Protein AF-A0A2M8NUK4-F1 (afdb_monomer_lite)

Secondary structure (DSSP, 8-state):
-PPPPPPPPPHHHHHHHHHHHHHHTT--EEEE-GGGSTTSTTSBS-TTGGGGGTSPPPHHHHHIIIIIS---EEEEEPBTTTTEEEEEE--HHHHHHHHHH-HHHHSS-EEE-TTT--EEEEEE--TT-----EEETTEEEE-TT-EEEPTT-EETTEE-EEEE-SPPEE--HHHHHHHHHHHHHHS-----------------------PPPSSS---HHHHHHHHHHHHHHH-HHHHHHHHHHHHHHTT--HHHHHHHHHHHHHHSPPSS------HHHHHHHHHHHHHHHHTSPP------PPP-S---HHHHHHHHHTT-HHHHHHHHHHHHTTPPTT-EEEHHHHHHHHGGGT--HHHHHHHHT-B-TTS-BSS-B-------PPPPPPPPPP----------------------TT---PPP--EEE---HHHHHHHTT----------GGGGG-HHHHHHHHHHHHHHH--EEE-HHHHHHHTTS-HHHHHHHHHHTT-EEE--EEEEEE-TTTHHHHS-SS--TTEEEE-TT--EEE--HHHHHHHHHTT--EEEEEE-PEEEEPPP----------PPPPPPP---PPPPPP-HHHHHHHHHHHHHTT------------PPP--------SS---PPPPP-------S------------------PPP---S-SSS----HHHHHHHHHHHHHHHHH-GGGPPPHHHHHHHHHHH-HHHHHHHHHHHHT-S--S-HHHHHHHHHHHHHHHHTT-

Structure (mmCIF, N/CA/C/O backbone):
data_AF-A0A2M8NUK4-F1
#
_entry.id   AF-A0A2M8NUK4-F1
#
loop_
_atom_site.group_PDB
_atom_site.id
_atom_site.type_symbol
_atom_site.label_atom_id
_atom_site.label_alt_id
_atom_site.label_comp_id
_atom_site.label_asym_id
_atom_site.label_entity_id
_atom_site.label_seq_id
_atom_site.pdbx_PDB_ins_code
_atom_site.Cartn_x
_atom_site.Cartn_y
_atom_site.Cartn_z
_atom_site.occupancy
_atom_site.B_iso_or_equiv
_atom_site.auth_seq_id
_atom_site.auth_comp_id
_atom_site.auth_asym_id
_atom_site.auth_atom_id
_atom_site.pdbx_PDB_model_num
ATOM 1 N N . MET A 1 1 ? 2.044 44.473 47.323 1.00 38.66 1 MET A N 1
ATOM 2 C CA . MET A 1 1 ? 1.921 43.952 45.943 1.00 38.66 1 MET A CA 1
ATOM 3 C C . MET A 1 1 ? 2.703 42.649 45.837 1.00 38.66 1 MET A C 1
ATOM 5 O O . MET A 1 1 ? 3.902 42.683 45.590 1.00 38.66 1 MET A O 1
ATOM 9 N N . MET A 1 2 ? 2.060 41.506 46.088 1.00 35.22 2 MET A N 1
ATOM 10 C CA . MET A 1 2 ? 2.662 40.206 45.780 1.00 35.22 2 MET A CA 1
ATOM 11 C C . MET A 1 2 ? 2.522 39.973 44.274 1.00 35.22 2 MET A C 1
ATOM 13 O O . MET A 1 2 ? 1.408 39.928 43.760 1.00 35.22 2 MET A O 1
ATOM 17 N N . ARG A 1 3 ? 3.651 39.894 43.562 1.00 40.88 3 ARG A N 1
ATOM 18 C CA . ARG A 1 3 ? 3.685 39.435 42.170 1.00 40.88 3 ARG A CA 1
ATOM 19 C C . ARG A 1 3 ? 3.314 37.953 42.168 1.00 40.88 3 ARG A C 1
ATOM 21 O O . ARG A 1 3 ? 4.022 37.158 42.782 1.00 40.88 3 ARG A O 1
ATOM 28 N N . GLU A 1 4 ? 2.214 37.601 41.508 1.00 38.81 4 GLU A N 1
ATOM 29 C CA . GLU A 1 4 ? 1.863 36.208 41.234 1.00 38.81 4 GLU A CA 1
ATOM 30 C C . GLU A 1 4 ? 3.037 35.522 40.524 1.00 38.81 4 GLU A C 1
ATOM 32 O O . GLU A 1 4 ? 3.512 35.985 39.484 1.00 38.81 4 GLU A O 1
ATOM 37 N N . MET A 1 5 ? 3.533 34.428 41.105 1.00 41.56 5 MET A N 1
ATOM 38 C CA . MET A 1 5 ? 4.494 33.564 40.428 1.00 41.56 5 MET A CA 1
ATOM 39 C C . MET A 1 5 ? 3.818 32.894 39.221 1.00 41.56 5 MET A C 1
ATOM 41 O O . MET A 1 5 ? 2.673 32.448 39.340 1.00 41.56 5 MET A O 1
ATOM 45 N N . PRO A 1 6 ? 4.499 32.785 38.065 1.00 46.03 6 PRO A N 1
ATOM 46 C CA . PRO A 1 6 ? 3.936 32.125 36.895 1.00 46.03 6 PRO A CA 1
ATOM 47 C C . PRO A 1 6 ? 3.612 30.662 37.225 1.00 46.03 6 PRO A C 1
ATOM 49 O O . PRO A 1 6 ? 4.478 29.908 37.672 1.00 46.03 6 PRO A O 1
ATOM 52 N N . LYS A 1 7 ? 2.350 30.262 37.012 1.00 47.00 7 LYS A N 1
ATOM 53 C CA . LYS A 1 7 ? 1.902 28.865 37.126 1.00 47.00 7 LYS A CA 1
ATOM 54 C C . LYS A 1 7 ? 2.805 27.986 36.259 1.00 47.00 7 LYS A C 1
ATOM 56 O O . LYS A 1 7 ? 2.950 28.256 35.068 1.00 47.00 7 LYS A O 1
ATOM 61 N N . GLN A 1 8 ? 3.408 26.951 36.850 1.00 45.38 8 GLN A N 1
ATOM 62 C CA . GLN A 1 8 ? 4.236 26.017 36.090 1.00 45.38 8 GLN A CA 1
ATOM 63 C C . GLN A 1 8 ? 3.406 25.352 34.978 1.00 45.38 8 GLN A C 1
ATOM 65 O O . GLN A 1 8 ? 2.251 24.986 35.225 1.00 45.38 8 GLN A O 1
ATOM 70 N N . PRO A 1 9 ? 3.957 25.211 33.759 1.00 55.44 9 PRO A N 1
ATOM 71 C CA . PRO A 1 9 ? 3.234 24.629 32.639 1.00 55.44 9 PRO A CA 1
ATOM 72 C C . PRO A 1 9 ? 2.850 23.179 32.944 1.00 55.44 9 PRO A C 1
ATOM 74 O O . PRO A 1 9 ? 3.635 22.397 33.480 1.00 55.44 9 PRO A O 1
ATOM 77 N N . THR A 1 10 ? 1.620 22.810 32.594 1.00 68.81 10 THR A N 1
ATOM 78 C CA . THR A 1 10 ? 1.139 21.425 32.713 1.00 68.81 10 THR A CA 1
ATOM 79 C C . THR A 1 10 ? 1.955 20.494 31.806 1.00 68.81 10 THR A C 1
ATOM 81 O O . THR A 1 10 ? 2.465 20.909 30.764 1.00 68.81 10 THR A O 1
ATOM 84 N N . PHE A 1 11 ? 2.058 19.207 32.156 1.00 64.56 11 PHE A N 1
ATOM 85 C CA . PHE A 1 11 ? 2.835 18.220 31.388 1.00 64.56 11 PHE A CA 1
ATOM 86 C C . PHE A 1 11 ? 2.487 18.214 29.882 1.00 64.56 11 PHE A C 1
ATOM 88 O O . PHE A 1 11 ? 3.384 18.213 29.037 1.00 64.56 11 PHE A O 1
ATOM 95 N N . GLY A 1 12 ? 1.199 18.323 29.535 1.00 62.69 12 GLY A N 1
ATOM 96 C CA . GLY A 1 12 ? 0.732 18.431 28.146 1.00 62.69 12 GLY A CA 1
ATOM 97 C C . GLY A 1 12 ? 1.214 19.691 27.412 1.00 62.69 12 GLY A C 1
ATOM 98 O O . GLY A 1 12 ? 1.577 19.613 26.238 1.00 62.69 12 GLY A O 1
ATOM 99 N N . GLN A 1 13 ? 1.307 20.836 28.100 1.00 71.44 13 GLN A N 1
ATOM 100 C CA . GLN A 1 13 ? 1.846 22.079 27.528 1.00 71.44 13 GLN A CA 1
ATOM 101 C C . GLN A 1 13 ? 3.335 21.935 27.188 1.00 71.44 13 GLN A C 1
ATOM 103 O O . GLN A 1 13 ? 3.750 22.307 26.092 1.00 71.44 13 GLN A O 1
ATOM 108 N N . THR A 1 14 ? 4.118 21.285 28.054 1.00 84.50 14 THR A N 1
ATOM 109 C CA . THR A 1 14 ? 5.552 21.064 27.789 1.00 84.50 14 THR A CA 1
ATOM 110 C C . THR A 1 14 ? 5.807 20.112 26.613 1.00 84.50 14 THR A C 1
ATOM 112 O O . THR A 1 14 ? 6.756 20.300 25.849 1.00 84.50 14 THR A O 1
ATOM 115 N N . LEU A 1 15 ? 4.957 19.095 26.418 1.00 90.19 15 LEU A N 1
ATOM 116 C CA . LEU A 1 15 ? 5.059 18.193 25.266 1.00 90.19 15 LEU A CA 1
ATOM 117 C C . LEU A 1 15 ? 4.629 18.881 23.969 1.00 90.19 15 LEU A C 1
ATOM 119 O O . LEU A 1 15 ? 5.299 18.717 22.950 1.00 90.19 15 LEU A O 1
ATOM 123 N N . LEU A 1 16 ? 3.569 19.692 24.002 1.00 91.31 16 LEU A N 1
ATOM 124 C CA . LEU A 1 16 ? 3.158 20.499 22.854 1.00 91.31 16 LEU A CA 1
ATOM 125 C C . LEU A 1 16 ? 4.290 21.424 22.388 1.00 91.31 16 LEU A C 1
ATOM 127 O O . LEU A 1 16 ? 4.604 21.456 21.198 1.00 91.31 16 LEU A O 1
ATOM 131 N N . GLU A 1 17 ? 4.931 22.135 23.316 1.00 90.12 17 GLU A N 1
ATOM 132 C CA . GLU A 1 17 ? 6.062 23.019 23.019 1.00 90.12 17 GLU A CA 1
ATOM 133 C C . GLU A 1 17 ? 7.218 22.250 22.372 1.00 90.12 17 GLU A C 1
ATOM 135 O O . GLU A 1 17 ? 7.706 22.644 21.311 1.00 90.12 17 GLU A O 1
ATOM 140 N N . LYS A 1 18 ? 7.611 21.104 22.948 1.00 93.38 18 LYS A N 1
ATOM 141 C CA . LYS A 1 18 ? 8.653 20.235 22.377 1.00 93.38 18 LYS A CA 1
ATOM 142 C C . LYS A 1 18 ? 8.292 19.756 20.969 1.00 93.38 18 LYS A C 1
ATOM 144 O O . LYS A 1 18 ? 9.126 19.836 20.067 1.00 93.38 18 LYS A O 1
ATOM 149 N N . ALA A 1 19 ? 7.060 19.287 20.762 1.00 94.56 19 ALA A N 1
ATOM 150 C CA . ALA A 1 19 ? 6.585 18.821 19.461 1.00 94.56 19 ALA A CA 1
ATOM 151 C C . ALA A 1 19 ? 6.613 19.947 18.420 1.00 94.56 19 ALA A C 1
ATOM 153 O O . ALA A 1 19 ? 7.084 19.751 17.299 1.00 94.56 19 ALA A O 1
ATOM 154 N N . TYR A 1 20 ? 6.155 21.139 18.800 1.00 93.19 20 TYR A N 1
ATOM 155 C CA . TYR A 1 20 ? 6.126 22.297 17.918 1.00 93.19 20 TYR A CA 1
ATOM 156 C C . TYR A 1 20 ? 7.536 22.756 17.531 1.00 93.19 20 TYR A C 1
ATOM 158 O O . TYR A 1 20 ? 7.804 22.982 16.352 1.00 93.19 20 TYR A O 1
ATOM 166 N N . GLN A 1 21 ? 8.470 22.790 18.486 1.00 92.12 21 GLN A N 1
ATOM 167 C CA . GLN A 1 21 ? 9.878 23.104 18.218 1.00 92.12 21 GLN A CA 1
ATOM 168 C C . GLN A 1 21 ? 10.523 22.112 17.238 1.00 92.12 21 GLN A C 1
ATOM 170 O O . GLN A 1 21 ? 11.300 22.513 16.373 1.00 92.12 21 GLN A O 1
ATOM 175 N N . MET A 1 22 ? 10.184 20.822 17.318 1.00 94.44 22 MET A N 1
ATOM 176 C CA . MET A 1 22 ? 10.657 19.820 16.354 1.00 94.44 22 MET A CA 1
ATOM 177 C C . MET A 1 22 ? 10.086 20.065 14.951 1.00 94.44 22 MET A C 1
ATOM 179 O O . MET A 1 22 ? 10.834 20.024 13.976 1.00 94.44 22 MET A O 1
ATOM 183 N N . VAL A 1 23 ? 8.796 20.399 14.844 1.00 94.56 23 VAL A N 1
ATOM 184 C CA . VAL A 1 23 ? 8.166 20.740 13.557 1.00 94.56 23 VAL A CA 1
ATOM 185 C C . VAL A 1 23 ? 8.791 21.988 12.933 1.00 94.56 23 VAL A C 1
ATOM 187 O O . VAL A 1 23 ? 9.054 21.994 11.731 1.00 94.56 23 VAL A O 1
ATOM 190 N N . LEU A 1 24 ? 9.111 23.013 13.732 1.00 89.81 24 LEU A N 1
ATOM 191 C CA . LEU A 1 24 ? 9.817 24.211 13.256 1.00 89.81 24 LEU A CA 1
ATOM 192 C C . LEU A 1 24 ? 11.227 23.902 12.730 1.00 89.81 24 LEU A C 1
ATOM 194 O O . LEU A 1 24 ? 11.686 24.546 11.791 1.00 89.81 24 LEU A O 1
ATOM 198 N N . ARG A 1 25 ? 11.890 22.877 13.279 1.00 87.31 25 ARG A N 1
ATOM 199 C CA . ARG A 1 25 ? 13.176 22.352 12.779 1.00 87.31 25 ARG A CA 1
ATOM 200 C C . ARG A 1 25 ? 13.030 21.475 11.530 1.00 87.31 25 ARG A C 1
ATOM 202 O O . ARG A 1 25 ? 14.020 20.944 11.037 1.00 87.31 25 ARG A O 1
ATOM 209 N N . GLY A 1 26 ? 11.810 21.315 11.019 1.00 91.81 26 GLY A N 1
ATOM 210 C CA . GLY A 1 26 ? 11.505 20.503 9.847 1.00 91.81 26 GLY A CA 1
ATOM 211 C C . GLY A 1 26 ? 11.296 19.020 10.148 1.00 91.81 26 GLY A C 1
ATOM 212 O O . GLY A 1 26 ? 11.219 18.233 9.210 1.00 91.81 26 GLY A O 1
ATOM 213 N N . TRP A 1 27 ? 11.193 18.614 11.417 1.00 95.38 27 TRP A N 1
ATOM 214 C CA . TRP A 1 27 ? 10.937 17.220 11.776 1.00 95.38 27 TRP A CA 1
ATOM 215 C C . TRP A 1 27 ? 9.440 16.928 11.816 1.00 95.38 27 TRP A C 1
ATOM 217 O O . TRP A 1 27 ? 8.665 17.600 12.494 1.00 95.38 27 TRP A O 1
ATOM 227 N N . SER A 1 28 ? 9.027 15.872 11.126 1.00 97.50 28 SER A N 1
ATOM 228 C CA . SER A 1 28 ? 7.681 15.330 11.249 1.00 97.50 28 SER A CA 1
ATOM 229 C C . SER A 1 28 ? 7.571 14.494 12.522 1.00 97.50 28 SER A C 1
ATOM 231 O O . SER A 1 28 ? 8.363 13.576 12.748 1.00 97.50 28 SER A O 1
ATOM 233 N N . VAL A 1 29 ? 6.586 14.812 13.360 1.00 97.62 29 VAL A N 1
ATOM 234 C CA . VAL A 1 29 ? 6.382 14.171 14.664 1.00 97.62 29 VAL A CA 1
ATOM 235 C C . VAL A 1 29 ? 5.019 13.500 14.762 1.00 97.62 29 VAL A C 1
ATOM 237 O O . VAL A 1 29 ? 4.071 13.864 14.068 1.00 97.62 29 VAL A O 1
ATOM 240 N N . ILE A 1 30 ? 4.922 12.509 15.642 1.00 97.81 30 ILE A N 1
ATOM 241 C CA . ILE A 1 30 ? 3.697 11.768 15.946 1.00 97.81 30 ILE A CA 1
ATOM 242 C C . ILE A 1 30 ? 3.570 11.570 17.460 1.00 97.81 30 ILE A C 1
ATOM 244 O O . ILE A 1 30 ? 4.591 11.459 18.143 1.00 97.81 30 ILE A O 1
ATOM 248 N N . PRO A 1 31 ? 2.351 11.470 18.009 1.00 97.00 31 PRO A N 1
ATOM 249 C CA . PRO A 1 31 ? 2.174 11.135 19.408 1.00 97.00 31 PRO A CA 1
ATOM 250 C C . PRO A 1 31 ? 2.363 9.627 19.599 1.00 97.00 31 PRO A C 1
ATOM 252 O O . PRO A 1 31 ? 1.889 8.800 18.807 1.00 97.00 31 PRO A O 1
ATOM 255 N N . LEU A 1 32 ? 3.059 9.260 20.667 1.00 96.31 32 LEU A N 1
ATOM 256 C CA . LEU A 1 32 ? 3.208 7.882 21.124 1.00 96.31 32 LEU A CA 1
ATOM 257 C C . LEU A 1 32 ? 2.319 7.655 22.345 1.00 96.31 32 LEU A C 1
ATOM 259 O O . LEU A 1 32 ? 1.945 8.597 23.043 1.00 96.31 32 LEU A O 1
ATOM 263 N N . ARG A 1 33 ? 1.983 6.392 22.615 1.00 90.56 33 ARG A N 1
ATOM 264 C CA . ARG A 1 33 ? 1.082 6.043 23.723 1.00 90.56 33 ARG A CA 1
ATOM 265 C C . ARG A 1 33 ? 1.622 6.491 25.083 1.00 90.56 33 ARG A C 1
ATOM 267 O O . ARG A 1 33 ? 0.843 6.895 25.944 1.00 90.56 33 ARG A O 1
ATOM 274 N N . GLY A 1 34 ? 2.936 6.469 25.285 1.00 89.31 34 GLY A N 1
ATOM 275 C CA . GLY A 1 34 ? 3.530 6.791 26.580 1.00 89.31 34 GLY A CA 1
ATOM 276 C C . GLY A 1 34 ? 2.937 5.915 27.688 1.00 89.31 34 GLY A C 1
ATOM 277 O O . GLY A 1 34 ? 2.597 4.755 27.459 1.00 89.31 34 GLY A O 1
ATOM 278 N N . MET A 1 35 ? 2.740 6.490 28.872 1.00 86.38 35 MET A N 1
ATOM 279 C CA . MET A 1 35 ? 2.176 5.767 30.021 1.00 86.38 35 MET A CA 1
ATOM 280 C C . MET A 1 35 ? 0.664 5.510 29.936 1.00 86.38 35 MET A C 1
ATOM 282 O O . MET A 1 35 ? 0.129 4.812 30.790 1.00 86.38 35 MET A O 1
ATOM 286 N N . SER A 1 36 ? -0.027 6.001 28.897 1.00 80.94 36 SER A N 1
ATOM 287 C CA . SER A 1 36 ? -1.443 5.655 28.675 1.00 80.94 36 SER A CA 1
ATOM 288 C C . SER A 1 36 ? -1.647 4.183 28.281 1.00 80.94 36 SER A C 1
ATOM 290 O O . SER A 1 36 ? -2.744 3.652 28.430 1.00 80.94 36 SER A O 1
ATOM 292 N N . ASP A 1 37 ? -0.591 3.510 27.805 1.00 82.44 37 ASP A N 1
ATOM 293 C CA . ASP A 1 37 ? -0.569 2.074 27.504 1.00 82.44 37 ASP A CA 1
ATOM 294 C C . ASP A 1 37 ? 0.814 1.492 27.865 1.00 82.44 37 ASP A C 1
ATOM 296 O O . ASP A 1 37 ? 1.704 1.418 27.005 1.00 82.44 37 ASP A O 1
ATOM 300 N N . PRO A 1 38 ? 1.019 1.080 29.132 1.00 83.50 38 PRO A N 1
ATOM 301 C CA . PRO A 1 38 ? 2.305 0.571 29.613 1.00 83.50 38 PRO A CA 1
ATOM 302 C C . PRO A 1 38 ? 2.799 -0.686 28.886 1.00 83.50 38 PRO A C 1
ATOM 304 O O . PRO A 1 38 ? 3.997 -0.960 28.888 1.00 83.50 38 PRO A O 1
ATOM 307 N N . ALA A 1 39 ? 1.910 -1.441 28.227 1.00 85.75 39 ALA A N 1
ATOM 308 C CA . ALA A 1 39 ? 2.299 -2.616 27.452 1.00 85.75 39 ALA A CA 1
ATOM 309 C C . ALA A 1 39 ? 2.976 -2.235 26.124 1.00 85.75 39 ALA A C 1
ATOM 311 O O . ALA A 1 39 ? 3.779 -3.001 25.588 1.00 85.75 39 ALA A O 1
ATOM 312 N N . LYS A 1 40 ? 2.648 -1.062 25.561 1.00 87.50 40 LYS A N 1
ATOM 313 C CA . LYS A 1 40 ? 3.189 -0.577 24.279 1.00 87.50 40 LYS A CA 1
ATOM 314 C C . LYS A 1 40 ? 3.485 0.930 24.302 1.00 87.50 40 LYS A C 1
ATOM 316 O O . LYS A 1 40 ? 3.020 1.657 23.419 1.00 87.50 40 LYS A O 1
ATOM 321 N N . PRO A 1 41 ? 4.334 1.417 25.221 1.00 90.19 41 PRO A N 1
ATOM 322 C CA . PRO A 1 41 ? 4.492 2.850 25.468 1.00 90.19 41 PRO A CA 1
ATOM 323 C C . PRO A 1 41 ? 5.129 3.606 24.291 1.00 90.19 41 PRO A C 1
ATOM 325 O O . PRO A 1 41 ? 4.893 4.795 24.094 1.00 90.19 41 PRO A O 1
ATOM 328 N N . LYS A 1 42 ? 5.914 2.907 23.462 1.00 92.06 42 LYS A N 1
ATOM 329 C CA . LYS A 1 42 ? 6.586 3.461 22.272 1.00 92.06 42 LYS A CA 1
ATOM 330 C C . LYS A 1 42 ? 5.782 3.297 20.983 1.00 92.06 42 LYS A C 1
ATOM 332 O O . LYS A 1 42 ? 6.250 3.710 19.922 1.00 92.06 42 LYS A O 1
ATOM 337 N N . ALA A 1 43 ? 4.624 2.639 21.032 1.00 92.62 43 ALA A N 1
ATOM 338 C CA . ALA A 1 43 ? 3.795 2.471 19.847 1.00 92.62 43 ALA A CA 1
ATOM 339 C C . ALA A 1 43 ? 3.115 3.801 19.487 1.00 92.62 43 ALA A C 1
ATOM 341 O O . ALA A 1 43 ? 2.826 4.599 20.385 1.00 92.62 43 ALA A O 1
ATOM 342 N N . PRO A 1 44 ? 2.811 4.047 18.201 1.00 95.06 44 PRO A N 1
ATOM 343 C CA . PRO A 1 44 ? 2.085 5.239 17.799 1.00 95.06 44 PRO A CA 1
ATOM 344 C C . PRO A 1 44 ? 0.702 5.226 18.445 1.00 95.06 44 PRO A C 1
ATOM 346 O O . PRO A 1 44 ? 0.018 4.194 18.468 1.00 95.06 44 PRO A O 1
ATOM 349 N N . ALA A 1 45 ? 0.280 6.374 18.960 1.00 93.50 45 ALA A N 1
ATOM 350 C CA . ALA A 1 45 ? -1.074 6.524 19.468 1.00 93.50 45 ALA A CA 1
ATOM 351 C C . ALA A 1 45 ? -2.103 6.535 18.321 1.00 93.50 45 ALA A C 1
ATOM 353 O O . ALA A 1 45 ? -3.224 6.051 18.473 1.00 93.50 45 ALA A O 1
ATOM 354 N N . LEU A 1 46 ? -1.690 6.997 17.135 1.00 92.25 46 LEU A N 1
ATOM 355 C CA . LEU A 1 46 ? -2.543 7.115 15.954 1.00 92.25 46 LEU A CA 1
ATOM 356 C C . LEU A 1 46 ? -2.493 5.855 15.083 1.00 92.25 46 LEU A C 1
ATOM 358 O O . LEU A 1 46 ? -1.424 5.413 14.657 1.00 92.25 46 LEU A O 1
ATOM 362 N N . SER A 1 47 ? -3.661 5.334 14.701 1.00 85.31 47 SER A N 1
ATOM 363 C CA . SER A 1 47 ? -3.775 4.251 13.710 1.00 85.31 47 SER A CA 1
ATOM 364 C C . SER A 1 47 ? -3.346 4.686 12.300 1.00 85.31 47 SER A C 1
ATOM 366 O O . SER A 1 47 ? -2.922 3.857 11.496 1.00 85.31 47 SER A O 1
ATOM 368 N N . SER A 1 48 ? -3.412 5.988 12.013 1.00 90.31 48 SER A N 1
ATOM 369 C CA . SER A 1 48 ? -3.076 6.608 10.729 1.00 90.31 48 SER A CA 1
ATOM 370 C C . SER A 1 48 ? -1.725 7.330 10.715 1.00 90.31 48 SER A C 1
ATOM 372 O O . SER A 1 48 ? -1.468 8.076 9.778 1.00 90.31 48 SER A O 1
ATOM 374 N N . TRP A 1 49 ? -0.831 7.106 11.688 1.00 94.75 49 TRP A N 1
ATOM 375 C CA . TRP A 1 49 ? 0.440 7.847 11.807 1.00 94.75 49 TRP A CA 1
ATOM 376 C C . TRP A 1 49 ? 1.296 7.859 10.523 1.00 94.75 49 TRP A C 1
ATOM 378 O O . TRP A 1 49 ? 2.063 8.790 10.298 1.00 94.75 49 TRP A O 1
ATOM 388 N N . LYS A 1 50 ? 1.140 6.851 9.650 1.00 93.25 50 LYS A N 1
ATOM 389 C CA . LYS A 1 50 ? 1.841 6.753 8.359 1.00 93.25 50 LYS A CA 1
ATOM 390 C C . LYS A 1 50 ? 1.624 7.963 7.446 1.00 93.25 50 LYS A C 1
ATOM 392 O O . LYS A 1 50 ? 2.467 8.212 6.594 1.00 93.25 50 LYS A O 1
ATOM 397 N N . VAL A 1 51 ? 0.537 8.724 7.610 1.00 93.38 51 VAL A N 1
ATOM 398 C CA . VAL A 1 51 ? 0.330 9.968 6.845 1.00 93.38 51 VAL A CA 1
ATOM 399 C C . VAL A 1 51 ? 1.439 10.994 7.101 1.00 93.38 51 VAL A C 1
ATOM 401 O O . VAL A 1 51 ? 1.847 11.705 6.184 1.00 93.38 51 VAL A O 1
ATOM 404 N N . TYR A 1 52 ? 2.014 10.983 8.307 1.00 95.44 52 TYR A N 1
ATOM 405 C CA . TYR A 1 52 ? 3.101 11.875 8.700 1.00 95.44 52 TYR A CA 1
ATOM 406 C C . TYR A 1 52 ? 4.466 11.463 8.133 1.00 95.44 52 TYR A C 1
ATOM 408 O O . TYR A 1 52 ? 5.459 12.149 8.349 1.00 95.44 52 TYR A O 1
ATOM 416 N N . GLN A 1 53 ? 4.522 10.380 7.347 1.00 95.12 53 GLN A N 1
ATOM 417 C CA . GLN A 1 53 ? 5.670 10.058 6.491 1.00 95.12 53 GLN A CA 1
ATOM 418 C C . GLN A 1 53 ? 5.693 10.897 5.205 1.00 95.12 53 GLN A C 1
ATOM 420 O O . GLN A 1 53 ? 6.666 10.849 4.463 1.00 95.12 53 GLN A O 1
ATOM 425 N N . THR A 1 54 ? 4.616 11.627 4.894 1.00 92.31 54 THR A N 1
ATOM 426 C CA . THR A 1 54 ? 4.516 12.459 3.682 1.00 92.31 54 THR A CA 1
ATOM 427 C C . THR A 1 54 ? 4.461 13.953 3.997 1.00 92.31 54 THR A C 1
ATOM 429 O O . THR A 1 54 ? 4.955 14.754 3.209 1.00 92.31 54 THR A O 1
ATOM 432 N N . TYR A 1 55 ? 3.875 14.346 5.129 1.00 87.88 55 TYR A N 1
ATOM 433 C CA . TYR A 1 55 ? 3.785 15.745 5.550 1.00 87.88 55 TYR A CA 1
ATOM 434 C C . TYR A 1 55 ? 3.866 15.873 7.080 1.00 87.88 55 TYR A C 1
ATOM 436 O O . TYR A 1 55 ? 3.319 15.016 7.770 1.00 87.88 55 TYR A O 1
ATOM 444 N N . PRO A 1 56 ? 4.514 16.920 7.626 1.00 91.88 56 PRO A N 1
ATOM 445 C CA . PRO A 1 56 ? 4.540 17.159 9.068 1.00 91.88 56 PRO A CA 1
ATOM 446 C C . PRO A 1 56 ? 3.143 17.523 9.604 1.00 91.88 56 PRO A C 1
ATOM 448 O O . PRO A 1 56 ? 2.313 18.043 8.846 1.00 91.88 56 PRO A O 1
ATOM 451 N N . PRO A 1 57 ? 2.866 17.260 10.894 1.00 94.31 57 PRO A N 1
ATOM 452 C CA . PRO A 1 57 ? 1.591 17.615 11.507 1.00 94.31 57 PRO A CA 1
ATOM 453 C C . PRO A 1 57 ? 1.395 19.128 11.604 1.00 94.31 57 PRO A C 1
ATOM 455 O O . PRO A 1 57 ? 2.344 19.904 11.731 1.00 94.31 57 PRO A O 1
ATOM 458 N N . ARG A 1 58 ? 0.133 19.555 11.575 1.00 91.75 58 ARG A N 1
ATOM 459 C CA . ARG A 1 58 ? -0.269 20.945 11.806 1.00 91.75 58 ARG A CA 1
ATOM 460 C C . ARG A 1 58 ? -0.291 21.250 13.297 1.00 91.75 58 ARG A C 1
ATOM 462 O O . ARG A 1 58 ? -0.576 20.378 14.109 1.00 91.75 58 ARG A O 1
ATOM 469 N N . PHE A 1 59 ? -0.127 22.524 13.648 1.00 87.56 59 PHE A N 1
ATOM 470 C CA . PHE A 1 59 ? -0.230 22.977 15.038 1.00 87.56 59 PHE A CA 1
ATOM 471 C C . PHE A 1 59 ? -1.545 22.547 15.715 1.00 87.56 59 PHE A C 1
ATOM 473 O O . PHE A 1 59 ? -1.522 22.071 16.842 1.00 87.56 59 PHE A O 1
ATOM 480 N N . SER A 1 60 ? -2.674 22.601 14.996 1.00 83.56 60 SER A N 1
ATOM 481 C CA . SER A 1 60 ? -3.970 22.129 15.507 1.00 83.56 60 SER A CA 1
ATOM 482 C C . SER A 1 60 ? -3.978 20.640 15.870 1.00 83.56 60 SER A C 1
ATOM 484 O O . SER A 1 60 ? -4.649 20.254 16.818 1.00 83.56 60 SER A O 1
ATOM 486 N N . GLU A 1 61 ? -3.243 19.808 15.125 1.00 92.88 61 GLU A N 1
ATOM 487 C CA . GLU A 1 61 ? -3.112 18.374 15.415 1.00 92.88 61 GLU A CA 1
ATOM 488 C C . GLU A 1 61 ? -2.227 18.158 16.648 1.00 92.88 61 GLU A C 1
ATOM 490 O O . GLU A 1 61 ? -2.559 17.339 17.495 1.00 92.88 61 GLU A O 1
ATOM 495 N N . LEU A 1 62 ? -1.154 18.944 16.807 1.00 91.56 62 LEU A N 1
ATOM 496 C CA . LEU A 1 62 ? -0.320 18.897 18.011 1.00 91.56 62 LEU A CA 1
ATOM 497 C C . LEU A 1 62 ? -1.115 19.275 19.272 1.00 91.56 62 LEU A C 1
ATOM 499 O O . LEU A 1 62 ? -1.002 18.587 20.287 1.00 91.56 62 LEU A O 1
ATOM 503 N N . CYS A 1 63 ? -1.933 20.333 19.209 1.00 86.88 63 CYS A N 1
ATOM 504 C CA . CYS A 1 63 ? -2.806 20.731 20.317 1.00 86.88 63 CYS A CA 1
ATOM 505 C C . CYS A 1 63 ? -3.789 19.613 20.684 1.00 86.88 63 CYS A C 1
ATOM 507 O O . CYS A 1 63 ? -3.884 19.246 21.852 1.00 86.88 63 CYS A O 1
ATOM 509 N N . ASP A 1 64 ? -4.463 19.029 19.691 1.00 88.31 64 ASP A N 1
ATOM 510 C CA . ASP A 1 64 ? -5.375 17.898 19.896 1.00 88.31 64 ASP A CA 1
ATOM 511 C C . ASP A 1 64 ? -4.662 16.709 20.567 1.00 88.31 64 ASP A C 1
ATOM 513 O O . ASP A 1 64 ? -5.179 16.101 21.498 1.00 88.31 64 ASP A O 1
ATOM 517 N N . TRP A 1 65 ? -3.427 16.397 20.177 1.00 94.38 65 TRP A N 1
ATOM 518 C CA . TRP A 1 65 ? -2.703 15.255 20.739 1.00 94.38 65 TRP A CA 1
ATOM 519 C C . TRP A 1 65 ? -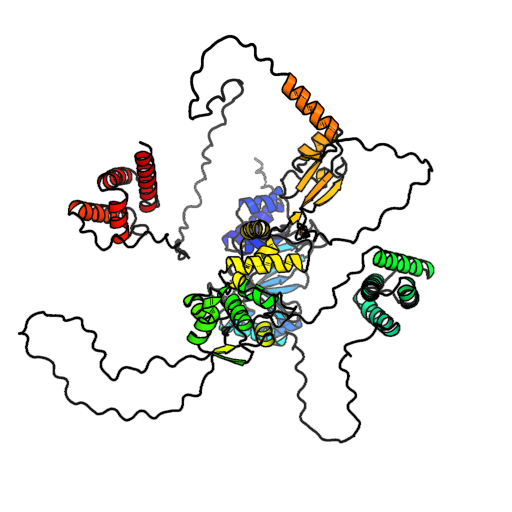2.233 15.445 22.177 1.00 94.38 65 TRP A C 1
ATOM 521 O O . TRP A 1 65 ? -2.352 14.518 22.980 1.00 94.38 65 TRP A O 1
ATOM 531 N N . PHE A 1 66 ? -1.655 16.604 22.490 1.00 91.62 66 PHE A N 1
ATOM 532 C CA . PHE A 1 66 ? -0.949 16.810 23.758 1.00 91.62 66 PHE A CA 1
ATOM 533 C C . PHE A 1 66 ? -1.767 17.580 24.796 1.00 91.62 66 PHE A C 1
ATOM 535 O O . PHE A 1 66 ? -1.519 17.405 25.987 1.00 91.62 66 PHE A O 1
ATOM 542 N N . LEU A 1 67 ? -2.749 18.385 24.374 1.00 85.94 67 LEU A N 1
ATOM 543 C CA . LEU A 1 67 ? -3.649 19.098 25.286 1.00 85.94 67 LEU A CA 1
ATOM 544 C C . LEU A 1 67 ? -4.980 18.363 25.460 1.00 85.94 67 LEU A C 1
ATOM 546 O O . LEU A 1 67 ? -5.378 18.119 26.593 1.00 85.94 67 LEU A O 1
ATOM 550 N N . GLU A 1 68 ? -5.637 17.976 24.362 1.00 81.56 68 GLU A N 1
ATOM 551 C CA . GLU A 1 68 ? -6.989 17.392 24.426 1.00 81.56 68 GLU A CA 1
ATOM 552 C C . GLU A 1 68 ? -6.962 15.883 24.712 1.00 81.56 68 GLU A C 1
ATOM 554 O O . GLU A 1 68 ? -7.676 15.385 25.580 1.00 81.56 68 GLU A O 1
ATOM 559 N N . GLN A 1 69 ? -6.121 15.130 23.994 1.00 84.31 69 GLN A N 1
ATOM 560 C CA . GLN A 1 69 ? -6.016 13.670 24.134 1.00 84.31 69 GLN A CA 1
ATOM 561 C C . GLN A 1 69 ? -4.995 13.235 25.194 1.00 84.31 69 GLN A C 1
ATOM 563 O O . GLN A 1 69 ? -5.030 12.085 25.634 1.00 84.31 69 GLN A O 1
ATOM 568 N N . GLY A 1 70 ? -4.098 14.134 25.610 1.00 85.88 70 GLY A N 1
ATOM 569 C CA . GLY A 1 70 ? -3.146 13.899 26.698 1.00 85.88 70 GLY A CA 1
ATOM 570 C C . GLY A 1 70 ? -2.117 12.794 26.429 1.00 85.88 70 GLY A C 1
ATOM 571 O O . GLY A 1 70 ? -1.714 12.092 27.357 1.00 85.88 70 GLY A O 1
ATOM 572 N N . TYR A 1 71 ? -1.687 12.593 25.178 1.00 89.94 71 TYR A N 1
ATOM 573 C CA . TYR A 1 71 ? -0.667 11.583 24.879 1.00 89.94 71 TYR A CA 1
ATOM 574 C C . TYR A 1 71 ? 0.679 11.921 25.521 1.00 89.94 71 TYR A C 1
ATOM 576 O O . TYR A 1 71 ? 1.164 13.046 25.446 1.00 89.94 71 TYR A O 1
ATOM 584 N N . GLY A 1 72 ? 1.309 10.915 26.130 1.00 85.31 72 GLY A N 1
ATOM 585 C CA . GLY A 1 72 ? 2.438 11.137 27.032 1.00 85.31 72 GLY A CA 1
ATOM 586 C C . GLY A 1 72 ? 3.830 11.126 26.400 1.00 85.31 72 GLY A C 1
ATOM 587 O O . GLY A 1 72 ? 4.806 11.148 27.141 1.00 85.31 72 GLY A O 1
ATOM 588 N N . ALA A 1 73 ? 3.960 11.012 25.074 1.00 93.75 73 ALA A N 1
ATOM 589 C CA . ALA A 1 73 ? 5.266 10.895 24.424 1.00 93.75 73 ALA A CA 1
ATOM 590 C C . ALA A 1 73 ? 5.251 11.305 22.942 1.00 93.75 73 ALA A C 1
ATOM 592 O O . ALA A 1 73 ? 4.207 11.299 22.290 1.00 93.75 73 ALA A O 1
ATOM 593 N N . ILE A 1 74 ? 6.434 11.617 22.402 1.00 96.62 74 ILE A N 1
ATOM 594 C CA . ILE A 1 74 ? 6.632 12.095 21.025 1.00 96.62 74 ILE A CA 1
ATOM 595 C C . ILE A 1 74 ? 7.556 11.135 20.274 1.00 96.62 74 ILE A C 1
ATOM 597 O O . ILE A 1 74 ? 8.604 10.734 20.782 1.00 96.62 74 ILE A O 1
ATOM 601 N N . GLY A 1 75 ? 7.173 10.783 19.049 1.00 97.19 75 GLY A N 1
ATOM 602 C CA . GLY A 1 75 ? 8.005 10.074 18.087 1.00 97.19 75 GLY A CA 1
ATOM 603 C C . GLY A 1 75 ? 8.378 10.986 16.923 1.00 97.19 75 GLY A C 1
ATOM 604 O O . GLY A 1 75 ? 7.546 11.761 16.461 1.00 97.19 75 GLY A O 1
ATOM 605 N N . VAL A 1 76 ? 9.610 10.876 16.436 1.00 97.75 76 VAL A N 1
ATOM 606 C CA . VAL A 1 76 ? 10.101 11.575 15.243 1.00 97.75 76 VAL A CA 1
ATOM 607 C C . VAL A 1 76 ? 10.104 10.602 14.075 1.00 97.75 76 VAL A C 1
ATOM 609 O O . VAL A 1 76 ? 10.769 9.566 14.128 1.00 97.75 76 VAL A O 1
ATOM 612 N N . VAL A 1 77 ? 9.351 10.926 13.028 1.00 97.81 77 VAL A N 1
ATOM 613 C CA . VAL A 1 77 ? 9.308 10.151 11.785 1.00 97.81 77 VAL A CA 1
ATOM 614 C C . VAL A 1 77 ? 10.608 10.380 11.023 1.00 97.81 77 VAL A C 1
ATOM 616 O O . VAL A 1 77 ? 11.046 11.518 10.882 1.00 97.81 77 VAL A O 1
ATOM 619 N N . LEU A 1 78 ? 11.240 9.312 10.548 1.00 97.19 78 LEU A N 1
ATOM 620 C CA . LEU A 1 78 ? 12.540 9.367 9.880 1.00 97.19 78 LEU A CA 1
ATOM 621 C C . LEU A 1 78 ? 12.404 9.380 8.353 1.00 97.19 78 LEU A C 1
ATOM 623 O O . LEU A 1 78 ? 11.324 9.175 7.793 1.00 97.19 78 LEU A O 1
ATOM 627 N N . GLY A 1 79 ? 13.526 9.620 7.680 1.00 94.94 79 GLY A N 1
ATOM 628 C CA . GLY A 1 79 ? 13.641 9.645 6.230 1.00 94.94 79 GLY A CA 1
ATOM 629 C C . GLY A 1 79 ? 13.376 11.023 5.632 1.00 94.94 79 GLY A C 1
ATOM 630 O O . GLY A 1 79 ? 13.616 12.064 6.251 1.00 94.94 79 GLY A O 1
ATOM 631 N N . ARG A 1 80 ? 12.884 11.037 4.392 1.00 94.94 80 ARG A N 1
ATOM 632 C CA . ARG A 1 80 ? 12.813 12.241 3.547 1.00 94.94 80 ARG A CA 1
ATOM 633 C C . ARG A 1 80 ? 11.894 13.323 4.108 1.00 94.94 80 ARG A C 1
ATOM 635 O O . ARG A 1 80 ? 12.134 14.497 3.848 1.00 94.94 80 ARG A O 1
ATOM 642 N N . VAL A 1 81 ? 10.863 12.946 4.870 1.00 94.88 81 VAL A N 1
ATOM 643 C CA . VAL A 1 81 ? 9.900 13.901 5.446 1.00 94.88 81 VAL A CA 1
ATOM 644 C C . VAL A 1 81 ? 10.524 14.806 6.506 1.00 94.88 81 VAL A C 1
ATOM 646 O O . VAL A 1 81 ? 10.166 15.976 6.575 1.00 94.88 81 VAL A O 1
ATOM 649 N N . SER A 1 82 ? 11.471 14.278 7.286 1.00 95.75 82 SER A N 1
ATOM 650 C CA . SER A 1 82 ? 12.160 15.018 8.351 1.00 95.75 82 SER A CA 1
ATOM 651 C C . SER A 1 82 ? 13.596 15.386 7.984 1.00 95.75 82 SER A C 1
ATOM 653 O O . SER A 1 82 ? 14.264 16.082 8.742 1.00 95.75 82 SER A O 1
ATOM 655 N N . GLY A 1 83 ? 14.097 14.887 6.847 1.00 95.75 83 GLY A N 1
ATOM 656 C CA . GLY A 1 83 ? 15.482 15.076 6.421 1.00 95.75 83 GLY A CA 1
ATOM 657 C C . GLY A 1 83 ? 16.499 14.445 7.372 1.00 95.75 83 GLY A C 1
ATOM 658 O O . GLY A 1 83 ? 17.640 14.895 7.403 1.00 95.75 83 GLY A O 1
ATOM 659 N N . ILE A 1 84 ? 16.101 13.437 8.155 1.00 96.56 84 ILE A N 1
ATOM 660 C CA . ILE A 1 84 ? 16.955 12.793 9.159 1.00 96.56 84 ILE A CA 1
ATOM 661 C C . ILE A 1 84 ? 16.842 11.272 9.120 1.00 96.56 84 ILE A C 1
ATOM 663 O O . ILE A 1 84 ? 15.763 10.716 8.922 1.00 96.56 84 ILE A O 1
ATOM 667 N N . VAL A 1 85 ? 17.963 10.600 9.349 1.00 97.81 85 VAL A N 1
ATOM 668 C CA . VAL A 1 85 ? 18.076 9.139 9.491 1.00 97.81 85 VAL A CA 1
ATOM 669 C C . VAL A 1 85 ? 18.866 8.817 10.753 1.00 97.81 85 VAL A C 1
ATOM 671 O O . VAL A 1 85 ? 19.556 9.687 11.285 1.00 97.81 85 VAL A O 1
ATOM 674 N N . VAL A 1 86 ? 18.741 7.592 11.260 1.00 97.81 86 VAL A N 1
ATOM 675 C CA . VAL A 1 86 ? 19.332 7.208 12.549 1.00 97.81 86 VAL A CA 1
ATOM 676 C C . VAL A 1 86 ? 20.021 5.856 12.455 1.00 97.81 86 VAL A C 1
ATOM 678 O O . VAL A 1 86 ? 19.446 4.922 11.911 1.00 97.81 86 VAL A O 1
ATOM 681 N N . ILE A 1 87 ? 21.211 5.721 13.036 1.00 97.25 87 ILE A N 1
ATOM 682 C CA . ILE A 1 87 ? 21.775 4.414 13.394 1.00 97.25 87 ILE A CA 1
ATOM 683 C C . ILE A 1 87 ? 21.398 4.123 14.846 1.00 97.25 87 ILE A C 1
ATOM 685 O O . ILE A 1 87 ? 21.792 4.865 15.743 1.00 97.25 87 ILE A O 1
ATOM 689 N N . ASP A 1 88 ? 20.620 3.065 15.062 1.00 95.19 88 ASP A N 1
ATOM 690 C CA . ASP A 1 88 ? 20.228 2.553 16.376 1.00 95.19 88 ASP A CA 1
ATOM 691 C C . ASP A 1 88 ? 21.099 1.337 16.718 1.00 95.19 88 ASP A C 1
ATOM 693 O O . ASP A 1 88 ? 21.058 0.325 16.012 1.00 95.19 88 ASP A O 1
ATOM 697 N N . ILE A 1 89 ? 21.928 1.452 17.758 1.00 92.00 89 ILE A N 1
ATOM 698 C CA . ILE A 1 89 ? 22.806 0.372 18.214 1.00 92.00 89 ILE A CA 1
ATOM 699 C C . ILE A 1 89 ? 22.211 -0.273 19.464 1.00 92.00 89 ILE A C 1
ATOM 701 O O . ILE A 1 89 ? 22.018 0.366 20.493 1.00 92.00 89 ILE A O 1
ATOM 705 N N . ASP A 1 90 ? 21.997 -1.585 19.384 1.00 89.12 90 ASP A N 1
ATOM 706 C CA . ASP A 1 90 ? 21.372 -2.390 20.434 1.00 89.12 90 ASP A CA 1
ATOM 707 C C . ASP A 1 90 ? 22.376 -3.189 21.276 1.00 89.12 90 ASP A C 1
ATOM 709 O O . ASP A 1 90 ? 21.983 -3.794 22.279 1.00 89.12 90 ASP A O 1
ATOM 713 N N . LYS A 1 91 ? 23.664 -3.189 20.899 1.00 87.88 91 LYS A N 1
ATOM 714 C CA . LYS A 1 91 ? 24.738 -3.866 21.635 1.00 87.88 91 LYS A CA 1
ATOM 715 C C . LYS A 1 91 ? 25.969 -2.973 21.891 1.00 87.88 91 LYS A C 1
ATOM 717 O O . LYS A 1 91 ? 26.476 -2.394 20.930 1.00 87.88 91 LYS A O 1
ATOM 722 N N . PRO A 1 92 ? 26.533 -2.954 23.118 1.00 89.25 92 PRO A N 1
ATOM 723 C CA . PRO A 1 92 ? 27.720 -2.149 23.440 1.00 89.25 92 PRO A CA 1
ATOM 724 C C . PRO A 1 92 ? 28.954 -2.496 22.591 1.00 89.25 92 PRO A C 1
ATOM 726 O O . PRO A 1 92 ? 29.667 -1.613 22.130 1.00 89.25 92 PRO A O 1
ATOM 729 N N . GLU A 1 93 ? 29.187 -3.786 22.327 1.00 88.69 93 GLU A N 1
ATOM 730 C CA . GLU A 1 93 ? 30.322 -4.261 21.516 1.00 88.69 93 GLU A CA 1
ATOM 731 C C . GLU A 1 93 ? 30.326 -3.675 20.089 1.00 88.69 93 GLU A C 1
ATOM 733 O O . GLU A 1 93 ? 31.382 -3.370 19.535 1.00 88.69 93 GLU A O 1
ATOM 738 N N . ILE A 1 94 ? 29.138 -3.439 19.521 1.00 89.12 94 ILE A N 1
ATOM 739 C CA . ILE A 1 94 ? 28.976 -2.867 18.180 1.00 89.12 94 ILE A CA 1
ATOM 740 C C . ILE A 1 94 ? 29.180 -1.352 18.202 1.00 89.12 94 ILE A C 1
ATOM 742 O O . ILE A 1 94 ? 29.712 -0.804 17.241 1.00 89.12 94 ILE A O 1
ATOM 746 N N . GLU A 1 95 ? 28.810 -0.673 19.288 1.00 91.06 95 GLU A N 1
ATOM 747 C CA . GLU A 1 95 ? 29.091 0.755 19.462 1.00 91.06 95 GLU A CA 1
ATOM 748 C C . GLU A 1 95 ? 30.599 1.020 19.427 1.00 91.06 95 GLU A C 1
ATOM 750 O O . GLU A 1 95 ? 31.060 1.886 18.680 1.00 91.06 95 GLU A O 1
ATOM 755 N N . THR A 1 96 ? 31.375 0.240 20.184 1.00 86.88 96 THR A N 1
ATOM 756 C CA . THR A 1 96 ? 32.839 0.348 20.194 1.00 86.88 96 THR A CA 1
ATOM 757 C C . THR A 1 96 ? 33.414 0.081 18.804 1.00 86.88 96 THR A C 1
ATOM 759 O O . THR A 1 96 ? 34.222 0.871 18.312 1.00 86.88 96 THR A O 1
ATOM 762 N N . ALA A 1 97 ? 32.952 -0.974 18.125 1.00 85.06 97 ALA A N 1
ATOM 763 C CA . ALA A 1 97 ? 33.381 -1.280 16.763 1.00 85.06 97 ALA A CA 1
ATOM 764 C C . ALA A 1 97 ? 33.008 -0.174 15.758 1.00 85.06 97 ALA A C 1
ATOM 766 O O . ALA A 1 97 ? 33.803 0.142 14.875 1.00 85.06 97 ALA A O 1
ATOM 767 N N . PHE A 1 98 ? 31.830 0.441 15.894 1.00 90.75 98 PHE A N 1
ATOM 768 C CA . PHE A 1 98 ? 31.369 1.521 15.019 1.00 90.75 98 PHE A CA 1
ATOM 769 C C . PHE A 1 98 ? 32.217 2.782 15.195 1.00 90.75 98 PHE A C 1
ATOM 771 O O . PHE A 1 98 ? 32.661 3.362 14.207 1.00 90.75 98 PHE A O 1
ATOM 778 N N . LYS A 1 99 ? 32.516 3.161 16.444 1.00 91.25 99 LYS A N 1
ATOM 779 C CA . LYS A 1 99 ? 33.406 4.287 16.767 1.00 91.25 99 LYS A CA 1
ATOM 780 C C . LYS A 1 99 ? 34.823 4.085 16.229 1.00 91.25 99 LYS A C 1
ATOM 782 O O . LYS A 1 99 ? 35.425 5.044 15.761 1.00 91.25 99 LYS A O 1
ATOM 787 N N . LEU A 1 100 ? 35.342 2.857 16.279 1.00 82.00 100 LEU A N 1
ATOM 788 C CA . LEU A 1 100 ? 36.667 2.516 15.752 1.00 82.00 100 LEU A CA 1
ATOM 789 C C . LEU A 1 100 ? 36.704 2.522 14.219 1.00 82.00 100 LEU A C 1
ATOM 791 O O . LEU A 1 100 ? 37.639 3.055 13.631 1.00 82.00 100 LEU A O 1
ATOM 795 N N . ALA A 1 101 ? 35.697 1.932 13.572 1.00 83.00 101 ALA A N 1
ATOM 796 C CA . ALA A 1 101 ? 35.674 1.775 12.120 1.00 83.00 101 ALA A CA 1
ATOM 797 C C . ALA A 1 101 ? 35.280 3.061 11.378 1.00 83.00 101 ALA A C 1
ATOM 799 O O . ALA A 1 101 ? 35.769 3.310 10.279 1.00 83.00 101 ALA A O 1
ATOM 800 N N . LEU A 1 102 ? 34.372 3.858 11.952 1.00 90.06 102 LEU A N 1
ATOM 801 C CA . LEU A 1 102 ? 33.773 5.040 11.325 1.00 90.06 102 LEU A CA 1
ATOM 802 C C . LEU A 1 102 ? 33.730 6.228 12.311 1.00 90.06 102 LEU A C 1
ATOM 804 O O . LEU A 1 102 ? 32.649 6.742 12.622 1.00 90.06 102 LEU A O 1
ATOM 808 N N . PRO A 1 103 ? 34.888 6.697 12.815 1.00 88.06 103 PRO A N 1
ATOM 809 C CA . PRO A 1 103 ? 34.955 7.692 13.888 1.00 88.06 103 PRO A CA 1
ATOM 810 C C . PRO A 1 103 ? 34.293 9.025 13.522 1.00 88.06 103 PRO A C 1
ATOM 812 O O . PRO A 1 103 ? 33.643 9.646 14.364 1.00 88.06 103 P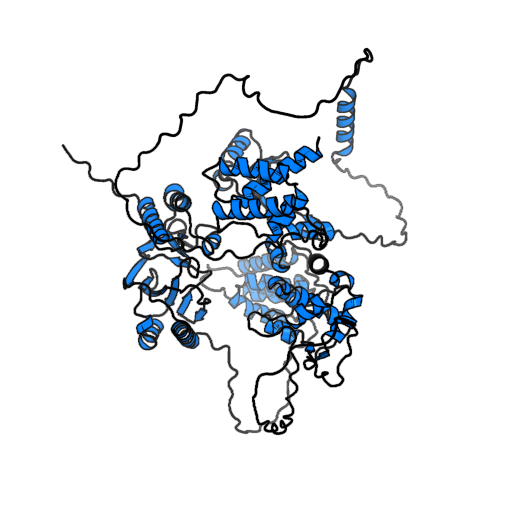RO A O 1
ATOM 815 N N . HIS A 1 104 ? 34.387 9.454 12.257 1.00 87.56 104 HIS A N 1
ATOM 816 C CA . HIS A 1 104 ? 33.750 10.691 11.795 1.00 87.56 104 HIS A CA 1
ATOM 817 C C . HIS A 1 104 ? 32.220 10.605 11.808 1.00 87.56 104 HIS A C 1
ATOM 819 O O . HIS A 1 104 ? 31.560 11.615 12.035 1.00 87.56 104 HIS A O 1
ATOM 825 N N . LEU A 1 105 ? 31.652 9.407 11.635 1.00 91.19 105 LEU A N 1
ATOM 826 C CA . LEU A 1 105 ? 30.206 9.179 11.688 1.00 91.19 105 LEU A CA 1
ATOM 827 C C . LEU A 1 105 ? 29.686 8.978 13.111 1.00 91.19 105 LEU A C 1
ATOM 829 O O . LEU A 1 105 ? 28.496 9.171 13.346 1.00 91.19 105 LEU A O 1
ATOM 833 N N . ALA A 1 106 ? 30.546 8.632 14.067 1.00 90.75 106 ALA A N 1
ATOM 834 C CA . ALA A 1 106 ? 30.188 8.640 15.483 1.00 90.75 106 ALA A CA 1
ATOM 835 C C . ALA A 1 106 ? 30.137 10.067 16.066 1.00 90.75 106 ALA A C 1
ATOM 837 O O . ALA A 1 106 ? 29.500 10.292 17.097 1.00 90.75 106 ALA A O 1
ATOM 838 N N . ASN A 1 107 ? 30.768 11.041 15.402 1.00 90.31 107 ASN A N 1
ATOM 839 C CA . ASN A 1 107 ? 30.796 12.434 15.831 1.00 90.31 107 ASN A CA 1
ATOM 840 C C . ASN A 1 107 ? 29.604 13.247 15.291 1.00 90.31 107 ASN A C 1
ATOM 842 O O . ASN A 1 107 ? 29.753 14.146 14.466 1.00 90.31 107 ASN A O 1
ATOM 846 N N . THR A 1 108 ? 28.399 12.902 15.740 1.00 95.00 108 THR A N 1
ATOM 847 C CA . THR A 1 108 ? 27.145 13.518 15.283 1.00 95.00 108 THR A CA 1
ATOM 848 C C . THR A 1 108 ? 26.159 13.720 16.438 1.00 95.00 108 THR A C 1
ATOM 850 O O . THR A 1 108 ? 26.411 13.271 17.560 1.00 95.00 108 THR A O 1
ATOM 853 N N . PHE A 1 109 ? 25.016 14.368 16.179 1.00 95.38 109 PHE A N 1
ATOM 854 C CA . PHE A 1 109 ? 23.914 14.459 17.141 1.00 95.38 109 PHE A CA 1
ATOM 855 C C . PHE A 1 109 ? 23.556 13.063 17.664 1.00 95.38 109 PHE A C 1
ATOM 857 O O . PHE A 1 109 ? 23.139 12.191 16.899 1.00 95.38 109 PHE A O 1
ATOM 864 N N . THR A 1 110 ? 23.736 12.844 18.964 1.00 95.81 110 THR A N 1
ATOM 865 C CA . THR A 1 110 ? 23.626 11.515 19.570 1.00 95.81 110 THR A CA 1
ATOM 866 C C . THR A 1 110 ? 22.666 11.551 20.742 1.00 95.81 110 THR A C 1
ATOM 868 O O . THR A 1 110 ? 22.790 12.378 21.649 1.00 95.81 110 THR A O 1
ATOM 871 N N . VAL A 1 111 ? 21.713 10.624 20.733 1.00 95.38 111 VAL A N 1
ATOM 872 C CA . VAL A 1 111 ? 20.724 10.461 21.801 1.00 95.38 111 VAL A CA 1
ATOM 873 C C . VAL A 1 111 ? 20.923 9.110 22.450 1.00 95.38 111 VAL A C 1
ATOM 875 O O . VAL A 1 111 ? 20.874 8.081 21.784 1.00 95.38 111 VAL A O 1
ATOM 878 N N . ARG A 1 112 ? 21.089 9.100 23.764 1.00 93.38 112 ARG A N 1
ATOM 879 C CA . ARG A 1 112 ? 21.140 7.875 24.547 1.00 93.38 112 ARG A CA 1
ATOM 880 C C . ARG A 1 112 ? 19.735 7.301 24.698 1.00 93.38 112 ARG A C 1
ATOM 882 O O . ARG A 1 112 ? 18.814 7.998 25.121 1.00 93.38 112 ARG A O 1
ATOM 889 N N . SER A 1 113 ? 19.556 6.030 24.349 1.00 90.75 113 SER A N 1
ATOM 890 C CA . SER A 1 113 ? 18.256 5.361 24.418 1.00 90.75 113 SER A CA 1
ATOM 891 C C . SER A 1 113 ? 17.785 5.158 25.861 1.00 90.75 113 SER A C 1
ATOM 893 O O . SER A 1 113 ? 18.560 4.799 26.748 1.00 90.75 113 SER A O 1
ATOM 895 N N . GLY A 1 114 ? 16.480 5.315 26.096 1.00 81.56 114 GLY A N 1
ATOM 896 C CA . GLY A 1 114 ? 15.910 5.193 27.439 1.00 81.56 114 GLY A CA 1
ATOM 897 C C . GLY A 1 114 ? 16.029 3.798 28.066 1.00 81.56 114 GLY A C 1
ATOM 898 O O . GLY A 1 114 ? 16.232 3.710 29.276 1.00 81.56 114 GLY A O 1
ATOM 899 N N . ASN A 1 115 ? 15.963 2.728 27.258 1.00 80.94 115 ASN A N 1
ATOM 900 C CA . ASN A 1 115 ? 15.945 1.341 27.749 1.00 80.94 115 ASN A CA 1
ATOM 901 C C . ASN A 1 115 ? 17.346 0.759 27.953 1.00 80.94 115 ASN A C 1
ATOM 903 O O . ASN A 1 115 ? 17.672 0.326 29.048 1.00 80.94 115 ASN A O 1
ATOM 907 N N . ARG A 1 116 ? 18.150 0.699 26.884 1.00 83.69 116 ARG A N 1
ATOM 908 C CA . ARG A 1 116 ? 19.446 -0.001 26.882 1.00 83.69 116 ARG A CA 1
ATOM 909 C C . ARG A 1 116 ? 20.619 0.926 27.193 1.00 83.69 116 ARG A C 1
ATOM 911 O O . ARG A 1 116 ? 21.735 0.448 27.327 1.00 83.69 116 ARG A O 1
ATOM 918 N N . LYS A 1 117 ? 20.366 2.238 27.298 1.00 87.44 117 LYS A N 1
ATOM 919 C CA . LYS A 1 117 ? 21.377 3.289 27.501 1.00 87.44 117 LYS A CA 1
ATOM 920 C C . LYS A 1 117 ? 22.470 3.309 26.421 1.00 87.44 117 LYS A C 1
ATOM 922 O O . LYS A 1 117 ? 23.549 3.835 26.664 1.00 87.44 117 LYS A O 1
ATOM 927 N N . LEU A 1 118 ? 22.149 2.790 25.235 1.00 91.88 118 LEU A N 1
ATOM 928 C CA . LEU A 1 118 ? 23.001 2.768 24.043 1.00 91.88 118 LEU A CA 1
ATOM 929 C C . LEU A 1 118 ? 22.650 3.902 23.070 1.00 91.88 118 LEU A C 1
ATOM 931 O O . LEU A 1 118 ? 21.506 4.380 23.109 1.00 91.88 118 LEU A O 1
ATOM 935 N N . PRO A 1 119 ? 23.596 4.350 22.226 1.00 92.00 119 PRO A N 1
ATOM 936 C CA . PRO A 1 119 ? 23.428 5.541 21.405 1.00 92.00 119 PRO A CA 1
ATOM 937 C C . PRO A 1 119 ? 22.570 5.314 20.158 1.00 92.00 119 PRO A C 1
ATOM 939 O O . PRO A 1 119 ? 22.661 4.304 19.462 1.00 92.00 119 PRO A O 1
ATOM 942 N N . HIS A 1 120 ? 21.784 6.337 19.840 1.00 96.50 120 HIS A N 1
ATOM 943 C CA . HIS A 1 120 ? 21.195 6.579 18.534 1.00 96.50 120 HIS A CA 1
ATOM 944 C C . HIS A 1 120 ? 21.966 7.725 17.867 1.00 96.50 120 HIS A C 1
ATOM 946 O O . HIS A 1 120 ? 21.898 8.863 18.344 1.00 96.50 120 HIS A O 1
ATOM 952 N N . TYR A 1 121 ? 22.656 7.449 16.764 1.00 97.00 121 TYR A N 1
ATOM 953 C CA . TYR A 1 121 ? 23.366 8.464 15.982 1.00 97.00 121 TYR A CA 1
ATOM 954 C C . TYR A 1 121 ? 22.447 9.033 14.909 1.00 97.00 121 TYR A C 1
ATOM 956 O O . TYR A 1 121 ? 21.977 8.292 14.049 1.00 97.00 121 TYR A O 1
ATOM 964 N N . TYR A 1 122 ? 22.175 10.334 14.954 1.00 97.44 122 TYR A N 1
ATOM 965 C CA . TYR A 1 122 ? 21.315 11.012 13.988 1.00 97.44 122 TYR A CA 1
ATOM 966 C C . TYR A 1 122 ? 22.153 11.650 12.896 1.00 97.44 122 TYR A C 1
ATOM 968 O O . TYR A 1 122 ? 23.193 12.247 13.165 1.00 97.44 122 TYR A O 1
ATOM 976 N N . TYR A 1 123 ? 21.644 11.612 11.673 1.00 97.56 123 TYR A N 1
ATOM 977 C CA . TYR A 1 123 ? 22.292 12.214 10.521 1.00 97.56 123 TYR A CA 1
ATOM 978 C C . TYR A 1 123 ? 21.299 13.011 9.694 1.00 97.56 123 TYR A C 1
ATOM 980 O O . TYR A 1 123 ? 20.135 12.626 9.573 1.00 97.56 123 TYR A O 1
ATOM 988 N N . THR A 1 124 ? 21.777 14.087 9.078 1.00 96.88 124 THR A N 1
ATOM 989 C CA . THR A 1 124 ? 21.026 14.818 8.059 1.00 96.88 124 THR A CA 1
ATOM 990 C C . THR A 1 124 ? 21.071 14.030 6.751 1.00 96.88 124 THR A C 1
ATOM 992 O O . THR A 1 124 ? 22.143 13.635 6.287 1.00 96.88 124 THR A O 1
ATOM 995 N N . LEU A 1 125 ? 19.906 13.815 6.141 1.00 96.06 125 LEU A N 1
ATOM 996 C CA . LEU A 1 125 ? 19.739 13.166 4.844 1.00 96.06 125 LEU A CA 1
ATOM 997 C C . LEU A 1 125 ? 19.578 14.236 3.747 1.00 96.06 125 LEU A C 1
ATOM 999 O O . LEU A 1 125 ? 18.522 14.877 3.683 1.00 96.06 125 LEU A O 1
ATOM 1003 N N . PRO A 1 126 ? 20.573 14.436 2.860 1.00 93.31 126 PRO A N 1
ATOM 1004 C CA . PRO A 1 126 ? 20.445 15.370 1.747 1.00 93.31 126 PRO A CA 1
ATOM 1005 C C . PRO A 1 126 ? 19.275 15.031 0.827 1.00 93.31 126 PRO A C 1
ATOM 1007 O O . PRO A 1 126 ? 19.002 13.867 0.521 1.00 93.31 126 PRO A O 1
ATOM 1010 N N . LYS A 1 127 ? 18.627 16.070 0.292 1.00 87.50 127 LYS A N 1
ATOM 1011 C CA . LYS A 1 127 ? 17.601 15.904 -0.742 1.00 87.50 127 LYS A CA 1
ATOM 1012 C C . LYS A 1 127 ? 18.213 15.199 -1.960 1.00 87.50 127 LYS A C 1
ATOM 1014 O O . LYS A 1 127 ? 19.154 15.707 -2.558 1.00 87.50 127 LYS A O 1
ATOM 1019 N N . GLY A 1 128 ? 17.650 14.051 -2.335 1.00 85.44 128 GLY A N 1
ATOM 1020 C CA . GLY A 1 128 ? 18.084 13.264 -3.496 1.00 85.44 128 GLY A CA 1
ATOM 1021 C C . GLY A 1 128 ? 19.040 12.109 -3.184 1.00 85.44 128 GLY A C 1
ATOM 1022 O O . GLY A 1 128 ? 19.298 11.311 -4.082 1.00 85.44 128 GLY A O 1
ATOM 1023 N N . LEU A 1 129 ? 19.520 11.968 -1.941 1.00 89.69 129 LEU A N 1
ATOM 1024 C CA . LEU A 1 129 ? 20.230 10.762 -1.514 1.00 89.69 129 LEU A CA 1
ATOM 1025 C C . LEU A 1 129 ? 19.212 9.673 -1.144 1.00 89.69 129 LEU A C 1
ATOM 1027 O O . LEU A 1 129 ? 18.345 9.893 -0.298 1.00 89.69 129 LEU A O 1
ATOM 1031 N N . ASP A 1 130 ? 19.301 8.508 -1.789 1.00 91.25 130 ASP A N 1
ATOM 1032 C CA . ASP A 1 130 ? 18.465 7.357 -1.446 1.00 91.25 130 ASP A CA 1
ATOM 1033 C C . ASP A 1 130 ? 19.134 6.523 -0.353 1.00 91.25 130 ASP A C 1
ATOM 1035 O O . ASP A 1 130 ? 20.234 6.010 -0.547 1.00 91.25 130 ASP A O 1
ATOM 1039 N N . ALA A 1 131 ? 18.475 6.416 0.798 1.00 92.94 131 ALA A N 1
ATOM 1040 C CA . ALA A 1 131 ? 19.015 5.781 1.993 1.00 92.94 131 ALA A CA 1
ATOM 1041 C C . ALA A 1 131 ? 17.998 4.784 2.570 1.00 92.94 131 ALA A C 1
ATOM 1043 O O . ALA A 1 131 ? 17.376 5.078 3.590 1.00 92.94 131 ALA A O 1
ATOM 1044 N N . PRO A 1 132 ? 17.764 3.622 1.932 1.00 92.62 132 PRO A N 1
ATOM 1045 C CA . PRO A 1 132 ? 16.850 2.610 2.454 1.00 92.62 132 PRO A CA 1
ATOM 1046 C C . PRO A 1 132 ? 17.275 2.106 3.840 1.00 92.62 132 PRO A C 1
ATOM 1048 O O . PRO A 1 132 ? 18.465 1.986 4.144 1.00 92.62 132 PRO A O 1
ATOM 1051 N N . ALA A 1 133 ? 16.290 1.777 4.675 1.00 93.50 133 ALA A N 1
ATOM 1052 C CA . ALA A 1 133 ? 16.541 1.166 5.975 1.00 93.50 133 ALA A CA 1
ATOM 1053 C C . ALA A 1 133 ? 17.237 -0.201 5.822 1.00 93.50 133 ALA A C 1
ATOM 1055 O O . ALA A 1 133 ? 16.954 -0.950 4.882 1.00 93.50 133 ALA A O 1
ATOM 1056 N N . ARG A 1 134 ? 18.140 -0.537 6.749 1.00 92.88 134 ARG A N 1
ATOM 1057 C CA . ARG A 1 134 ? 18.840 -1.832 6.796 1.00 92.88 134 ARG A CA 1
ATOM 1058 C C . ARG A 1 134 ? 19.006 -2.298 8.234 1.00 92.88 134 ARG A C 1
ATOM 1060 O O . ARG A 1 134 ? 19.295 -1.496 9.115 1.00 92.88 134 ARG A O 1
ATOM 1067 N N . THR A 1 135 ? 18.900 -3.601 8.458 1.00 90.81 135 THR A N 1
ATOM 1068 C CA . THR A 1 135 ? 19.012 -4.199 9.794 1.00 90.81 135 THR A CA 1
ATOM 1069 C C . THR A 1 135 ? 20.155 -5.208 9.825 1.00 90.81 135 THR A C 1
ATOM 1071 O O . THR A 1 135 ? 20.202 -6.114 8.996 1.00 90.81 135 THR A O 1
ATOM 1074 N N . GLY A 1 136 ? 21.052 -5.063 10.797 1.00 86.38 136 GLY A N 1
ATOM 1075 C CA . GLY A 1 136 ? 22.053 -6.049 11.196 1.00 86.38 136 GLY A CA 1
ATOM 1076 C C . GLY A 1 136 ? 21.744 -6.612 12.588 1.00 86.38 136 GLY A C 1
ATOM 1077 O O . GLY A 1 136 ? 20.866 -6.134 13.307 1.00 86.38 136 GLY A O 1
ATOM 1078 N N . GLN A 1 137 ? 22.452 -7.661 12.994 1.00 87.25 137 GLN A N 1
ATOM 1079 C CA . GLN A 1 137 ? 22.329 -8.230 14.331 1.00 87.25 137 GLN A CA 1
ATOM 1080 C C . GLN A 1 137 ? 22.896 -7.253 15.370 1.00 87.25 137 GLN A C 1
ATOM 1082 O O . GLN A 1 137 ? 24.104 -7.163 15.539 1.00 87.25 137 GLN A O 1
ATOM 1087 N N . GLY A 1 138 ? 22.017 -6.553 16.093 1.00 87.69 138 GLY A N 1
ATOM 1088 C CA . GLY A 1 138 ? 22.401 -5.607 17.150 1.00 87.69 138 GLY A CA 1
ATOM 1089 C C . GLY A 1 138 ? 22.685 -4.176 16.675 1.00 87.69 138 GLY A C 1
ATOM 1090 O O . GLY A 1 138 ? 23.153 -3.368 17.473 1.00 87.69 138 GLY A O 1
ATOM 1091 N N . ILE A 1 139 ? 22.396 -3.855 15.410 1.00 92.25 139 ILE A N 1
ATOM 1092 C CA . ILE A 1 139 ? 22.496 -2.503 14.843 1.00 92.25 139 ILE A CA 1
ATOM 1093 C C . ILE A 1 139 ? 21.477 -2.328 13.712 1.00 92.25 139 ILE A C 1
ATOM 1095 O O . ILE A 1 139 ? 21.296 -3.215 12.880 1.00 92.25 139 ILE A O 1
ATOM 1099 N N . GLU A 1 140 ? 20.816 -1.180 13.650 1.00 95.12 140 GLU A N 1
ATOM 1100 C CA . GLU A 1 140 ? 19.814 -0.871 12.633 1.00 95.12 140 GLU A CA 1
ATOM 1101 C C . GLU A 1 140 ? 20.036 0.528 12.052 1.00 95.12 140 GLU A C 1
ATOM 1103 O O . GLU A 1 140 ? 20.070 1.517 12.777 1.00 95.12 140 GLU A O 1
ATOM 1108 N N . PHE A 1 141 ? 20.133 0.630 10.727 1.00 96.88 141 PHE A N 1
ATOM 1109 C CA . PHE A 1 141 ? 20.036 1.902 10.019 1.00 96.88 141 PHE A CA 1
ATOM 1110 C C . PHE A 1 141 ? 18.573 2.189 9.704 1.00 96.88 141 PHE A C 1
ATOM 1112 O O . PHE A 1 141 ? 17.975 1.548 8.833 1.00 96.88 141 PHE A O 1
ATOM 1119 N N . ARG A 1 142 ? 18.002 3.151 10.427 1.00 97.25 142 ARG A N 1
ATOM 1120 C CA . ARG A 1 142 ? 16.605 3.552 10.333 1.00 97.25 142 ARG A CA 1
ATOM 1121 C C . ARG A 1 142 ? 16.391 4.751 9.421 1.00 97.25 142 ARG A C 1
ATOM 1123 O O . ARG A 1 142 ? 17.053 5.779 9.560 1.00 97.25 142 ARG A O 1
ATOM 1130 N N . SER A 1 143 ? 15.413 4.631 8.528 1.00 96.62 143 SER A N 1
ATOM 1131 C CA . SER A 1 143 ? 15.110 5.632 7.497 1.00 96.62 143 SER A CA 1
ATOM 1132 C C . SER A 1 143 ? 13.602 5.711 7.202 1.00 96.62 143 SER A C 1
ATOM 1134 O O . SER A 1 143 ? 12.785 5.502 8.101 1.00 96.62 143 SER A O 1
ATOM 1136 N N . ASP A 1 144 ? 13.220 6.047 5.965 1.00 94.25 144 ASP A N 1
ATOM 1137 C CA . ASP A 1 144 ? 11.837 6.151 5.498 1.00 94.25 144 ASP A CA 1
ATOM 1138 C C . ASP A 1 144 ? 10.975 4.969 5.975 1.00 94.25 144 ASP A C 1
ATOM 1140 O O . ASP A 1 144 ? 11.363 3.802 5.903 1.00 94.25 144 ASP A O 1
ATOM 1144 N N . GLY A 1 145 ? 9.762 5.272 6.437 1.00 92.81 145 GLY A N 1
ATOM 1145 C CA . GLY A 1 145 ? 8.823 4.264 6.932 1.00 92.81 145 GLY A CA 1
ATOM 1146 C C . GLY A 1 145 ? 8.954 3.937 8.420 1.00 92.81 145 GLY A C 1
ATOM 1147 O O . GLY A 1 145 ? 8.095 3.227 8.949 1.00 92.81 145 GLY A O 1
ATOM 1148 N N . GLN A 1 146 ? 9.971 4.472 9.099 1.00 96.69 146 GLN A N 1
ATOM 1149 C CA . GLN A 1 146 ? 10.258 4.226 10.512 1.00 96.69 146 GLN A CA 1
ATOM 1150 C C . GLN A 1 146 ? 10.218 5.524 11.335 1.00 96.69 146 GLN A C 1
ATOM 1152 O O . GLN A 1 146 ? 10.116 6.629 10.802 1.00 96.69 146 GLN A O 1
ATOM 1157 N N . TYR A 1 147 ? 10.249 5.388 12.659 1.00 97.25 147 TYR A N 1
ATOM 1158 C CA . TYR A 1 147 ? 10.315 6.503 13.599 1.00 97.25 147 TYR A CA 1
ATOM 1159 C C . TYR A 1 147 ? 11.147 6.102 14.822 1.00 97.25 147 TYR A C 1
ATOM 1161 O O . TYR A 1 147 ? 11.349 4.916 15.089 1.00 97.25 147 TYR A O 1
ATOM 1169 N N . VAL A 1 148 ? 11.610 7.093 15.576 1.00 96.44 148 VAL A N 1
ATOM 1170 C CA . VAL A 1 148 ? 12.294 6.919 16.867 1.00 96.44 148 VAL A CA 1
ATOM 1171 C C . VAL A 1 148 ? 11.586 7.736 17.938 1.00 96.44 148 VAL A C 1
ATOM 1173 O O . VAL A 1 148 ? 10.878 8.689 17.623 1.00 96.44 148 VAL A O 1
ATOM 1176 N N . VAL A 1 149 ? 11.752 7.370 19.210 1.00 96.50 149 VAL A N 1
ATOM 1177 C CA . VAL A 1 149 ? 11.327 8.248 20.312 1.00 96.50 149 VAL A CA 1
ATOM 1178 C C . VAL A 1 149 ? 12.157 9.527 20.242 1.00 96.50 149 VAL A C 1
ATOM 1180 O O . VAL A 1 149 ? 13.369 9.463 20.022 1.00 96.50 149 VAL A O 1
ATOM 1183 N N . ALA A 1 150 ? 11.497 10.675 20.373 1.00 94.62 150 ALA A N 1
ATOM 1184 C CA . ALA A 1 150 ? 12.156 11.954 20.191 1.00 94.62 150 ALA A CA 1
ATOM 1185 C C . ALA A 1 150 ? 13.191 12.231 21.304 1.00 94.62 150 ALA A C 1
ATOM 1187 O O . ALA A 1 150 ? 13.045 11.730 22.424 1.00 94.62 150 ALA A O 1
ATOM 1188 N N . PRO A 1 151 ? 14.220 13.052 21.033 1.00 92.81 151 PRO A N 1
ATOM 1189 C CA . PRO A 1 151 ? 15.163 13.481 22.061 1.00 92.81 151 PRO A CA 1
ATOM 1190 C C . PRO A 1 151 ? 14.443 14.237 23.185 1.00 92.81 151 PRO A C 1
ATOM 1192 O O . PRO A 1 151 ? 13.468 14.946 22.932 1.00 92.81 151 PRO A O 1
ATOM 1195 N N . THR A 1 152 ? 14.956 14.150 24.412 1.00 89.38 152 THR A N 1
ATOM 1196 C CA . THR A 1 152 ? 14.438 14.805 25.635 1.00 89.38 152 THR A CA 1
ATOM 1197 C C . THR A 1 152 ? 13.043 14.346 26.080 1.00 89.38 152 THR A C 1
ATOM 1199 O O . THR A 1 152 ? 12.395 15.006 26.902 1.00 89.38 152 THR A O 1
ATOM 1202 N N . ILE A 1 153 ? 12.551 13.234 25.522 1.00 92.94 153 ILE A N 1
ATOM 1203 C CA . ILE A 1 153 ? 11.288 12.612 25.922 1.00 92.94 153 ILE A CA 1
ATOM 1204 C C . ILE A 1 153 ? 11.553 11.573 26.995 1.00 92.94 153 ILE A C 1
ATOM 1206 O O . ILE A 1 153 ? 12.479 10.769 26.888 1.00 92.94 153 ILE A O 1
ATOM 1210 N N . GLN A 1 154 ? 10.697 11.586 28.007 1.00 90.25 154 GLN A N 1
ATOM 1211 C CA . GLN A 1 154 ? 10.681 10.615 29.081 1.00 90.25 154 GLN A CA 1
ATOM 1212 C C . GLN A 1 154 ? 9.415 9.765 28.975 1.00 90.25 154 GLN A C 1
ATOM 1214 O O . GLN A 1 154 ? 8.327 10.276 28.710 1.00 90.25 154 GLN A O 1
ATOM 1219 N N . ILE A 1 155 ? 9.566 8.456 29.152 1.00 89.38 155 ILE A N 1
ATOM 1220 C CA . ILE A 1 155 ? 8.476 7.485 29.181 1.00 89.38 155 ILE A CA 1
ATOM 1221 C C . ILE A 1 155 ? 8.682 6.601 30.413 1.00 89.38 155 ILE A C 1
ATOM 1223 O O . ILE A 1 155 ? 9.561 5.739 30.412 1.00 89.38 155 ILE A O 1
ATOM 1227 N N . GLY A 1 156 ? 7.883 6.816 31.460 1.00 86.75 156 GLY A N 1
ATOM 1228 C CA . GLY A 1 156 ? 8.141 6.208 32.769 1.00 86.75 156 GLY A CA 1
ATOM 1229 C C . GLY A 1 156 ? 9.507 6.656 33.296 1.00 86.75 156 GLY A C 1
ATOM 1230 O O . GLY A 1 156 ? 9.825 7.843 33.242 1.00 86.75 156 GLY A O 1
ATOM 1231 N N . ASP A 1 157 ? 10.348 5.708 33.705 1.00 85.81 157 ASP A N 1
ATOM 1232 C CA . ASP A 1 157 ? 11.718 5.980 34.176 1.00 85.81 157 ASP A CA 1
ATOM 1233 C C . ASP A 1 157 ? 12.755 6.046 33.035 1.00 85.81 157 ASP A C 1
ATOM 1235 O O . ASP A 1 157 ? 13.946 6.286 33.248 1.00 85.81 157 ASP A O 1
ATOM 1239 N N . ALA A 1 158 ? 12.329 5.810 31.790 1.00 89.56 158 ALA A N 1
ATOM 1240 C CA . ALA A 1 158 ? 13.206 5.796 30.627 1.00 89.56 158 ALA A CA 1
ATOM 1241 C C . ALA A 1 158 ? 13.266 7.178 29.957 1.00 89.56 158 ALA A C 1
ATOM 1243 O O . ALA A 1 158 ? 12.268 7.661 29.426 1.00 89.56 158 ALA A O 1
ATOM 1244 N N . GLU A 1 159 ? 14.454 7.784 29.909 1.00 92.06 159 GLU A N 1
ATOM 1245 C CA . GLU A 1 159 ? 14.706 9.082 29.266 1.00 92.06 159 GLU A CA 1
ATOM 1246 C C . GLU A 1 159 ? 15.577 8.942 28.004 1.00 92.06 159 GLU A C 1
ATOM 1248 O O . GLU A 1 159 ? 16.628 8.297 28.035 1.00 92.06 159 GLU A O 1
ATOM 1253 N N . TRP A 1 160 ? 15.169 9.585 26.904 1.00 94.38 160 TRP A N 1
ATOM 1254 C CA . TRP A 1 160 ? 15.979 9.742 25.689 1.00 94.38 160 TRP A CA 1
ATOM 1255 C C . TRP A 1 160 ? 16.846 10.995 25.782 1.00 94.38 160 TRP A C 1
ATOM 1257 O O . TRP A 1 160 ? 16.527 12.042 25.215 1.00 94.38 160 TRP A O 1
ATOM 1267 N N . ARG A 1 161 ? 17.941 10.900 26.533 1.00 93.62 161 ARG A N 1
ATOM 1268 C CA . ARG A 1 161 ? 18.819 12.034 26.837 1.00 93.62 161 ARG A CA 1
ATOM 1269 C C . ARG A 1 161 ? 19.757 12.351 25.673 1.00 93.62 161 ARG A C 1
ATOM 1271 O O . ARG A 1 161 ? 20.329 11.451 25.066 1.00 93.62 161 ARG A O 1
ATOM 1278 N N . ILE A 1 162 ? 19.948 13.635 25.380 1.00 93.38 162 ILE A N 1
ATOM 1279 C CA . ILE A 1 162 ? 20.969 14.080 24.423 1.00 93.38 162 ILE A CA 1
ATOM 1280 C C . ILE A 1 162 ? 22.343 13.870 25.068 1.00 93.38 162 ILE A C 1
ATOM 1282 O O . ILE A 1 162 ? 22.614 14.415 26.136 1.00 93.38 162 ILE A O 1
ATOM 1286 N N . GLU A 1 163 ? 23.180 13.061 24.428 1.00 90.56 163 GLU A N 1
ATOM 1287 C CA . GLU A 1 163 ? 24.553 12.778 24.860 1.00 90.56 163 GLU A CA 1
ATOM 1288 C C . GLU A 1 163 ? 25.556 13.641 24.096 1.00 90.56 163 GLU A C 1
ATOM 1290 O O . GLU A 1 163 ? 26.483 14.180 24.691 1.00 90.56 163 GLU A O 1
ATOM 1295 N N . ASN A 1 164 ? 25.315 13.842 22.798 1.00 87.00 164 ASN A N 1
ATOM 1296 C CA . ASN A 1 164 ? 26.071 14.780 21.983 1.00 87.00 164 ASN A CA 1
ATOM 1297 C C . ASN A 1 164 ? 25.113 15.739 21.265 1.00 87.00 164 ASN A C 1
ATOM 1299 O O . ASN A 1 164 ? 24.263 15.308 20.485 1.00 87.00 164 ASN A O 1
ATOM 1303 N N . GLY A 1 165 ? 25.246 17.035 21.552 1.00 84.75 165 GLY A N 1
ATOM 1304 C CA . GLY A 1 165 ? 24.386 18.103 21.038 1.00 84.75 165 GLY A CA 1
ATOM 1305 C C . GLY A 1 165 ? 24.825 18.707 19.701 1.00 84.75 165 GLY A C 1
ATOM 1306 O O . GLY A 1 165 ? 24.276 19.736 19.317 1.00 84.75 165 GLY A O 1
ATOM 1307 N N . PHE A 1 166 ? 25.808 18.122 19.007 1.00 83.62 166 PHE A N 1
ATOM 1308 C CA . PHE A 1 166 ? 26.255 18.610 17.697 1.00 83.62 166 PHE A CA 1
ATOM 1309 C C . PHE A 1 166 ? 25.132 18.628 16.661 1.00 83.62 166 PHE A C 1
ATOM 1311 O O . PHE A 1 166 ? 24.137 17.919 16.783 1.00 83.62 166 PHE A O 1
ATOM 1318 N N . ALA A 1 167 ? 25.292 19.442 15.617 1.00 85.44 167 ALA A N 1
ATOM 1319 C CA . ALA A 1 167 ? 24.395 19.372 14.471 1.00 85.44 167 ALA A CA 1
ATOM 1320 C C . ALA A 1 167 ? 24.485 17.969 13.831 1.00 85.44 167 ALA A C 1
ATOM 1322 O O . ALA A 1 167 ? 25.589 17.425 13.741 1.00 85.44 167 ALA A O 1
ATOM 1323 N N . PRO A 1 168 ? 23.366 17.367 13.378 1.00 92.81 168 PRO A N 1
ATOM 1324 C CA . PRO A 1 168 ? 23.418 16.066 12.724 1.00 92.81 168 PRO A CA 1
ATOM 1325 C C . PRO A 1 168 ? 24.299 16.120 11.469 1.00 92.81 168 PRO A C 1
ATOM 1327 O O . PRO A 1 168 ? 24.023 16.884 10.537 1.00 92.81 168 PRO A O 1
ATOM 1330 N N . TYR A 1 169 ? 25.340 15.291 11.438 1.00 94.62 169 TYR A N 1
ATOM 1331 C CA . TYR A 1 169 ? 26.273 15.177 10.324 1.00 94.62 169 TYR A CA 1
ATOM 1332 C C . TYR A 1 169 ? 25.523 14.864 9.025 1.00 94.62 169 TYR A C 1
ATOM 1334 O O . TYR A 1 169 ? 24.603 14.044 9.005 1.00 94.62 169 TYR A O 1
ATOM 1342 N N . THR A 1 170 ? 25.889 15.538 7.936 1.00 96.50 170 THR A N 1
ATOM 1343 C CA . THR A 1 170 ? 25.211 15.392 6.642 1.00 96.50 170 THR A CA 1
ATOM 1344 C C . THR A 1 170 ? 25.820 14.243 5.852 1.00 96.50 170 THR A C 1
ATOM 1346 O O . THR A 1 170 ? 26.977 14.323 5.456 1.00 96.50 170 THR A O 1
ATOM 1349 N N . LEU A 1 171 ? 25.041 13.184 5.603 1.00 95.81 171 LEU A N 1
ATOM 1350 C CA . LEU A 1 171 ? 25.550 11.987 4.926 1.00 95.81 171 LEU A CA 1
ATOM 1351 C C . LEU A 1 171 ? 25.893 12.250 3.463 1.00 95.81 171 LEU A C 1
ATOM 1353 O O . LEU A 1 171 ? 25.081 12.782 2.706 1.00 95.81 171 LEU A O 1
ATOM 1357 N N . THR A 1 172 ? 27.048 11.753 3.032 1.00 94.88 172 THR A N 1
ATOM 1358 C CA . THR A 1 172 ? 27.380 11.612 1.614 1.00 94.88 172 THR A CA 1
ATOM 1359 C C . THR A 1 172 ? 27.041 10.209 1.099 1.00 94.88 172 THR A C 1
ATOM 1361 O O . THR A 1 172 ? 26.763 9.276 1.856 1.00 94.88 172 THR A O 1
ATOM 1364 N N . LYS A 1 173 ? 27.107 10.016 -0.225 1.00 91.50 173 LYS A N 1
ATOM 1365 C CA . LYS A 1 173 ? 26.983 8.681 -0.836 1.00 91.50 173 LYS A CA 1
ATOM 1366 C C . LYS A 1 173 ? 28.094 7.723 -0.370 1.00 91.50 173 LYS A C 1
ATOM 1368 O O . LYS A 1 173 ? 27.850 6.520 -0.266 1.00 91.50 173 LYS A O 1
ATOM 1373 N N . SER A 1 174 ? 29.289 8.253 -0.092 1.00 90.31 174 SER A N 1
ATOM 1374 C CA . SER A 1 174 ? 30.418 7.477 0.433 1.00 90.31 174 SER A CA 1
ATOM 1375 C C . SER A 1 174 ? 30.135 7.006 1.858 1.00 90.31 174 SER A C 1
ATOM 1377 O O . SER A 1 174 ? 30.222 5.812 2.132 1.00 90.31 174 SER A O 1
ATOM 1379 N N . ASP A 1 175 ? 29.664 7.909 2.725 1.00 92.69 175 ASP A N 1
ATOM 1380 C CA . ASP A 1 175 ? 29.305 7.572 4.109 1.00 92.69 175 ASP A CA 1
ATOM 1381 C C . ASP A 1 175 ? 28.206 6.521 4.164 1.00 92.69 175 ASP A C 1
ATOM 1383 O O . ASP A 1 175 ? 28.312 5.549 4.903 1.00 92.69 175 ASP A O 1
ATOM 1387 N N . LEU A 1 176 ? 27.172 6.666 3.332 1.00 93.31 176 LEU A N 1
ATOM 1388 C CA . LEU A 1 176 ? 26.099 5.681 3.256 1.00 93.31 176 LEU A CA 1
ATOM 1389 C C . LEU A 1 176 ? 26.624 4.301 2.830 1.00 93.31 176 LEU A C 1
ATOM 1391 O O . LEU A 1 176 ? 26.212 3.281 3.381 1.00 93.31 176 LEU A O 1
ATOM 1395 N N . SER A 1 177 ? 27.562 4.266 1.881 1.00 89.38 177 SER A N 1
ATOM 1396 C CA . SER A 1 177 ? 28.209 3.025 1.444 1.00 89.38 177 SER A CA 1
ATOM 1397 C C . SER A 1 177 ? 29.052 2.409 2.565 1.00 89.38 177 SER A C 1
ATOM 1399 O O . SER A 1 177 ? 28.979 1.201 2.779 1.00 89.38 177 SER A O 1
ATOM 1401 N N . ALA A 1 178 ? 29.784 3.229 3.324 1.00 88.25 178 ALA A N 1
ATOM 1402 C CA . ALA A 1 178 ? 30.579 2.797 4.471 1.00 88.25 178 ALA A CA 1
ATOM 1403 C C . ALA A 1 178 ? 29.702 2.263 5.618 1.00 88.25 178 ALA A C 1
ATOM 1405 O O . ALA A 1 178 ? 29.972 1.189 6.153 1.00 88.25 178 ALA A O 1
ATOM 1406 N N . ILE A 1 179 ? 28.595 2.946 5.930 1.00 91.88 179 ILE A N 1
ATOM 1407 C CA . ILE A 1 179 ? 27.581 2.494 6.895 1.00 91.88 179 ILE A CA 1
ATOM 1408 C C . ILE A 1 179 ? 27.009 1.140 6.463 1.00 91.88 179 ILE A C 1
ATOM 1410 O O . ILE A 1 179 ? 26.907 0.221 7.272 1.00 91.88 179 ILE A O 1
ATOM 1414 N N . TYR A 1 180 ? 26.654 0.985 5.186 1.00 93.12 180 TYR A N 1
ATOM 1415 C CA . TYR A 1 180 ? 26.125 -0.274 4.660 1.00 93.12 180 TYR A CA 1
ATOM 1416 C C . TYR A 1 180 ? 27.151 -1.404 4.646 1.00 93.12 180 TYR A C 1
ATOM 1418 O O . TYR A 1 180 ? 26.769 -2.544 4.908 1.00 93.12 180 TYR A O 1
ATOM 1426 N N . ALA A 1 181 ? 28.422 -1.109 4.378 1.00 86.62 181 ALA A N 1
ATOM 1427 C CA . ALA A 1 181 ? 29.505 -2.080 4.491 1.00 86.62 181 ALA A CA 1
ATOM 1428 C C . ALA A 1 181 ? 29.695 -2.528 5.948 1.00 86.62 181 ALA A C 1
ATOM 1430 O O . ALA A 1 181 ? 29.764 -3.727 6.211 1.00 86.62 181 ALA A O 1
ATOM 1431 N N . PHE A 1 182 ? 29.677 -1.586 6.898 1.00 88.50 182 PHE A N 1
ATOM 1432 C CA . PHE A 1 182 ? 29.759 -1.884 8.327 1.00 88.50 182 PHE A CA 1
ATOM 1433 C C . PHE A 1 182 ? 28.570 -2.727 8.804 1.00 88.50 182 PHE A C 1
ATOM 1435 O O . PHE A 1 182 ? 28.763 -3.760 9.436 1.00 88.50 182 PHE A O 1
ATOM 1442 N N . LEU A 1 183 ? 27.338 -2.354 8.439 1.00 88.94 183 LEU A N 1
ATOM 1443 C CA . LEU A 1 183 ? 26.139 -3.169 8.689 1.00 88.94 183 LEU A CA 1
ATOM 1444 C C . LEU A 1 183 ? 26.247 -4.557 8.055 1.00 88.94 183 LEU A C 1
ATOM 1446 O O . LEU A 1 183 ? 25.765 -5.521 8.642 1.00 88.94 183 LEU A O 1
ATOM 1450 N N . GLY A 1 184 ? 26.903 -4.653 6.895 1.00 82.75 184 GLY A N 1
ATOM 1451 C CA . GLY A 1 184 ? 27.240 -5.894 6.201 1.00 82.75 184 GLY A CA 1
ATOM 1452 C C . GLY A 1 184 ? 27.930 -6.928 7.097 1.00 82.75 184 GLY A C 1
ATOM 1453 O O . GLY A 1 184 ? 27.617 -8.116 7.033 1.00 82.75 184 GLY A O 1
ATOM 1454 N N . LEU A 1 185 ? 28.813 -6.470 7.991 1.00 82.88 185 LEU A N 1
ATOM 1455 C CA . LEU A 1 185 ? 29.522 -7.318 8.958 1.00 82.88 185 LEU A CA 1
ATOM 1456 C C . LEU A 1 185 ? 28.578 -7.982 9.974 1.00 82.88 185 LEU A C 1
ATOM 1458 O O . LEU A 1 185 ? 28.880 -9.055 10.488 1.00 82.88 185 LEU A O 1
ATOM 1462 N N . TYR A 1 186 ? 27.430 -7.353 10.245 1.00 83.50 186 TYR A N 1
ATOM 1463 C CA . TYR A 1 186 ? 26.435 -7.802 11.225 1.00 83.50 186 TYR A CA 1
ATOM 1464 C C . TYR A 1 186 ? 25.152 -8.323 10.578 1.00 83.50 186 TYR A C 1
ATOM 1466 O O . TYR A 1 186 ? 24.277 -8.852 11.267 1.00 83.50 186 TYR A O 1
ATOM 1474 N N . THR A 1 187 ? 24.986 -8.189 9.265 1.00 73.44 187 THR A N 1
ATOM 1475 C CA . THR A 1 187 ? 23.942 -8.923 8.555 1.00 73.44 187 THR A CA 1
ATOM 1476 C C . THR A 1 187 ? 24.290 -10.399 8.602 1.00 73.44 187 THR A C 1
ATOM 1478 O O . THR A 1 187 ? 25.426 -10.775 8.325 1.00 73.44 187 THR A O 1
ATOM 1481 N N . ARG A 1 188 ? 23.322 -11.258 8.955 1.00 49.22 188 ARG A N 1
ATOM 1482 C CA . ARG A 1 188 ? 23.523 -12.706 8.837 1.00 49.22 188 ARG A CA 1
ATOM 1483 C C . ARG A 1 188 ? 24.032 -12.959 7.424 1.00 49.22 188 ARG A C 1
ATOM 1485 O O . ARG A 1 188 ? 23.310 -12.649 6.474 1.00 49.22 188 ARG A O 1
ATOM 1492 N N . LYS A 1 189 ? 25.220 -13.556 7.285 1.00 35.09 189 LYS A N 1
ATOM 1493 C CA . LYS A 1 189 ? 25.485 -14.366 6.102 1.00 35.09 189 LYS A CA 1
ATOM 1494 C C . LYS A 1 189 ? 24.267 -15.279 5.984 1.00 35.09 189 LYS A C 1
ATOM 1496 O O . LYS A 1 189 ? 24.028 -16.120 6.853 1.00 35.09 189 LYS A O 1
ATOM 1501 N N . ALA A 1 190 ? 23.458 -15.084 4.942 1.00 33.72 190 ALA A N 1
ATOM 1502 C CA . ALA A 1 190 ? 22.779 -16.228 4.367 1.00 33.72 190 ALA A CA 1
ATOM 1503 C C . ALA A 1 190 ? 23.865 -17.290 4.248 1.00 33.72 190 ALA A C 1
ATOM 1505 O O . ALA A 1 190 ? 24.956 -16.968 3.789 1.00 33.72 190 ALA A O 1
ATOM 1506 N N . THR A 1 191 ? 23.617 -18.476 4.784 1.00 28.00 191 THR A N 1
ATOM 1507 C CA . THR A 1 191 ? 24.507 -19.623 4.661 1.00 28.00 191 THR A CA 1
ATOM 1508 C C . THR A 1 191 ? 25.066 -19.700 3.239 1.00 28.00 191 THR A C 1
ATOM 1510 O O . THR A 1 191 ? 24.414 -20.221 2.336 1.00 28.00 191 THR A O 1
ATOM 1513 N N . GLU A 1 192 ? 26.271 -19.170 3.040 1.00 29.66 192 GLU A N 1
ATOM 1514 C CA . GLU A 1 192 ? 27.169 -19.638 2.009 1.00 29.66 192 GLU A CA 1
ATOM 1515 C C . GLU A 1 192 ? 27.486 -21.062 2.439 1.00 29.66 192 GLU A C 1
ATOM 1517 O O . GLU A 1 192 ? 28.090 -21.314 3.484 1.00 29.66 192 GLU A O 1
ATOM 1522 N N . LYS A 1 193 ? 26.958 -22.000 1.657 1.00 28.44 193 LYS A N 1
ATOM 1523 C CA . LYS A 1 193 ? 27.459 -23.365 1.556 1.00 28.44 193 LYS A CA 1
ATOM 1524 C C . LYS A 1 193 ? 28.997 -23.282 1.594 1.00 28.44 193 LYS A C 1
ATOM 1526 O O . LYS A 1 193 ? 29.551 -22.582 0.748 1.00 28.44 193 LYS A O 1
ATOM 1531 N N . PRO A 1 194 ? 29.687 -23.915 2.557 1.00 29.25 194 PRO A N 1
ATOM 1532 C CA . PRO A 1 194 ? 31.132 -23.803 2.631 1.00 29.25 194 PRO A CA 1
ATOM 1533 C C . PRO A 1 194 ? 31.737 -24.555 1.448 1.00 29.25 194 PRO A C 1
ATOM 1535 O O . PRO A 1 194 ? 31.566 -25.767 1.310 1.00 29.25 194 PRO A O 1
ATOM 1538 N N . GLU A 1 195 ? 32.438 -23.820 0.597 1.00 32.75 195 GLU A N 1
ATOM 1539 C CA . GLU A 1 195 ? 33.384 -24.379 -0.352 1.00 32.75 195 GLU A CA 1
ATOM 1540 C C . GLU A 1 195 ? 34.545 -24.974 0.464 1.00 32.75 195 GLU A C 1
ATOM 1542 O O . GLU A 1 195 ? 35.256 -24.265 1.178 1.00 32.75 195 GLU A O 1
ATOM 1547 N N . LYS A 1 196 ? 34.693 -26.302 0.430 1.00 28.97 196 LYS A N 1
ATOM 1548 C CA . LYS A 1 196 ? 35.914 -26.991 0.852 1.00 28.97 196 LYS A CA 1
ATOM 1549 C C . LYS A 1 196 ? 36.454 -27.785 -0.332 1.00 28.97 196 LYS A C 1
ATOM 1551 O O . LYS A 1 196 ? 35.818 -28.715 -0.821 1.00 28.97 196 LYS A O 1
ATOM 1556 N N . THR A 1 197 ? 37.634 -27.354 -0.755 1.00 27.16 197 THR A N 1
ATOM 1557 C CA . THR A 1 197 ? 38.600 -27.940 -1.690 1.00 27.16 197 THR A CA 1
ATOM 1558 C C . THR A 1 197 ? 38.808 -29.448 -1.447 1.00 27.16 197 THR A C 1
ATOM 1560 O O . THR A 1 197 ? 38.684 -29.904 -0.306 1.00 27.16 197 THR A O 1
ATOM 1563 N N . PRO A 1 198 ? 39.106 -30.249 -2.493 1.00 34.84 198 PRO A N 1
ATOM 1564 C CA . PRO A 1 198 ? 38.931 -31.693 -2.465 1.00 34.84 198 PRO A CA 1
ATOM 1565 C C . PRO A 1 198 ? 40.151 -32.396 -1.869 1.00 34.84 198 PRO A C 1
ATOM 1567 O O . PRO A 1 198 ? 41.269 -32.231 -2.351 1.00 34.84 198 PRO A O 1
ATOM 1570 N N . LEU A 1 199 ? 39.926 -33.271 -0.887 1.00 26.38 199 LEU A N 1
ATOM 1571 C CA . LEU A 1 199 ? 40.863 -34.344 -0.570 1.00 26.38 199 LEU A CA 1
ATOM 1572 C C . LEU A 1 199 ? 40.124 -35.680 -0.644 1.00 26.38 199 LEU A C 1
ATOM 1574 O O . LEU A 1 199 ? 39.208 -35.960 0.128 1.00 26.38 199 LEU A O 1
ATOM 1578 N N . LYS A 1 200 ? 40.525 -36.482 -1.634 1.00 36.91 200 LYS A N 1
ATOM 1579 C CA . LYS A 1 200 ? 40.116 -37.872 -1.842 1.00 36.91 200 LYS A CA 1
ATOM 1580 C C . LYS A 1 200 ? 40.224 -38.666 -0.538 1.00 36.91 200 LYS A C 1
ATOM 1582 O O . LYS A 1 200 ? 41.320 -38.829 -0.008 1.00 36.91 200 LYS A O 1
ATOM 1587 N N . ARG A 1 201 ? 39.133 -39.316 -0.140 1.00 26.86 201 ARG A N 1
ATOM 1588 C CA . ARG A 1 201 ? 39.205 -40.689 0.368 1.00 26.86 201 ARG A CA 1
ATOM 1589 C C . ARG A 1 201 ? 37.927 -41.433 0.014 1.00 26.86 201 ARG A C 1
ATOM 1591 O O . ARG A 1 201 ? 36.828 -41.036 0.380 1.00 26.86 201 ARG A O 1
ATOM 1598 N N . GLN A 1 202 ? 38.127 -42.463 -0.795 1.00 35.84 202 GLN A N 1
ATOM 1599 C CA . GLN A 1 202 ? 37.139 -43.424 -1.249 1.00 35.84 202 GLN A CA 1
ATOM 1600 C C . GLN A 1 202 ? 36.575 -44.172 -0.044 1.00 35.84 202 GLN A C 1
ATOM 1602 O O . GLN A 1 202 ? 37.343 -44.821 0.656 1.00 35.84 202 GLN A O 1
ATOM 1607 N N . ILE A 1 203 ? 35.257 -44.137 0.140 1.00 27.81 203 ILE A N 1
ATOM 1608 C CA . ILE A 1 203 ? 34.499 -45.296 0.614 1.00 27.81 203 ILE A CA 1
ATOM 1609 C C . ILE A 1 203 ? 33.221 -45.328 -0.222 1.00 27.81 203 ILE A C 1
ATOM 1611 O O . ILE A 1 203 ? 32.431 -44.384 -0.233 1.00 27.81 203 ILE A O 1
ATOM 1615 N N . ALA A 1 204 ? 33.093 -46.391 -1.006 1.00 31.41 204 ALA A N 1
ATOM 1616 C CA . ALA A 1 204 ? 31.915 -46.699 -1.788 1.00 31.41 204 ALA A CA 1
ATOM 1617 C C . ALA A 1 204 ? 30.733 -46.982 -0.856 1.00 31.41 204 ALA A C 1
ATOM 1619 O O . ALA A 1 204 ? 30.884 -47.790 0.048 1.00 31.41 204 ALA A O 1
ATOM 1620 N N . THR A 1 205 ? 29.581 -46.360 -1.120 1.00 25.16 205 THR A N 1
ATOM 1621 C CA . THR A 1 205 ? 28.246 -46.970 -0.968 1.00 25.16 205 THR A CA 1
ATOM 1622 C C . THR A 1 205 ? 27.185 -46.016 -1.525 1.00 25.16 205 THR A C 1
ATOM 1624 O O . THR A 1 205 ? 26.991 -44.926 -1.002 1.00 25.16 205 THR A O 1
ATOM 1627 N N . THR A 1 206 ? 26.567 -46.442 -2.630 1.00 24.19 206 THR A N 1
ATOM 1628 C CA . THR A 1 206 ? 25.162 -46.254 -3.058 1.00 24.19 206 THR A CA 1
ATOM 1629 C C . THR A 1 206 ? 24.417 -44.932 -2.763 1.00 24.19 206 THR A C 1
ATOM 1631 O O . THR A 1 206 ? 24.260 -44.543 -1.607 1.00 24.19 206 THR A O 1
ATOM 1634 N N . PRO A 1 207 ? 23.807 -44.282 -3.781 1.00 24.45 207 PRO A N 1
ATOM 1635 C CA . PRO A 1 207 ? 22.990 -43.093 -3.578 1.00 24.45 207 PRO A CA 1
ATOM 1636 C C . PRO A 1 207 ? 21.627 -43.478 -2.986 1.00 24.45 207 PRO A C 1
ATOM 1638 O O . PRO A 1 207 ? 20.730 -43.921 -3.703 1.00 24.45 207 PRO A O 1
ATOM 1641 N N . VAL A 1 208 ? 21.431 -43.259 -1.685 1.00 25.33 208 VAL A N 1
ATOM 1642 C CA . VAL A 1 208 ? 20.075 -43.159 -1.135 1.00 25.33 208 VAL A CA 1
ATOM 1643 C C . VAL A 1 208 ? 19.592 -41.729 -1.339 1.00 25.33 208 VAL A C 1
ATOM 1645 O O . VAL A 1 208 ? 20.032 -40.770 -0.709 1.00 25.33 208 VAL A O 1
ATOM 1648 N N . THR A 1 209 ? 18.682 -41.614 -2.293 1.00 26.03 209 THR A N 1
ATOM 1649 C CA . THR A 1 209 ? 17.861 -40.445 -2.574 1.00 26.03 209 THR A CA 1
ATOM 1650 C C . THR A 1 209 ? 17.067 -40.051 -1.326 1.00 26.03 209 THR A C 1
ATOM 1652 O O . THR A 1 209 ? 16.294 -40.855 -0.822 1.00 26.03 209 THR A O 1
ATOM 1655 N N . THR A 1 210 ? 17.153 -38.798 -0.880 1.00 26.72 210 THR A N 1
ATOM 1656 C CA . THR A 1 210 ? 16.093 -38.172 -0.066 1.00 26.72 210 THR A CA 1
ATOM 1657 C C . THR A 1 210 ? 15.611 -36.885 -0.729 1.00 26.72 210 THR A C 1
ATOM 1659 O O . THR A 1 210 ? 15.655 -35.783 -0.190 1.00 26.72 210 THR A O 1
ATOM 1662 N N . LYS A 1 211 ? 15.074 -37.053 -1.945 1.00 28.09 211 LYS A N 1
ATOM 1663 C CA . LYS A 1 211 ? 13.865 -36.321 -2.334 1.00 28.09 211 LYS A CA 1
ATOM 1664 C C . LYS A 1 211 ? 12.779 -36.705 -1.322 1.00 28.09 211 LYS A C 1
ATOM 1666 O O . LYS A 1 211 ? 12.606 -37.892 -1.058 1.00 28.09 211 LYS A O 1
ATOM 1671 N N . LEU A 1 212 ? 12.041 -35.735 -0.782 1.00 31.19 212 LEU A N 1
ATOM 1672 C CA . LEU A 1 212 ? 10.715 -36.036 -0.237 1.00 31.19 212 LEU A CA 1
ATOM 1673 C C . LEU A 1 212 ? 9.905 -36.684 -1.373 1.00 31.19 212 LEU A C 1
ATOM 1675 O O . LEU A 1 212 ? 9.807 -36.061 -2.439 1.00 31.19 212 LEU A O 1
ATOM 1679 N N . PRO A 1 213 ? 9.388 -37.914 -1.203 1.00 29.55 213 PRO A N 1
ATOM 1680 C CA . PRO A 1 213 ? 8.577 -38.545 -2.224 1.00 29.55 213 PRO A CA 1
ATOM 1681 C C . PRO A 1 213 ? 7.303 -37.730 -2.413 1.00 29.55 213 PRO A C 1
ATOM 1683 O O . PRO A 1 213 ? 6.635 -37.324 -1.460 1.00 29.55 213 PRO A O 1
ATOM 1686 N N . VAL A 1 214 ? 7.009 -37.462 -3.675 1.00 37.25 214 VAL A N 1
ATOM 1687 C CA . VAL A 1 214 ? 5.697 -37.032 -4.128 1.00 37.25 214 VAL A CA 1
ATOM 1688 C C . VAL A 1 214 ? 4.849 -38.302 -4.217 1.00 37.25 214 VAL A C 1
ATOM 1690 O O . VAL A 1 214 ? 5.256 -39.235 -4.897 1.00 37.25 214 VAL A O 1
ATOM 1693 N N . GLU A 1 215 ? 3.705 -38.260 -3.526 1.00 36.81 215 GLU A N 1
ATOM 1694 C CA . GLU A 1 215 ? 2.648 -39.279 -3.350 1.00 36.81 215 GLU A CA 1
ATOM 1695 C C . GLU A 1 215 ? 2.891 -40.365 -2.283 1.00 36.81 215 GLU A C 1
ATOM 1697 O O . GLU A 1 215 ? 3.737 -41.229 -2.440 1.00 36.81 215 GLU A O 1
ATOM 1702 N N . GLU A 1 216 ? 2.130 -40.270 -1.178 1.00 44.16 216 GLU A N 1
ATOM 1703 C CA . GLU A 1 216 ? 1.289 -41.319 -0.557 1.00 44.16 216 GLU A CA 1
ATOM 1704 C C . GLU A 1 216 ? 1.050 -40.990 0.930 1.00 44.16 216 GLU A C 1
ATOM 1706 O O . GLU A 1 216 ? 1.972 -40.640 1.656 1.00 44.16 216 GLU A O 1
ATOM 1711 N N . HIS A 1 217 ? -0.224 -41.001 1.337 1.00 53.00 217 HIS A N 1
ATOM 1712 C CA . HIS A 1 217 ? -0.770 -40.974 2.704 1.00 53.00 217 HIS A CA 1
ATOM 1713 C C . HIS A 1 217 ? 0.140 -40.442 3.833 1.00 53.00 217 HIS A C 1
ATOM 1715 O O . HIS A 1 217 ? 1.087 -41.102 4.251 1.00 53.00 217 HIS A O 1
ATOM 1721 N N . LEU A 1 218 ? -0.215 -39.290 4.428 1.00 68.44 218 LEU A N 1
ATOM 1722 C CA . LEU A 1 218 ? 0.317 -38.889 5.740 1.00 68.44 218 LEU A CA 1
ATOM 1723 C C . LEU A 1 218 ? 0.240 -40.098 6.676 1.00 68.44 218 LEU A C 1
ATOM 1725 O O . LEU A 1 218 ? -0.858 -40.548 6.958 1.00 68.44 218 LEU A O 1
ATOM 1729 N N . THR A 1 219 ? 1.371 -40.649 7.110 1.00 82.06 219 THR A N 1
ATOM 1730 C CA . THR A 1 219 ? 1.380 -41.811 8.005 1.00 82.06 219 THR A CA 1
ATOM 1731 C C . THR A 1 219 ? 1.157 -41.367 9.453 1.00 82.06 219 THR A C 1
ATOM 1733 O O . THR A 1 219 ? 1.500 -40.226 9.794 1.00 82.06 219 THR A O 1
ATOM 1736 N N . PRO A 1 220 ? 0.637 -42.246 10.337 1.00 80.94 220 PRO A N 1
ATOM 1737 C CA . PRO A 1 220 ? 0.523 -41.950 11.766 1.00 80.94 220 PRO A CA 1
ATOM 1738 C C . PRO A 1 220 ? 1.834 -41.405 12.343 1.00 80.94 220 PRO A C 1
ATOM 1740 O O . PRO A 1 220 ? 1.841 -40.362 12.989 1.00 80.94 220 PRO A O 1
ATOM 1743 N N . ASP A 1 221 ? 2.964 -42.035 12.019 1.00 79.56 221 ASP A N 1
ATOM 1744 C CA . ASP A 1 221 ? 4.284 -41.641 12.523 1.00 79.56 221 ASP A CA 1
ATOM 1745 C C . ASP A 1 221 ? 4.804 -40.333 11.921 1.00 79.56 221 ASP A C 1
ATOM 1747 O O . ASP A 1 221 ? 5.549 -39.595 12.571 1.00 79.56 221 ASP A O 1
ATOM 1751 N N . GLY A 1 222 ? 4.407 -40.012 10.687 1.00 79.50 222 GLY A N 1
ATOM 1752 C CA . GLY A 1 222 ? 4.654 -38.701 10.091 1.00 79.50 222 GLY A CA 1
ATOM 1753 C C . GLY A 1 222 ? 3.926 -37.594 10.852 1.00 79.50 222 GLY A C 1
ATOM 1754 O O . GLY A 1 222 ? 4.523 -36.566 11.173 1.00 79.50 222 GLY A O 1
ATOM 1755 N N . LEU A 1 223 ? 2.664 -37.835 11.218 1.00 85.12 223 LEU A N 1
ATOM 1756 C CA . LEU A 1 223 ? 1.861 -36.901 12.005 1.00 85.12 223 LEU A CA 1
ATOM 1757 C C . LEU A 1 223 ? 2.392 -36.749 13.443 1.00 85.12 223 LEU A C 1
ATOM 1759 O O . LEU A 1 223 ? 2.462 -35.626 13.945 1.00 85.12 223 LEU A O 1
ATOM 1763 N N . ARG A 1 224 ? 2.841 -37.843 14.081 1.00 84.44 224 ARG A N 1
ATOM 1764 C CA . ARG A 1 224 ? 3.491 -37.809 15.408 1.00 84.44 224 ARG A CA 1
ATOM 1765 C C . ARG A 1 224 ? 4.751 -36.944 15.403 1.00 84.44 224 ARG A C 1
ATOM 1767 O O . ARG A 1 224 ? 4.878 -36.049 16.236 1.00 84.44 224 ARG A O 1
ATOM 1774 N N . ARG A 1 225 ? 5.668 -37.188 14.457 1.00 80.62 225 ARG A N 1
ATOM 1775 C CA . ARG A 1 225 ? 6.922 -36.422 14.332 1.00 80.62 225 ARG A CA 1
ATOM 1776 C C . ARG A 1 225 ? 6.650 -34.943 14.103 1.00 80.62 225 ARG A C 1
ATOM 1778 O O . ARG A 1 225 ? 7.189 -34.105 14.822 1.00 80.62 225 ARG A O 1
ATOM 1785 N N . TRP A 1 226 ? 5.739 -34.642 13.179 1.00 84.50 226 TRP A N 1
ATOM 1786 C CA . TRP A 1 226 ? 5.331 -33.272 12.907 1.00 84.50 226 TRP A CA 1
ATOM 1787 C C . TRP A 1 226 ? 4.792 -32.589 14.172 1.00 84.50 226 TRP A C 1
ATOM 1789 O O . TRP A 1 226 ? 5.207 -31.477 14.492 1.00 84.50 226 TRP A O 1
ATOM 1799 N N . TYR A 1 227 ? 3.929 -33.254 14.945 1.00 86.88 227 TYR A N 1
ATOM 1800 C CA . TYR A 1 227 ? 3.404 -32.690 16.190 1.00 86.88 227 TYR A CA 1
ATOM 1801 C C . TYR A 1 227 ? 4.509 -32.395 17.218 1.00 86.88 227 TYR A C 1
ATOM 1803 O O . TYR A 1 227 ? 4.535 -31.296 17.766 1.00 86.88 227 TYR A O 1
ATOM 1811 N N . ILE A 1 228 ? 5.443 -33.324 17.449 1.00 82.94 228 ILE A N 1
ATOM 1812 C CA . ILE A 1 228 ? 6.525 -33.163 18.440 1.00 82.94 228 ILE A CA 1
ATOM 1813 C C . ILE A 1 228 ? 7.430 -31.972 18.095 1.00 82.94 228 ILE A C 1
ATOM 1815 O O . ILE A 1 228 ? 7.751 -31.160 18.967 1.00 82.94 228 ILE A O 1
ATOM 1819 N N . GLU A 1 229 ? 7.821 -31.845 16.826 1.00 77.12 229 GLU A N 1
ATOM 1820 C CA . GLU A 1 229 ? 8.668 -30.747 16.345 1.00 77.12 229 GLU A CA 1
ATOM 1821 C C . GLU A 1 229 ? 7.971 -29.389 16.498 1.00 77.12 229 GLU A C 1
ATOM 1823 O O . GLU A 1 229 ? 8.569 -28.413 16.954 1.00 77.12 229 GLU A O 1
ATOM 1828 N N . ASN A 1 230 ? 6.678 -29.334 16.174 1.00 77.81 230 ASN A N 1
ATOM 1829 C CA . ASN A 1 230 ? 5.912 -28.092 16.149 1.00 77.81 230 ASN A CA 1
ATOM 1830 C C . ASN A 1 230 ? 5.355 -27.697 17.529 1.00 77.81 230 ASN A C 1
ATOM 1832 O O . ASN A 1 230 ? 5.180 -26.507 17.791 1.00 77.81 230 ASN A O 1
ATOM 1836 N N . ALA A 1 231 ? 5.129 -28.644 18.446 1.00 82.75 231 ALA A N 1
ATOM 1837 C CA . ALA A 1 231 ? 4.661 -28.366 19.809 1.00 82.75 231 ALA A CA 1
ATOM 1838 C C . ALA A 1 231 ? 5.671 -27.528 20.608 1.00 82.75 231 ALA A C 1
ATOM 1840 O O . ALA A 1 231 ? 5.276 -26.627 21.351 1.00 82.75 231 ALA A O 1
ATOM 1841 N N . ARG A 1 232 ? 6.974 -27.755 20.392 1.00 73.38 232 ARG A N 1
ATOM 1842 C CA . ARG A 1 232 ? 8.055 -26.961 21.004 1.00 73.38 232 ARG A CA 1
ATOM 1843 C C . ARG A 1 232 ? 8.086 -25.515 20.500 1.00 73.38 232 ARG A C 1
ATOM 1845 O O . ARG A 1 232 ? 8.466 -24.622 21.243 1.00 73.38 232 ARG A O 1
ATOM 1852 N N . ILE A 1 233 ? 7.667 -25.285 19.256 1.00 68.19 233 ILE A N 1
ATOM 1853 C CA . ILE A 1 233 ? 7.735 -23.973 18.595 1.00 68.19 233 ILE A CA 1
ATOM 1854 C C . ILE A 1 233 ? 6.458 -23.158 18.838 1.00 68.19 233 ILE A C 1
ATOM 1856 O O . ILE A 1 233 ? 6.528 -21.977 19.169 1.00 68.19 233 ILE A O 1
ATOM 1860 N N . TYR A 1 234 ? 5.286 -23.774 18.670 1.00 68.94 234 TYR A N 1
ATOM 1861 C CA . TYR A 1 234 ? 3.994 -23.076 18.647 1.00 68.94 234 TYR A CA 1
ATOM 1862 C C . TYR A 1 234 ? 3.161 -23.268 19.921 1.00 68.94 234 TYR A C 1
ATOM 1864 O O . TYR A 1 234 ? 2.139 -22.601 20.086 1.00 68.94 234 TYR A O 1
ATOM 1872 N N . GLY A 1 235 ? 3.584 -24.160 20.820 1.00 75.94 235 GLY A N 1
ATOM 1873 C CA . GLY A 1 235 ? 2.801 -24.612 21.969 1.00 75.94 235 GLY A CA 1
ATOM 1874 C C . GLY A 1 235 ? 1.916 -25.819 21.636 1.00 75.94 235 GLY A C 1
ATOM 1875 O O . GLY A 1 235 ? 1.473 -25.996 20.498 1.00 75.94 235 GLY A O 1
ATOM 1876 N N . ARG A 1 236 ? 1.649 -26.653 22.651 1.00 81.00 236 ARG A N 1
ATOM 1877 C CA . ARG A 1 236 ? 0.974 -27.963 22.531 1.00 81.00 236 ARG A CA 1
ATOM 1878 C C . ARG A 1 236 ? -0.386 -27.882 21.825 1.00 81.00 236 ARG A C 1
ATOM 1880 O O . ARG A 1 236 ? -0.607 -28.593 20.848 1.00 81.00 236 ARG A O 1
ATOM 1887 N N . ASN A 1 237 ? -1.268 -26.977 22.255 1.00 83.81 237 ASN A N 1
ATOM 1888 C CA . ASN A 1 237 ? -2.610 -26.826 21.671 1.00 83.81 237 ASN A CA 1
ATOM 1889 C C . ASN A 1 237 ? -2.580 -26.337 20.227 1.00 83.81 237 ASN A C 1
ATOM 1891 O O . ASN A 1 237 ? -3.323 -26.832 19.384 1.00 83.81 237 ASN A O 1
ATOM 1895 N N . ASN A 1 238 ? -1.705 -25.377 19.926 1.00 81.31 238 ASN A N 1
ATOM 1896 C CA . ASN A 1 238 ? -1.592 -24.823 18.579 1.00 81.31 238 ASN A CA 1
ATOM 1897 C C . ASN A 1 238 ? -1.053 -25.871 17.602 1.00 81.31 238 ASN A C 1
ATOM 1899 O O . ASN A 1 238 ? -1.556 -25.978 16.483 1.00 81.31 238 ASN A O 1
ATOM 1903 N N . ALA A 1 239 ? -0.081 -26.678 18.036 1.00 85.50 239 ALA A N 1
ATOM 1904 C CA . ALA A 1 239 ? 0.417 -27.804 17.259 1.00 85.50 239 ALA A CA 1
ATOM 1905 C C . ALA A 1 239 ? -0.659 -28.885 17.069 1.00 85.50 239 ALA A C 1
ATOM 1907 O O . ALA A 1 239 ? -0.828 -29.373 15.953 1.00 85.50 239 ALA A O 1
ATOM 1908 N N . LEU A 1 240 ? -1.441 -29.209 18.107 1.00 88.19 240 LEU A N 1
ATOM 1909 C CA . LEU A 1 240 ? -2.524 -30.195 18.013 1.00 88.19 240 LEU A CA 1
ATOM 1910 C C . LEU A 1 240 ? -3.607 -29.727 17.034 1.00 88.19 240 LEU A C 1
ATOM 1912 O O . LEU A 1 240 ? -4.040 -30.484 16.167 1.00 88.19 240 LEU A O 1
ATOM 1916 N N . PHE A 1 241 ? -3.994 -28.456 17.124 1.00 85.50 241 PHE A N 1
ATOM 1917 C CA . PHE A 1 241 ? -4.984 -27.848 16.246 1.00 85.50 241 PHE A CA 1
ATOM 1918 C C . PHE A 1 241 ? -4.522 -27.824 14.780 1.00 85.50 241 PHE A C 1
ATOM 1920 O O . PHE A 1 241 ? -5.271 -28.204 13.878 1.00 85.50 241 PHE A O 1
ATOM 1927 N N . ALA A 1 242 ? -3.283 -27.395 14.528 1.00 82.31 242 ALA A N 1
ATOM 1928 C CA . ALA A 1 242 ? -2.734 -27.297 13.179 1.00 82.31 242 ALA A CA 1
ATOM 1929 C C . ALA A 1 242 ? -2.496 -28.679 12.542 1.00 82.31 242 ALA A C 1
ATOM 1931 O O . ALA A 1 242 ? -2.863 -28.883 11.384 1.00 82.31 242 ALA A O 1
ATOM 1932 N N . GLY A 1 243 ? -1.963 -29.637 13.307 1.00 84.88 243 GLY A N 1
ATOM 1933 C CA . GLY A 1 243 ? -1.773 -31.020 12.860 1.00 84.88 243 GLY A CA 1
ATOM 1934 C C . GLY A 1 243 ? -3.101 -31.731 12.612 1.00 84.88 243 GLY A C 1
ATOM 1935 O O . GLY A 1 243 ? -3.256 -32.413 11.601 1.00 84.88 243 GLY A O 1
ATOM 1936 N N . GLY A 1 244 ? -4.095 -31.492 13.474 1.00 87.12 244 GLY A N 1
ATOM 1937 C CA . GLY A 1 244 ? -5.456 -31.987 13.290 1.00 87.12 244 GLY A CA 1
ATOM 1938 C C . GLY A 1 244 ? -6.117 -31.430 12.029 1.00 87.12 244 GLY A C 1
ATOM 1939 O O . GLY A 1 244 ? -6.687 -32.195 11.256 1.00 87.12 244 GLY A O 1
ATOM 1940 N N . CYS A 1 245 ? -6.003 -30.121 11.766 1.00 80.69 245 CYS A N 1
ATOM 1941 C CA . CYS A 1 245 ? -6.512 -29.528 10.523 1.00 80.69 245 CYS A CA 1
ATOM 1942 C C . CYS A 1 245 ? -5.843 -30.143 9.289 1.00 80.69 245 CYS A C 1
ATOM 1944 O O . CYS A 1 245 ? -6.530 -30.469 8.325 1.00 80.69 245 CYS A O 1
ATOM 1946 N N . TYR A 1 246 ? -4.521 -30.329 9.335 1.00 80.50 246 TYR A N 1
ATOM 1947 C CA . TYR A 1 246 ? -3.757 -30.917 8.239 1.00 80.50 246 TYR A CA 1
ATOM 1948 C C . TYR A 1 246 ? -4.180 -32.364 7.943 1.00 80.50 246 TYR A C 1
ATOM 1950 O O . TYR A 1 246 ? -4.447 -32.694 6.792 1.00 80.50 246 TYR A O 1
ATOM 1958 N N . ALA A 1 247 ? -4.309 -33.209 8.969 1.00 83.31 247 ALA A N 1
ATOM 1959 C CA . ALA A 1 247 ? -4.741 -34.596 8.804 1.00 83.31 247 ALA A CA 1
ATOM 1960 C C . ALA A 1 247 ? -6.212 -34.706 8.360 1.00 83.31 247 ALA A C 1
ATOM 1962 O O . ALA A 1 247 ? -6.525 -35.476 7.453 1.00 83.31 247 ALA A O 1
ATOM 1963 N N . ARG A 1 248 ? -7.111 -33.887 8.923 1.00 86.00 248 ARG A N 1
ATOM 1964 C CA . ARG A 1 248 ? -8.521 -33.811 8.500 1.00 86.00 248 ARG A CA 1
ATOM 1965 C C . ARG A 1 248 ? -8.644 -33.415 7.029 1.00 86.00 248 ARG A C 1
ATOM 1967 O O . ARG A 1 248 ? -9.427 -34.012 6.298 1.00 86.00 248 ARG A O 1
ATOM 1974 N N . ASP A 1 249 ? -7.867 -32.428 6.583 1.00 76.00 249 ASP A N 1
ATOM 1975 C CA . ASP A 1 249 ? -7.859 -31.986 5.181 1.00 76.00 249 ASP A CA 1
ATOM 1976 C C . ASP A 1 249 ? -7.321 -33.071 4.224 1.00 76.00 249 ASP A C 1
ATOM 1978 O O . ASP A 1 249 ? -7.610 -33.033 3.030 1.00 76.00 249 ASP A O 1
ATOM 1982 N N . LEU A 1 250 ? -6.594 -34.065 4.748 1.00 74.31 250 LEU A N 1
ATOM 1983 C CA . LEU A 1 250 ? -6.155 -35.273 4.039 1.00 74.31 250 LEU A CA 1
ATOM 1984 C C . LEU A 1 250 ? -7.130 -36.458 4.182 1.00 74.31 250 LEU A C 1
ATOM 1986 O O . LEU A 1 250 ? -6.802 -37.569 3.770 1.00 74.31 250 LEU A O 1
ATOM 1990 N N . GLY A 1 251 ? -8.319 -36.239 4.753 1.00 78.56 251 GLY A N 1
ATOM 1991 C CA . GLY A 1 251 ? -9.383 -37.241 4.868 1.00 78.56 251 GLY A CA 1
ATOM 1992 C C . GLY A 1 251 ? -9.330 -38.110 6.126 1.00 78.56 251 GLY A C 1
ATOM 1993 O O . GLY A 1 251 ? -10.050 -39.102 6.203 1.00 78.56 251 GLY A O 1
ATOM 1994 N N . TRP A 1 252 ? -8.502 -37.772 7.117 1.00 82.88 252 TRP A N 1
ATOM 1995 C CA . TRP A 1 252 ? -8.437 -38.529 8.367 1.00 82.88 252 TRP A CA 1
ATOM 1996 C C . TRP A 1 252 ? -9.646 -38.248 9.265 1.00 82.88 252 TRP A C 1
ATOM 1998 O O . TRP A 1 252 ? -10.041 -37.097 9.465 1.00 82.88 252 TRP A O 1
ATOM 2008 N N . SER A 1 253 ? -10.205 -39.307 9.850 1.00 86.50 253 SER A N 1
ATOM 2009 C CA . SER A 1 253 ? -11.323 -39.226 10.792 1.00 86.50 253 SER A CA 1
ATOM 2010 C C . SER A 1 253 ? -10.883 -38.757 12.183 1.00 86.50 253 SER A C 1
ATOM 2012 O O . SER A 1 253 ? -9.712 -38.844 12.562 1.00 86.50 253 SER A O 1
ATOM 2014 N N . TYR A 1 254 ? -11.853 -38.312 12.985 1.00 88.75 254 TYR A N 1
ATOM 2015 C CA . TYR A 1 254 ? -11.627 -37.903 14.373 1.00 88.75 254 TYR A CA 1
ATOM 2016 C C . TYR A 1 254 ? -10.932 -38.997 15.198 1.00 88.75 254 TYR A C 1
ATOM 2018 O O . TYR A 1 254 ? -9.995 -38.711 15.941 1.00 88.75 254 TYR A O 1
ATOM 2026 N N . SER A 1 255 ? -11.353 -40.257 15.028 1.00 86.25 255 SER A N 1
ATOM 2027 C CA . SER A 1 255 ? -10.792 -41.414 15.742 1.00 86.25 255 SER A CA 1
ATOM 2028 C C . SER A 1 255 ? -9.319 -41.675 15.397 1.00 86.25 255 SER A C 1
ATOM 2030 O O . SER A 1 255 ? -8.512 -41.964 16.278 1.00 86.25 255 SER A O 1
ATOM 2032 N N . GLN A 1 256 ? -8.941 -41.499 14.128 1.00 86.06 256 GLN A N 1
ATOM 2033 C CA . GLN A 1 256 ? -7.569 -41.709 13.662 1.00 86.06 256 GLN A CA 1
ATOM 2034 C C . GLN A 1 256 ? -6.630 -40.626 14.193 1.00 86.06 256 GLN A C 1
ATOM 2036 O O . GLN A 1 256 ? -5.524 -40.921 14.638 1.00 86.06 256 GLN A O 1
ATOM 2041 N N . ILE A 1 257 ? -7.071 -39.365 14.193 1.00 87.88 257 ILE A N 1
ATOM 2042 C CA . ILE A 1 257 ? -6.260 -38.254 14.704 1.00 87.88 257 ILE A CA 1
ATOM 2043 C C . ILE A 1 257 ? -6.134 -38.340 16.229 1.00 87.88 257 ILE A C 1
ATOM 2045 O O . ILE A 1 257 ? -5.034 -38.170 16.762 1.00 87.88 257 ILE A O 1
ATOM 2049 N N . SER A 1 258 ? -7.229 -38.636 16.938 1.00 89.56 258 SER A N 1
ATOM 2050 C CA . SER A 1 258 ? -7.213 -38.751 18.398 1.00 89.56 258 SER A CA 1
ATOM 2051 C C . SER A 1 258 ? -6.346 -39.922 18.872 1.00 89.56 258 SER A C 1
ATOM 2053 O O . SER A 1 258 ? -5.526 -39.729 19.768 1.00 89.56 258 SER A O 1
ATOM 2055 N N . GLY A 1 259 ? -6.415 -41.086 18.218 1.00 85.75 259 GLY A N 1
ATOM 2056 C CA . GLY A 1 259 ? -5.570 -42.244 18.541 1.00 85.75 259 GLY A CA 1
ATOM 2057 C C . GLY A 1 259 ? -4.066 -42.000 18.353 1.00 85.75 259 GLY A C 1
ATOM 2058 O O . GLY A 1 259 ? -3.241 -42.619 19.028 1.00 85.75 259 GLY A O 1
ATOM 2059 N N . VAL A 1 260 ? -3.688 -41.069 17.471 1.00 87.00 260 VAL A N 1
ATOM 2060 C CA . VAL A 1 260 ? -2.282 -40.760 17.172 1.00 87.00 260 VAL A CA 1
ATOM 2061 C C . VAL A 1 260 ? -1.740 -39.616 18.028 1.00 87.00 260 VAL A C 1
ATOM 2063 O O . VAL A 1 260 ? -0.620 -39.713 18.531 1.00 87.00 260 VAL A O 1
ATOM 2066 N N . LEU A 1 261 ? -2.506 -38.534 18.189 1.00 88.00 261 LEU A N 1
ATOM 2067 C CA . LEU A 1 261 ? -2.010 -37.289 18.780 1.00 88.00 261 LEU A CA 1
ATOM 2068 C C . LEU A 1 261 ? -2.435 -37.061 20.232 1.00 88.00 261 LEU A C 1
ATOM 2070 O O . LEU A 1 261 ? -1.733 -36.345 20.942 1.00 88.00 261 LEU A O 1
ATOM 2074 N N . LEU A 1 262 ? -3.544 -37.644 20.700 1.00 85.62 262 LEU A N 1
ATOM 2075 C CA . LEU A 1 262 ? -4.088 -37.309 22.021 1.00 85.62 262 LEU A CA 1
ATOM 2076 C C . LEU A 1 262 ? -3.211 -37.845 23.161 1.00 85.62 262 LEU A C 1
ATOM 2078 O O . LEU A 1 262 ? -2.949 -37.124 24.119 1.00 85.62 262 LEU A O 1
ATOM 2082 N N . SER A 1 263 ? -2.686 -39.068 23.035 1.00 83.56 263 SER A N 1
ATOM 2083 C CA . SER A 1 263 ? -1.743 -39.629 24.015 1.00 83.56 263 SER A CA 1
ATOM 2084 C C . SER A 1 263 ? -0.435 -38.836 24.070 1.00 83.56 263 SER A C 1
ATOM 2086 O O . SER A 1 263 ? 0.050 -38.530 25.156 1.00 83.56 263 SER A O 1
ATOM 2088 N N . LEU A 1 264 ? 0.081 -38.412 22.911 1.00 84.19 264 LEU A N 1
ATOM 2089 C CA . LEU A 1 264 ? 1.268 -37.557 22.824 1.00 84.19 264 LEU A CA 1
ATOM 2090 C C . LEU A 1 264 ? 1.033 -36.171 23.425 1.00 84.19 264 LEU A C 1
ATOM 2092 O O . LEU A 1 264 ? 1.931 -35.605 24.043 1.00 84.19 264 LEU A O 1
ATOM 2096 N N . HIS A 1 265 ? -0.166 -35.618 23.251 1.00 85.12 265 HIS A N 1
ATOM 2097 C CA . HIS A 1 265 ? -0.536 -34.316 23.788 1.00 85.12 265 HIS A CA 1
ATOM 2098 C C . HIS A 1 265 ? -0.487 -34.283 25.319 1.00 85.12 265 HIS A C 1
ATOM 2100 O O . HIS A 1 265 ? 0.049 -33.337 25.895 1.00 85.12 265 HIS A O 1
ATOM 2106 N N . VAL A 1 266 ? -0.960 -35.353 25.961 1.00 85.25 266 VAL A N 1
ATOM 2107 C CA . VAL A 1 266 ? -0.975 -35.511 27.422 1.00 85.25 266 VAL A CA 1
ATOM 2108 C C . VAL A 1 266 ? 0.440 -35.619 28.002 1.00 85.25 266 VAL A C 1
ATOM 2110 O O . VAL A 1 266 ? 0.740 -35.005 29.030 1.00 85.25 266 VAL A O 1
ATOM 2113 N N . THR A 1 267 ? 1.323 -36.362 27.326 1.00 82.12 267 THR A N 1
ATOM 2114 C CA . THR A 1 267 ? 2.706 -36.603 27.770 1.00 82.12 267 THR A CA 1
ATOM 2115 C C . THR A 1 267 ? 3.668 -35.462 27.440 1.00 82.12 267 THR A C 1
ATOM 2117 O O . THR A 1 267 ? 4.768 -35.410 27.986 1.00 82.12 267 THR A O 1
ATOM 2120 N N . GLN A 1 268 ? 3.296 -34.551 26.536 1.00 79.62 268 GLN A N 1
ATOM 2121 C CA . GLN A 1 268 ? 4.189 -33.483 26.096 1.00 79.62 268 GLN A CA 1
ATOM 2122 C C . GLN A 1 268 ? 4.380 -32.436 27.210 1.00 79.62 268 GLN A C 1
ATOM 2124 O O . GLN A 1 268 ? 3.384 -31.903 27.720 1.00 79.62 268 GLN A O 1
ATOM 2129 N N . PRO A 1 269 ? 5.631 -32.074 27.561 1.00 70.88 269 PRO A N 1
ATOM 2130 C CA . PRO A 1 269 ? 5.881 -31.017 28.525 1.00 70.88 269 PRO A CA 1
ATOM 2131 C C . PRO A 1 269 ? 5.395 -29.661 27.981 1.00 70.88 269 PRO A C 1
ATOM 2133 O O . PRO A 1 269 ? 5.476 -29.410 26.773 1.00 70.88 269 PRO A O 1
ATOM 2136 N N . PRO A 1 270 ? 4.857 -28.793 28.844 1.00 66.94 270 PRO A N 1
ATOM 2137 C CA . PRO A 1 270 ? 4.492 -27.429 28.487 1.00 66.94 270 PRO A CA 1
ATOM 2138 C C . PRO A 1 270 ? 5.729 -26.583 28.188 1.00 66.94 270 PRO A C 1
ATOM 2140 O O . PRO A 1 270 ? 6.837 -26.868 28.638 1.00 66.94 270 PRO A O 1
ATOM 2143 N N . ASN A 1 271 ? 5.522 -25.521 27.413 1.00 60.22 271 ASN A N 1
ATOM 2144 C CA . ASN A 1 271 ? 6.566 -24.543 27.147 1.00 60.22 271 ASN A CA 1
ATOM 2145 C C . ASN A 1 271 ? 6.534 -23.485 28.262 1.00 60.22 271 ASN A C 1
ATOM 2147 O O . ASN A 1 271 ? 5.677 -22.604 28.226 1.00 60.22 271 ASN A O 1
ATOM 2151 N N . GLY A 1 272 ? 7.468 -23.565 29.212 1.00 62.78 272 GLY A N 1
ATOM 2152 C CA . GLY A 1 272 ? 7.619 -22.600 30.313 1.00 62.78 272 GLY A CA 1
ATOM 2153 C C . GLY A 1 272 ? 6.902 -22.997 31.608 1.00 62.78 272 GLY A C 1
ATOM 2154 O O . GLY A 1 272 ? 6.429 -24.125 31.731 1.00 62.78 272 GLY A O 1
ATOM 2155 N N . ASP A 1 273 ? 6.848 -22.065 32.563 1.00 53.22 273 ASP A N 1
ATOM 2156 C CA . ASP A 1 273 ? 6.214 -22.265 33.871 1.00 53.22 273 ASP A CA 1
ATOM 2157 C C . ASP A 1 273 ? 4.690 -22.370 33.728 1.00 53.22 273 ASP A C 1
ATOM 2159 O O . ASP A 1 273 ? 4.020 -21.424 33.303 1.00 53.22 273 ASP A O 1
ATOM 2163 N N . HIS A 1 274 ? 4.127 -23.521 34.094 1.00 58.81 274 HIS A N 1
ATOM 2164 C CA . HIS A 1 274 ? 2.688 -23.773 34.112 1.00 58.81 274 HIS A CA 1
ATOM 2165 C C . HIS A 1 274 ? 2.248 -24.280 35.498 1.00 58.81 274 HIS A C 1
ATOM 2167 O O . HIS A 1 274 ? 3.027 -24.939 36.193 1.00 58.81 274 HIS A O 1
ATOM 2173 N N . PRO A 1 275 ? 1.002 -23.999 35.923 1.00 63.50 275 PRO A N 1
ATOM 2174 C CA . PRO A 1 275 ? 0.433 -24.602 37.124 1.00 63.50 275 PRO A CA 1
ATOM 2175 C C . PRO A 1 275 ? 0.427 -26.137 37.031 1.00 63.50 275 PRO A C 1
ATOM 2177 O O . PRO A 1 275 ? 0.391 -26.674 35.923 1.00 63.50 275 PRO A O 1
ATOM 2180 N N . PRO A 1 276 ? 0.405 -26.868 38.158 1.00 65.56 276 PRO A N 1
ATOM 2181 C CA . PRO A 1 276 ? 0.241 -28.316 38.139 1.00 65.56 276 PRO A CA 1
ATOM 2182 C C . PRO A 1 276 ? -1.063 -28.685 37.419 1.00 65.56 276 PRO A C 1
ATOM 2184 O O . PRO A 1 276 ? -2.157 -28.425 37.909 1.00 65.56 276 PRO A O 1
ATOM 2187 N N . GLU A 1 277 ? -0.939 -29.261 36.228 1.00 78.19 277 GLU A N 1
ATOM 2188 C CA . GLU A 1 277 ? -2.056 -29.772 35.435 1.00 78.19 277 GLU A CA 1
ATOM 2189 C C . GLU A 1 277 ? -2.183 -31.272 35.684 1.00 78.19 277 GLU A C 1
ATOM 2191 O O . GLU A 1 277 ? -1.174 -31.988 35.660 1.00 78.19 277 GLU A O 1
ATOM 2196 N N . THR A 1 278 ? -3.405 -31.773 35.858 1.00 81.94 278 THR A N 1
ATOM 2197 C CA . THR A 1 278 ? -3.615 -33.220 35.920 1.00 81.94 278 THR A CA 1
ATOM 2198 C C . THR A 1 278 ? -3.611 -33.831 34.517 1.00 81.94 278 THR A C 1
ATOM 2200 O O . THR A 1 278 ? -3.909 -33.185 33.509 1.00 81.94 278 THR A O 1
ATOM 2203 N N . THR A 1 279 ? -3.304 -35.125 34.437 1.00 80.44 279 THR A N 1
ATOM 2204 C CA . THR A 1 279 ? -3.404 -35.907 33.195 1.00 80.44 279 THR A CA 1
ATOM 2205 C C . THR A 1 279 ? -4.821 -35.856 32.604 1.00 80.44 279 THR A C 1
ATOM 2207 O O . THR A 1 279 ? -4.972 -35.835 31.382 1.00 80.44 279 THR A O 1
ATOM 2210 N N . SER A 1 280 ? -5.847 -35.784 33.463 1.00 79.38 280 SER A N 1
ATOM 2211 C CA . SER A 1 280 ? -7.252 -35.668 33.055 1.00 79.38 280 SER A CA 1
ATOM 2212 C C . SER A 1 280 ? -7.536 -34.326 32.374 1.00 79.38 280 SER A C 1
ATOM 2214 O O . SER A 1 280 ? -8.100 -34.302 31.282 1.00 79.38 280 SER A O 1
ATOM 2216 N N . ASP A 1 281 ? -7.056 -33.218 32.949 1.00 81.31 281 ASP A N 1
ATOM 2217 C CA . ASP A 1 281 ? -7.267 -31.874 32.392 1.00 81.31 281 ASP A CA 1
ATOM 2218 C C . ASP A 1 281 ? -6.669 -31.737 30.985 1.00 81.31 281 ASP A C 1
ATOM 2220 O O . ASP A 1 281 ? -7.287 -31.165 30.081 1.00 81.31 281 ASP A O 1
ATOM 2224 N N . ARG A 1 282 ? -5.488 -32.334 30.775 1.00 82.44 282 ARG A N 1
ATOM 2225 C CA . ARG A 1 282 ? -4.800 -32.362 29.474 1.00 82.44 282 ARG A CA 1
ATOM 2226 C C . ARG A 1 282 ? -5.533 -33.206 28.436 1.00 82.44 282 ARG A C 1
ATOM 2228 O O . ARG A 1 282 ? -5.531 -32.869 27.250 1.00 82.44 282 ARG A O 1
ATOM 2235 N N . MET A 1 283 ? -6.162 -34.305 28.855 1.00 85.06 283 MET A N 1
ATOM 2236 C CA . MET A 1 283 ? -6.992 -35.111 27.958 1.00 85.06 283 MET A CA 1
ATOM 2237 C C . MET A 1 283 ? -8.215 -34.329 27.480 1.00 85.06 283 MET A C 1
ATOM 2239 O O . MET A 1 283 ? -8.508 -34.326 26.281 1.00 85.06 283 MET A O 1
ATOM 2243 N N . ASP A 1 284 ? -8.895 -33.631 28.387 1.00 83.38 284 ASP A N 1
ATOM 2244 C CA . ASP A 1 284 ? -10.083 -32.845 28.052 1.00 83.38 284 ASP A CA 1
ATOM 2245 C C . ASP A 1 284 ? -9.747 -31.625 27.189 1.00 83.38 284 ASP A C 1
ATOM 2247 O O . ASP A 1 284 ? -10.490 -31.280 26.267 1.00 83.38 284 ASP A O 1
ATOM 2251 N N . GLU A 1 285 ? -8.604 -30.987 27.434 1.00 86.19 285 GLU A N 1
ATOM 2252 C CA . GLU A 1 285 ? -8.077 -29.909 26.597 1.00 86.19 285 GLU A CA 1
ATOM 2253 C C . GLU A 1 285 ? -7.758 -30.377 25.170 1.00 86.19 285 GLU A C 1
ATOM 2255 O O . GLU A 1 285 ? -8.163 -29.735 24.188 1.00 86.19 285 GLU A O 1
ATOM 2260 N N . GLY A 1 286 ? -7.105 -31.533 25.040 1.00 88.31 286 GLY A N 1
ATOM 2261 C CA . GLY A 1 286 ? -6.813 -32.137 23.746 1.00 88.31 286 GLY A CA 1
ATOM 2262 C C . GLY A 1 286 ? -8.082 -32.498 22.968 1.00 88.31 286 GLY A C 1
ATOM 2263 O O . GLY A 1 286 ? -8.188 -32.178 21.781 1.00 88.31 286 GLY A O 1
ATOM 2264 N N . ARG A 1 287 ? -9.086 -33.083 23.637 1.00 89.25 287 ARG A N 1
ATOM 2265 C CA . ARG A 1 287 ? -10.399 -33.398 23.038 1.00 89.25 287 ARG A CA 1
ATOM 2266 C C . ARG A 1 287 ? -11.114 -32.142 22.547 1.00 89.25 287 ARG A C 1
ATOM 2268 O O . ARG A 1 287 ? -11.466 -32.071 21.374 1.00 89.25 287 ARG A O 1
ATOM 2275 N N . ARG A 1 288 ? -11.208 -31.100 23.382 1.00 88.19 288 ARG A N 1
ATOM 2276 C CA . ARG A 1 288 ? -11.797 -29.800 22.998 1.00 88.19 288 ARG A CA 1
ATOM 2277 C C . ARG A 1 288 ? -11.114 -29.188 21.770 1.00 88.19 288 ARG A C 1
ATOM 2279 O O . ARG A 1 288 ? -11.768 -28.570 20.925 1.00 88.19 288 ARG A O 1
ATOM 2286 N N . THR A 1 289 ? -9.799 -29.361 21.655 1.00 88.25 289 THR A N 1
ATOM 2287 C CA . THR A 1 289 ? -9.021 -28.874 20.510 1.00 88.25 289 THR A CA 1
ATOM 2288 C C . THR A 1 289 ? -9.351 -29.644 19.231 1.00 88.25 289 THR A C 1
ATOM 2290 O O . THR A 1 289 ? -9.561 -29.023 18.187 1.00 88.25 289 THR A O 1
ATOM 2293 N N . LEU A 1 290 ? -9.455 -30.973 19.301 1.00 89.38 290 LEU A N 1
ATOM 2294 C CA . LEU A 1 290 ? -9.859 -31.800 18.162 1.00 89.38 290 LEU A CA 1
ATOM 2295 C C . LEU A 1 290 ? -11.322 -31.556 17.765 1.00 89.38 290 LEU A C 1
ATOM 2297 O O . LEU A 1 290 ? -11.615 -31.446 16.576 1.00 89.38 290 LEU A O 1
ATOM 2301 N N . ASP A 1 291 ? -12.226 -31.342 18.720 1.00 88.56 291 ASP A N 1
ATOM 2302 C CA . ASP A 1 291 ? -13.611 -30.951 18.424 1.00 88.56 291 ASP A CA 1
ATOM 2303 C C . ASP A 1 291 ? -13.664 -29.643 17.623 1.00 88.56 291 ASP A C 1
ATOM 2305 O O . ASP A 1 291 ? -14.422 -29.504 16.662 1.00 88.56 291 ASP A O 1
ATOM 2309 N N . SER A 1 292 ? -12.813 -28.674 17.972 1.00 84.38 292 SER A N 1
ATOM 2310 C CA . SER A 1 292 ? -12.679 -27.411 17.233 1.00 84.38 292 SER A CA 1
ATOM 2311 C C . SER A 1 292 ? -12.173 -27.613 15.797 1.00 84.38 292 SER A C 1
ATOM 2313 O O . SER A 1 292 ? -12.580 -26.879 14.891 1.00 84.38 292 SER A O 1
ATOM 2315 N N . VAL A 1 293 ? -11.314 -28.613 15.564 1.00 86.62 293 VAL A N 1
ATOM 2316 C CA . VAL A 1 293 ? -10.852 -28.991 14.220 1.00 86.62 293 VAL A CA 1
ATOM 2317 C C . VAL A 1 293 ? -12.020 -29.513 13.381 1.00 86.62 293 VAL A C 1
ATOM 2319 O O . VAL A 1 293 ? -12.198 -29.065 12.249 1.00 86.62 293 VAL A O 1
ATOM 2322 N N . PHE A 1 294 ? -12.850 -30.406 13.919 1.00 85.38 294 PHE A N 1
ATOM 2323 C CA . PHE A 1 294 ? -13.937 -31.037 13.157 1.00 85.38 294 PHE A CA 1
ATOM 2324 C C . PHE A 1 294 ? -15.224 -30.206 13.072 1.00 85.38 294 PHE A C 1
ATOM 2326 O O . PHE A 1 294 ? -16.012 -30.407 12.154 1.00 85.38 294 PHE A O 1
ATOM 2333 N N . LYS A 1 295 ? -15.400 -29.191 13.926 1.00 85.50 295 LYS A N 1
ATOM 2334 C CA . LYS A 1 295 ? -16.435 -28.153 13.737 1.00 85.50 295 LYS A CA 1
ATOM 2335 C C . LYS A 1 295 ? -16.215 -27.300 12.484 1.00 85.50 295 LYS A C 1
ATOM 2337 O O . LYS A 1 295 ? -17.131 -26.616 12.036 1.00 85.50 295 LYS A O 1
ATOM 2342 N N . ARG A 1 296 ? -14.997 -27.282 11.937 1.00 77.62 296 ARG A N 1
ATOM 2343 C CA . ARG A 1 296 ? -14.664 -26.540 10.715 1.00 77.62 296 ARG A CA 1
ATOM 2344 C C . ARG A 1 296 ? -14.767 -27.484 9.507 1.00 77.62 296 ARG A C 1
ATOM 2346 O O . ARG A 1 296 ? -14.251 -28.597 9.596 1.00 77.62 296 ARG A O 1
ATOM 2353 N N . PRO A 1 297 ? -15.354 -27.054 8.373 1.00 70.31 297 PRO A N 1
ATOM 2354 C CA . PRO A 1 297 ? -15.421 -27.892 7.178 1.00 70.31 297 PRO A CA 1
ATOM 2355 C C . PRO A 1 297 ? -14.011 -28.218 6.669 1.00 70.31 297 PRO A C 1
ATOM 2357 O O . PRO A 1 297 ? -13.104 -27.378 6.750 1.00 70.31 297 PRO A O 1
ATOM 2360 N N . ALA A 1 298 ? -13.827 -29.440 6.161 1.00 64.75 298 ALA A N 1
ATOM 2361 C CA . ALA A 1 298 ? -12.578 -29.858 5.538 1.00 64.75 298 ALA A CA 1
ATOM 2362 C C . ALA A 1 298 ? -12.280 -28.957 4.338 1.00 64.75 298 ALA A C 1
ATOM 2364 O O . ALA A 1 298 ? -13.143 -28.698 3.494 1.00 64.75 298 ALA A O 1
ATOM 2365 N N . ASN A 1 299 ? -11.053 -28.451 4.271 1.00 55.34 299 ASN A N 1
ATOM 2366 C CA . ASN A 1 299 ? -10.636 -27.603 3.172 1.00 55.34 299 ASN A CA 1
ATOM 2367 C C . ASN A 1 299 ? -10.273 -28.535 2.015 1.00 55.34 299 ASN A C 1
ATOM 2369 O O . ASN A 1 299 ? -9.106 -28.884 1.842 1.00 55.34 299 ASN A O 1
ATOM 2373 N N . ILE A 1 300 ? -11.278 -28.970 1.244 1.00 47.91 300 ILE A N 1
ATOM 2374 C CA . ILE A 1 300 ? -11.080 -29.695 -0.016 1.00 47.91 300 ILE A CA 1
ATOM 2375 C C . ILE A 1 300 ? -10.434 -28.704 -0.986 1.00 47.91 300 ILE A C 1
ATOM 2377 O O . ILE A 1 300 ? -11.068 -28.111 -1.860 1.00 47.91 300 ILE A O 1
ATOM 2381 N N . ARG A 1 301 ? -9.134 -28.465 -0.808 1.00 44.59 301 ARG A N 1
ATOM 2382 C CA . ARG A 1 301 ? -8.290 -27.916 -1.852 1.00 44.59 301 ARG A CA 1
ATOM 2383 C C . ARG A 1 301 ? -8.412 -28.924 -2.974 1.00 44.59 301 ARG A C 1
ATOM 2385 O O . ARG A 1 301 ? -7.813 -29.991 -2.883 1.00 44.59 301 ARG A O 1
ATOM 2392 N N . LYS A 1 302 ? -9.219 -28.597 -3.991 1.00 38.22 302 LYS A N 1
ATOM 2393 C CA . LYS A 1 302 ? -9.197 -29.283 -5.282 1.00 38.22 302 LYS A CA 1
ATOM 2394 C C . LYS A 1 302 ? -7.738 -29.603 -5.562 1.00 38.22 302 LYS A C 1
ATOM 2396 O O . LYS A 1 302 ? -6.910 -28.685 -5.606 1.00 38.22 302 LYS A O 1
ATOM 2401 N N . ARG A 1 303 ? -7.439 -30.904 -5.594 1.00 37.34 303 ARG A N 1
ATOM 2402 C CA . ARG A 1 303 ? -6.147 -31.468 -5.969 1.00 37.34 303 ARG A CA 1
ATOM 2403 C C . ARG A 1 303 ? -5.667 -30.600 -7.126 1.00 37.34 303 ARG A C 1
ATOM 2405 O O . ARG A 1 303 ? -6.400 -30.455 -8.100 1.00 37.34 303 ARG A O 1
ATOM 2412 N N . ARG A 1 304 ? -4.553 -29.881 -6.943 1.00 40.66 304 ARG A N 1
ATOM 2413 C CA . ARG A 1 304 ? -3.997 -29.021 -7.990 1.00 40.66 304 ARG A CA 1
ATOM 2414 C C . ARG A 1 304 ? -3.670 -29.940 -9.161 1.00 40.66 304 ARG A C 1
ATOM 2416 O O . ARG A 1 304 ? -2.579 -30.497 -9.211 1.00 40.66 304 ARG A O 1
ATOM 2423 N N . GLU A 1 305 ? -4.610 -30.104 -10.082 1.00 36.09 305 GLU A N 1
ATOM 2424 C CA . GLU A 1 305 ? -4.277 -30.371 -11.470 1.00 36.09 305 GLU A CA 1
ATOM 2425 C C . GLU A 1 305 ? -3.206 -29.341 -11.825 1.00 36.09 305 GLU A C 1
ATOM 2427 O O . GLU A 1 305 ? -3.347 -28.156 -11.492 1.00 36.09 305 GLU A O 1
ATOM 2432 N N . LYS A 1 306 ? -2.066 -29.811 -12.343 1.00 34.34 306 LYS A N 1
ATOM 2433 C CA . LYS A 1 306 ? -0.929 -28.951 -12.683 1.00 34.34 306 LYS A CA 1
ATOM 2434 C C . LYS A 1 306 ? -1.473 -27.755 -13.473 1.00 34.34 306 LYS A C 1
ATOM 2436 O O . LYS A 1 306 ? -2.038 -27.983 -14.542 1.00 34.34 306 LYS A O 1
ATOM 2441 N N . PRO A 1 307 ? -1.362 -26.510 -12.970 1.00 40.84 307 PRO A N 1
ATOM 2442 C CA . PRO A 1 307 ? -1.871 -25.376 -13.716 1.00 40.84 307 PRO A CA 1
ATOM 2443 C C . PRO A 1 307 ? -1.135 -25.322 -15.053 1.00 40.84 307 PRO A C 1
ATOM 2445 O O . PRO A 1 307 ? 0.095 -25.389 -15.101 1.00 40.84 307 PRO A O 1
ATOM 2448 N N . GLN A 1 308 ? -1.924 -25.249 -16.121 1.00 46.31 308 GLN A N 1
ATOM 2449 C CA . GLN A 1 308 ? -1.505 -24.967 -17.489 1.00 46.31 308 GLN A CA 1
ATOM 2450 C C . GLN A 1 308 ? -0.433 -23.860 -17.493 1.00 46.31 308 GLN A C 1
ATOM 2452 O O . GLN A 1 308 ? -0.522 -22.912 -16.710 1.00 46.31 308 GLN A O 1
ATOM 2457 N N . ALA A 1 309 ? 0.593 -24.011 -18.336 1.00 65.31 309 ALA A N 1
ATOM 2458 C CA . ALA A 1 309 ? 1.822 -23.213 -18.359 1.00 65.31 309 ALA A CA 1
ATOM 2459 C C . ALA A 1 309 ? 1.586 -21.719 -18.678 1.00 65.31 309 ALA A C 1
ATOM 2461 O O . ALA A 1 309 ? 1.830 -21.264 -19.788 1.00 65.31 309 ALA A O 1
ATOM 2462 N N . GLY A 1 310 ? 1.092 -20.953 -17.705 1.00 81.88 310 GLY A N 1
ATOM 2463 C CA . GLY A 1 310 ? 0.886 -19.507 -17.785 1.00 81.88 310 GLY A CA 1
ATOM 2464 C C . GLY A 1 310 ? 1.858 -18.716 -16.909 1.00 81.88 310 GLY A C 1
ATOM 2465 O O . GLY A 1 310 ? 2.607 -19.271 -16.098 1.00 81.88 310 GLY A O 1
ATOM 2466 N N . LEU A 1 311 ? 1.826 -17.388 -17.036 1.00 91.12 311 LEU A N 1
ATOM 2467 C CA . LEU A 1 311 ? 2.617 -16.490 -16.195 1.00 91.12 311 LEU A CA 1
ATOM 2468 C C . LEU A 1 311 ? 2.113 -16.529 -14.735 1.00 91.12 311 LEU A C 1
ATOM 2470 O O . LEU A 1 311 ? 0.905 -16.392 -14.515 1.00 91.12 311 LEU A O 1
ATOM 2474 N N . PRO A 1 312 ? 2.969 -16.682 -13.706 1.00 94.19 312 PRO A N 1
ATOM 2475 C CA . PRO A 1 312 ? 2.512 -16.755 -12.321 1.00 94.19 312 PRO A CA 1
ATOM 2476 C C . PRO A 1 312 ? 1.733 -15.506 -11.896 1.00 94.19 312 PRO A C 1
ATOM 2478 O O . PRO A 1 312 ? 2.125 -14.375 -12.194 1.00 94.19 312 PRO A O 1
ATOM 2481 N N . ASN A 1 313 ? 0.655 -15.686 -11.128 1.00 93.81 313 ASN A N 1
ATOM 2482 C CA . ASN A 1 313 ? -0.205 -14.573 -10.704 1.00 93.81 313 ASN A CA 1
ATOM 2483 C C . ASN A 1 313 ? 0.571 -13.505 -9.917 1.00 93.81 313 ASN A C 1
ATOM 2485 O O . ASN A 1 313 ? 0.348 -12.311 -10.105 1.00 93.81 313 ASN A O 1
ATOM 2489 N N . ALA A 1 314 ? 1.531 -13.928 -9.090 1.00 92.88 314 ALA A N 1
ATOM 2490 C CA . ALA A 1 314 ? 2.381 -13.017 -8.328 1.00 92.88 314 ALA A CA 1
ATOM 2491 C C . ALA A 1 314 ? 3.257 -12.134 -9.238 1.00 92.88 314 ALA A C 1
ATOM 2493 O O . ALA A 1 314 ? 3.430 -10.949 -8.956 1.00 92.88 314 ALA A O 1
ATOM 2494 N N . VAL A 1 315 ? 3.752 -12.679 -10.356 1.00 94.56 315 VAL A N 1
ATOM 2495 C CA . VAL A 1 315 ? 4.512 -11.927 -11.368 1.00 94.56 315 VAL A CA 1
ATOM 2496 C C . VAL A 1 315 ? 3.609 -10.899 -12.049 1.00 94.56 315 VAL A C 1
ATOM 2498 O O . VAL A 1 315 ? 3.970 -9.725 -12.125 1.00 94.56 315 VAL A O 1
ATOM 2501 N N . ARG A 1 316 ? 2.400 -11.300 -12.466 1.00 95.50 316 ARG A N 1
ATOM 2502 C CA . ARG A 1 316 ? 1.410 -10.391 -13.074 1.00 95.50 316 ARG A CA 1
ATOM 2503 C C . ARG A 1 316 ? 1.086 -9.210 -12.161 1.00 95.50 316 ARG A C 1
ATOM 2505 O O . ARG A 1 316 ? 1.129 -8.058 -12.589 1.00 95.50 316 ARG A O 1
ATOM 2512 N N . GLU A 1 317 ? 0.764 -9.496 -10.902 1.00 95.19 317 GLU A N 1
ATOM 2513 C CA . GLU A 1 317 ? 0.406 -8.494 -9.894 1.00 95.19 317 GLU A CA 1
ATOM 2514 C C . GLU A 1 317 ? 1.572 -7.555 -9.589 1.00 95.19 317 GLU A C 1
ATOM 2516 O O . GLU A 1 317 ? 1.389 -6.336 -9.569 1.00 95.19 317 GLU A O 1
ATOM 2521 N N . ARG A 1 318 ? 2.788 -8.095 -9.433 1.00 95.12 318 ARG A N 1
ATOM 2522 C CA . ARG A 1 318 ? 3.980 -7.284 -9.173 1.00 95.12 318 ARG A CA 1
ATOM 2523 C C . ARG A 1 318 ? 4.310 -6.360 -10.342 1.00 95.12 318 ARG A C 1
ATOM 2525 O O . ARG A 1 318 ? 4.564 -5.181 -10.116 1.00 95.12 318 ARG A O 1
ATOM 2532 N N . LEU A 1 319 ? 4.226 -6.843 -11.583 1.00 94.75 319 LEU A N 1
ATOM 2533 C CA . LEU A 1 319 ? 4.404 -5.998 -12.767 1.00 94.75 319 LEU A CA 1
ATOM 2534 C C . LEU A 1 319 ? 3.365 -4.866 -12.813 1.00 94.75 319 LEU A C 1
ATOM 2536 O O . LEU A 1 319 ? 3.719 -3.722 -13.083 1.00 94.75 319 LEU A O 1
ATOM 2540 N N . MET A 1 320 ? 2.098 -5.132 -12.478 1.00 94.81 320 MET A N 1
ATOM 2541 C CA . MET A 1 320 ? 1.068 -4.085 -12.427 1.00 94.81 320 MET A CA 1
ATOM 2542 C C . MET A 1 320 ? 1.291 -3.066 -11.303 1.00 94.81 320 MET A C 1
ATOM 2544 O O . MET A 1 320 ? 1.029 -1.882 -11.512 1.00 94.81 320 MET A O 1
ATOM 2548 N N . GLN A 1 321 ? 1.785 -3.497 -10.139 1.00 93.56 321 GLN A N 1
ATOM 2549 C CA . GLN A 1 321 ? 2.160 -2.602 -9.035 1.00 93.56 321 GLN A CA 1
ATOM 2550 C C . GLN A 1 321 ? 3.291 -1.647 -9.425 1.00 93.56 321 GLN A C 1
ATOM 2552 O O . GLN A 1 321 ? 3.270 -0.488 -9.020 1.00 93.56 321 GLN A O 1
ATOM 2557 N N . LEU A 1 322 ? 4.233 -2.116 -10.248 1.00 92.00 322 LEU A N 1
ATOM 2558 C CA . LEU A 1 322 ? 5.329 -1.315 -10.803 1.00 92.00 322 LEU A CA 1
ATOM 2559 C C . LEU A 1 322 ? 4.899 -0.441 -11.998 1.00 92.00 322 LEU A C 1
ATOM 2561 O O . LEU A 1 322 ? 5.724 0.251 -12.586 1.00 92.00 322 LEU A O 1
ATOM 2565 N N . GLY A 1 323 ? 3.623 -0.476 -12.400 1.00 91.81 323 GLY A N 1
ATOM 2566 C CA . GLY A 1 323 ? 3.140 0.239 -13.586 1.00 91.81 323 GLY A CA 1
ATOM 2567 C C . GLY A 1 323 ? 3.575 -0.387 -14.919 1.00 91.81 323 GLY A C 1
ATOM 2568 O O . GLY A 1 323 ? 3.430 0.240 -15.964 1.00 91.81 323 GLY A O 1
ATOM 2569 N N . LEU A 1 324 ? 4.071 -1.626 -14.902 1.00 94.25 324 LEU A N 1
ATOM 2570 C CA . LEU A 1 324 ? 4.522 -2.401 -16.063 1.00 94.25 324 LEU A CA 1
ATOM 2571 C C . LEU A 1 324 ? 3.411 -3.326 -16.599 1.00 94.25 324 LEU A C 1
ATOM 2573 O O . LEU A 1 324 ? 3.642 -4.483 -16.951 1.00 94.25 324 LEU A O 1
ATOM 2577 N N . ASP A 1 325 ? 2.178 -2.825 -16.680 1.00 93.62 325 ASP A N 1
ATOM 2578 C CA . ASP A 1 325 ? 1.012 -3.596 -17.136 1.00 93.62 325 ASP A CA 1
ATOM 2579 C C . ASP A 1 325 ? 1.094 -4.011 -18.613 1.00 93.62 325 ASP A C 1
ATOM 2581 O O . ASP A 1 325 ? 0.614 -5.080 -18.989 1.00 93.62 325 ASP A O 1
ATOM 2585 N N . ASN A 1 326 ? 1.754 -3.205 -19.445 1.00 95.00 326 ASN A N 1
ATOM 2586 C CA . ASN A 1 326 ? 2.078 -3.573 -20.823 1.00 95.00 326 ASN A CA 1
ATOM 2587 C C . ASN A 1 326 ? 3.044 -4.764 -20.896 1.00 95.00 326 ASN A C 1
ATOM 2589 O O . ASN A 1 326 ? 2.854 -5.631 -21.742 1.00 95.00 326 ASN A O 1
ATOM 2593 N N . ALA A 1 327 ? 4.037 -4.835 -20.003 1.00 95.44 327 ALA A N 1
ATOM 2594 C CA . ALA A 1 327 ? 4.978 -5.952 -19.965 1.00 95.44 327 ALA A CA 1
ATOM 2595 C C . ALA A 1 327 ? 4.283 -7.253 -19.543 1.00 95.44 327 ALA A C 1
ATOM 2597 O O . ALA A 1 327 ? 4.476 -8.278 -20.188 1.00 95.44 327 ALA A O 1
ATOM 2598 N N . ALA A 1 328 ? 3.402 -7.191 -18.537 1.00 95.50 328 ALA A N 1
ATOM 2599 C CA . ALA A 1 328 ? 2.596 -8.339 -18.121 1.00 95.50 328 ALA A CA 1
ATOM 2600 C C . ALA A 1 328 ? 1.702 -8.864 -19.261 1.00 95.50 328 ALA A C 1
ATOM 2602 O O . ALA A 1 328 ? 1.701 -10.058 -19.541 1.00 95.50 328 ALA A O 1
ATOM 2603 N N . ARG A 1 329 ? 1.004 -7.964 -19.971 1.00 95.88 329 ARG A N 1
ATOM 2604 C CA . ARG A 1 329 ? 0.159 -8.324 -21.126 1.00 95.88 329 ARG A CA 1
ATOM 2605 C C . ARG A 1 329 ? 0.950 -8.951 -22.270 1.00 95.88 329 ARG A C 1
ATOM 2607 O O . ARG A 1 329 ? 0.467 -9.888 -22.889 1.00 95.88 329 ARG A O 1
ATOM 2614 N N . VAL A 1 330 ? 2.132 -8.415 -22.574 1.00 95.81 330 VAL A N 1
ATOM 2615 C CA . VAL A 1 330 ? 2.988 -8.946 -23.643 1.00 95.81 330 VAL A CA 1
ATOM 2616 C C . VAL A 1 330 ? 3.546 -10.314 -23.258 1.00 95.81 330 VAL A C 1
ATOM 2618 O O . VAL A 1 330 ? 3.537 -11.199 -24.100 1.00 95.81 330 VAL A O 1
ATOM 2621 N N . LEU A 1 331 ? 3.953 -10.527 -22.001 1.00 95.38 331 LEU A N 1
ATOM 2622 C CA . LEU A 1 331 ? 4.389 -11.845 -21.526 1.00 95.38 331 LEU A CA 1
ATOM 2623 C C . LEU A 1 331 ? 3.281 -12.898 -21.659 1.00 95.38 331 LEU A C 1
ATOM 2625 O O . LEU A 1 331 ? 3.514 -13.929 -22.278 1.00 95.38 331 LEU A O 1
ATOM 2629 N N . ASP A 1 332 ? 2.077 -12.633 -21.140 1.00 94.81 332 ASP A N 1
ATOM 2630 C CA . ASP A 1 332 ? 0.957 -13.578 -21.279 1.00 94.81 332 ASP A CA 1
ATOM 2631 C C . ASP A 1 332 ? 0.546 -13.777 -22.740 1.00 94.81 332 ASP A C 1
ATOM 2633 O O . ASP A 1 332 ? 0.227 -14.892 -23.136 1.00 94.81 332 ASP A O 1
ATOM 2637 N N . GLY A 1 333 ? 0.592 -12.727 -23.562 1.00 93.62 333 GLY A N 1
ATOM 2638 C CA . GLY A 1 333 ? 0.310 -12.844 -24.989 1.00 93.62 333 GLY A CA 1
ATOM 2639 C C . GLY A 1 333 ? 1.317 -13.716 -25.734 1.00 93.62 333 GLY A C 1
ATOM 2640 O O . GLY A 1 333 ? 0.913 -14.517 -26.568 1.00 93.62 333 GLY A O 1
ATOM 2641 N N . LEU A 1 334 ? 2.614 -13.595 -25.430 1.00 93.06 334 LEU A N 1
ATOM 2642 C CA . LEU A 1 334 ? 3.653 -14.421 -26.055 1.00 93.06 334 LEU A CA 1
ATOM 2643 C C . LEU A 1 334 ? 3.503 -15.888 -25.638 1.00 93.06 334 LEU A C 1
ATOM 2645 O O . LEU A 1 334 ? 3.605 -16.769 -26.485 1.00 93.06 334 LEU A O 1
ATOM 2649 N N . ILE A 1 335 ? 3.176 -16.140 -24.367 1.00 92.00 335 ILE A N 1
ATOM 2650 C CA . ILE A 1 335 ? 2.874 -17.488 -23.868 1.00 92.00 335 ILE A CA 1
ATOM 2651 C C . ILE A 1 335 ? 1.639 -18.064 -24.578 1.00 92.00 335 ILE A C 1
ATOM 2653 O O . ILE A 1 335 ? 1.683 -19.195 -25.053 1.00 92.00 335 ILE A O 1
ATOM 2657 N N . LEU A 1 336 ? 0.555 -17.287 -24.710 1.00 90.50 336 LEU A N 1
ATOM 2658 C CA . LEU A 1 336 ? -0.654 -17.709 -25.435 1.00 90.50 336 LEU A CA 1
ATOM 2659 C C . LEU A 1 336 ? -0.401 -17.942 -26.930 1.00 90.50 336 LEU A C 1
ATOM 2661 O O . LEU A 1 336 ? -1.051 -18.792 -27.527 1.00 90.50 336 LEU A O 1
ATOM 2665 N N . ALA A 1 337 ? 0.536 -17.205 -27.529 1.00 88.44 337 ALA A N 1
ATOM 2666 C CA . ALA A 1 337 ? 0.973 -17.392 -28.911 1.00 88.44 337 ALA A CA 1
ATOM 2667 C C . ALA A 1 337 ? 1.941 -18.579 -29.093 1.00 88.44 337 ALA A C 1
ATOM 2669 O O . ALA A 1 337 ? 2.353 -18.848 -30.218 1.00 88.44 337 ALA A O 1
ATOM 2670 N N . GLY A 1 338 ? 2.300 -19.287 -28.015 1.00 87.00 338 GLY A N 1
ATOM 2671 C CA . GLY A 1 338 ? 3.151 -20.477 -28.062 1.00 87.00 338 GLY A CA 1
ATOM 2672 C C . GLY A 1 338 ? 4.657 -20.202 -28.046 1.00 87.00 338 GLY A C 1
ATOM 2673 O O . GLY A 1 338 ? 5.425 -21.101 -28.370 1.00 87.00 338 GLY A O 1
ATOM 2674 N N . VAL A 1 339 ? 5.097 -18.995 -27.675 1.00 87.25 339 VAL A N 1
ATOM 2675 C CA . VAL A 1 339 ? 6.528 -18.679 -27.534 1.00 87.25 339 VAL A CA 1
ATOM 2676 C C . VAL A 1 339 ? 7.078 -19.355 -26.279 1.00 87.25 339 VAL A C 1
ATOM 2678 O O . VAL A 1 339 ? 6.621 -19.096 -25.161 1.00 87.25 339 VAL A O 1
ATOM 2681 N N . CYS A 1 340 ? 8.077 -20.213 -26.462 1.00 86.31 340 CYS A N 1
ATOM 2682 C CA . CYS A 1 340 ? 8.691 -20.992 -25.400 1.00 86.31 340 CYS A CA 1
ATOM 2683 C C . CYS A 1 340 ? 9.778 -20.199 -24.668 1.00 86.31 340 CYS A C 1
ATOM 2685 O O . CYS A 1 340 ? 10.364 -19.242 -25.172 1.00 86.31 340 CYS A O 1
ATOM 2687 N N . VAL A 1 341 ? 10.069 -20.613 -23.434 1.00 87.12 341 VAL A N 1
ATOM 2688 C CA . VAL A 1 341 ? 11.168 -20.049 -22.641 1.00 87.12 341 VAL A CA 1
ATOM 2689 C C . VAL A 1 341 ? 12.494 -20.253 -23.376 1.00 87.12 341 VAL A C 1
ATOM 2691 O O . VAL A 1 341 ? 12.825 -21.371 -23.751 1.00 87.12 341 VAL A O 1
ATOM 2694 N N . GLY A 1 342 ? 13.279 -19.185 -23.515 1.00 84.81 342 GLY A N 1
ATOM 2695 C CA . GLY A 1 342 ? 14.557 -19.202 -24.228 1.00 84.81 342 GLY A CA 1
ATOM 2696 C C . GLY A 1 342 ? 14.463 -18.841 -25.712 1.00 84.81 342 GLY A C 1
ATOM 2697 O O . GLY A 1 342 ? 15.496 -18.514 -26.297 1.00 84.81 342 GLY A O 1
ATOM 2698 N N . ASP A 1 343 ? 13.262 -18.811 -26.298 1.00 85.62 343 ASP A N 1
ATOM 2699 C CA . ASP A 1 343 ? 13.089 -18.452 -27.705 1.00 85.62 343 ASP A CA 1
ATOM 2700 C C . ASP A 1 343 ? 13.588 -17.034 -27.989 1.00 85.62 343 ASP A C 1
ATOM 2702 O O . ASP A 1 343 ? 13.388 -16.095 -27.204 1.00 85.62 343 ASP A O 1
ATOM 2706 N N . LEU A 1 344 ? 14.226 -16.889 -29.150 1.00 88.25 344 LEU A N 1
ATOM 2707 C CA . LEU A 1 344 ? 14.687 -15.614 -29.677 1.00 88.25 344 LEU A CA 1
ATOM 2708 C C . LEU A 1 344 ? 13.622 -15.017 -30.585 1.00 88.25 344 LEU A C 1
ATOM 2710 O O . LEU A 1 344 ? 13.202 -15.641 -31.554 1.00 88.25 344 LEU A O 1
ATOM 2714 N N . PHE A 1 345 ? 13.251 -13.769 -30.326 1.00 87.75 345 PHE A N 1
ATOM 2715 C CA . PHE A 1 345 ? 12.286 -13.056 -31.154 1.00 87.75 345 PHE A CA 1
ATOM 2716 C C . PHE A 1 345 ? 12.658 -11.579 -31.304 1.00 87.75 345 PHE A C 1
ATOM 2718 O O . PHE A 1 345 ? 13.361 -10.989 -30.475 1.00 87.75 345 PHE A O 1
ATOM 2725 N N . THR A 1 346 ? 12.205 -10.953 -32.386 1.00 89.50 346 THR A N 1
ATOM 2726 C CA . THR A 1 346 ? 12.348 -9.511 -32.610 1.00 89.50 346 THR A CA 1
ATOM 2727 C C . THR A 1 346 ? 11.082 -8.761 -32.195 1.00 89.50 346 THR A C 1
ATOM 2729 O O . THR A 1 346 ? 10.009 -9.335 -32.017 1.00 89.50 346 THR A O 1
ATOM 2732 N N . ALA A 1 347 ? 11.171 -7.432 -32.083 1.00 89.06 347 ALA A N 1
ATOM 2733 C CA . ALA A 1 347 ? 9.986 -6.604 -31.840 1.00 89.06 347 ALA A CA 1
ATOM 2734 C C . ALA A 1 347 ? 8.931 -6.720 -32.961 1.00 89.06 347 ALA A C 1
ATOM 2736 O O . ALA A 1 347 ? 7.748 -6.505 -32.703 1.00 89.06 347 ALA A O 1
ATOM 2737 N N . SER A 1 348 ? 9.356 -7.046 -34.190 1.00 85.44 348 SER A N 1
ATOM 2738 C CA . SER A 1 348 ? 8.449 -7.266 -35.319 1.00 85.44 348 SER A CA 1
ATOM 2739 C C . SER A 1 348 ? 7.700 -8.588 -35.168 1.00 85.44 348 SER A C 1
ATOM 2741 O O . SER A 1 348 ? 6.481 -8.601 -35.313 1.00 85.44 348 SER A O 1
ATOM 2743 N N . ASP A 1 349 ? 8.405 -9.657 -34.789 1.00 89.19 349 ASP A N 1
ATOM 2744 C CA . ASP A 1 349 ? 7.815 -10.987 -34.583 1.00 89.19 349 ASP A CA 1
ATOM 2745 C C . ASP A 1 349 ? 6.805 -10.953 -33.433 1.00 89.19 349 ASP A C 1
ATOM 2747 O O . ASP A 1 349 ? 5.662 -11.378 -33.586 1.00 89.19 349 ASP A O 1
ATOM 2751 N N . ALA A 1 350 ? 7.178 -10.329 -32.309 1.00 90.88 350 ALA A N 1
ATOM 2752 C CA . ALA A 1 350 ? 6.266 -10.128 -31.186 1.00 90.88 350 ALA A CA 1
ATOM 2753 C C . ALA A 1 350 ? 5.025 -9.321 -31.591 1.00 90.88 350 ALA A C 1
ATOM 2755 O O . ALA A 1 350 ? 3.921 -9.630 -31.161 1.00 90.88 350 ALA A O 1
ATOM 2756 N N . TYR A 1 351 ? 5.161 -8.287 -32.424 1.00 93.94 351 TYR A N 1
ATOM 2757 C CA . TYR A 1 351 ? 3.989 -7.550 -32.894 1.00 93.94 351 TYR A CA 1
ATOM 2758 C C . TYR A 1 351 ? 3.100 -8.398 -33.814 1.00 93.94 351 TYR A C 1
ATOM 2760 O O . TYR A 1 351 ? 1.885 -8.374 -33.641 1.00 93.94 351 TYR A O 1
ATOM 2768 N N . ALA A 1 352 ? 3.680 -9.165 -34.739 1.00 89.50 352 ALA A N 1
ATOM 2769 C CA . ALA A 1 352 ? 2.926 -10.031 -35.642 1.00 89.50 352 ALA A CA 1
ATOM 2770 C C . ALA A 1 352 ? 2.105 -11.085 -34.877 1.00 89.50 352 ALA A C 1
ATOM 2772 O O . ALA A 1 352 ? 0.926 -11.269 -35.172 1.00 89.50 352 ALA A O 1
ATOM 2773 N N . LEU A 1 353 ? 2.693 -11.699 -33.845 1.00 90.50 353 LEU A N 1
ATOM 2774 C CA . LEU A 1 353 ? 2.022 -12.692 -32.999 1.00 90.50 353 LEU A CA 1
ATOM 2775 C C . LEU A 1 353 ? 0.918 -12.087 -32.117 1.00 90.50 353 LEU A C 1
ATOM 2777 O O . LEU A 1 353 ? -0.100 -12.726 -31.864 1.00 90.50 353 LEU A O 1
ATOM 2781 N N . LEU A 1 354 ? 1.106 -10.854 -31.638 1.00 94.12 354 LEU A N 1
ATOM 2782 C CA . LEU A 1 354 ? 0.230 -10.249 -30.629 1.00 94.12 354 LEU A CA 1
ATOM 2783 C C . LEU A 1 354 ? -0.831 -9.297 -31.199 1.00 94.12 354 LEU A C 1
ATOM 2785 O O . LEU A 1 354 ? -1.799 -8.968 -30.504 1.00 94.12 354 LEU A O 1
ATOM 2789 N N . ALA A 1 355 ? -0.680 -8.846 -32.448 1.00 91.25 355 ALA A N 1
ATOM 2790 C CA . ALA A 1 355 ? -1.649 -7.979 -33.114 1.00 91.25 355 ALA A CA 1
ATOM 2791 C C . ALA A 1 355 ? -3.065 -8.593 -33.184 1.00 91.25 355 ALA A C 1
ATOM 2793 O O . ALA A 1 355 ? -4.010 -7.866 -32.859 1.00 91.25 355 ALA A O 1
ATOM 2794 N N . PRO A 1 356 ? -3.248 -9.900 -33.488 1.00 91.44 356 PRO A N 1
ATOM 2795 C CA . PRO A 1 356 ? -4.566 -10.543 -33.453 1.00 91.44 356 PRO A CA 1
ATOM 2796 C C . PRO A 1 356 ? -5.232 -10.503 -32.069 1.00 91.44 356 PRO A C 1
ATOM 2798 O O . PRO A 1 356 ? -6.450 -10.422 -31.967 1.00 91.44 356 PRO A O 1
ATOM 2801 N N . MET A 1 357 ? -4.438 -10.476 -30.992 1.00 91.19 357 MET A N 1
ATOM 2802 C CA . MET A 1 357 ? -4.915 -10.395 -29.601 1.00 91.19 357 MET A CA 1
ATOM 2803 C C . MET A 1 357 ? -5.187 -8.947 -29.142 1.00 91.19 357 MET A C 1
ATOM 2805 O O . MET A 1 357 ? -5.451 -8.680 -27.967 1.00 91.19 357 MET A O 1
ATOM 2809 N N . GLY A 1 358 ? -5.091 -7.970 -30.051 1.00 89.44 358 GLY A N 1
ATOM 2810 C CA . GLY A 1 358 ? -5.348 -6.559 -29.769 1.00 89.44 358 GLY A CA 1
ATOM 2811 C C . GLY A 1 358 ? -4.210 -5.830 -29.046 1.00 89.44 358 GLY A C 1
ATOM 2812 O O . GLY A 1 358 ? -4.437 -4.760 -28.471 1.00 89.44 358 GLY A O 1
ATOM 2813 N N . ILE A 1 359 ? -2.985 -6.367 -29.054 1.00 92.94 359 ILE A N 1
ATOM 2814 C CA . ILE A 1 359 ? -1.804 -5.674 -28.523 1.00 92.94 359 ILE A CA 1
ATOM 2815 C C . ILE A 1 359 ? -1.159 -4.846 -29.641 1.00 92.94 359 ILE A C 1
ATOM 2817 O O . ILE A 1 359 ? -0.634 -5.362 -30.624 1.00 92.94 359 ILE A O 1
ATOM 2821 N N . GLY A 1 360 ? -1.186 -3.523 -29.481 1.00 90.44 360 GLY A N 1
ATOM 2822 C CA . GLY A 1 360 ? -0.638 -2.599 -30.471 1.00 90.44 360 GLY A CA 1
ATOM 2823 C C . GLY A 1 360 ? 0.891 -2.544 -30.478 1.00 90.44 360 GLY A C 1
ATOM 2824 O O . GLY A 1 360 ? 1.547 -2.766 -29.460 1.00 90.44 360 GLY A O 1
ATOM 2825 N N . ARG A 1 361 ? 1.458 -2.120 -31.613 1.00 90.75 361 ARG A N 1
ATOM 2826 C CA . ARG A 1 361 ? 2.906 -1.956 -31.817 1.00 90.75 361 ARG A CA 1
ATOM 2827 C C . ARG A 1 361 ? 3.578 -1.185 -30.676 1.00 90.75 361 ARG A C 1
ATOM 2829 O O . ARG A 1 361 ? 4.528 -1.674 -30.078 1.00 90.75 361 ARG A O 1
ATOM 2836 N N . ASN A 1 362 ? 3.050 -0.015 -30.308 1.00 91.12 362 ASN A N 1
ATOM 2837 C CA . ASN A 1 362 ? 3.615 0.801 -29.225 1.00 91.12 362 ASN A CA 1
ATOM 2838 C C . ASN A 1 362 ? 3.638 0.070 -27.874 1.00 91.12 362 ASN A C 1
ATOM 2840 O O . ASN A 1 362 ? 4.584 0.238 -27.112 1.00 91.12 362 ASN A O 1
ATOM 2844 N N . THR A 1 363 ? 2.633 -0.762 -27.584 1.00 92.88 363 THR A N 1
ATOM 2845 C CA . THR A 1 363 ? 2.592 -1.574 -26.360 1.00 92.88 363 THR A CA 1
ATOM 2846 C C . THR A 1 363 ? 3.737 -2.580 -26.329 1.00 92.88 363 THR A C 1
ATOM 2848 O O . THR A 1 363 ? 4.386 -2.705 -25.293 1.00 92.88 363 THR A O 1
ATOM 2851 N N . VAL A 1 364 ? 4.035 -3.224 -27.462 1.00 93.25 364 VAL A N 1
ATOM 2852 C CA . VAL A 1 364 ? 5.169 -4.151 -27.597 1.00 93.25 364 VAL A CA 1
ATOM 2853 C C . VAL A 1 364 ? 6.495 -3.426 -27.363 1.00 93.25 364 VAL A C 1
ATOM 2855 O O . VAL A 1 364 ? 7.283 -3.858 -26.530 1.00 93.25 364 VAL A O 1
ATOM 2858 N N . TYR A 1 365 ? 6.732 -2.278 -28.004 1.00 91.75 365 TYR A N 1
ATOM 2859 C CA . TYR A 1 365 ? 7.982 -1.529 -27.801 1.00 91.75 365 TYR A CA 1
ATOM 2860 C C . TYR A 1 365 ? 8.156 -1.033 -26.359 1.00 91.75 365 TYR A C 1
ATOM 2862 O O . TYR A 1 365 ? 9.257 -1.115 -25.816 1.00 91.75 365 TYR A O 1
ATOM 2870 N N . VAL A 1 366 ? 7.082 -0.552 -25.722 1.00 92.25 366 VAL A N 1
ATOM 2871 C CA . VAL A 1 366 ? 7.113 -0.138 -24.309 1.00 92.25 366 VAL A CA 1
ATOM 2872 C C . VAL A 1 366 ? 7.404 -1.331 -23.395 1.00 92.25 366 VAL A C 1
ATOM 2874 O O . VAL A 1 366 ? 8.186 -1.198 -22.458 1.00 92.25 366 VAL A O 1
ATOM 2877 N N . ALA A 1 367 ? 6.824 -2.500 -23.674 1.00 93.50 367 ALA A N 1
ATOM 2878 C CA . ALA A 1 367 ? 7.078 -3.720 -22.914 1.00 93.50 367 ALA A CA 1
ATOM 2879 C C . ALA A 1 367 ? 8.527 -4.209 -23.064 1.00 93.50 367 ALA A C 1
ATOM 2881 O O . ALA A 1 367 ? 9.191 -4.463 -22.062 1.00 93.50 367 ALA A O 1
ATOM 2882 N N . LEU A 1 368 ? 9.050 -4.284 -24.289 1.00 92.00 368 LEU A N 1
ATOM 2883 C CA . LEU A 1 368 ? 10.418 -4.750 -24.554 1.00 92.00 368 LEU A CA 1
ATOM 2884 C C . LEU A 1 368 ? 11.490 -3.787 -24.025 1.00 92.00 368 LEU A C 1
ATOM 2886 O O . LEU A 1 368 ? 12.598 -4.209 -23.707 1.00 92.00 368 LEU A O 1
ATOM 2890 N N . GLY A 1 369 ? 11.161 -2.498 -23.907 1.00 87.50 369 GLY A N 1
ATOM 2891 C CA . GLY A 1 369 ? 12.017 -1.492 -23.278 1.00 87.50 369 GLY A CA 1
ATOM 2892 C C . GLY A 1 369 ? 11.868 -1.381 -21.758 1.00 87.50 369 GLY A C 1
ATOM 2893 O O . GLY A 1 369 ? 12.556 -0.558 -21.159 1.00 87.50 369 GLY A O 1
ATOM 2894 N N . SER A 1 370 ? 10.971 -2.150 -21.130 1.00 90.44 370 SER A N 1
ATOM 2895 C CA . SER A 1 370 ? 10.697 -2.017 -19.697 1.00 90.44 370 SER A CA 1
ATOM 2896 C C . SER A 1 370 ? 11.836 -2.551 -18.826 1.00 90.44 370 SER A C 1
ATOM 2898 O O . SER A 1 370 ? 12.396 -3.627 -19.066 1.00 90.44 370 SER A O 1
ATOM 2900 N N . GLN A 1 371 ? 12.165 -1.773 -17.796 1.00 90.94 371 GLN A N 1
ATOM 2901 C CA . GLN A 1 371 ? 13.199 -2.071 -16.810 1.00 90.94 371 GLN A CA 1
ATOM 2902 C C . GLN A 1 371 ? 12.583 -2.164 -15.416 1.00 90.94 371 GLN A C 1
ATOM 2904 O O . GLN A 1 371 ? 11.619 -1.466 -15.096 1.00 90.94 371 GLN A O 1
ATOM 2909 N N . LEU A 1 372 ? 13.147 -3.050 -14.607 1.00 86.94 372 LEU A N 1
ATOM 2910 C CA . LEU A 1 372 ? 12.825 -3.220 -13.200 1.00 86.94 372 LEU A CA 1
ATOM 2911 C C . LEU A 1 372 ? 13.611 -2.212 -12.348 1.00 86.94 372 LEU A C 1
ATOM 2913 O O . LEU A 1 372 ? 14.565 -1.594 -12.817 1.00 86.94 372 LEU A O 1
ATOM 2917 N N . GLU A 1 373 ? 13.234 -2.067 -11.075 1.00 78.69 373 GLU A N 1
ATOM 2918 C CA . GLU A 1 373 ? 13.870 -1.130 -10.127 1.00 78.69 373 GLU A CA 1
ATOM 2919 C C . GLU A 1 373 ? 15.384 -1.373 -9.962 1.00 78.69 373 GLU A C 1
ATOM 2921 O O . GLU A 1 373 ? 16.139 -0.445 -9.695 1.00 78.69 373 GLU A O 1
ATOM 2926 N N . ASN A 1 374 ? 15.840 -2.608 -10.181 1.00 76.06 374 ASN A N 1
ATOM 2927 C CA . ASN A 1 374 ? 17.248 -3.008 -10.136 1.00 76.06 374 ASN A CA 1
ATOM 2928 C C . ASN A 1 374 ? 18.009 -2.773 -11.464 1.00 76.06 374 ASN A C 1
ATOM 2930 O O . ASN A 1 374 ? 19.139 -3.235 -11.611 1.00 76.06 374 ASN A O 1
ATOM 2934 N N . GLY A 1 375 ? 17.392 -2.107 -12.448 1.00 79.62 375 GLY A N 1
ATOM 2935 C CA . GLY A 1 375 ? 17.970 -1.818 -13.766 1.00 79.62 375 GLY A CA 1
ATOM 2936 C C . GLY A 1 375 ? 17.938 -2.985 -14.762 1.00 79.62 375 GLY A C 1
ATOM 2937 O O . GLY A 1 375 ? 18.292 -2.801 -15.928 1.00 79.62 375 GLY A O 1
ATOM 2938 N N . GLN A 1 376 ? 17.494 -4.177 -14.353 1.00 83.75 376 GLN A N 1
ATOM 2939 C CA . GLN A 1 376 ? 17.376 -5.328 -15.250 1.00 83.75 376 GLN A CA 1
ATOM 2940 C C . GLN A 1 376 ? 16.170 -5.177 -16.181 1.00 83.75 376 GLN A C 1
ATOM 2942 O O . GLN A 1 376 ? 15.114 -4.686 -15.781 1.00 83.75 376 GLN A O 1
ATOM 2947 N N . THR A 1 377 ? 16.291 -5.635 -17.427 1.00 88.06 377 THR A N 1
ATOM 2948 C CA . THR A 1 377 ? 15.158 -5.646 -18.359 1.00 88.06 377 THR A CA 1
ATOM 2949 C C . THR A 1 377 ? 14.223 -6.821 -18.076 1.00 88.06 377 THR A C 1
ATOM 2951 O O . THR A 1 377 ? 14.655 -7.920 -17.709 1.00 88.06 377 THR A O 1
ATOM 2954 N N . VAL A 1 378 ? 12.920 -6.609 -18.287 1.00 89.38 378 VAL A N 1
ATOM 2955 C CA . VAL A 1 378 ? 11.930 -7.700 -18.217 1.00 89.38 378 VAL A CA 1
ATOM 2956 C C . VAL A 1 378 ? 12.233 -8.748 -19.292 1.00 89.38 378 VAL A C 1
ATOM 2958 O O . VAL A 1 378 ? 12.246 -9.943 -19.008 1.00 89.38 378 VAL A O 1
ATOM 2961 N N . PHE A 1 379 ? 12.574 -8.283 -20.496 1.00 91.00 379 PHE A N 1
ATOM 2962 C CA . PHE A 1 379 ? 13.010 -9.104 -21.623 1.00 91.00 379 PHE A CA 1
ATOM 2963 C C . PHE A 1 379 ? 14.526 -8.955 -21.814 1.00 91.00 379 PHE A C 1
ATOM 2965 O O . PHE A 1 379 ? 14.985 -7.872 -22.197 1.00 91.00 379 PHE A O 1
ATOM 2972 N N . PRO A 1 380 ? 15.335 -9.989 -21.524 1.00 87.56 380 PRO A N 1
ATOM 2973 C CA . PRO A 1 380 ? 16.767 -9.965 -21.806 1.00 87.56 380 PRO A CA 1
ATOM 2974 C C . PRO A 1 380 ? 17.038 -9.747 -23.295 1.00 87.56 380 PRO A C 1
ATOM 2976 O O . PRO A 1 380 ? 16.338 -10.293 -24.147 1.00 87.56 380 PRO A O 1
ATOM 2979 N N . VAL A 1 381 ? 18.065 -8.959 -23.606 1.00 85.38 381 VAL A N 1
ATOM 2980 C CA . VAL A 1 381 ? 18.533 -8.755 -24.982 1.00 85.38 381 VAL A CA 1
ATOM 2981 C C . VAL A 1 381 ? 19.651 -9.753 -25.260 1.00 85.38 381 VAL A C 1
ATOM 2983 O O . VAL A 1 381 ? 20.589 -9.856 -24.472 1.00 85.38 381 VAL A O 1
ATOM 2986 N N . SER A 1 382 ? 19.571 -10.467 -26.382 1.00 78.81 382 SER A N 1
ATOM 2987 C CA . SER A 1 382 ? 20.665 -11.318 -26.848 1.00 78.81 382 SER A CA 1
ATOM 2988 C C . SER A 1 382 ? 21.782 -10.432 -27.393 1.00 78.81 382 SER A C 1
ATOM 2990 O O . SER A 1 382 ? 21.617 -9.795 -28.435 1.00 78.81 382 SER A O 1
ATOM 2992 N N . VAL A 1 383 ? 22.916 -10.383 -26.697 1.00 63.84 383 VAL A N 1
ATOM 2993 C CA . VAL A 1 383 ? 24.133 -9.732 -27.192 1.00 63.84 383 VAL A CA 1
ATOM 2994 C C . VAL A 1 383 ? 24.845 -10.746 -28.082 1.00 63.84 383 VAL A C 1
ATOM 2996 O O . VAL A 1 383 ? 25.376 -11.733 -27.585 1.00 63.84 383 VAL A O 1
ATOM 2999 N N . MET A 1 384 ? 24.810 -10.553 -29.400 1.00 48.12 384 MET A N 1
ATOM 3000 C CA . MET A 1 384 ? 25.784 -11.226 -30.262 1.00 48.12 384 MET A CA 1
ATOM 3001 C C . MET A 1 384 ? 27.131 -10.530 -30.026 1.00 48.12 384 MET A C 1
ATOM 3003 O O . MET A 1 384 ? 27.137 -9.295 -30.017 1.00 48.12 384 MET A O 1
ATOM 3007 N N . PRO A 1 385 ? 28.243 -11.254 -29.809 1.00 39.62 385 PRO A N 1
ATOM 3008 C CA . PRO A 1 385 ? 29.555 -10.624 -29.790 1.00 39.62 385 PRO A CA 1
ATOM 3009 C C . PRO A 1 385 ? 29.754 -9.917 -31.134 1.00 39.62 385 PRO A C 1
ATOM 3011 O O . PRO A 1 385 ? 29.576 -10.523 -32.192 1.00 39.62 385 PRO A O 1
ATOM 3014 N N . GLU A 1 386 ? 30.039 -8.615 -31.097 1.00 37.50 386 GLU A N 1
ATOM 3015 C CA . GLU A 1 386 ? 30.430 -7.865 -32.286 1.00 37.50 386 GLU A CA 1
ATOM 3016 C C . GLU A 1 386 ? 31.671 -8.545 -32.866 1.00 37.50 386 GLU A C 1
ATOM 3018 O O . GLU A 1 386 ? 32.747 -8.499 -32.276 1.00 37.50 386 GLU A O 1
ATOM 3023 N N . ALA A 1 387 ? 31.525 -9.211 -34.013 1.00 33.72 387 ALA A N 1
ATOM 3024 C CA . ALA A 1 387 ? 32.676 -9.542 -34.830 1.00 33.72 387 ALA A CA 1
ATOM 3025 C C . ALA A 1 387 ? 33.330 -8.211 -35.214 1.00 33.72 387 ALA A C 1
ATOM 3027 O O . ALA A 1 387 ? 32.734 -7.397 -35.924 1.00 33.72 387 ALA A O 1
ATOM 3028 N N . THR A 1 388 ? 34.527 -7.973 -34.687 1.00 33.62 388 THR A N 1
ATOM 3029 C CA . THR A 1 388 ? 35.380 -6.831 -34.994 1.00 33.62 388 THR A CA 1
ATOM 3030 C C . THR A 1 388 ? 35.697 -6.859 -36.488 1.00 33.62 388 THR A C 1
ATOM 3032 O O . THR A 1 388 ? 36.611 -7.550 -36.927 1.00 33.62 388 THR A O 1
ATOM 3035 N N . ILE A 1 389 ? 34.916 -6.151 -37.301 1.00 35.81 389 ILE A N 1
ATOM 3036 C CA . ILE A 1 389 ? 35.282 -5.883 -38.693 1.00 35.81 389 ILE A CA 1
ATOM 3037 C C . ILE A 1 389 ? 36.241 -4.685 -38.646 1.00 35.81 389 ILE A C 1
ATOM 3039 O O . ILE A 1 389 ? 35.815 -3.618 -38.191 1.00 35.81 389 ILE A O 1
ATOM 3043 N N . PRO A 1 390 ? 37.514 -4.817 -39.067 1.00 33.38 390 PRO A N 1
ATOM 3044 C CA . PRO A 1 390 ? 38.448 -3.698 -39.069 1.00 33.38 390 PRO A CA 1
ATOM 3045 C C . PRO A 1 390 ? 37.914 -2.597 -39.990 1.00 33.38 390 PRO A C 1
ATOM 3047 O O . PRO A 1 390 ? 37.540 -2.863 -41.134 1.00 33.38 390 PRO A O 1
ATOM 3050 N N . LEU A 1 391 ? 37.853 -1.361 -39.495 1.00 35.81 391 LEU A N 1
ATOM 3051 C CA . LEU A 1 391 ? 37.570 -0.199 -40.334 1.00 35.81 391 LEU A CA 1
ATOM 3052 C C . LEU A 1 391 ? 38.730 -0.014 -41.332 1.00 35.81 391 LEU A C 1
ATOM 3054 O O . LEU A 1 391 ? 39.880 0.028 -40.893 1.00 35.81 391 LEU A O 1
ATOM 3058 N N . PRO A 1 392 ? 38.471 0.115 -42.647 1.00 37.28 392 PRO A N 1
ATOM 3059 C CA . PRO A 1 392 ? 39.508 0.512 -43.590 1.00 37.28 392 PRO A CA 1
ATOM 3060 C C . PRO A 1 392 ? 39.947 1.965 -43.314 1.00 37.28 392 PRO A C 1
ATOM 3062 O O . PRO A 1 392 ? 39.126 2.776 -42.868 1.00 37.28 392 PRO A O 1
ATOM 3065 N N . PRO A 1 393 ? 41.224 2.309 -43.559 1.00 34.06 393 PRO A N 1
ATOM 3066 C CA . PRO A 1 393 ? 41.768 3.625 -43.242 1.00 34.06 393 PRO A CA 1
ATOM 3067 C C . PRO A 1 393 ? 41.098 4.721 -44.082 1.00 34.06 393 PRO A C 1
ATOM 3069 O O . PRO A 1 393 ? 40.825 4.545 -45.269 1.00 34.06 393 PRO A O 1
ATOM 3072 N N . HIS A 1 394 ? 40.824 5.863 -43.447 1.00 33.66 394 HIS A N 1
ATOM 3073 C CA . HIS A 1 394 ? 40.267 7.045 -44.104 1.00 33.66 394 HIS A CA 1
ATOM 3074 C C . HIS A 1 394 ? 41.235 7.590 -45.174 1.00 33.66 394 HIS A C 1
ATOM 3076 O O . HIS A 1 394 ? 42.410 7.786 -44.862 1.00 33.66 394 HIS A O 1
ATOM 3082 N N . PRO A 1 395 ? 40.770 7.909 -46.399 1.00 36.59 395 PRO A N 1
ATOM 3083 C CA . PRO A 1 395 ? 41.583 8.641 -47.360 1.00 36.59 395 PRO A CA 1
ATOM 3084 C C . PRO A 1 395 ? 41.754 10.091 -46.896 1.00 36.59 395 PRO A C 1
ATOM 3086 O O . PRO A 1 395 ? 40.779 10.765 -46.553 1.00 36.59 395 PRO A O 1
ATOM 3089 N N . HIS A 1 396 ? 42.993 10.577 -46.909 1.00 33.69 396 HIS A N 1
ATOM 3090 C CA . HIS A 1 396 ? 43.311 11.991 -46.742 1.00 33.69 396 HIS A CA 1
ATOM 3091 C C . HIS A 1 396 ? 42.695 12.801 -47.892 1.00 33.69 396 HIS A C 1
ATOM 3093 O O . HIS A 1 396 ? 43.055 12.596 -49.049 1.00 33.69 396 HIS A O 1
ATOM 3099 N N . HIS A 1 397 ? 41.801 13.743 -47.586 1.00 33.97 397 HIS A N 1
ATOM 3100 C CA . HIS A 1 397 ? 41.411 14.788 -48.533 1.00 33.97 397 HIS A CA 1
ATOM 3101 C C . HIS A 1 397 ? 42.148 16.092 -48.197 1.00 33.97 397 HIS A C 1
ATOM 3103 O O . HIS A 1 397 ? 42.020 16.578 -47.069 1.00 33.97 397 HIS A O 1
ATOM 3109 N N . PRO A 1 398 ? 42.914 16.665 -49.142 1.00 35.62 398 PRO A N 1
ATOM 3110 C CA . PRO A 1 398 ? 43.513 17.980 -48.991 1.00 35.62 398 PRO A CA 1
ATOM 3111 C C . PRO A 1 398 ? 42.505 19.073 -49.375 1.00 35.62 398 PRO A C 1
ATOM 3113 O O . PRO A 1 398 ? 41.685 18.887 -50.271 1.00 35.62 398 PRO A O 1
ATOM 3116 N N . GLY A 1 399 ? 42.626 20.237 -48.736 1.00 33.59 399 GLY A N 1
ATOM 3117 C CA . GLY A 1 399 ? 42.105 21.498 -49.267 1.00 33.59 399 GLY A CA 1
ATOM 3118 C C . GLY A 1 399 ? 40.674 21.844 -48.866 1.00 33.59 399 GLY A C 1
ATOM 3119 O O . GLY A 1 399 ? 39.727 21.641 -49.619 1.00 33.59 399 GLY A O 1
ATOM 3120 N N . ALA A 1 400 ? 40.536 22.479 -47.704 1.00 36.69 400 ALA A N 1
ATOM 3121 C CA . ALA A 1 400 ? 39.467 23.441 -47.492 1.00 36.69 400 ALA A CA 1
ATOM 3122 C C . ALA A 1 400 ? 39.724 24.653 -48.399 1.00 36.69 400 ALA A C 1
ATOM 3124 O O . ALA A 1 400 ? 40.803 25.229 -48.324 1.00 36.69 400 ALA A O 1
ATOM 3125 N N . ASN A 1 401 ? 38.747 25.040 -49.218 1.00 35.34 401 ASN A N 1
ATOM 3126 C CA . ASN A 1 401 ? 38.599 26.408 -49.707 1.00 35.34 401 ASN A CA 1
ATOM 3127 C C . ASN A 1 401 ? 37.113 26.692 -49.935 1.00 35.34 401 ASN A C 1
ATOM 3129 O O . ASN A 1 401 ? 36.427 25.993 -50.680 1.00 35.34 401 ASN A O 1
ATOM 3133 N N . ALA A 1 402 ? 36.633 27.697 -49.209 1.00 37.94 402 ALA A N 1
ATOM 3134 C CA . ALA A 1 402 ? 35.337 28.321 -49.389 1.00 37.94 402 ALA A CA 1
ATOM 3135 C C . ALA A 1 402 ? 35.375 29.301 -50.577 1.00 37.94 402 ALA A C 1
ATOM 3137 O O . ALA A 1 402 ? 36.447 29.712 -51.011 1.00 37.94 402 ALA A O 1
ATOM 3138 N N . ASP A 1 403 ? 34.177 29.696 -51.011 1.00 35.25 403 ASP A N 1
ATOM 3139 C CA . ASP A 1 403 ? 33.845 30.709 -52.020 1.00 35.25 403 ASP A CA 1
ATOM 3140 C C . ASP A 1 403 ? 34.130 30.380 -53.492 1.00 35.25 403 ASP A C 1
ATOM 3142 O O . ASP A 1 403 ? 35.255 30.476 -53.977 1.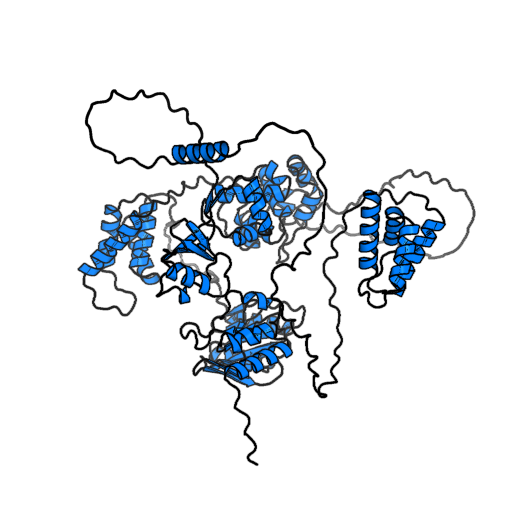00 35.25 403 ASP A O 1
ATOM 3146 N N . LYS A 1 404 ? 33.048 30.151 -54.251 1.00 34.75 404 LYS A N 1
ATOM 3147 C CA . LYS A 1 404 ? 32.512 31.153 -55.194 1.00 34.75 404 LYS A CA 1
ATOM 3148 C C . LYS A 1 404 ? 31.196 30.697 -55.843 1.00 34.75 404 LYS A C 1
ATOM 3150 O O . LYS A 1 404 ? 30.928 29.510 -55.989 1.00 34.75 404 LYS A O 1
ATOM 3155 N N . ASP A 1 405 ? 30.430 31.712 -56.227 1.00 33.66 405 ASP A N 1
ATOM 3156 C CA . ASP A 1 405 ? 29.347 31.746 -57.216 1.00 33.66 405 ASP A CA 1
ATOM 3157 C C . ASP A 1 405 ? 27.906 31.394 -56.800 1.00 33.66 405 ASP A C 1
ATOM 3159 O O . ASP A 1 405 ? 27.441 30.256 -56.759 1.00 33.66 405 ASP A O 1
ATOM 3163 N N . LYS A 1 406 ? 27.168 32.487 -56.560 1.00 36.22 406 LYS A N 1
ATOM 3164 C CA . LYS A 1 406 ? 25.712 32.611 -56.677 1.00 36.22 406 LYS A CA 1
ATOM 3165 C C . LYS A 1 406 ? 25.311 32.812 -58.146 1.00 36.22 406 LYS A C 1
ATOM 3167 O O . LYS A 1 406 ? 26.059 33.413 -58.907 1.00 36.22 406 LYS A O 1
ATOM 3172 N N . ASN A 1 407 ? 24.047 32.471 -58.424 1.00 36.25 407 ASN A N 1
ATOM 3173 C CA . ASN A 1 407 ? 23.274 32.599 -59.671 1.00 36.25 407 ASN A CA 1
ATOM 3174 C C . ASN A 1 407 ? 23.630 31.532 -60.712 1.00 36.25 407 ASN A C 1
ATOM 3176 O O . ASN A 1 407 ? 24.696 31.536 -61.295 1.00 36.25 407 ASN A O 1
ATOM 3180 N N . THR A 1 408 ? 22.758 30.585 -61.050 1.00 38.22 408 THR A N 1
ATOM 3181 C CA . THR A 1 408 ? 21.430 30.793 -61.651 1.00 38.22 408 THR A CA 1
ATOM 3182 C C . THR A 1 408 ? 20.727 29.424 -61.718 1.00 38.22 408 THR A C 1
ATOM 3184 O O . THR A 1 408 ? 21.420 28.442 -61.960 1.00 38.22 408 THR A O 1
ATOM 3187 N N . LEU A 1 409 ? 19.398 29.357 -61.523 1.00 37.94 409 LEU A N 1
ATOM 3188 C CA . LEU A 1 409 ? 18.402 28.506 -62.232 1.00 37.94 409 LEU A CA 1
ATOM 3189 C C . LEU A 1 409 ? 17.142 28.221 -61.369 1.00 37.94 409 LEU A C 1
ATOM 3191 O O . LEU A 1 409 ? 17.233 28.177 -60.141 1.00 37.94 409 LEU A O 1
ATOM 3195 N N . PRO A 1 410 ? 15.951 28.099 -61.995 1.00 37.69 410 PRO A N 1
ATOM 3196 C CA . PRO A 1 410 ? 14.663 28.319 -61.346 1.00 37.69 410 PRO A CA 1
ATOM 3197 C C . PRO A 1 410 ? 14.116 27.106 -60.587 1.00 37.69 410 PRO A C 1
ATOM 3199 O O . PRO A 1 410 ? 14.374 25.942 -60.882 1.00 37.69 410 PRO A O 1
ATOM 3202 N N . THR A 1 411 ? 13.288 27.440 -59.606 1.00 43.94 411 THR A N 1
ATOM 3203 C CA . THR A 1 411 ? 12.569 26.586 -58.666 1.00 43.94 411 THR A CA 1
ATOM 3204 C C . THR A 1 411 ? 11.596 25.629 -59.371 1.00 43.94 411 THR A C 1
ATOM 3206 O O . THR A 1 411 ? 10.447 25.974 -59.632 1.00 43.94 411 THR A O 1
ATOM 3209 N N . GLN A 1 412 ? 12.012 24.385 -59.603 1.00 36.12 412 GLN A N 1
ATOM 3210 C CA . GLN A 1 412 ? 11.098 23.241 -59.690 1.00 36.12 412 GLN A CA 1
ATOM 3211 C C . GLN A 1 412 ? 11.561 22.161 -58.715 1.00 36.12 412 GLN A C 1
ATOM 3213 O O . GLN A 1 412 ? 12.395 21.311 -59.016 1.00 36.12 412 GLN A O 1
ATOM 3218 N N . CYS A 1 413 ? 11.010 22.195 -57.503 1.00 32.34 413 CYS A N 1
ATOM 3219 C CA . CYS A 1 413 ? 11.131 21.092 -56.561 1.00 32.34 413 CYS A CA 1
ATOM 3220 C C . CYS A 1 413 ? 10.153 19.979 -56.960 1.00 32.34 413 CYS A C 1
ATOM 3222 O O . CYS A 1 413 ? 9.053 19.880 -56.418 1.00 32.34 413 CYS A O 1
ATOM 3224 N N . LEU A 1 414 ? 10.572 19.121 -57.890 1.00 40.22 414 LEU A N 1
ATOM 3225 C CA . LEU A 1 414 ? 10.029 17.771 -58.018 1.00 40.22 414 LEU A CA 1
ATOM 3226 C C . LEU A 1 414 ? 10.367 17.014 -56.729 1.00 40.22 414 LEU A C 1
ATOM 3228 O O . LEU A 1 414 ? 11.496 16.588 -56.505 1.00 40.22 414 LEU A O 1
ATOM 3232 N N . SER A 1 415 ? 9.384 16.871 -55.843 1.00 39.75 415 SER A N 1
ATOM 3233 C CA . SER A 1 415 ? 9.498 16.079 -54.615 1.00 39.75 415 SER A CA 1
ATOM 3234 C C . SER A 1 415 ? 9.325 14.584 -54.915 1.00 39.75 415 SER A C 1
ATOM 3236 O O . SER A 1 415 ? 8.474 13.902 -54.354 1.00 39.75 415 SER A O 1
ATOM 3238 N N . GLY A 1 416 ? 10.171 14.061 -55.805 1.00 35.94 416 GLY A N 1
ATOM 3239 C CA . GLY A 1 416 ? 10.429 12.633 -55.943 1.00 35.94 416 GLY A CA 1
ATOM 3240 C C . GLY A 1 416 ? 11.501 12.230 -54.937 1.00 35.94 416 GLY A C 1
ATOM 3241 O O . GLY A 1 416 ? 12.621 12.734 -54.965 1.00 35.94 416 GLY A O 1
ATOM 3242 N N . ARG A 1 417 ? 11.166 11.347 -53.995 1.00 34.94 417 ARG A N 1
ATOM 3243 C CA . ARG A 1 417 ? 12.135 10.817 -53.031 1.00 34.94 417 ARG A CA 1
ATOM 3244 C C . ARG A 1 417 ? 12.955 9.725 -53.720 1.00 34.94 417 ARG A C 1
ATOM 3246 O O . ARG A 1 417 ? 12.682 8.544 -53.537 1.00 34.94 417 ARG A O 1
ATOM 3253 N N . GLU A 1 418 ? 13.957 10.106 -54.502 1.00 38.19 418 GLU A N 1
ATOM 3254 C CA . GLU A 1 418 ? 14.980 9.151 -54.925 1.00 38.19 418 GLU A CA 1
ATOM 3255 C C . GLU A 1 418 ? 15.779 8.715 -53.693 1.00 38.19 418 GLU A C 1
ATOM 3257 O O . GLU A 1 418 ? 16.529 9.477 -53.072 1.00 38.19 418 GLU A O 1
ATOM 3262 N N . THR A 1 419 ? 15.584 7.465 -53.283 1.00 35.41 419 THR A N 1
ATOM 3263 C CA . THR A 1 419 ? 16.439 6.834 -52.286 1.00 35.41 419 THR A CA 1
ATOM 3264 C C . THR A 1 419 ? 17.806 6.612 -52.918 1.00 35.41 419 THR A C 1
ATOM 3266 O O . THR A 1 419 ? 17.973 5.680 -53.700 1.00 35.41 419 THR A O 1
ATOM 3269 N N . LYS A 1 420 ? 18.791 7.453 -52.574 1.00 37.41 420 LYS A N 1
ATOM 3270 C CA . LYS A 1 420 ? 20.205 7.200 -52.891 1.00 37.41 420 LYS A CA 1
ATOM 3271 C C . LYS A 1 420 ? 20.555 5.751 -52.528 1.00 37.41 420 LYS A C 1
ATOM 3273 O O . LYS A 1 420 ? 20.524 5.387 -51.347 1.00 37.41 420 LYS A O 1
ATOM 3278 N N . ALA A 1 421 ? 20.889 4.942 -53.531 1.00 39.78 421 ALA A N 1
ATOM 3279 C CA . ALA A 1 421 ? 21.416 3.600 -53.333 1.00 39.78 421 ALA A CA 1
ATOM 3280 C C . ALA A 1 421 ? 22.698 3.699 -52.484 1.00 39.78 421 ALA A C 1
ATOM 3282 O O . ALA A 1 421 ? 23.626 4.420 -52.841 1.00 39.78 421 ALA A O 1
ATOM 3283 N N . GLY A 1 422 ? 22.715 3.049 -51.315 1.00 47.16 422 GLY A N 1
ATOM 3284 C CA . GLY A 1 422 ? 23.905 2.977 -50.451 1.00 47.16 422 GLY A CA 1
ATOM 3285 C C . GLY A 1 422 ? 23.740 3.407 -48.987 1.00 47.16 422 GLY A C 1
ATOM 3286 O O . GLY A 1 422 ? 24.667 3.214 -48.207 1.00 47.16 422 GLY A O 1
ATOM 3287 N N . LYS A 1 423 ? 22.579 3.922 -48.547 1.00 42.25 423 LYS A N 1
ATOM 3288 C CA . LYS A 1 423 ? 22.312 4.212 -47.116 1.00 42.25 423 LYS A CA 1
ATOM 3289 C C . LYS A 1 423 ? 21.329 3.230 -46.466 1.00 42.25 423 LYS A C 1
ATOM 3291 O O . LYS A 1 423 ? 20.358 3.648 -45.853 1.00 42.25 423 LYS A O 1
ATOM 3296 N N . ASN A 1 424 ? 21.606 1.929 -46.535 1.00 42.75 424 ASN A N 1
ATOM 3297 C CA . ASN A 1 424 ? 20.873 0.916 -45.763 1.00 42.75 424 ASN A CA 1
ATOM 3298 C C . ASN A 1 424 ? 21.809 0.162 -44.812 1.00 42.75 424 ASN A C 1
ATOM 3300 O O . ASN A 1 424 ? 22.002 -1.042 -44.924 1.00 42.75 424 ASN A O 1
ATOM 3304 N N . ARG A 1 425 ? 22.367 0.859 -43.822 1.00 45.75 425 ARG A N 1
ATOM 3305 C CA . ARG A 1 425 ? 22.721 0.209 -42.553 1.00 45.75 425 ARG A CA 1
ATOM 3306 C C . ARG A 1 425 ? 21.767 0.739 -41.496 1.00 45.75 425 ARG A C 1
ATOM 3308 O O . ARG A 1 425 ? 22.074 1.675 -40.764 1.00 45.75 425 ARG A O 1
ATOM 3315 N N . GLY A 1 426 ? 20.551 0.191 -41.496 1.00 52.94 426 GLY A N 1
ATOM 3316 C CA . GLY A 1 426 ? 19.617 0.391 -40.392 1.00 52.94 426 GLY A CA 1
ATOM 3317 C C . GLY A 1 426 ? 20.253 -0.049 -39.070 1.00 52.94 426 GLY A C 1
ATOM 3318 O O . GLY A 1 426 ? 21.195 -0.843 -39.057 1.00 52.94 426 GLY A O 1
ATOM 3319 N N . ARG A 1 427 ? 19.746 0.475 -37.948 1.00 56.69 427 ARG A N 1
ATOM 3320 C CA . ARG A 1 427 ? 20.185 0.059 -36.607 1.00 56.69 427 ARG A CA 1
ATOM 3321 C C . ARG A 1 427 ? 20.122 -1.477 -36.503 1.00 56.69 427 ARG A C 1
ATOM 3323 O O . ARG A 1 427 ? 19.098 -2.029 -36.910 1.00 56.69 427 ARG A O 1
ATOM 3330 N N . PRO A 1 428 ? 21.146 -2.150 -35.939 1.00 66.88 428 PRO A N 1
ATOM 3331 C CA . PRO A 1 428 ? 21.148 -3.603 -35.795 1.00 66.88 428 PRO A CA 1
ATOM 3332 C C . PRO A 1 428 ? 19.844 -4.108 -35.171 1.00 66.88 428 PRO A C 1
ATOM 3334 O O . PRO A 1 428 ? 19.348 -3.529 -34.194 1.00 66.88 428 PRO A O 1
ATOM 3337 N N . ILE A 1 429 ? 19.279 -5.171 -35.749 1.00 77.25 429 ILE A N 1
ATOM 3338 C CA . ILE A 1 429 ? 18.032 -5.773 -35.272 1.00 77.25 429 ILE A CA 1
ATOM 3339 C C . ILE A 1 429 ? 18.276 -6.324 -33.866 1.00 77.25 429 ILE A C 1
ATOM 3341 O O . ILE A 1 429 ? 19.054 -7.254 -33.670 1.00 77.25 429 ILE A O 1
ATOM 3345 N N . ARG A 1 430 ? 17.596 -5.744 -32.873 1.00 86.38 430 ARG A N 1
ATOM 3346 C CA . ARG A 1 430 ? 17.638 -6.228 -31.490 1.00 86.38 430 ARG A CA 1
ATOM 3347 C C . ARG A 1 430 ? 16.810 -7.504 -31.362 1.00 86.38 430 ARG A C 1
ATOM 3349 O O . ARG A 1 430 ? 15.619 -7.490 -31.676 1.00 86.38 430 ARG A O 1
ATOM 3356 N N . ARG A 1 431 ? 17.440 -8.570 -30.867 1.00 89.50 431 ARG A N 1
ATOM 3357 C CA . ARG A 1 431 ? 16.795 -9.842 -30.519 1.00 89.50 431 ARG A CA 1
ATOM 3358 C C . ARG A 1 431 ? 16.590 -9.924 -29.010 1.00 89.50 431 ARG A C 1
ATOM 3360 O O . ARG A 1 431 ? 17.493 -9.586 -28.243 1.00 89.50 431 ARG A O 1
ATOM 3367 N N . PHE A 1 432 ? 15.409 -10.361 -28.602 1.00 91.81 432 PHE A N 1
ATOM 3368 C CA . PHE A 1 432 ? 15.014 -10.546 -27.211 1.00 91.81 432 PHE A CA 1
ATOM 3369 C C . PHE A 1 432 ? 14.857 -12.033 -26.916 1.00 91.81 432 PHE A C 1
ATOM 3371 O O . PHE A 1 432 ? 14.554 -12.806 -27.821 1.00 91.81 432 PHE A O 1
ATOM 3378 N N . ILE A 1 433 ? 15.076 -12.410 -25.660 1.00 90.00 433 ILE A N 1
ATOM 3379 C CA . ILE A 1 433 ? 14.938 -13.784 -25.171 1.00 90.00 433 ILE A CA 1
ATOM 3380 C C . ILE A 1 433 ? 13.670 -13.866 -24.323 1.00 90.00 433 ILE A C 1
ATOM 3382 O O . ILE A 1 433 ? 13.463 -13.019 -23.447 1.00 90.00 433 ILE A O 1
ATOM 3386 N N . MET A 1 434 ? 12.840 -14.887 -24.541 1.00 92.31 434 MET A N 1
ATOM 3387 C CA . MET A 1 434 ? 11.683 -15.157 -23.684 1.00 92.31 434 MET A CA 1
ATOM 3388 C C . MET A 1 434 ? 12.150 -15.622 -22.289 1.00 92.31 434 MET A C 1
ATOM 3390 O O . MET A 1 434 ? 12.796 -16.669 -22.178 1.00 92.31 434 MET A O 1
ATOM 3394 N N . PRO A 1 435 ? 11.879 -14.867 -21.207 1.00 92.12 435 PRO A N 1
ATOM 3395 C CA . PRO A 1 435 ? 12.370 -15.211 -19.875 1.00 92.12 435 PRO A CA 1
ATOM 3396 C C . PRO A 1 435 ? 11.617 -16.404 -19.270 1.00 92.12 435 PRO A C 1
ATOM 3398 O O . PRO A 1 435 ? 10.437 -16.618 -19.540 1.00 92.12 435 PRO A O 1
ATOM 3401 N N . SER A 1 436 ? 12.284 -17.157 -18.390 1.00 90.62 436 SER A N 1
ATOM 3402 C CA . SER A 1 436 ? 11.637 -18.229 -17.625 1.00 90.62 436 SER A CA 1
ATOM 3403 C C . SER A 1 436 ? 10.808 -17.671 -16.464 1.00 90.62 436 SER A C 1
ATOM 3405 O O . SER A 1 436 ? 11.153 -16.640 -15.882 1.00 90.62 436 SER A O 1
ATOM 3407 N N . ASN A 1 437 ? 9.751 -18.386 -16.064 1.00 91.12 437 ASN A N 1
ATOM 3408 C CA . ASN A 1 437 ? 8.958 -18.029 -14.880 1.00 91.12 437 ASN A CA 1
ATOM 3409 C C . ASN A 1 437 ? 9.825 -17.943 -13.613 1.00 91.12 437 ASN A C 1
ATOM 3411 O O . ASN A 1 437 ? 9.647 -17.027 -12.815 1.00 91.12 437 ASN A O 1
ATOM 3415 N N . ALA A 1 438 ? 10.797 -18.849 -13.455 1.00 88.38 438 ALA A N 1
ATOM 3416 C CA . ALA A 1 438 ? 11.732 -18.832 -12.332 1.00 88.38 438 ALA A CA 1
ATOM 3417 C C . ALA A 1 438 ? 12.592 -17.558 -12.326 1.00 88.38 438 ALA A C 1
ATOM 3419 O O . ALA A 1 438 ? 12.673 -16.885 -11.299 1.00 88.38 438 ALA A O 1
ATOM 3420 N N . ALA A 1 439 ? 13.145 -17.175 -13.483 1.00 88.75 439 ALA A N 1
ATOM 3421 C CA . ALA A 1 439 ? 13.918 -15.945 -13.617 1.00 88.75 439 ALA A CA 1
ATOM 3422 C C . ALA A 1 439 ? 13.054 -14.705 -13.350 1.00 88.75 439 ALA A C 1
ATOM 3424 O O . ALA A 1 439 ? 13.491 -13.785 -12.669 1.00 88.75 439 ALA A O 1
ATOM 3425 N N . LEU A 1 440 ? 11.811 -14.666 -13.841 1.00 91.06 440 LEU A N 1
ATOM 3426 C CA . LEU A 1 440 ? 10.897 -13.555 -13.558 1.00 91.06 440 LEU A CA 1
ATOM 3427 C C . LEU A 1 440 ? 10.554 -13.454 -12.068 1.00 91.06 440 LEU A C 1
ATOM 3429 O O . LEU A 1 440 ? 10.575 -12.355 -11.518 1.00 91.06 440 LEU A O 1
ATOM 3433 N N . CYS A 1 441 ? 10.270 -14.580 -11.411 1.00 91.50 441 CYS A N 1
ATOM 3434 C CA . CYS A 1 441 ? 10.004 -14.636 -9.975 1.00 91.50 441 CYS A CA 1
ATOM 3435 C C . CYS A 1 441 ? 11.195 -14.125 -9.154 1.00 91.50 441 CYS A C 1
ATOM 3437 O O . CYS A 1 441 ? 11.009 -13.300 -8.260 1.00 91.50 441 CYS A O 1
ATOM 3439 N N . GLU A 1 442 ? 12.410 -14.553 -9.498 1.00 90.25 442 GLU A N 1
ATOM 3440 C CA . GLU A 1 442 ? 13.646 -14.104 -8.856 1.00 90.25 442 GLU A CA 1
ATOM 3441 C C . GLU A 1 442 ? 13.864 -12.596 -9.039 1.00 90.25 442 GLU A C 1
ATOM 3443 O O . GLU A 1 442 ? 13.990 -11.866 -8.055 1.00 90.25 442 GLU A O 1
ATOM 3448 N N . ARG A 1 443 ? 13.809 -12.098 -10.282 1.00 90.12 443 ARG A N 1
ATOM 3449 C CA . ARG A 1 443 ? 14.014 -10.671 -10.591 1.00 90.12 443 ARG A CA 1
ATOM 3450 C C . ARG A 1 443 ? 12.987 -9.755 -9.928 1.00 90.12 443 ARG A C 1
ATOM 3452 O O . ARG A 1 443 ? 13.299 -8.612 -9.605 1.00 90.12 443 ARG A O 1
ATOM 3459 N N . LEU A 1 444 ? 11.760 -10.239 -9.745 1.00 89.81 444 LEU A N 1
ATOM 3460 C CA . LEU A 1 444 ? 10.665 -9.493 -9.120 1.00 89.81 444 LEU A CA 1
ATOM 3461 C C . LEU A 1 444 ? 10.552 -9.723 -7.607 1.00 89.81 444 LEU A C 1
ATOM 3463 O O . LEU A 1 444 ? 9.684 -9.112 -6.978 1.00 89.81 444 LEU A O 1
ATOM 3467 N N . ALA A 1 445 ? 11.405 -10.579 -7.032 1.00 89.56 445 ALA A N 1
ATOM 3468 C CA . ALA A 1 445 ? 11.365 -11.005 -5.635 1.00 89.56 445 ALA A CA 1
ATOM 3469 C C . ALA A 1 445 ? 9.983 -11.542 -5.200 1.00 89.56 445 ALA A C 1
ATOM 3471 O O . ALA A 1 445 ? 9.486 -11.239 -4.113 1.00 89.56 445 ALA A O 1
ATOM 3472 N N . VAL A 1 446 ? 9.345 -12.345 -6.058 1.00 90.12 446 VAL A N 1
ATOM 3473 C CA . VAL A 1 446 ? 8.041 -12.974 -5.795 1.00 90.12 446 VAL A CA 1
ATOM 3474 C C . VAL A 1 446 ? 8.132 -14.495 -5.816 1.00 90.12 446 VAL A C 1
ATOM 3476 O O . VAL A 1 446 ? 8.986 -15.081 -6.474 1.00 90.12 446 VAL A O 1
ATOM 3479 N N . ARG A 1 447 ? 7.228 -15.155 -5.085 1.00 87.56 447 ARG A N 1
ATOM 3480 C CA . ARG A 1 447 ? 7.122 -16.620 -5.074 1.00 87.56 447 ARG A CA 1
ATOM 3481 C C . ARG A 1 447 ? 6.168 -17.092 -6.161 1.00 87.56 447 ARG A C 1
ATOM 3483 O O . ARG A 1 447 ? 5.100 -16.504 -6.338 1.00 87.56 447 ARG A O 1
ATOM 3490 N N . ASP A 1 448 ? 6.517 -18.191 -6.819 1.00 85.25 448 ASP A N 1
ATOM 3491 C CA . ASP A 1 448 ? 5.594 -18.865 -7.724 1.00 85.25 448 ASP A CA 1
ATOM 3492 C C . ASP A 1 448 ? 4.490 -19.564 -6.915 1.00 85.25 448 ASP A C 1
ATOM 3494 O O . ASP A 1 448 ? 4.733 -20.497 -6.150 1.00 85.25 448 ASP A O 1
ATOM 3498 N N . MET A 1 449 ? 3.266 -19.058 -7.054 1.00 79.88 449 MET A N 1
ATOM 3499 C CA . MET A 1 449 ? 2.074 -19.562 -6.371 1.00 79.88 449 MET A CA 1
ATOM 3500 C C . MET A 1 449 ? 1.048 -20.138 -7.358 1.00 79.88 449 MET A C 1
ATOM 3502 O O . MET A 1 449 ? -0.084 -20.415 -6.952 1.00 79.88 449 MET A O 1
ATOM 3506 N N . GLY A 1 450 ? 1.435 -20.347 -8.623 1.00 84.31 450 GLY A N 1
ATOM 3507 C CA . GLY A 1 450 ? 0.566 -20.788 -9.714 1.00 84.31 450 GLY A CA 1
ATOM 3508 C C . GLY A 1 450 ? 0.052 -19.648 -10.601 1.00 84.31 450 GLY A C 1
ATOM 3509 O O . GLY A 1 450 ? 0.189 -18.460 -10.281 1.00 84.31 450 GLY A O 1
ATOM 3510 N N . SER A 1 451 ? -0.555 -20.030 -11.725 1.00 88.81 451 SER A N 1
ATOM 3511 C CA . SER A 1 451 ? -1.065 -19.132 -12.764 1.00 88.81 451 SER A CA 1
ATOM 3512 C C . SER A 1 451 ? -2.555 -19.368 -13.010 1.00 88.81 451 SER A C 1
ATOM 3514 O O . SER A 1 451 ? -2.995 -20.514 -13.077 1.00 88.81 451 SER A O 1
ATOM 3516 N N . ASP A 1 452 ? -3.317 -18.281 -13.143 1.00 89.25 452 ASP A N 1
ATOM 3517 C CA . ASP A 1 452 ? -4.696 -18.325 -13.639 1.00 89.25 452 ASP A CA 1
ATOM 3518 C C . ASP A 1 452 ? -4.695 -18.283 -15.178 1.00 89.25 452 ASP A C 1
ATOM 3520 O O . ASP A 1 452 ? -3.861 -17.598 -15.780 1.00 89.25 452 ASP A O 1
ATOM 3524 N N . ALA A 1 453 ? -5.639 -18.966 -15.825 1.00 88.81 453 ALA A N 1
ATOM 3525 C CA . ALA A 1 453 ? -5.810 -18.864 -17.272 1.00 88.81 453 ALA A CA 1
ATOM 3526 C C . ALA A 1 453 ? -6.254 -17.444 -17.675 1.00 88.81 453 ALA A C 1
ATOM 3528 O O . ALA A 1 453 ? -7.056 -16.806 -16.986 1.00 88.81 453 ALA A O 1
ATOM 3529 N N . ILE A 1 454 ? -5.733 -16.957 -18.803 1.00 91.12 454 ILE A N 1
ATOM 3530 C CA . ILE A 1 454 ? -6.084 -15.662 -19.395 1.00 91.12 454 ILE A CA 1
ATOM 3531 C C . ILE A 1 454 ? -6.516 -15.889 -20.840 1.00 91.12 454 ILE A C 1
ATOM 3533 O O . ILE A 1 454 ? -5.831 -16.575 -21.590 1.00 91.12 454 ILE A O 1
ATOM 3537 N N . SER A 1 455 ? -7.651 -15.308 -21.229 1.00 91.19 455 SER A N 1
ATOM 3538 C CA . SER A 1 455 ? -8.129 -15.344 -22.612 1.00 91.19 455 SER A CA 1
ATOM 3539 C C . SER A 1 455 ? -7.459 -14.269 -23.470 1.00 91.19 455 SER A C 1
ATOM 3541 O O . SER A 1 455 ? -7.056 -13.215 -22.968 1.00 91.19 455 SER A O 1
ATOM 3543 N N . ALA A 1 456 ? -7.408 -14.490 -24.786 1.00 90.62 456 ALA A N 1
ATOM 3544 C CA . ALA A 1 456 ? -6.910 -13.495 -25.738 1.00 90.62 456 ALA A CA 1
ATOM 3545 C C . ALA A 1 456 ? -7.673 -12.156 -25.632 1.00 90.62 456 ALA A C 1
ATOM 3547 O O . ALA A 1 456 ? -7.060 -11.089 -25.643 1.00 90.62 456 ALA A O 1
ATOM 3548 N N . ASP A 1 457 ? -8.990 -12.192 -25.405 1.00 91.06 457 ASP A N 1
ATOM 3549 C CA . ASP A 1 457 ? -9.814 -10.985 -25.234 1.00 91.06 457 ASP A CA 1
ATOM 3550 C C . ASP A 1 457 ? -9.394 -10.124 -24.038 1.00 91.06 457 ASP A C 1
ATOM 3552 O O . ASP A 1 457 ? -9.443 -8.888 -24.089 1.00 91.06 457 ASP A O 1
ATOM 3556 N N . ALA A 1 458 ? -8.937 -10.756 -22.953 1.00 93.06 458 ALA A N 1
ATOM 3557 C CA . ALA A 1 458 ? -8.458 -10.041 -21.777 1.00 93.06 458 ALA A CA 1
ATOM 3558 C C . ALA A 1 458 ? -7.179 -9.238 -22.077 1.00 93.06 458 ALA A C 1
ATOM 3560 O O . ALA A 1 458 ? -6.935 -8.209 -21.441 1.00 93.06 458 ALA A O 1
ATOM 3561 N N . LEU A 1 459 ? -6.392 -9.638 -23.080 1.00 94.50 459 LEU A N 1
ATOM 3562 C CA . LEU A 1 459 ? -5.166 -8.945 -23.472 1.00 94.50 459 LEU A CA 1
ATOM 3563 C C . LEU A 1 459 ? -5.417 -7.654 -24.251 1.00 94.50 459 LEU A C 1
ATOM 3565 O O . LEU A 1 459 ? -4.510 -6.823 -24.316 1.00 94.50 459 LEU A O 1
ATOM 3569 N N . ARG A 1 460 ? -6.629 -7.412 -24.765 1.00 93.19 460 ARG A N 1
ATOM 3570 C CA . ARG A 1 460 ? -6.954 -6.267 -25.639 1.00 93.19 460 ARG A CA 1
ATOM 3571 C C . ARG A 1 460 ? -6.718 -4.897 -25.000 1.00 93.19 460 ARG A C 1
ATOM 3573 O O . ARG A 1 460 ? -6.354 -3.938 -25.676 1.00 93.19 460 ARG A O 1
ATOM 3580 N N . SER A 1 461 ? -6.905 -4.766 -23.685 1.00 93.81 461 SER A N 1
ATOM 3581 C CA . SER A 1 461 ? -6.628 -3.510 -22.974 1.00 93.81 461 SER A CA 1
ATOM 3582 C C . SER A 1 461 ? -6.122 -3.741 -21.551 1.00 93.81 461 SER A C 1
ATOM 3584 O O . SER A 1 461 ? -6.490 -4.738 -20.927 1.00 93.81 461 SER A O 1
ATOM 3586 N N . PRO A 1 462 ? -5.385 -2.784 -20.955 1.00 93.88 462 PRO A N 1
ATOM 3587 C CA . PRO A 1 462 ? -4.956 -2.900 -19.562 1.00 93.88 462 PRO A CA 1
ATOM 3588 C C . PRO A 1 462 ? -6.104 -2.982 -18.551 1.00 93.88 462 PRO A C 1
ATOM 3590 O O . PRO A 1 462 ? -5.916 -3.461 -17.434 1.00 93.88 462 PRO A O 1
ATOM 3593 N N . SER A 1 463 ? -7.288 -2.482 -18.916 1.00 94.75 463 SER A N 1
ATOM 3594 C CA . SER A 1 463 ? -8.478 -2.558 -18.066 1.00 94.75 463 SER A CA 1
ATOM 3595 C C . SER A 1 463 ? -9.154 -3.928 -18.137 1.00 94.75 463 SER A C 1
ATOM 3597 O O . SER A 1 463 ? -9.609 -4.420 -17.110 1.00 94.75 463 SER A O 1
ATOM 3599 N N . ALA A 1 464 ? -9.192 -4.546 -19.324 1.00 94.94 464 ALA A N 1
ATOM 3600 C CA . ALA A 1 464 ? -9.725 -5.892 -19.529 1.00 94.94 464 ALA A CA 1
ATOM 3601 C C . ALA A 1 464 ? -8.829 -6.933 -18.850 1.00 94.94 464 ALA A C 1
ATOM 3603 O O . ALA A 1 464 ? -9.322 -7.789 -18.126 1.00 94.94 464 ALA A O 1
ATOM 3604 N N . TYR A 1 465 ? -7.513 -6.759 -18.968 1.00 96.06 465 TYR A N 1
ATOM 3605 C CA . TYR A 1 465 ? -6.525 -7.625 -18.338 1.00 96.06 465 TYR A CA 1
ATOM 3606 C C . TYR A 1 465 ? -6.653 -7.634 -16.807 1.00 96.06 465 TYR A C 1
ATOM 3608 O O . TYR A 1 465 ? -6.774 -8.683 -16.177 1.00 96.06 465 TYR A O 1
ATOM 3616 N N . ARG A 1 466 ? -6.734 -6.445 -16.192 1.00 96.06 466 ARG A N 1
ATOM 3617 C CA . ARG A 1 466 ? -6.969 -6.310 -14.745 1.00 96.06 466 ARG A CA 1
ATOM 3618 C C . ARG A 1 466 ? -8.328 -6.859 -14.311 1.00 96.06 466 ARG A C 1
ATOM 3620 O O . ARG A 1 466 ? -8.423 -7.404 -13.217 1.00 96.06 466 ARG A O 1
ATOM 3627 N N . LEU A 1 467 ? -9.367 -6.689 -15.132 1.00 95.62 467 LEU A N 1
ATOM 3628 C CA . LEU A 1 467 ? -10.700 -7.227 -14.858 1.00 95.62 467 LEU A CA 1
ATOM 3629 C C . LEU A 1 467 ? -10.678 -8.760 -14.825 1.00 95.62 467 LEU A C 1
ATOM 3631 O O . LEU A 1 467 ? -11.207 -9.336 -13.881 1.00 95.62 467 LEU A O 1
ATOM 3635 N N . ALA A 1 468 ? -10.013 -9.400 -15.791 1.00 94.88 468 ALA A N 1
ATOM 3636 C CA . ALA A 1 468 ? -9.855 -10.851 -15.824 1.00 94.88 468 ALA A CA 1
ATOM 3637 C C . ALA A 1 468 ? -9.116 -11.360 -14.576 1.00 94.88 468 ALA A C 1
ATOM 3639 O O . ALA A 1 468 ? -9.617 -12.230 -13.876 1.00 94.88 468 ALA A O 1
ATOM 3640 N N . LEU A 1 469 ? -7.996 -10.731 -14.201 1.00 94.62 469 LEU A N 1
ATOM 3641 C CA . LEU A 1 469 ? -7.253 -11.075 -12.976 1.00 94.62 469 LEU A CA 1
ATOM 3642 C C . LEU A 1 469 ? -8.013 -10.797 -11.673 1.00 94.62 469 LEU A C 1
ATOM 3644 O O . LEU A 1 469 ? -7.718 -11.377 -10.622 1.00 94.62 469 LEU A O 1
ATOM 3648 N N . HIS A 1 470 ? -8.959 -9.863 -11.701 1.00 95.38 470 HIS A N 1
ATOM 3649 C CA . HIS A 1 470 ? -9.883 -9.635 -10.597 1.00 95.38 470 HIS A CA 1
ATOM 3650 C C . HIS A 1 470 ? -10.868 -10.789 -10.470 1.00 95.38 470 HIS A C 1
ATOM 3652 O O . HIS A 1 470 ? -10.968 -11.395 -9.407 1.00 95.38 470 HIS A O 1
ATOM 3658 N N . GLN A 1 471 ? -11.526 -11.128 -11.573 1.00 94.19 471 GLN A N 1
ATOM 3659 C CA . GLN A 1 471 ? -12.513 -12.194 -11.639 1.00 94.19 471 GLN A CA 1
ATOM 3660 C C . GLN A 1 471 ? -11.905 -13.564 -11.312 1.00 94.19 471 GLN A C 1
ATOM 3662 O O . GLN A 1 471 ? -12.462 -14.275 -10.480 1.00 94.19 471 GLN A O 1
ATOM 3667 N N . SER A 1 472 ? -10.739 -13.903 -11.876 1.00 92.31 472 SER A N 1
ATOM 3668 C CA . SER A 1 472 ? -10.064 -15.188 -11.640 1.00 92.31 472 SER A CA 1
ATOM 3669 C C . SER A 1 472 ? -9.676 -15.394 -10.177 1.00 92.31 472 SER A C 1
ATOM 3671 O O . SER A 1 472 ? -9.850 -16.494 -9.655 1.00 92.31 472 SER A O 1
ATOM 3673 N N . LEU A 1 473 ? -9.237 -14.338 -9.472 1.00 93.50 473 LEU A N 1
ATOM 3674 C CA . LEU A 1 473 ? -8.961 -14.423 -8.034 1.00 93.50 473 LEU A CA 1
ATOM 3675 C C . LEU A 1 473 ? -10.225 -14.788 -7.246 1.00 93.50 473 LEU A C 1
ATOM 3677 O O . LEU A 1 473 ? -10.181 -15.691 -6.414 1.00 93.50 473 LEU A O 1
ATOM 3681 N N . ILE A 1 474 ? -11.334 -14.088 -7.497 1.00 94.06 474 ILE A N 1
ATOM 3682 C CA . ILE A 1 474 ? -12.586 -14.327 -6.769 1.00 94.06 474 ILE A CA 1
ATOM 3683 C C . ILE A 1 474 ? -13.173 -15.697 -7.119 1.00 94.06 474 ILE A C 1
ATOM 3685 O O . ILE A 1 474 ? -13.686 -16.379 -6.237 1.00 94.06 474 ILE A O 1
ATOM 3689 N N . ALA A 1 475 ? -13.050 -16.125 -8.377 1.00 90.00 475 ALA A N 1
ATOM 3690 C CA . ALA A 1 475 ? -13.477 -17.447 -8.821 1.00 90.00 475 ALA A CA 1
ATOM 3691 C C . ALA A 1 475 ? -12.710 -18.569 -8.107 1.00 90.00 475 ALA A C 1
ATOM 3693 O O . ALA A 1 475 ? -13.315 -19.529 -7.634 1.00 90.00 475 ALA A O 1
ATOM 3694 N N . ARG A 1 476 ? -11.377 -18.453 -8.008 1.00 88.88 476 ARG A N 1
ATOM 3695 C CA . ARG A 1 476 ? -10.536 -19.505 -7.411 1.00 88.88 476 ARG A CA 1
ATOM 3696 C C . ARG A 1 476 ? -10.487 -19.474 -5.888 1.00 88.88 476 ARG A C 1
ATOM 3698 O O . ARG A 1 476 ? -10.154 -20.482 -5.272 1.00 88.88 476 ARG A O 1
ATOM 3705 N N . ALA A 1 477 ? -10.739 -18.318 -5.284 1.00 86.94 477 ALA A N 1
ATOM 3706 C CA . ALA A 1 477 ? -10.661 -18.119 -3.846 1.00 86.94 477 ALA A CA 1
ATOM 3707 C C . ALA A 1 477 ? -11.757 -17.140 -3.387 1.00 86.94 477 ALA A C 1
ATOM 3709 O O . ALA A 1 477 ? -11.468 -15.978 -3.113 1.00 86.94 477 ALA A O 1
ATOM 3710 N N . PRO A 1 478 ? -13.024 -17.573 -3.290 1.00 91.94 478 PRO A N 1
ATOM 3711 C CA . PRO A 1 478 ? -14.065 -16.751 -2.683 1.00 91.94 478 PRO A CA 1
ATOM 3712 C C . PRO A 1 478 ? -13.775 -16.578 -1.184 1.00 91.94 478 PRO A C 1
ATOM 3714 O O . PRO A 1 478 ? -13.689 -17.553 -0.435 1.00 91.94 478 PRO A O 1
ATOM 3717 N N . ASN A 1 479 ? -13.550 -15.338 -0.739 1.00 91.25 479 ASN A N 1
ATOM 3718 C CA . ASN A 1 479 ? -13.175 -15.037 0.646 1.00 91.25 479 ASN A CA 1
ATOM 3719 C C . ASN A 1 479 ? -13.380 -13.551 1.001 1.00 91.25 479 ASN A C 1
ATOM 3721 O O . ASN A 1 479 ? -13.820 -12.738 0.184 1.00 91.25 479 ASN A O 1
ATOM 3725 N N . GLN A 1 480 ? -13.045 -13.183 2.238 1.00 91.25 480 GLN A N 1
ATOM 3726 C CA . GLN A 1 480 ? -13.007 -11.807 2.712 1.00 91.25 480 GLN A CA 1
ATOM 3727 C C . GLN A 1 480 ? -11.753 -11.079 2.216 1.00 91.25 480 GLN A C 1
ATOM 3729 O O . GLN A 1 480 ? -10.626 -11.458 2.535 1.00 91.25 480 GLN A O 1
ATOM 3734 N N . TYR A 1 481 ? -11.948 -9.977 1.488 1.00 92.75 481 TYR A N 1
ATOM 3735 C CA . TYR A 1 481 ? -10.853 -9.166 0.952 1.00 92.75 481 TYR A CA 1
ATOM 3736 C C . TYR A 1 481 ? -11.043 -7.673 1.224 1.00 92.75 481 TYR A C 1
ATOM 3738 O O . TYR A 1 481 ? -12.088 -7.075 0.960 1.00 92.75 481 TYR A O 1
ATOM 3746 N N . GLY A 1 482 ? -9.986 -7.001 1.679 1.00 91.00 482 GLY A N 1
ATOM 3747 C CA . GLY A 1 482 ? -9.990 -5.541 1.758 1.00 91.00 482 GLY A CA 1
ATOM 3748 C C . GLY A 1 482 ? -10.006 -4.918 0.358 1.00 91.00 482 GLY A C 1
ATOM 3749 O O . GLY A 1 482 ? -9.178 -5.266 -0.481 1.00 91.00 482 GLY A O 1
ATOM 3750 N N . ARG A 1 483 ? -10.887 -3.942 0.089 1.00 91.44 483 ARG A N 1
ATOM 3751 C CA . ARG A 1 483 ? -10.876 -3.220 -1.206 1.00 91.44 483 ARG A CA 1
ATOM 3752 C C . ARG A 1 483 ? -9.557 -2.497 -1.464 1.00 91.44 483 ARG A C 1
ATOM 3754 O O . ARG A 1 483 ? -9.116 -2.433 -2.604 1.00 91.44 483 ARG A O 1
ATOM 3761 N N . ALA A 1 484 ? -8.933 -1.965 -0.413 1.00 89.44 484 ALA A N 1
ATOM 3762 C CA . ALA A 1 484 ? -7.614 -1.346 -0.503 1.00 89.44 484 ALA A CA 1
ATOM 3763 C C . ALA A 1 484 ? -6.541 -2.358 -0.934 1.00 89.44 484 ALA A C 1
ATOM 3765 O O . ALA A 1 484 ? -5.713 -2.046 -1.784 1.00 89.44 484 ALA A O 1
ATOM 3766 N N . TRP A 1 485 ? -6.607 -3.585 -0.411 1.00 94.19 485 TRP A N 1
ATOM 3767 C CA . TRP A 1 485 ? -5.704 -4.661 -0.807 1.00 94.19 485 TRP A CA 1
ATOM 3768 C C . TRP A 1 485 ? -5.923 -5.070 -2.269 1.00 94.19 485 TRP A C 1
ATOM 3770 O O . TRP A 1 485 ? -4.965 -5.091 -3.033 1.00 94.19 485 TRP A O 1
ATOM 3780 N N . GLN A 1 486 ? -7.174 -5.282 -2.697 1.00 94.00 486 GLN A N 1
ATOM 3781 C CA . GLN A 1 486 ? -7.490 -5.621 -4.095 1.00 94.00 486 GLN A CA 1
ATOM 3782 C C . GLN A 1 486 ? -7.039 -4.526 -5.075 1.00 94.00 486 GLN A C 1
ATOM 3784 O O . GLN A 1 486 ? -6.540 -4.818 -6.159 1.00 94.00 486 GLN A O 1
ATOM 3789 N N . ALA A 1 487 ? -7.179 -3.262 -4.671 1.00 93.81 487 ALA A N 1
ATOM 3790 C CA . ALA A 1 487 ? -6.734 -2.103 -5.435 1.00 93.81 487 ALA A CA 1
ATOM 3791 C C . ALA A 1 487 ? -5.202 -2.064 -5.570 1.00 93.81 487 ALA A C 1
ATOM 3793 O O . ALA A 1 487 ? -4.692 -1.966 -6.685 1.00 93.81 487 ALA A O 1
ATOM 3794 N N . SER A 1 488 ? -4.485 -2.223 -4.452 1.00 93.44 488 SER A N 1
ATOM 3795 C CA . SER A 1 488 ? -3.019 -2.296 -4.418 1.00 93.44 488 SER A CA 1
ATOM 3796 C C . SER A 1 488 ? -2.489 -3.453 -5.271 1.00 93.44 488 SER A C 1
ATOM 3798 O O . SER A 1 488 ? -1.624 -3.254 -6.119 1.00 93.44 488 SER A O 1
ATOM 3800 N N . ARG A 1 489 ? -3.091 -4.642 -5.139 1.00 94.44 489 ARG A N 1
ATOM 3801 C CA . ARG A 1 489 ? -2.759 -5.851 -5.905 1.00 94.44 489 ARG A CA 1
ATOM 3802 C C . ARG A 1 489 ? -2.743 -5.616 -7.419 1.00 94.44 489 ARG A C 1
ATOM 3804 O O . ARG A 1 489 ? -1.816 -6.045 -8.092 1.00 94.44 489 ARG A O 1
ATOM 3811 N N . LEU A 1 490 ? -3.756 -4.925 -7.944 1.00 94.75 490 LEU A N 1
ATOM 3812 C CA . LEU A 1 490 ? -3.913 -4.661 -9.380 1.00 94.75 490 LEU A CA 1
ATOM 3813 C C . LEU A 1 490 ? -3.268 -3.338 -9.842 1.00 94.75 490 LEU A C 1
ATOM 3815 O O . LEU A 1 490 ? -3.415 -2.965 -11.012 1.00 94.75 490 LEU A O 1
ATOM 3819 N N . GLY A 1 491 ? -2.604 -2.602 -8.943 1.00 92.88 491 GLY A N 1
ATOM 3820 C CA . GLY A 1 491 ? -2.021 -1.290 -9.240 1.00 92.88 491 GLY A CA 1
ATOM 3821 C C . GLY A 1 491 ? -3.067 -0.242 -9.643 1.00 92.88 491 GLY A C 1
ATOM 3822 O O . GLY A 1 491 ? -2.846 0.535 -10.569 1.00 92.88 491 GLY A O 1
ATOM 3823 N N . VAL A 1 492 ? -4.251 -0.246 -9.016 1.00 94.50 492 VAL A N 1
ATOM 3824 C CA . VAL A 1 492 ? -5.353 0.684 -9.332 1.00 94.50 492 VAL A CA 1
ATOM 3825 C C . VAL A 1 492 ? -5.909 1.374 -8.093 1.00 94.50 492 VAL A C 1
ATOM 3827 O O . VAL A 1 492 ? -5.696 0.961 -6.962 1.00 94.50 492 VAL A O 1
ATOM 3830 N N . HIS A 1 493 ? -6.692 2.433 -8.301 1.00 93.06 493 HIS A N 1
ATOM 3831 C CA . HIS A 1 493 ? -7.420 3.098 -7.223 1.00 93.06 493 HIS A CA 1
ATOM 3832 C C . HIS A 1 493 ? -8.630 2.269 -6.742 1.00 93.06 493 HIS A C 1
ATOM 3834 O O . HIS A 1 493 ? -9.290 1.598 -7.536 1.00 93.06 493 HIS A O 1
ATOM 3840 N N . ILE A 1 494 ? -9.022 2.414 -5.469 1.00 91.38 494 ILE A N 1
ATOM 3841 C CA . ILE A 1 494 ? -10.163 1.703 -4.842 1.00 91.38 494 ILE A CA 1
ATOM 3842 C C . ILE A 1 494 ? -11.470 1.851 -5.641 1.00 91.38 494 ILE A C 1
ATOM 3844 O O . ILE A 1 494 ? -12.246 0.907 -5.781 1.00 91.38 494 ILE A O 1
ATOM 3848 N N . LYS A 1 495 ? -11.716 3.036 -6.213 1.00 93.19 495 LYS A N 1
ATOM 3849 C CA . LYS A 1 495 ? -12.893 3.297 -7.069 1.00 93.19 495 LYS A CA 1
ATOM 3850 C C . LYS A 1 495 ? -12.921 2.418 -8.329 1.00 93.19 495 LYS A C 1
ATOM 3852 O O . LYS A 1 495 ? -13.998 2.129 -8.838 1.00 93.19 495 LYS A O 1
ATOM 3857 N N . THR A 1 496 ? -11.763 2.003 -8.838 1.00 94.75 496 THR A N 1
ATOM 3858 C CA . THR A 1 496 ? -11.663 1.122 -10.007 1.00 94.75 496 THR A CA 1
ATOM 3859 C C . THR A 1 496 ? -12.084 -0.301 -9.668 1.00 94.75 496 THR A C 1
ATOM 3861 O O . THR A 1 496 ? -12.805 -0.889 -10.464 1.00 94.75 496 THR A O 1
ATOM 3864 N N . ILE A 1 497 ? -11.766 -0.797 -8.469 1.00 94.81 497 ILE A N 1
ATOM 3865 C CA . ILE A 1 497 ? -12.237 -2.112 -8.009 1.00 94.81 497 ILE A CA 1
ATOM 3866 C C . ILE A 1 497 ? -13.761 -2.184 -8.018 1.00 94.81 497 ILE A C 1
ATOM 3868 O O . ILE A 1 497 ? -14.304 -3.105 -8.598 1.00 94.81 497 ILE A O 1
ATOM 3872 N N . ARG A 1 498 ? -14.468 -1.153 -7.538 1.00 92.44 498 ARG A N 1
ATOM 3873 C CA . ARG A 1 498 ? -15.945 -1.125 -7.606 1.00 92.44 498 ARG A CA 1
ATOM 3874 C C . ARG A 1 498 ? -16.488 -1.217 -9.036 1.00 92.44 498 ARG A C 1
ATOM 3876 O O . ARG A 1 498 ? -17.540 -1.803 -9.265 1.00 92.44 498 ARG A O 1
ATOM 3883 N N . ARG A 1 499 ? -15.787 -0.613 -10.003 1.00 93.88 499 ARG A N 1
ATOM 3884 C CA . ARG A 1 499 ? -16.148 -0.728 -11.424 1.00 93.88 499 ARG A CA 1
ATOM 3885 C C . ARG A 1 499 ? -15.888 -2.137 -11.947 1.00 93.88 499 ARG A C 1
ATOM 3887 O O . ARG A 1 499 ? -16.665 -2.610 -12.766 1.00 93.88 499 ARG A O 1
ATOM 3894 N N . TYR A 1 500 ? -14.817 -2.782 -11.493 1.00 95.31 500 TYR A N 1
ATOM 3895 C CA . TYR A 1 500 ? -14.516 -4.167 -11.841 1.00 95.31 500 TYR A CA 1
ATOM 3896 C C . TYR A 1 500 ? -15.501 -5.140 -11.202 1.00 95.31 500 TYR A C 1
ATOM 3898 O O . TYR A 1 500 ? -16.022 -5.969 -11.931 1.00 95.31 500 TYR A O 1
ATOM 3906 N N . ASP A 1 501 ? -15.854 -4.964 -9.926 1.00 93.31 501 ASP A N 1
ATOM 3907 C CA . ASP A 1 501 ? -16.885 -5.754 -9.244 1.00 93.31 501 ASP A CA 1
ATOM 3908 C C . ASP A 1 501 ? -18.182 -5.763 -10.069 1.00 93.31 501 ASP A C 1
ATOM 3910 O O . ASP A 1 501 ? -18.684 -6.821 -10.436 1.00 93.31 501 ASP A O 1
ATOM 3914 N N . LYS A 1 502 ? -18.659 -4.573 -10.469 1.00 92.19 502 LYS A N 1
ATOM 3915 C CA . LYS A 1 502 ? -19.868 -4.428 -11.295 1.00 92.19 502 LYS A CA 1
ATOM 3916 C C . LYS A 1 502 ? -19.729 -5.078 -12.676 1.00 92.19 502 LYS A C 1
ATOM 3918 O O . LYS A 1 502 ? -20.663 -5.718 -13.137 1.00 92.19 502 LYS A O 1
ATOM 3923 N N . ARG A 1 503 ? -18.594 -4.888 -13.358 1.00 92.88 503 ARG A N 1
ATOM 3924 C CA . ARG A 1 503 ? -18.370 -5.416 -14.719 1.00 92.88 503 ARG A CA 1
ATOM 3925 C C . ARG A 1 503 ? -18.168 -6.930 -14.754 1.00 92.88 503 ARG A C 1
ATOM 3927 O O . ARG A 1 503 ? -18.541 -7.541 -15.742 1.00 92.88 503 ARG A O 1
ATOM 3934 N N . ALA A 1 504 ? -17.560 -7.502 -13.719 1.00 89.81 504 ALA A N 1
ATOM 3935 C CA . ALA A 1 504 ? -17.306 -8.936 -13.601 1.00 89.81 504 ALA A CA 1
ATOM 3936 C C . ALA A 1 504 ? -18.471 -9.697 -12.943 1.00 89.81 504 ALA A C 1
ATOM 3938 O O . ALA A 1 504 ? -18.361 -10.902 -12.746 1.00 89.81 504 ALA A O 1
ATOM 3939 N N . GLY A 1 505 ? -19.553 -9.009 -12.554 1.00 90.62 505 GLY A N 1
ATOM 3940 C CA . GLY A 1 505 ? -20.670 -9.629 -11.839 1.00 90.62 505 GLY A CA 1
ATOM 3941 C C . GLY A 1 505 ? -20.286 -10.166 -10.457 1.00 90.62 505 GLY A C 1
ATOM 3942 O O . GLY A 1 505 ? -20.906 -11.101 -9.969 1.00 90.62 505 GLY A O 1
ATOM 3943 N N . VAL A 1 506 ? -19.250 -9.611 -9.821 1.00 92.56 506 VAL A N 1
ATOM 3944 C CA . VAL A 1 506 ? -18.790 -10.062 -8.503 1.00 92.56 506 VAL A CA 1
ATOM 3945 C C . VAL A 1 506 ? -19.723 -9.529 -7.418 1.00 92.56 506 VAL A C 1
ATOM 3947 O O . VAL A 1 506 ? -19.917 -8.318 -7.282 1.00 92.56 506 VAL A O 1
ATOM 3950 N N . SER A 1 507 ? -20.242 -10.437 -6.595 1.00 91.88 507 SER A N 1
ATOM 3951 C CA . SER A 1 507 ? -20.999 -10.100 -5.394 1.00 91.88 507 SER A CA 1
ATOM 3952 C C . SER A 1 507 ? -20.036 -9.754 -4.261 1.00 91.88 507 SER A C 1
ATOM 3954 O O . SER A 1 507 ? -19.154 -10.539 -3.915 1.00 91.88 507 SER A O 1
ATOM 3956 N N . ALA A 1 508 ? -20.185 -8.556 -3.690 1.00 92.12 508 ALA A N 1
ATOM 3957 C CA . ALA A 1 508 ? -19.323 -8.036 -2.630 1.00 92.12 508 ALA A CA 1
ATOM 3958 C C . ALA A 1 508 ? -20.129 -7.761 -1.353 1.00 92.12 508 ALA A C 1
ATOM 3960 O O . ALA A 1 508 ? -20.451 -6.607 -1.050 1.00 92.12 508 ALA A O 1
ATOM 3961 N N . VAL A 1 509 ? -20.402 -8.807 -0.575 1.00 91.25 509 VAL A N 1
ATOM 3962 C CA . VAL A 1 509 ? -21.247 -8.764 0.626 1.00 91.25 509 VAL A CA 1
ATOM 3963 C C . VAL A 1 509 ? -20.495 -8.098 1.788 1.00 91.25 509 VAL A C 1
ATOM 3965 O O . VAL A 1 509 ? -19.439 -8.592 2.197 1.00 91.25 509 VAL A O 1
ATOM 3968 N N . PRO A 1 510 ? -20.972 -6.963 2.333 1.00 90.19 510 PRO A N 1
ATOM 3969 C CA . PRO A 1 510 ? -20.382 -6.355 3.524 1.00 90.19 510 PRO A CA 1
ATOM 3970 C C . PRO A 1 510 ? -20.428 -7.315 4.717 1.00 90.19 510 PRO A C 1
ATOM 3972 O O . PRO A 1 510 ? -21.460 -7.926 4.967 1.00 90.19 510 PRO A O 1
ATOM 3975 N N . GLN A 1 511 ? -19.325 -7.420 5.455 1.00 91.31 511 GLN A N 1
ATOM 3976 C CA . GLN A 1 511 ? -19.247 -8.206 6.688 1.00 91.31 511 GLN A CA 1
ATOM 3977 C C . GLN A 1 511 ? -19.158 -7.260 7.881 1.00 91.31 511 GLN A C 1
ATOM 3979 O O . GLN A 1 511 ? -18.552 -6.187 7.776 1.00 91.31 511 GLN A O 1
ATOM 3984 N N . PHE A 1 512 ? -19.749 -7.645 9.007 1.00 91.94 512 PHE A N 1
ATOM 3985 C CA . PHE A 1 512 ? -19.766 -6.836 10.219 1.00 91.94 512 PHE A CA 1
ATOM 3986 C C . PHE A 1 512 ? -19.362 -7.687 11.418 1.00 91.94 512 PHE A C 1
ATOM 3988 O O . PHE A 1 512 ? -19.817 -8.816 11.563 1.00 91.94 512 PHE A O 1
ATOM 3995 N N . ASN A 1 513 ? -18.514 -7.126 12.278 1.00 91.00 513 ASN A N 1
ATOM 3996 C CA . ASN A 1 513 ? -18.354 -7.615 13.639 1.00 91.00 513 ASN A CA 1
ATOM 3997 C C . ASN A 1 513 ? -19.334 -6.845 14.523 1.00 91.00 513 ASN A C 1
ATOM 3999 O O . ASN A 1 513 ? -19.259 -5.611 14.582 1.00 91.00 513 ASN A O 1
ATOM 4003 N N . SER A 1 514 ? -20.249 -7.562 15.163 1.00 93.12 514 SER A N 1
ATOM 4004 C CA . SER A 1 514 ? -21.376 -6.980 15.882 1.00 93.12 514 SER A CA 1
ATOM 4005 C C . SER A 1 514 ? -21.269 -7.269 17.373 1.00 93.12 514 SER A C 1
ATOM 4007 O O . SER A 1 514 ? -20.955 -8.387 17.772 1.00 93.12 514 SER A O 1
ATOM 4009 N N . GLN A 1 515 ? -21.543 -6.267 18.204 1.00 93.44 515 GLN A N 1
ATOM 4010 C CA . GLN A 1 515 ? -21.568 -6.419 19.658 1.00 93.44 515 GLN A CA 1
ATOM 4011 C C . GLN A 1 515 ? -22.737 -5.641 20.275 1.00 93.44 515 GLN A C 1
ATOM 4013 O O . GLN A 1 515 ? -23.045 -4.541 19.808 1.00 93.44 515 GLN A O 1
ATOM 4018 N N . PRO A 1 516 ? -23.386 -6.162 21.329 1.00 94.31 516 PRO A N 1
ATOM 4019 C CA . PRO A 1 516 ? -24.474 -5.457 21.994 1.00 94.31 516 PRO A CA 1
ATOM 4020 C C . PRO A 1 516 ? -23.971 -4.183 22.686 1.00 94.31 516 PRO A C 1
ATOM 4022 O O . PRO A 1 516 ? -22.896 -4.161 23.296 1.00 94.31 516 PRO A O 1
ATOM 4025 N N . VAL A 1 517 ? -24.768 -3.118 22.614 1.00 93.25 517 VAL A N 1
ATOM 4026 C CA . VAL A 1 517 ? -24.528 -1.854 23.316 1.00 93.25 517 VAL A CA 1
ATOM 4027 C C . VAL A 1 517 ? -25.471 -1.775 24.509 1.00 93.25 517 VAL A C 1
ATOM 4029 O O . VAL A 1 517 ? -26.680 -1.927 24.384 1.00 93.25 517 VAL A O 1
ATOM 4032 N N . THR A 1 518 ? -24.897 -1.540 25.681 1.00 93.19 518 THR A N 1
ATOM 4033 C CA . THR A 1 518 ? -25.575 -1.460 26.976 1.00 93.19 518 THR A CA 1
ATOM 4034 C C . THR A 1 518 ? -25.125 -0.202 27.703 1.00 93.19 518 THR A C 1
ATOM 4036 O O . THR A 1 518 ? -24.075 0.359 27.386 1.00 93.19 518 THR A O 1
ATOM 4039 N N . TRP A 1 519 ? -25.847 0.204 28.746 1.00 90.88 519 TRP A N 1
ATOM 4040 C CA . TRP A 1 519 ? -25.434 1.318 29.606 1.00 90.88 519 TRP A CA 1
ATOM 4041 C C . TRP A 1 519 ? -23.991 1.189 30.116 1.00 90.88 519 TRP A C 1
ATOM 4043 O O . TRP A 1 519 ? -23.260 2.174 30.142 1.00 90.88 519 TRP A O 1
ATOM 4053 N N . ARG A 1 520 ? -23.539 -0.035 30.427 1.00 89.12 520 ARG A N 1
ATOM 4054 C CA . ARG A 1 520 ? -22.190 -0.306 30.956 1.00 89.12 520 ARG A CA 1
ATOM 4055 C C . ARG A 1 520 ? -21.067 -0.117 29.935 1.00 89.12 520 ARG A C 1
ATOM 4057 O O . ARG A 1 520 ? -19.940 0.174 30.327 1.00 89.12 520 ARG A O 1
ATOM 4064 N N . ASN A 1 521 ? -21.336 -0.333 28.646 1.00 90.62 521 ASN A N 1
ATOM 4065 C CA . ASN A 1 521 ? -20.304 -0.282 27.606 1.00 90.62 521 ASN A CA 1
ATOM 4066 C C . ASN A 1 521 ? -20.488 0.865 26.604 1.00 90.62 521 ASN A C 1
ATOM 4068 O O . ASN A 1 521 ? -19.539 1.139 25.873 1.00 90.62 521 ASN A O 1
ATOM 4072 N N . CYS A 1 522 ? -21.643 1.545 26.585 1.00 87.44 522 CYS A N 1
ATOM 4073 C CA . CYS A 1 522 ? -22.010 2.532 25.566 1.00 87.44 522 CYS A CA 1
ATOM 4074 C C . CYS A 1 522 ? -20.950 3.621 25.378 1.00 87.44 522 CYS A C 1
ATOM 4076 O O . CYS A 1 522 ? -20.573 3.901 24.246 1.00 87.44 522 CYS A O 1
ATOM 4078 N N . ASP A 1 523 ? -20.387 4.132 26.470 1.00 85.12 523 ASP A N 1
ATOM 4079 C CA . ASP A 1 523 ? -19.348 5.163 26.449 1.00 85.12 523 ASP A CA 1
ATOM 4080 C C . ASP A 1 523 ? -17.993 4.658 25.935 1.00 85.12 523 ASP A C 1
ATOM 4082 O O . ASP A 1 523 ? -17.212 5.427 25.379 1.00 85.12 523 ASP A O 1
ATOM 4086 N N . LYS A 1 524 ? -17.705 3.363 26.116 1.00 84.38 524 LYS A N 1
ATOM 4087 C CA . LYS A 1 524 ? -16.468 2.731 25.635 1.00 84.38 524 LYS A CA 1
ATOM 4088 C C . LYS A 1 524 ? -16.562 2.371 24.153 1.00 84.38 524 LYS A C 1
ATOM 4090 O O . LYS A 1 524 ? -15.564 2.445 23.439 1.00 84.38 524 LYS A O 1
ATOM 4095 N N . VAL A 1 525 ? -17.741 1.940 23.698 1.00 84.12 525 VAL A N 1
ATOM 4096 C CA . VAL A 1 525 ? -17.943 1.389 22.347 1.00 84.12 525 VAL A CA 1
ATOM 4097 C C . VAL A 1 525 ? -18.476 2.411 21.341 1.00 84.12 525 VAL A C 1
ATOM 4099 O O . VAL A 1 525 ? -18.178 2.284 20.155 1.00 84.12 525 VAL A O 1
ATOM 4102 N N . CYS A 1 526 ? -19.212 3.433 21.790 1.00 83.56 526 CYS A N 1
ATOM 4103 C CA . CYS A 1 526 ? -19.685 4.551 20.972 1.00 83.56 526 CYS A CA 1
ATOM 4104 C C . CYS A 1 526 ? -18.968 5.836 21.406 1.00 83.56 526 CYS A C 1
ATOM 4106 O O . CYS A 1 526 ? -19.175 6.326 22.514 1.00 83.56 526 CYS A O 1
ATOM 4108 N N . LYS A 1 527 ? -18.137 6.394 20.524 1.00 82.38 527 LYS A N 1
ATOM 4109 C CA . LYS A 1 527 ? -17.402 7.645 20.768 1.00 82.38 527 LYS A CA 1
ATOM 4110 C C . LYS A 1 527 ? -18.141 8.830 20.149 1.00 82.38 527 LYS A C 1
ATOM 4112 O O . LYS A 1 527 ? -18.980 8.651 19.271 1.00 82.38 527 LYS A O 1
ATOM 4117 N N . ASP A 1 528 ? -17.835 10.049 20.584 1.00 77.75 528 ASP A N 1
ATOM 4118 C CA . ASP A 1 528 ? -18.461 11.254 20.016 1.00 77.75 528 ASP A CA 1
ATOM 4119 C C . ASP A 1 528 ? -17.990 11.552 18.583 1.00 77.75 528 ASP A C 1
ATOM 4121 O O . ASP A 1 528 ? -18.773 12.016 17.745 1.00 77.75 528 ASP A O 1
ATOM 4125 N N . ASN A 1 529 ? -16.748 11.178 18.261 1.00 78.12 529 ASN A N 1
ATOM 4126 C CA . ASN A 1 529 ? -16.222 11.231 16.901 1.00 78.12 529 ASN A CA 1
ATOM 4127 C C . ASN A 1 529 ? -16.750 10.056 16.065 1.00 78.12 529 ASN A C 1
ATOM 4129 O O . ASN A 1 529 ? -16.583 8.891 16.426 1.00 78.12 529 ASN A O 1
ATOM 4133 N N . ILE A 1 530 ? -17.368 10.365 14.919 1.00 71.00 530 ILE A N 1
ATOM 4134 C CA . ILE A 1 530 ? -17.895 9.354 13.994 1.00 71.00 530 ILE A CA 1
ATOM 4135 C C . ILE A 1 530 ? -16.723 8.637 13.313 1.00 71.00 530 ILE A C 1
ATOM 4137 O O . ILE A 1 530 ? -16.079 9.189 12.422 1.00 71.00 530 ILE A O 1
ATOM 4141 N N . GLU A 1 531 ? -16.474 7.387 13.695 1.00 75.44 531 GLU A N 1
ATOM 4142 C CA . GLU A 1 531 ? -15.557 6.503 12.973 1.00 75.44 531 GLU A CA 1
ATOM 4143 C C . GLU A 1 531 ? -16.260 5.924 11.725 1.00 75.44 531 GLU A C 1
ATOM 4145 O O . GLU A 1 531 ? -17.357 5.363 11.804 1.00 75.44 531 GLU A O 1
ATOM 4150 N N . TYR A 1 532 ? -15.641 6.051 10.543 1.00 75.62 532 TYR A N 1
ATOM 4151 C CA . TYR A 1 532 ? -16.182 5.469 9.308 1.00 75.62 532 TYR A CA 1
ATOM 4152 C C . TYR A 1 532 ? -16.264 3.940 9.412 1.00 75.62 532 TYR A C 1
ATOM 4154 O O . TYR A 1 532 ? -15.291 3.278 9.767 1.00 75.62 532 TYR A O 1
ATOM 4162 N N . GLY A 1 533 ? -17.418 3.379 9.043 1.00 81.50 533 GLY A N 1
ATOM 4163 C CA . GLY A 1 533 ? -17.667 1.936 9.109 1.00 81.50 533 GLY A CA 1
ATOM 4164 C C . GLY A 1 533 ? -18.190 1.442 10.461 1.00 81.50 533 GLY A C 1
ATOM 4165 O O . GLY A 1 533 ? -18.351 0.234 10.612 1.00 81.50 533 GLY A O 1
ATOM 4166 N N . LEU A 1 534 ? -18.477 2.332 11.422 1.00 90.81 534 LEU A N 1
ATOM 4167 C CA . LEU A 1 534 ? -19.193 2.001 12.658 1.00 90.81 534 LEU A CA 1
ATOM 4168 C C . LEU A 1 534 ? -20.610 2.591 12.648 1.00 90.81 534 LEU A C 1
ATOM 4170 O O . LEU A 1 534 ? -20.802 3.772 12.359 1.00 90.81 534 LEU A O 1
ATOM 4174 N N . PHE A 1 535 ? -21.605 1.781 12.996 1.00 92.62 535 PHE A N 1
ATOM 4175 C CA . PHE A 1 535 ? -22.990 2.224 13.193 1.00 92.62 535 PHE A CA 1
ATOM 4176 C C . PHE A 1 535 ? -23.683 1.349 14.234 1.00 92.62 535 PHE A C 1
ATOM 4178 O O . PHE A 1 535 ? -23.288 0.206 14.438 1.00 92.62 535 PHE A O 1
ATOM 4185 N N . ILE A 1 536 ? -24.713 1.877 14.886 1.00 93.75 536 ILE A N 1
ATOM 4186 C CA . ILE A 1 536 ? -25.572 1.101 15.786 1.00 93.75 536 ILE A CA 1
ATOM 4187 C C . ILE A 1 536 ? -26.896 0.801 15.087 1.00 93.75 536 ILE A C 1
ATOM 4189 O O . ILE A 1 536 ? -27.375 1.614 14.295 1.00 93.75 536 ILE A O 1
ATOM 4193 N N . THR A 1 537 ? -27.479 -0.359 15.354 1.00 95.44 537 THR A N 1
ATOM 4194 C CA . THR A 1 537 ? -28.857 -0.681 14.973 1.00 95.44 537 THR A CA 1
ATOM 4195 C C . THR A 1 537 ? -29.700 -0.914 16.204 1.00 95.44 537 THR A C 1
ATOM 4197 O O . THR A 1 537 ? -29.200 -1.486 17.174 1.00 95.44 537 THR A O 1
ATOM 4200 N N . ASP A 1 538 ? -30.957 -0.497 16.143 1.00 93.62 538 ASP A N 1
ATOM 4201 C CA . ASP A 1 538 ? -31.979 -0.897 17.108 1.00 93.62 538 ASP A CA 1
ATOM 4202 C C . ASP A 1 538 ? -32.568 -2.282 16.762 1.00 93.62 538 ASP A C 1
ATOM 4204 O O . ASP A 1 538 ? -32.163 -2.924 15.784 1.00 93.62 538 ASP A O 1
ATOM 4208 N N . GLU A 1 539 ? -33.528 -2.745 17.561 1.00 91.88 539 GLU A N 1
ATOM 4209 C CA . GLU A 1 539 ? -34.269 -3.990 17.340 1.00 91.88 539 GLU A CA 1
ATOM 4210 C C . GLU A 1 539 ? -35.124 -3.986 16.066 1.00 91.88 539 GLU A C 1
ATOM 4212 O O . GLU A 1 539 ? -35.451 -5.053 15.551 1.00 91.88 539 GLU A O 1
ATOM 4217 N N . THR A 1 540 ? -35.451 -2.807 15.530 1.00 88.88 540 THR A N 1
ATOM 4218 C CA . THR A 1 540 ? -36.191 -2.663 14.265 1.00 88.88 540 THR A CA 1
ATOM 4219 C C . THR A 1 540 ? -35.275 -2.783 13.043 1.00 88.88 540 THR A C 1
ATOM 4221 O O . THR A 1 540 ? -35.744 -2.855 11.908 1.00 88.88 540 THR A O 1
ATOM 4224 N N . GLY A 1 541 ? -33.953 -2.810 13.256 1.00 86.75 541 GLY A N 1
ATOM 4225 C CA . GLY A 1 541 ? -32.939 -2.818 12.203 1.00 86.75 541 GLY A CA 1
ATOM 4226 C C . GLY A 1 541 ? -32.599 -1.426 11.661 1.00 86.75 541 GLY A C 1
ATOM 4227 O O . GLY A 1 541 ? -31.793 -1.305 10.729 1.00 86.75 541 GLY A O 1
ATOM 4228 N N . LYS A 1 542 ? -33.159 -0.357 12.242 1.00 92.75 542 LYS A N 1
ATOM 4229 C CA . LYS A 1 542 ? -32.877 1.021 11.839 1.00 92.75 542 LYS A CA 1
ATOM 4230 C C . LYS A 1 542 ? -31.442 1.379 12.200 1.00 92.75 542 LYS A C 1
ATOM 4232 O O . LYS A 1 542 ? -30.971 1.135 13.307 1.00 92.75 542 LYS A O 1
ATOM 4237 N N . ARG A 1 543 ? -30.716 1.966 11.244 1.00 93.50 543 ARG A N 1
ATOM 4238 C CA . ARG A 1 543 ? -29.307 2.347 11.419 1.00 93.50 543 ARG A CA 1
ATOM 4239 C C . ARG A 1 543 ? -29.186 3.754 11.980 1.00 93.50 543 ARG A C 1
ATOM 4241 O O . ARG A 1 543 ? -29.719 4.704 11.410 1.00 93.50 543 ARG A O 1
ATOM 4248 N N . HIS A 1 544 ? -28.384 3.890 13.025 1.00 91.38 544 HIS A N 1
ATOM 4249 C CA . HIS A 1 544 ? -28.027 5.161 13.635 1.00 91.38 544 HIS A CA 1
ATOM 4250 C C . HIS A 1 544 ? -26.502 5.337 13.672 1.00 91.38 544 HIS A C 1
ATOM 4252 O O . HIS A 1 544 ? -25.751 4.356 13.729 1.00 91.38 544 HIS A O 1
ATOM 4258 N N . PRO A 1 545 ? -26.007 6.585 13.661 1.00 91.56 545 PRO A N 1
ATOM 4259 C CA . PRO A 1 545 ? -24.597 6.855 13.911 1.00 91.56 545 PRO A CA 1
ATOM 4260 C C . PRO A 1 545 ? -24.174 6.293 15.273 1.00 91.56 545 PRO A C 1
ATOM 4262 O O . PRO A 1 545 ? -24.882 6.486 16.261 1.00 91.56 545 PRO A O 1
ATOM 4265 N N . ALA A 1 546 ? -23.000 5.662 15.343 1.00 90.44 546 ALA A N 1
ATOM 4266 C CA . ALA A 1 546 ? -22.426 5.126 16.581 1.00 90.44 546 ALA A CA 1
ATOM 4267 C C . ALA A 1 546 ? -21.859 6.228 17.502 1.00 90.44 546 ALA A C 1
ATOM 4269 O O . ALA A 1 546 ? -20.703 6.178 17.916 1.00 90.44 546 ALA A O 1
ATOM 4270 N N . LYS A 1 547 ? -22.673 7.251 17.786 1.00 91.25 547 LYS A N 1
ATOM 4271 C CA . LYS A 1 547 ? -22.339 8.370 18.671 1.00 91.25 547 LYS A CA 1
ATOM 4272 C C . LYS A 1 547 ? -22.786 8.084 20.094 1.00 91.25 547 LYS A C 1
ATOM 4274 O O . LYS A 1 547 ? -23.897 7.596 20.291 1.00 91.25 547 LYS A O 1
ATOM 4279 N N . LYS A 1 548 ? -21.986 8.495 21.076 1.00 89.75 548 LYS A N 1
ATOM 4280 C CA . LYS A 1 548 ? -22.293 8.351 22.507 1.00 89.75 548 LYS A CA 1
ATOM 4281 C C . LYS A 1 548 ? -23.653 8.947 22.877 1.00 89.75 548 LYS A C 1
ATOM 4283 O O . LYS A 1 548 ? -24.504 8.247 23.418 1.00 89.75 548 LYS A O 1
ATOM 4288 N N . GLY A 1 549 ? -23.889 10.212 22.517 1.00 90.06 549 GLY A N 1
ATOM 4289 C CA . GLY A 1 549 ? -25.162 10.889 22.796 1.00 90.06 549 GLY A CA 1
ATOM 4290 C C . GLY A 1 549 ? -26.370 10.199 22.152 1.00 90.06 549 GLY A C 1
ATOM 4291 O O . GLY A 1 549 ? -27.419 10.080 22.777 1.00 90.06 549 GLY A O 1
ATOM 4292 N N . MET A 1 550 ? -26.203 9.672 20.933 1.00 90.62 550 MET A N 1
ATOM 4293 C CA . MET A 1 550 ? -27.260 8.932 20.235 1.00 90.62 550 MET A CA 1
ATOM 4294 C C . MET A 1 550 ? -27.534 7.581 20.901 1.00 90.62 550 MET A C 1
ATOM 4296 O O . MET A 1 550 ? -28.686 7.246 21.148 1.00 90.62 550 MET A O 1
ATOM 4300 N N . ALA A 1 551 ? -26.484 6.827 21.232 1.00 91.25 551 ALA A N 1
ATOM 4301 C CA . ALA A 1 551 ? -26.609 5.540 21.904 1.00 91.25 551 ALA A CA 1
ATOM 4302 C C . ALA A 1 551 ? -27.274 5.685 23.280 1.00 91.25 551 ALA A C 1
ATOM 4304 O O . ALA A 1 551 ? -28.192 4.935 23.588 1.00 91.25 551 ALA A O 1
ATOM 4305 N N . ARG A 1 552 ? -26.876 6.683 24.081 1.00 92.44 552 ARG A N 1
ATOM 4306 C CA . ARG A 1 552 ? -27.503 6.969 25.382 1.00 92.44 552 ARG A CA 1
ATOM 4307 C C . ARG A 1 552 ? -28.972 7.347 25.245 1.00 92.44 552 ARG A C 1
ATOM 4309 O O . ARG A 1 552 ? -29.784 6.850 26.013 1.00 92.44 552 ARG A O 1
ATOM 4316 N N . LYS A 1 553 ? -29.312 8.191 24.265 1.00 93.62 553 LYS A N 1
ATOM 4317 C CA . LYS A 1 553 ? -30.705 8.560 23.992 1.00 93.62 553 LYS A CA 1
ATOM 4318 C C . LYS A 1 553 ? -31.544 7.323 23.665 1.00 93.62 553 LYS A C 1
ATOM 4320 O O . LYS A 1 553 ? -32.548 7.085 24.314 1.00 93.62 553 LYS A O 1
ATOM 4325 N N . LEU A 1 554 ? -31.087 6.502 22.723 1.00 93.69 554 LEU A N 1
ATOM 4326 C CA . LEU A 1 554 ? -31.821 5.304 22.312 1.00 93.69 554 LEU A CA 1
ATOM 4327 C C . LEU A 1 554 ? -31.924 4.260 23.440 1.00 93.69 554 LEU A C 1
ATOM 4329 O O . LEU A 1 554 ? -32.949 3.600 23.565 1.00 93.69 554 LEU A O 1
ATOM 4333 N N . LEU A 1 555 ? -30.900 4.132 24.291 1.00 93.62 555 LEU A N 1
ATOM 4334 C CA . LEU A 1 555 ? -30.971 3.290 25.491 1.00 93.62 555 LEU A CA 1
ATOM 4335 C C . LEU A 1 555 ? -31.951 3.844 26.538 1.00 93.62 555 LEU A C 1
ATOM 4337 O O . LEU A 1 555 ? -32.606 3.056 27.219 1.00 93.62 555 LEU A O 1
ATOM 4341 N N . ALA A 1 556 ? -32.059 5.171 26.679 1.00 93.50 556 ALA A N 1
ATOM 4342 C CA . ALA A 1 556 ? -33.051 5.816 27.546 1.00 93.50 556 ALA A CA 1
ATOM 4343 C C . ALA A 1 556 ? -34.478 5.583 27.033 1.00 93.50 556 ALA A C 1
ATOM 4345 O O . ALA A 1 556 ? -35.370 5.287 27.824 1.00 93.50 556 ALA A O 1
ATOM 4346 N N . ASP A 1 557 ? -34.645 5.582 25.710 1.00 93.12 557 ASP A N 1
ATOM 4347 C CA . ASP A 1 557 ? -35.885 5.231 25.010 1.00 93.12 557 ASP A CA 1
ATOM 4348 C C . ASP A 1 557 ? -36.169 3.705 25.024 1.00 93.12 557 ASP A C 1
ATOM 4350 O O . ASP A 1 557 ? -37.115 3.237 24.398 1.00 93.12 557 ASP A O 1
ATOM 4354 N N . LYS A 1 558 ? -35.378 2.917 25.775 1.00 91.94 558 LYS A N 1
ATOM 4355 C CA . LYS A 1 558 ? -35.496 1.457 25.973 1.00 91.94 558 LYS A CA 1
ATOM 4356 C C . LYS A 1 558 ? -35.263 0.592 24.723 1.00 91.94 558 LYS A C 1
ATOM 4358 O O . LYS A 1 558 ? -35.625 -0.585 24.727 1.00 91.94 558 LYS A O 1
ATOM 4363 N N . HIS A 1 559 ? -34.591 1.115 23.698 1.00 93.56 559 HIS A N 1
ATOM 4364 C CA . HIS A 1 559 ? -34.201 0.325 22.526 1.00 93.56 559 HIS A CA 1
ATOM 4365 C C . HIS A 1 559 ? -33.047 -0.644 22.825 1.00 93.56 559 HIS A C 1
ATOM 4367 O O . HIS A 1 559 ? -32.125 -0.349 23.596 1.00 93.56 559 HIS A O 1
ATOM 4373 N N . ARG A 1 560 ? -33.053 -1.801 22.154 1.00 93.88 560 ARG A N 1
ATOM 4374 C CA . ARG A 1 560 ? -31.959 -2.780 22.180 1.00 93.88 560 ARG A CA 1
ATOM 4375 C C . ARG A 1 560 ? -30.979 -2.477 21.062 1.00 93.88 560 ARG A C 1
ATOM 4377 O O . ARG A 1 560 ? -31.265 -2.668 19.885 1.00 93.88 560 ARG A O 1
ATOM 4384 N N . LEU A 1 561 ? -29.781 -2.057 21.445 1.00 95.19 561 LEU A N 1
ATOM 4385 C CA . LEU A 1 561 ? -28.785 -1.578 20.499 1.00 95.19 561 LEU A CA 1
ATOM 4386 C C . LEU A 1 561 ? -27.700 -2.615 20.210 1.00 95.19 561 LEU A C 1
ATOM 4388 O O . LEU A 1 561 ? -27.166 -3.256 21.113 1.00 95.19 561 LEU A O 1
ATOM 4392 N N . THR A 1 562 ? -27.311 -2.716 18.942 1.00 95.00 562 THR A N 1
ATOM 4393 C CA . THR A 1 562 ? -26.161 -3.506 18.482 1.00 95.00 562 THR A CA 1
ATOM 4394 C C . THR A 1 562 ? -25.214 -2.611 17.696 1.00 95.00 562 THR A C 1
ATOM 4396 O O . THR A 1 562 ? -25.617 -1.997 16.714 1.00 95.00 562 THR A O 1
ATOM 4399 N N . LEU A 1 563 ? -23.950 -2.526 18.110 1.00 93.12 563 LEU A N 1
ATOM 4400 C CA . LEU A 1 563 ? -22.897 -1.847 17.363 1.00 93.12 563 LEU A CA 1
ATOM 4401 C C . LEU A 1 563 ? -22.353 -2.786 16.296 1.00 93.12 563 LEU A C 1
ATOM 4403 O O . LEU A 1 563 ? -21.916 -3.887 16.610 1.00 93.12 563 LEU A O 1
ATOM 4407 N N . HIS A 1 564 ? -22.289 -2.304 15.063 1.00 92.44 564 HIS A N 1
ATOM 4408 C CA . HIS A 1 564 ? -21.693 -2.981 13.922 1.00 92.44 564 HIS A CA 1
ATOM 4409 C C . HIS A 1 564 ? -20.412 -2.267 13.512 1.00 92.44 564 HIS A C 1
ATOM 4411 O O . HIS A 1 564 ? -20.421 -1.065 13.240 1.00 92.44 564 HIS A O 1
ATOM 4417 N N . ARG A 1 565 ? -19.313 -3.015 13.420 1.00 89.94 565 ARG A N 1
ATOM 4418 C CA . ARG A 1 565 ? -18.047 -2.566 12.834 1.00 89.94 565 ARG A CA 1
ATOM 4419 C C . ARG A 1 565 ? -17.832 -3.266 11.500 1.00 89.94 565 ARG A C 1
ATOM 4421 O O . ARG A 1 565 ? -17.723 -4.489 11.451 1.00 89.94 565 ARG A O 1
ATOM 4428 N N . GLN A 1 566 ? -17.723 -2.493 10.426 1.00 89.31 566 GLN A N 1
ATOM 4429 C CA . GLN A 1 566 ? -17.486 -3.012 9.084 1.00 89.31 566 GLN A CA 1
ATOM 4430 C C . GLN A 1 566 ? -16.124 -3.716 8.990 1.00 89.31 566 GLN A C 1
ATOM 4432 O O . GLN A 1 566 ? -15.081 -3.137 9.294 1.00 89.31 566 GLN A O 1
ATOM 4437 N N . GLN A 1 567 ? -16.150 -4.967 8.538 1.00 89.69 567 GLN A N 1
ATOM 4438 C CA . GLN A 1 567 ? -14.988 -5.783 8.196 1.00 89.69 567 GLN A CA 1
ATOM 4439 C C . GLN A 1 567 ? -14.760 -5.806 6.674 1.00 89.69 567 GLN A C 1
ATOM 4441 O O . GLN A 1 567 ? -15.441 -5.121 5.903 1.00 89.69 567 GLN A O 1
ATOM 4446 N N . ALA A 1 568 ? -13.763 -6.572 6.222 1.00 90.50 568 ALA A N 1
ATOM 4447 C CA . ALA A 1 568 ? -13.566 -6.826 4.801 1.00 90.50 568 ALA A CA 1
ATOM 4448 C C . ALA A 1 568 ? -14.807 -7.502 4.202 1.00 90.50 568 ALA A C 1
ATOM 4450 O O . ALA A 1 568 ? -15.344 -8.449 4.766 1.00 90.50 568 ALA A O 1
ATOM 4451 N N . ASN A 1 569 ? -15.259 -7.014 3.045 1.00 91.81 569 ASN A N 1
ATOM 4452 C CA . ASN A 1 569 ? -16.368 -7.643 2.334 1.00 91.81 569 ASN A CA 1
ATOM 4453 C C . ASN A 1 569 ? -15.988 -9.078 1.947 1.00 91.81 569 ASN A C 1
ATOM 4455 O O . ASN A 1 569 ? -14.841 -9.328 1.571 1.00 91.81 569 ASN A O 1
ATOM 4459 N N . TYR A 1 570 ? -16.963 -9.977 1.987 1.00 92.44 570 TYR A N 1
ATOM 4460 C CA . TYR A 1 570 ? -16.871 -11.304 1.396 1.00 92.44 570 TYR A CA 1
ATOM 4461 C C . TYR A 1 570 ? -17.178 -11.201 -0.100 1.00 92.44 570 TYR A C 1
ATOM 4463 O O . TYR A 1 570 ? -18.188 -10.603 -0.481 1.00 92.44 570 TYR A O 1
ATOM 4471 N N . TYR A 1 571 ? -16.287 -11.726 -0.939 1.00 93.62 571 TYR A N 1
ATOM 4472 C CA . TYR A 1 571 ? -16.420 -11.694 -2.393 1.00 93.62 571 TYR A CA 1
ATOM 4473 C C . TYR A 1 571 ? -16.654 -13.099 -2.919 1.00 93.62 571 TYR A C 1
ATOM 4475 O O . TYR A 1 571 ? -15.900 -14.017 -2.597 1.00 93.62 571 TYR A O 1
ATOM 4483 N N . HIS A 1 572 ? -17.657 -13.238 -3.776 1.00 93.25 572 HIS A N 1
ATOM 4484 C CA . HIS A 1 572 ? -17.913 -14.458 -4.525 1.00 93.25 572 HIS A CA 1
ATOM 4485 C C . HIS A 1 572 ? -18.498 -14.112 -5.896 1.00 93.25 572 HIS A C 1
ATOM 4487 O O . HIS A 1 572 ? -19.054 -13.028 -6.100 1.00 93.25 572 HIS A O 1
ATOM 4493 N N . LEU A 1 573 ? -18.370 -15.034 -6.844 1.00 90.94 573 LEU A N 1
ATOM 4494 C CA . LEU A 1 573 ? -19.168 -14.983 -8.062 1.00 90.94 573 LEU A CA 1
ATOM 4495 C C . LEU A 1 573 ? -20.526 -15.638 -7.768 1.00 90.94 573 LEU A C 1
ATOM 4497 O O . LEU A 1 573 ? -20.562 -16.633 -7.037 1.00 90.94 573 LEU A O 1
ATOM 4501 N N . PRO A 1 574 ? -21.644 -15.087 -8.269 1.00 82.69 574 PRO A N 1
ATOM 4502 C CA . PRO A 1 574 ? -22.911 -15.801 -8.285 1.00 82.69 574 PRO A CA 1
ATOM 4503 C C . PRO A 1 574 ? -22.675 -17.130 -9.002 1.00 82.69 574 PRO A C 1
ATOM 4505 O O . PRO A 1 574 ? -22.146 -17.132 -10.116 1.00 82.69 574 PRO A O 1
ATOM 4508 N N . GLN A 1 575 ? -22.990 -18.253 -8.356 1.00 65.19 575 GLN A N 1
ATOM 4509 C CA . GLN A 1 575 ? -23.027 -19.515 -9.079 1.00 65.19 575 GLN A CA 1
ATOM 4510 C C . GLN A 1 575 ? -24.108 -19.347 -10.140 1.00 65.19 575 GLN A C 1
ATOM 4512 O O . GLN A 1 575 ? -25.265 -19.095 -9.819 1.00 65.19 575 GLN A O 1
ATOM 4517 N N . THR A 1 576 ? -23.721 -19.401 -11.410 1.00 47.44 576 THR A N 1
ATOM 4518 C CA . THR A 1 576 ? -24.685 -19.744 -12.444 1.00 47.44 576 THR A CA 1
ATOM 4519 C C . THR A 1 576 ? -25.092 -21.159 -12.077 1.00 47.44 576 THR A C 1
ATOM 4521 O O . THR A 1 576 ? -24.267 -22.066 -12.206 1.00 47.44 576 THR A O 1
ATOM 4524 N N . GLU A 1 577 ? -26.282 -21.339 -11.505 1.00 37.22 577 GLU A N 1
ATOM 4525 C CA . GLU A 1 577 ? -26.905 -22.654 -11.463 1.00 37.22 577 GLU A CA 1
ATOM 4526 C C . GLU A 1 577 ? -26.887 -23.138 -12.908 1.00 37.22 577 GLU A C 1
ATOM 4528 O O . GLU A 1 577 ? -27.605 -22.641 -13.775 1.00 37.22 577 GLU A O 1
ATOM 4533 N N . ARG A 1 578 ? -25.950 -24.036 -13.211 1.00 35.25 578 ARG A N 1
ATOM 4534 C CA . ARG A 1 578 ? -26.138 -24.903 -14.353 1.00 35.25 578 ARG A CA 1
ATOM 4535 C C . ARG A 1 578 ? -27.376 -25.681 -13.964 1.00 35.25 578 ARG A C 1
ATOM 4537 O O . ARG A 1 578 ? -27.326 -26.419 -12.986 1.00 35.25 578 ARG A O 1
ATOM 4544 N N . VAL A 1 579 ? -28.467 -25.445 -14.679 1.00 33.88 579 VAL A N 1
ATOM 4545 C CA . VAL A 1 579 ? -29.561 -26.402 -14.760 1.00 33.88 579 VAL A CA 1
ATOM 4546 C C . VAL A 1 579 ? -28.895 -27.687 -15.236 1.00 33.88 579 VAL A C 1
ATOM 4548 O O . VAL A 1 579 ? -28.512 -27.818 -16.396 1.00 33.88 579 VAL A O 1
ATOM 4551 N N . ILE A 1 580 ? -28.561 -28.550 -14.284 1.00 33.97 580 ILE A N 1
ATOM 4552 C CA . ILE A 1 580 ? -28.271 -29.939 -14.570 1.00 33.97 580 ILE A CA 1
ATOM 4553 C C . ILE A 1 580 ? -29.672 -30.498 -14.757 1.00 33.97 580 ILE A C 1
ATOM 4555 O O . ILE A 1 580 ? -30.443 -30.517 -13.800 1.00 33.97 580 ILE A O 1
ATOM 4559 N N . ASP A 1 581 ? -30.029 -30.845 -15.991 1.00 39.47 581 ASP A N 1
ATOM 4560 C CA . ASP A 1 581 ? -31.196 -31.682 -16.238 1.00 39.47 581 ASP A CA 1
ATOM 4561 C C . ASP A 1 581 ? -30.947 -33.010 -15.507 1.00 39.47 581 ASP A C 1
ATOM 4563 O O . ASP A 1 581 ? -30.272 -33.906 -16.018 1.00 39.47 581 ASP A O 1
ATOM 4567 N N . GLU A 1 582 ? -31.403 -33.109 -14.258 1.00 28.88 582 GLU A N 1
ATOM 4568 C CA . GLU A 1 582 ? -31.477 -34.383 -13.558 1.00 28.88 582 GLU A CA 1
ATOM 4569 C C . GLU A 1 582 ? -32.641 -35.192 -14.150 1.00 28.88 582 GLU A C 1
ATOM 4571 O O . GLU A 1 582 ? -33.748 -34.667 -14.317 1.00 28.88 582 GLU A O 1
ATOM 4576 N N . PRO A 1 583 ? -32.419 -36.471 -14.496 1.00 35.78 583 PRO A N 1
ATOM 4577 C CA . PRO A 1 583 ? -33.461 -37.318 -15.045 1.00 35.78 583 PRO A CA 1
ATOM 4578 C C . PRO A 1 583 ? -34.562 -37.542 -14.005 1.00 35.78 583 PRO A C 1
ATOM 4580 O O . PRO A 1 583 ? -34.303 -37.883 -12.853 1.00 35.78 583 PRO A O 1
ATOM 4583 N N . SER A 1 584 ? -35.801 -37.359 -14.460 1.00 34.44 584 SER A N 1
ATOM 4584 C CA . SER A 1 584 ? -37.048 -37.555 -13.721 1.00 34.44 584 SER A CA 1
ATOM 4585 C C . SER A 1 584 ? -37.047 -38.841 -12.886 1.00 34.44 584 SER A C 1
ATOM 4587 O O . SER A 1 584 ? -37.188 -39.943 -13.416 1.00 34.44 584 SER A O 1
ATOM 4589 N N . VAL A 1 585 ? -36.965 -38.688 -11.564 1.00 33.62 585 VAL A N 1
ATOM 4590 C CA . VAL A 1 585 ? -37.371 -39.720 -10.607 1.00 33.62 585 VAL A CA 1
ATOM 4591 C C . VAL A 1 585 ? -38.678 -39.252 -9.977 1.00 33.62 585 VAL A C 1
ATOM 4593 O O . VAL A 1 585 ? -38.727 -38.234 -9.288 1.00 33.62 585 VAL A O 1
ATOM 4596 N N . LYS A 1 586 ? -39.767 -39.972 -10.269 1.00 35.00 586 LYS A N 1
ATOM 4597 C CA . LYS A 1 586 ? -41.085 -39.725 -9.671 1.00 35.00 586 LYS A CA 1
ATOM 4598 C C . LYS A 1 586 ? -41.027 -39.964 -8.154 1.00 35.00 586 LYS A C 1
ATOM 4600 O O . LYS A 1 586 ? -40.462 -40.978 -7.743 1.00 35.00 586 LYS A O 1
ATOM 4605 N N . PRO A 1 587 ? -41.640 -39.100 -7.326 1.00 32.44 587 PRO A N 1
ATOM 4606 C CA . PRO A 1 587 ? -41.743 -39.355 -5.896 1.00 32.44 587 PRO A CA 1
ATOM 4607 C C . PRO A 1 587 ? -42.761 -40.481 -5.605 1.00 32.44 587 PRO A C 1
ATOM 4609 O O . PRO A 1 587 ? -43.759 -40.596 -6.325 1.00 32.44 587 PRO A O 1
ATOM 4612 N N . PRO A 1 588 ? -42.531 -41.312 -4.569 1.00 35.25 588 PRO A N 1
ATOM 4613 C CA . PRO A 1 588 ? -43.497 -42.303 -4.098 1.00 35.25 588 PRO A CA 1
ATOM 4614 C C . PRO A 1 588 ? -44.675 -41.635 -3.354 1.00 35.25 588 PRO A C 1
ATOM 4616 O O . PRO A 1 588 ? -44.557 -40.479 -2.937 1.00 35.25 588 PRO A O 1
ATOM 4619 N N . PRO A 1 589 ? -45.821 -42.331 -3.210 1.00 34.97 589 PRO A N 1
ATOM 4620 C CA . PRO A 1 589 ? -47.058 -41.744 -2.699 1.00 34.97 589 PRO A CA 1
ATOM 4621 C C . PRO A 1 589 ? -46.990 -41.456 -1.187 1.00 34.97 589 PRO A C 1
ATOM 4623 O O . PRO A 1 589 ? -46.202 -42.087 -0.478 1.00 34.97 589 PRO A O 1
ATOM 4626 N N . PRO A 1 590 ? -47.811 -40.515 -0.684 1.00 33.81 590 PRO A N 1
ATOM 4627 C CA . PRO A 1 590 ? -47.753 -40.072 0.700 1.00 33.81 590 PRO A CA 1
ATOM 4628 C C . PRO A 1 590 ? -48.404 -41.099 1.632 1.00 33.81 590 PRO A C 1
ATOM 4630 O O . PRO A 1 590 ? -49.515 -41.562 1.382 1.00 33.81 590 PRO A O 1
ATOM 4633 N N . THR A 1 591 ? -47.718 -41.427 2.724 1.00 32.72 591 THR A N 1
ATOM 4634 C CA . THR A 1 591 ? -48.300 -42.100 3.889 1.00 32.72 591 THR A CA 1
ATOM 4635 C C . THR A 1 591 ? -48.546 -41.076 4.986 1.00 32.72 591 THR A C 1
ATOM 4637 O O . THR A 1 591 ? -47.623 -40.376 5.406 1.00 32.72 591 THR A O 1
ATOM 4640 N N . ASP A 1 592 ? -49.798 -41.013 5.427 1.00 37.75 592 ASP A N 1
ATOM 4641 C CA . ASP A 1 592 ? -50.309 -40.147 6.482 1.00 37.75 592 ASP A CA 1
ATOM 4642 C C . ASP A 1 592 ? -49.618 -40.395 7.830 1.00 37.75 592 ASP A C 1
ATOM 4644 O O . ASP A 1 592 ? -49.718 -41.478 8.405 1.00 37.75 592 ASP A O 1
ATOM 4648 N N . ALA A 1 593 ? -48.973 -39.364 8.373 1.00 31.28 593 ALA A N 1
ATOM 4649 C CA . ALA A 1 593 ? -48.780 -39.209 9.811 1.00 31.28 593 ALA A CA 1
ATOM 4650 C C . ALA A 1 593 ? -48.574 -37.725 10.133 1.00 31.28 593 ALA A C 1
ATOM 4652 O O . ALA A 1 593 ? -47.651 -37.068 9.654 1.00 31.28 593 ALA A O 1
ATOM 4653 N N . VAL A 1 594 ? -49.511 -37.211 10.917 1.00 35.03 594 VAL A N 1
ATOM 4654 C CA . VAL A 1 594 ? -49.649 -35.828 11.362 1.00 35.03 594 VAL A CA 1
ATOM 4655 C C . VAL A 1 594 ? -48.594 -35.519 12.420 1.00 35.03 594 VAL A C 1
ATOM 4657 O O . VAL A 1 594 ? -48.574 -36.187 13.444 1.00 35.03 594 VAL A O 1
ATOM 4660 N N . ASP A 1 595 ? -47.814 -34.451 12.229 1.00 31.81 595 ASP A N 1
ATOM 4661 C CA . ASP A 1 595 ? -47.255 -33.688 13.347 1.00 31.81 595 ASP A CA 1
ATOM 4662 C C . ASP A 1 595 ? -47.147 -32.192 13.016 1.00 31.81 595 ASP A C 1
ATOM 4664 O O . ASP A 1 595 ? -46.785 -31.771 11.917 1.00 31.81 595 ASP A O 1
ATOM 4668 N N . LYS A 1 596 ? -47.564 -31.386 13.995 1.00 35.97 596 LYS A N 1
ATOM 4669 C CA . LYS A 1 596 ? -47.878 -29.955 13.902 1.00 35.97 596 LYS A CA 1
ATOM 4670 C C . LYS A 1 596 ? -46.632 -29.093 13.673 1.00 35.97 596 LYS A C 1
ATOM 4672 O O . LYS A 1 596 ? -45.741 -29.053 14.519 1.00 35.97 596 LYS A O 1
ATOM 4677 N N . VAL A 1 597 ? -46.639 -28.301 12.600 1.00 29.19 597 VAL A N 1
ATOM 4678 C CA . VAL A 1 597 ? -45.707 -27.183 12.380 1.00 29.19 597 VAL A CA 1
ATOM 4679 C C . VAL A 1 597 ? -46.416 -25.870 12.714 1.00 29.19 597 VAL A C 1
ATOM 4681 O O . VAL A 1 597 ? -47.539 -25.628 12.287 1.00 29.19 597 VAL A O 1
ATOM 4684 N N . VAL A 1 598 ? -45.752 -25.039 13.517 1.00 34.72 598 VAL A N 1
ATOM 4685 C CA . VAL A 1 598 ? -46.158 -23.672 13.864 1.00 34.72 598 VAL A CA 1
ATOM 4686 C C . VAL A 1 598 ? -45.887 -22.757 12.667 1.00 34.72 598 VAL A C 1
ATOM 4688 O O . VAL A 1 598 ? -44.753 -22.688 12.194 1.00 34.72 598 VAL A O 1
ATOM 4691 N N . ASP A 1 599 ? -46.924 -22.060 12.201 1.00 33.72 599 ASP A N 1
ATOM 4692 C CA . ASP A 1 599 ? -46.885 -21.158 11.048 1.00 33.72 599 ASP A CA 1
ATOM 4693 C C . ASP A 1 599 ? -45.840 -20.039 11.185 1.00 33.72 599 ASP A C 1
ATOM 4695 O O . ASP A 1 599 ? -45.792 -19.291 12.168 1.00 33.72 599 ASP A O 1
ATOM 4699 N N . ALA A 1 600 ? -45.023 -19.887 10.141 1.00 32.62 600 ALA A N 1
ATOM 4700 C CA . ALA A 1 600 ? -44.182 -18.719 9.918 1.00 32.62 600 ALA A CA 1
ATOM 4701 C C . ALA A 1 600 ? -45.031 -17.563 9.343 1.00 32.62 600 ALA A C 1
ATOM 4703 O O . ALA A 1 600 ? -45.891 -17.802 8.497 1.00 32.62 600 ALA A O 1
ATOM 4704 N N . PRO A 1 601 ? -44.808 -16.297 9.744 1.00 36.44 601 PRO A N 1
ATOM 4705 C CA . PRO A 1 601 ? -45.643 -15.193 9.285 1.00 36.44 601 PRO A CA 1
ATOM 4706 C C . PRO A 1 601 ? -45.357 -14.816 7.822 1.00 36.44 601 PRO A C 1
ATOM 4708 O O . PRO A 1 601 ? -44.261 -14.364 7.479 1.00 36.44 601 PRO A O 1
ATOM 4711 N N . ASP A 1 602 ? -46.393 -14.952 6.993 1.00 43.81 602 ASP A N 1
ATOM 4712 C CA . ASP A 1 602 ? -46.479 -14.529 5.594 1.00 43.81 602 ASP A CA 1
ATOM 4713 C C . ASP A 1 602 ? -46.251 -13.011 5.445 1.00 43.81 602 ASP A C 1
ATOM 4715 O O . ASP A 1 602 ? -47.086 -12.161 5.778 1.00 43.81 602 ASP A O 1
ATOM 4719 N N . TYR A 1 603 ? -45.059 -12.668 4.961 1.00 32.41 603 TYR A N 1
ATOM 4720 C CA . TYR A 1 603 ? -44.603 -11.292 4.773 1.00 32.41 603 TYR A CA 1
ATOM 4721 C C . TYR A 1 603 ? -45.135 -10.658 3.476 1.00 32.41 603 TYR A C 1
ATOM 4723 O O . TYR A 1 603 ? -45.121 -9.433 3.339 1.00 32.41 603 TYR A O 1
ATOM 4731 N N . GLN A 1 604 ? -45.616 -11.461 2.522 1.00 35.59 604 GLN A N 1
ATOM 4732 C CA . GLN A 1 604 ? -46.077 -10.977 1.218 1.00 35.59 604 GLN A CA 1
ATOM 4733 C C . GLN A 1 604 ? -47.533 -10.506 1.283 1.00 35.59 604 GLN A C 1
ATOM 4735 O O . GLN A 1 604 ? -47.865 -9.460 0.717 1.00 35.59 604 GLN A O 1
ATOM 4740 N N . HIS A 1 605 ? -48.373 -11.174 2.076 1.00 38.50 605 HIS A N 1
ATOM 4741 C CA . HIS A 1 605 ? -49.784 -10.808 2.212 1.00 38.50 605 HIS A CA 1
ATOM 4742 C C . HIS A 1 605 ? -50.005 -9.482 2.970 1.00 38.50 605 HIS A C 1
ATOM 4744 O O . HIS A 1 605 ? -50.921 -8.717 2.648 1.00 38.50 605 HIS A O 1
ATOM 4750 N N . ARG A 1 606 ? -49.128 -9.146 3.931 1.00 38.84 606 ARG A N 1
ATOM 4751 C CA . AR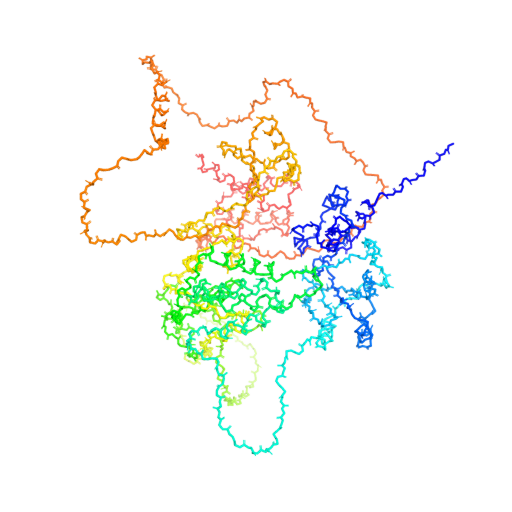G A 1 606 ? -49.166 -7.857 4.655 1.00 38.84 606 ARG A CA 1
ATOM 4752 C C . ARG A 1 606 ? -48.697 -6.670 3.815 1.00 38.84 606 ARG A C 1
ATOM 4754 O O . ARG A 1 606 ? -49.170 -5.555 4.028 1.00 38.84 606 ARG A O 1
ATOM 4761 N N . TRP A 1 607 ? -47.783 -6.893 2.872 1.00 35.78 607 TRP A N 1
ATOM 4762 C CA . TRP A 1 607 ? -47.289 -5.840 1.985 1.00 35.78 607 TRP A CA 1
ATOM 4763 C C . TRP A 1 607 ? -48.342 -5.447 0.939 1.00 35.78 607 TRP A C 1
ATOM 4765 O O . TRP A 1 607 ? -48.573 -4.257 0.730 1.00 35.78 607 TRP A O 1
ATOM 4775 N N . LEU A 1 608 ? -49.059 -6.426 0.375 1.00 38.19 608 LEU A N 1
ATOM 4776 C CA . LEU A 1 608 ? -50.153 -6.184 -0.573 1.00 38.19 608 LEU A CA 1
ATOM 4777 C C . LEU A 1 608 ? -51.345 -5.464 0.081 1.00 38.19 608 LEU A C 1
ATOM 4779 O O . LEU A 1 608 ? -51.802 -4.461 -0.456 1.00 38.19 608 LEU A O 1
ATOM 4783 N N . GLN A 1 609 ? -51.756 -5.856 1.295 1.00 43.03 609 GLN A N 1
ATOM 4784 C CA . GLN A 1 609 ? -52.824 -5.153 2.033 1.00 43.03 609 GLN A CA 1
ATOM 4785 C C . GLN A 1 609 ? -52.449 -3.715 2.442 1.00 43.03 609 GLN A C 1
ATOM 4787 O O . GLN A 1 609 ? -53.320 -2.851 2.568 1.00 43.03 609 GLN A O 1
ATOM 4792 N N . ALA A 1 610 ? -51.161 -3.434 2.668 1.00 38.31 610 ALA A N 1
ATOM 4793 C CA . ALA A 1 610 ? -50.682 -2.083 2.964 1.00 38.31 610 ALA A CA 1
ATOM 4794 C C . ALA A 1 610 ? -50.647 -1.192 1.711 1.00 38.31 610 ALA A C 1
ATOM 4796 O O . ALA A 1 610 ? -50.927 0.004 1.810 1.00 38.31 610 ALA A O 1
ATOM 4797 N N . LEU A 1 611 ? -50.348 -1.772 0.544 1.00 36.44 611 LEU A N 1
ATOM 4798 C CA . LEU A 1 611 ? -50.388 -1.082 -0.745 1.00 36.44 611 LEU A CA 1
ATOM 4799 C C . LEU A 1 611 ? -51.834 -0.741 -1.141 1.00 36.44 611 LEU A C 1
ATOM 4801 O O . LEU A 1 611 ? -52.122 0.389 -1.522 1.00 36.44 611 LEU A O 1
ATOM 4805 N N . GLU A 1 612 ? -52.758 -1.682 -0.949 1.00 40.69 612 GLU A N 1
ATOM 4806 C CA . GLU A 1 612 ? -54.181 -1.524 -1.270 1.00 40.69 612 GLU A CA 1
ATOM 4807 C C . GLU A 1 612 ? -54.850 -0.447 -0.395 1.00 40.69 612 GLU A C 1
ATOM 4809 O O . GLU A 1 612 ? -55.565 0.419 -0.897 1.00 40.69 612 GLU A O 1
ATOM 4814 N N . ARG A 1 613 ? -54.507 -0.391 0.902 1.00 41.38 613 ARG A N 1
ATOM 4815 C CA . ARG A 1 613 ? -54.938 0.679 1.828 1.00 41.38 613 ARG A CA 1
ATOM 4816 C C . ARG A 1 613 ? -54.319 2.048 1.538 1.00 41.38 613 ARG A C 1
ATOM 4818 O O . ARG A 1 613 ? -54.899 3.067 1.911 1.00 41.38 613 ARG A O 1
ATOM 4825 N N . ALA A 1 614 ? -53.132 2.085 0.932 1.00 39.34 614 ALA A N 1
ATOM 4826 C CA . ALA A 1 614 ? -52.484 3.330 0.522 1.00 39.34 614 ALA A CA 1
ATOM 4827 C C . ALA A 1 614 ? -53.090 3.876 -0.780 1.00 39.34 614 ALA A C 1
ATOM 4829 O O . ALA A 1 614 ? -53.180 5.090 -0.950 1.00 39.34 614 ALA A O 1
ATOM 4830 N N . MET A 1 615 ? -53.554 2.988 -1.662 1.00 35.22 615 MET A N 1
ATOM 4831 C CA . MET A 1 615 ? -54.194 3.348 -2.927 1.00 35.22 615 MET A CA 1
ATOM 4832 C C . MET A 1 615 ? -55.692 3.656 -2.776 1.00 35.22 615 MET A C 1
ATOM 4834 O O . MET A 1 615 ? -56.223 4.439 -3.555 1.00 35.22 615 MET A O 1
ATOM 4838 N N . SER A 1 616 ? -56.361 3.157 -1.728 1.00 38.44 616 SER A N 1
ATOM 4839 C CA . SER A 1 616 ? -57.782 3.437 -1.452 1.00 38.44 616 SER A CA 1
ATOM 4840 C C . SER A 1 616 ? -58.059 4.773 -0.736 1.00 38.44 616 SER A C 1
ATOM 4842 O O . SER A 1 616 ? -59.192 5.018 -0.327 1.00 38.44 616 SER A O 1
ATOM 4844 N N . ARG A 1 617 ? -57.043 5.622 -0.508 1.00 39.12 617 ARG A N 1
ATOM 4845 C CA . ARG A 1 617 ? -57.175 6.919 0.201 1.00 39.12 617 ARG A CA 1
ATOM 4846 C C . ARG A 1 617 ? -57.031 8.149 -0.695 1.00 39.12 617 ARG A C 1
ATOM 4848 O O . ARG A 1 617 ? -56.904 9.262 -0.192 1.00 39.12 617 ARG A O 1
ATOM 4855 N N . VAL A 1 618 ? -57.083 7.964 -2.009 1.00 36.22 618 VAL A N 1
ATOM 4856 C CA . VAL A 1 618 ? -57.121 9.062 -2.977 1.00 36.22 618 VAL A CA 1
ATOM 4857 C C . VAL A 1 618 ? -58.523 9.103 -3.584 1.00 36.22 618 VAL A C 1
ATOM 4859 O O . VAL A 1 618 ? -58.771 8.529 -4.638 1.00 36.22 618 VAL A O 1
ATOM 4862 N N . SER A 1 619 ? -59.457 9.752 -2.884 1.00 34.25 619 SER A N 1
ATOM 4863 C CA . SER A 1 619 ? -60.703 10.217 -3.502 1.00 34.25 619 SER A CA 1
ATOM 4864 C C . SER A 1 619 ? -60.378 11.462 -4.318 1.00 34.25 619 SER A C 1
ATOM 4866 O O . SER A 1 619 ? -60.005 12.492 -3.760 1.00 34.25 619 SER A O 1
ATOM 4868 N N . ILE A 1 620 ? -60.491 11.342 -5.637 1.00 36.22 620 ILE A N 1
ATOM 4869 C CA . ILE A 1 620 ? -60.569 12.472 -6.560 1.00 36.22 620 ILE A CA 1
ATOM 4870 C C . ILE A 1 620 ? -62.060 12.710 -6.789 1.00 36.22 620 ILE A C 1
ATOM 4872 O O . ILE A 1 620 ? -62.729 11.850 -7.357 1.00 36.22 620 ILE A O 1
ATOM 4876 N N . ASP A 1 621 ? -62.568 13.854 -6.335 1.00 35.91 621 ASP A N 1
ATOM 4877 C CA . ASP A 1 621 ? -63.834 14.398 -6.828 1.00 35.91 621 ASP A CA 1
ATOM 4878 C C . ASP A 1 621 ? -63.623 14.886 -8.275 1.00 35.91 621 ASP A C 1
ATOM 4880 O O . ASP A 1 621 ? -62.699 15.670 -8.523 1.00 35.91 621 ASP A O 1
ATOM 4884 N N . PRO A 1 622 ? -64.433 14.449 -9.255 1.00 37.84 622 PRO A N 1
ATOM 4885 C CA . PRO A 1 622 ? -64.285 14.844 -10.647 1.00 37.84 622 PRO A CA 1
ATOM 4886 C C . PRO A 1 622 ? -65.154 16.070 -10.941 1.00 37.84 622 PRO A C 1
ATOM 4888 O O . PRO A 1 622 ? -66.221 15.953 -11.532 1.00 37.84 622 PRO A O 1
ATOM 4891 N N . ALA A 1 623 ? -64.713 17.261 -10.542 1.00 38.31 623 ALA A N 1
ATOM 4892 C CA . ALA A 1 623 ? -65.296 18.501 -11.052 1.00 38.31 623 ALA A CA 1
ATOM 4893 C C . ALA A 1 623 ? -64.355 19.685 -10.821 1.00 38.31 623 ALA A C 1
ATOM 4895 O O . ALA A 1 623 ? -64.369 20.308 -9.765 1.00 38.31 623 ALA A O 1
ATOM 4896 N N . THR A 1 624 ? -63.528 19.994 -11.815 1.00 34.75 624 THR A N 1
ATOM 4897 C CA . THR A 1 624 ? -63.442 21.303 -12.488 1.00 34.75 624 THR A CA 1
ATOM 4898 C C . THR A 1 624 ? -62.088 21.456 -13.175 1.00 34.75 624 THR A C 1
ATOM 4900 O O . THR A 1 624 ? -61.015 21.252 -12.614 1.00 34.75 624 THR A O 1
ATOM 4903 N N . ASP A 1 625 ? -62.215 21.767 -14.455 1.00 42.53 625 ASP A N 1
ATOM 4904 C CA . ASP A 1 625 ? -61.201 22.081 -15.441 1.00 42.53 625 ASP A CA 1
ATOM 4905 C C . ASP A 1 625 ? -60.351 23.278 -14.987 1.00 42.53 625 ASP A C 1
ATOM 4907 O O . ASP A 1 625 ? -60.919 24.318 -14.655 1.00 42.53 625 ASP A O 1
ATOM 4911 N N . ASN A 1 626 ? -59.023 23.112 -14.910 1.00 32.56 626 ASN A N 1
ATOM 4912 C CA . ASN A 1 626 ? -58.010 24.176 -15.022 1.00 32.56 626 ASN A CA 1
ATOM 4913 C C . ASN A 1 626 ? -56.592 23.615 -14.787 1.00 32.56 626 ASN A C 1
ATOM 4915 O O . ASN A 1 626 ? -56.055 23.637 -13.679 1.00 32.56 626 ASN A O 1
ATOM 4919 N N . THR A 1 627 ? -55.926 23.168 -15.853 1.00 34.34 627 THR A N 1
ATOM 4920 C CA . THR A 1 627 ? -54.451 23.209 -15.920 1.00 34.34 627 THR A CA 1
ATOM 4921 C C . THR A 1 627 ? -53.991 24.655 -16.086 1.00 34.34 627 THR A C 1
ATOM 4923 O O . THR A 1 627 ? -54.535 25.346 -16.947 1.00 34.34 627 THR A O 1
ATOM 4926 N N . PRO A 1 628 ? -52.969 25.117 -15.336 1.00 31.23 628 PRO A N 1
ATOM 4927 C CA . PRO A 1 628 ? -51.720 25.503 -16.013 1.00 31.23 628 PRO A CA 1
ATOM 4928 C C . PRO A 1 628 ? -50.464 25.280 -15.109 1.00 31.23 628 PRO A C 1
ATOM 4930 O O . PRO A 1 628 ? -50.545 24.580 -14.103 1.00 31.23 628 PRO A O 1
ATOM 4933 N N . PRO A 1 629 ? -49.251 25.736 -15.483 1.00 34.16 629 PRO A N 1
ATOM 4934 C CA . PRO A 1 629 ? -48.171 24.892 -15.978 1.00 34.16 629 PRO A CA 1
ATOM 4935 C C . PRO A 1 629 ? -47.019 24.734 -14.967 1.00 34.16 629 PRO A C 1
ATOM 4937 O O . PRO A 1 629 ? -46.873 25.485 -14.006 1.00 34.16 629 PRO A O 1
ATOM 4940 N N . ILE A 1 630 ? -46.146 23.762 -15.233 1.00 29.70 630 ILE A N 1
ATOM 4941 C CA . ILE A 1 630 ? -44.935 23.459 -14.457 1.00 29.70 630 ILE A CA 1
ATOM 4942 C C . ILE A 1 630 ? -43.918 24.616 -14.564 1.00 29.70 630 ILE A C 1
ATOM 4944 O O . ILE A 1 630 ? -43.454 24.883 -15.676 1.00 29.70 630 ILE A O 1
ATOM 4948 N N . PRO A 1 631 ? -43.469 25.242 -13.453 1.00 28.48 631 PRO A N 1
ATOM 4949 C CA . PRO A 1 631 ? -42.375 26.203 -13.487 1.00 28.48 631 PRO A CA 1
ATOM 4950 C C . PRO A 1 631 ? -41.040 25.597 -13.045 1.00 28.48 631 PRO A C 1
ATOM 4952 O O . PRO A 1 631 ? -40.885 24.963 -11.999 1.00 28.48 631 PRO A O 1
ATOM 4955 N N . THR A 1 632 ? -40.037 25.895 -13.857 1.00 29.12 632 THR A N 1
ATOM 4956 C CA . THR A 1 632 ? -38.607 25.722 -13.634 1.00 29.12 632 THR A CA 1
ATOM 4957 C C . THR A 1 632 ? -38.033 26.728 -12.617 1.00 29.12 632 THR A C 1
ATOM 4959 O O . THR A 1 632 ? -38.041 27.928 -12.863 1.00 29.12 632 THR A O 1
ATOM 4962 N N . SER A 1 633 ? -37.350 26.211 -11.587 1.00 27.58 633 SER A N 1
ATOM 4963 C CA . SER A 1 633 ? -36.132 26.761 -10.941 1.00 27.58 633 SER A CA 1
ATOM 4964 C C . SER A 1 633 ? -36.187 27.937 -9.912 1.00 27.58 633 SER A C 1
ATOM 4966 O O . SER A 1 633 ? -36.690 29.013 -10.204 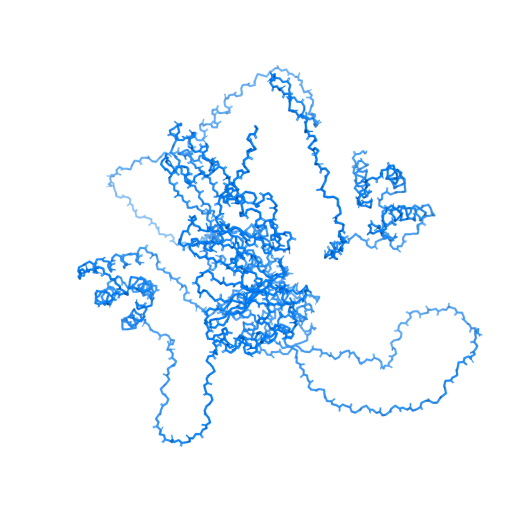1.00 27.58 633 SER A O 1
ATOM 4968 N N . ILE A 1 634 ? -35.431 27.733 -8.798 1.00 28.05 634 ILE A N 1
ATOM 4969 C CA . ILE A 1 634 ? -34.772 28.691 -7.843 1.00 28.05 634 ILE A CA 1
ATOM 4970 C C . ILE A 1 634 ? -35.674 29.273 -6.701 1.00 28.05 634 ILE A C 1
ATOM 4972 O O . ILE A 1 634 ? -36.866 29.411 -6.932 1.00 28.05 634 ILE A O 1
ATOM 4976 N N . PRO A 1 635 ? -35.196 29.766 -5.516 1.00 37.28 635 PRO A N 1
ATOM 4977 C CA . PRO A 1 635 ? -34.185 29.363 -4.500 1.00 37.28 635 PRO A CA 1
ATOM 4978 C C . PRO A 1 635 ? -34.768 29.265 -3.051 1.00 37.28 635 PRO A C 1
ATOM 4980 O O . PRO A 1 635 ? -35.768 29.898 -2.726 1.00 37.28 635 PRO A O 1
ATOM 4983 N N . HIS A 1 636 ? -34.074 28.632 -2.091 1.00 27.94 636 HIS A N 1
ATOM 4984 C CA . HIS A 1 636 ? -34.411 28.801 -0.660 1.00 27.94 636 HIS A CA 1
ATOM 4985 C C . HIS A 1 636 ? -33.795 30.083 -0.066 1.00 27.94 636 HIS A C 1
ATOM 4987 O O . HIS A 1 636 ? -32.652 30.101 0.392 1.00 27.94 636 HIS A O 1
ATOM 4993 N N . LYS A 1 637 ? -34.611 31.140 -0.009 1.00 29.33 637 LYS A N 1
ATOM 4994 C CA . LYS A 1 637 ? -34.665 32.092 1.110 1.00 29.33 637 LYS A CA 1
ATOM 4995 C C . LYS A 1 637 ? -36.059 31.969 1.730 1.00 29.33 637 LYS A C 1
ATOM 4997 O O . LYS A 1 637 ? -37.019 32.505 1.200 1.00 29.33 637 LYS A O 1
ATOM 5002 N N . SER A 1 638 ? -36.154 31.256 2.847 1.00 31.08 638 SER A N 1
ATOM 5003 C CA . SER A 1 638 ? -37.292 31.319 3.779 1.00 31.08 638 SER A CA 1
ATOM 5004 C C . SER A 1 638 ? -36.890 30.748 5.144 1.00 31.08 638 SER A C 1
ATOM 5006 O O . SER A 1 638 ? -37.588 29.956 5.765 1.00 31.08 638 SER A O 1
ATOM 5008 N N . ALA A 1 639 ? -35.727 31.182 5.635 1.00 33.34 639 ALA A N 1
ATOM 5009 C CA . ALA A 1 639 ? -35.439 31.220 7.064 1.00 33.34 639 ALA A CA 1
ATOM 5010 C C . ALA A 1 639 ? -35.987 32.551 7.603 1.00 33.34 639 ALA A C 1
ATOM 5012 O O . ALA A 1 639 ? -35.239 33.509 7.765 1.00 33.34 639 ALA A O 1
ATOM 501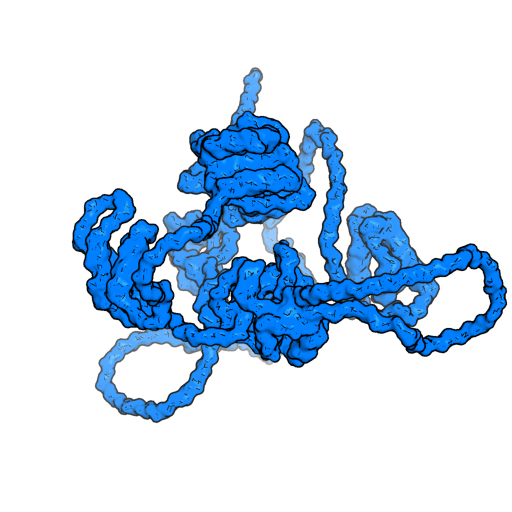3 N N . LEU A 1 640 ? -37.313 32.646 7.748 1.00 32.91 640 LEU A N 1
ATOM 5014 C CA . LEU A 1 640 ? -37.991 33.826 8.305 1.00 32.91 640 LEU A CA 1
ATOM 5015 C C . LEU A 1 640 ? -39.436 33.501 8.729 1.00 32.91 640 LEU A C 1
ATOM 5017 O O . LEU A 1 640 ? -40.360 34.225 8.402 1.00 32.91 640 LEU A O 1
ATOM 5021 N N . VAL A 1 641 ? -39.649 32.377 9.430 1.00 38.59 641 VAL A N 1
ATOM 5022 C CA . VAL A 1 641 ? -40.960 32.060 10.055 1.00 38.59 641 VAL A CA 1
ATOM 5023 C C . VAL A 1 641 ? -40.827 31.518 11.493 1.00 38.59 641 VAL A C 1
ATOM 5025 O O . VAL A 1 641 ? -41.812 31.132 12.104 1.00 38.59 641 VAL A O 1
ATOM 5028 N N . ARG A 1 642 ? -39.638 31.503 12.118 1.00 33.41 642 ARG A N 1
ATOM 5029 C CA . ARG A 1 642 ? -39.508 31.024 13.518 1.00 33.41 642 ARG A CA 1
ATOM 5030 C C . ARG A 1 642 ? -38.604 31.852 14.430 1.00 33.41 642 ARG A C 1
ATOM 5032 O O . ARG A 1 642 ? -37.911 31.279 15.255 1.00 33.41 642 ARG A O 1
ATOM 5039 N N . GLY A 1 643 ? -38.624 33.178 14.279 1.00 37.78 643 GLY A N 1
ATOM 5040 C CA . GLY A 1 643 ? -38.451 34.143 15.382 1.00 37.78 643 GLY A CA 1
ATOM 5041 C C . GLY A 1 643 ? -37.406 33.890 16.482 1.00 37.78 643 GLY A C 1
ATOM 5042 O O . GLY A 1 643 ? -37.643 34.304 17.607 1.00 37.78 643 GLY A O 1
ATOM 5043 N N . ILE A 1 644 ? -36.273 33.235 16.207 1.00 34.41 644 ILE A N 1
ATOM 5044 C CA . ILE A 1 644 ? -35.162 33.069 17.152 1.00 34.41 644 ILE A CA 1
ATOM 5045 C C . ILE A 1 644 ? -33.857 33.158 16.355 1.00 34.41 644 ILE A C 1
ATOM 5047 O O . ILE A 1 644 ? -33.376 32.182 15.786 1.00 34.41 644 ILE A O 1
ATOM 5051 N N . SER A 1 645 ? -33.297 34.362 16.279 1.00 28.08 645 SER A N 1
ATOM 5052 C CA . SER A 1 645 ? -31.928 34.608 15.823 1.00 28.08 645 SER A CA 1
ATOM 5053 C C . SER A 1 645 ? -31.393 35.812 16.587 1.00 28.08 645 SER A C 1
ATOM 5055 O O . SER A 1 645 ? -31.630 36.952 16.194 1.00 28.08 645 SER A O 1
ATOM 5057 N N . GLN A 1 646 ? -30.656 35.559 17.669 1.00 31.55 646 GLN A N 1
ATOM 5058 C CA . GLN A 1 646 ? -29.684 36.536 18.148 1.00 31.55 646 GLN A CA 1
ATOM 5059 C C . GLN A 1 646 ? -28.480 36.556 17.185 1.00 31.55 646 GLN A C 1
ATOM 5061 O O . GLN A 1 646 ? -28.077 35.497 16.696 1.00 31.55 646 GLN A O 1
ATOM 5066 N N . PRO A 1 647 ? -27.917 37.733 16.865 1.00 32.78 647 PRO A N 1
ATOM 5067 C CA . PRO A 1 647 ? -26.795 37.846 15.943 1.00 32.78 647 PRO A CA 1
ATOM 5068 C C . PRO A 1 647 ? -25.507 37.284 16.560 1.00 32.78 647 PRO A C 1
ATOM 5070 O O . PRO A 1 647 ? -25.104 37.669 17.654 1.00 32.78 647 PRO A O 1
ATOM 5073 N N . TYR A 1 648 ? -24.831 36.402 15.821 1.00 28.98 648 TYR A N 1
ATOM 5074 C CA . TYR A 1 648 ? -23.453 36.001 16.108 1.00 28.98 648 TYR A CA 1
ATOM 5075 C C . TYR A 1 648 ? -22.527 37.233 16.074 1.00 28.98 648 TYR A C 1
ATOM 5077 O O . TYR A 1 648 ? -22.582 37.995 15.100 1.00 28.98 648 TYR A O 1
ATOM 5085 N N . PRO A 1 649 ? -21.657 37.439 17.079 1.00 32.16 649 PRO A N 1
ATOM 5086 C CA . PRO A 1 649 ? -20.724 38.555 17.078 1.00 32.16 649 PRO A CA 1
ATOM 5087 C C . PRO A 1 649 ? -19.686 38.397 15.961 1.00 32.16 649 PRO A C 1
ATOM 5089 O O . PRO A 1 649 ? -19.146 37.316 15.711 1.00 32.16 649 PRO A O 1
ATOM 5092 N N . LYS A 1 650 ? -19.434 39.513 15.269 1.00 29.48 650 LYS A N 1
ATOM 5093 C CA . LYS A 1 650 ? -18.350 39.674 14.297 1.00 29.48 650 LYS A CA 1
ATOM 5094 C C . LYS A 1 650 ? -17.026 39.323 14.973 1.00 29.48 650 LYS A C 1
ATOM 5096 O O . LYS A 1 650 ? -16.790 39.729 16.101 1.00 29.48 650 LYS A O 1
ATOM 5101 N N . ALA A 1 651 ? -16.182 38.591 14.251 1.00 29.00 651 ALA A N 1
ATOM 5102 C CA . ALA A 1 651 ? -14.836 38.242 14.675 1.00 29.00 651 ALA A CA 1
ATOM 5103 C C . ALA A 1 651 ? -14.072 39.490 15.144 1.00 29.00 651 ALA A C 1
ATOM 5105 O O . ALA A 1 651 ? -13.761 40.373 14.338 1.00 29.00 651 ALA A O 1
ATOM 5106 N N . ASP A 1 652 ? -13.768 39.537 16.438 1.00 27.86 652 ASP A N 1
ATOM 5107 C CA . ASP A 1 652 ? -12.822 40.492 16.982 1.00 27.86 652 ASP A CA 1
ATOM 5108 C C . ASP A 1 652 ? -11.448 40.238 16.368 1.00 27.86 652 ASP A C 1
ATOM 5110 O O . ASP A 1 652 ? -10.911 39.126 16.352 1.00 27.86 652 ASP A O 1
ATOM 5114 N N . LYS A 1 653 ? -10.881 41.315 15.829 1.00 29.23 653 LYS A N 1
ATOM 5115 C CA . LYS A 1 653 ? -9.480 41.387 15.444 1.00 29.23 653 LYS A CA 1
ATOM 5116 C C . LYS A 1 653 ? -8.651 41.248 16.718 1.00 29.23 653 LYS A C 1
ATOM 5118 O O . LYS A 1 653 ? -8.512 42.207 17.472 1.00 29.23 653 LYS A O 1
ATOM 5123 N N . VAL A 1 654 ? -8.059 40.079 16.934 1.00 26.52 654 VAL A N 1
ATOM 5124 C CA . VAL A 1 654 ? -6.967 39.940 17.899 1.00 26.52 654 VAL A CA 1
ATOM 5125 C C . VAL A 1 654 ? -5.776 40.729 17.352 1.00 26.52 654 VAL A C 1
ATOM 5127 O O . VAL A 1 654 ? -5.180 40.355 16.342 1.00 26.52 654 VAL A O 1
ATOM 5130 N N . LYS A 1 655 ? -5.458 41.858 17.996 1.00 28.09 655 LYS A N 1
ATOM 5131 C CA . LYS A 1 655 ? -4.175 42.545 17.826 1.00 28.09 655 LYS A CA 1
ATOM 5132 C C . LYS A 1 655 ? -3.085 41.618 18.364 1.00 28.09 655 LYS A C 1
ATOM 5134 O O . LYS A 1 655 ? -3.011 41.383 19.565 1.00 28.09 655 LYS A O 1
ATOM 5139 N N . ILE A 1 656 ? -2.266 41.078 17.467 1.00 32.00 656 ILE A N 1
ATOM 5140 C CA . ILE A 1 656 ? -0.992 40.457 17.830 1.00 32.00 656 ILE A CA 1
ATOM 5141 C C . ILE A 1 656 ? -0.056 41.611 18.198 1.00 32.00 656 ILE A C 1
ATOM 5143 O O . ILE A 1 656 ? 0.109 42.533 17.402 1.00 32.00 656 ILE A O 1
ATOM 5147 N N . GLY A 1 657 ? 0.460 41.592 19.426 1.00 28.28 657 GLY A N 1
ATOM 5148 C CA . GLY A 1 657 ? 1.369 42.610 19.942 1.00 28.28 657 GLY A CA 1
ATOM 5149 C C . GLY A 1 657 ? 2.677 42.684 19.156 1.00 28.28 657 GLY A C 1
ATOM 5150 O O . GLY A 1 657 ? 3.142 41.695 18.587 1.00 28.28 657 GLY A O 1
ATOM 5151 N N . ASP A 1 658 ? 3.247 43.885 19.142 1.00 33.06 658 ASP A N 1
ATOM 5152 C CA . ASP A 1 658 ? 4.511 44.227 18.505 1.00 33.06 658 ASP A CA 1
ATOM 5153 C C . ASP A 1 658 ? 5.667 43.440 19.132 1.00 33.06 658 ASP A C 1
ATOM 5155 O O . ASP A 1 658 ? 6.106 43.715 20.247 1.00 33.06 658 ASP A O 1
ATOM 5159 N N . GLY A 1 659 ? 6.157 42.431 18.416 1.00 34.97 659 GLY A N 1
ATOM 5160 C CA . GLY A 1 659 ? 7.307 41.652 18.860 1.00 34.97 659 GLY A CA 1
ATOM 5161 C C . GLY A 1 659 ? 7.441 40.323 18.139 1.00 34.97 659 GLY A C 1
ATOM 5162 O O . GLY A 1 659 ? 7.285 39.291 18.773 1.00 34.97 659 GLY A O 1
ATOM 5163 N N . LEU A 1 660 ? 7.668 40.361 16.819 1.00 28.72 660 LEU A N 1
ATOM 5164 C CA . LEU A 1 660 ? 8.347 39.338 15.994 1.00 28.72 660 LEU A CA 1
ATOM 5165 C C . LEU A 1 660 ? 8.238 39.739 14.511 1.00 28.72 660 LEU A C 1
ATOM 5167 O O . LEU A 1 660 ? 7.723 39.018 13.659 1.00 28.72 660 LEU A O 1
ATOM 5171 N N . SER A 1 661 ? 8.710 40.946 14.195 1.00 31.66 661 SER A N 1
ATOM 5172 C CA . SER A 1 661 ? 9.155 41.251 12.836 1.00 31.66 661 SER A CA 1
ATOM 5173 C C . SER A 1 661 ? 10.579 40.729 12.679 1.00 31.66 661 SER A C 1
ATOM 5175 O O . SER A 1 661 ? 11.353 40.860 13.623 1.00 31.66 661 SER A O 1
ATOM 5177 N N . GLN A 1 662 ? 10.920 40.285 11.469 1.00 34.03 662 GLN A N 1
ATOM 5178 C CA . GLN A 1 662 ? 12.232 39.802 11.014 1.00 34.03 662 GLN A CA 1
ATOM 5179 C C . GLN A 1 662 ? 12.396 38.286 11.128 1.00 34.03 662 GLN A C 1
ATOM 5181 O O . GLN A 1 662 ? 12.938 37.794 12.097 1.00 34.03 662 GLN A O 1
ATOM 5186 N N . TYR A 1 663 ? 11.914 37.563 10.113 1.00 27.30 663 TYR A N 1
ATOM 5187 C CA . TYR A 1 663 ? 12.685 36.573 9.347 1.00 27.30 663 TYR A CA 1
ATOM 5188 C C . TYR A 1 663 ? 11.894 36.266 8.067 1.00 27.30 663 TYR A C 1
ATOM 5190 O O . TYR A 1 663 ? 10.918 35.520 8.065 1.00 27.30 663 TYR A O 1
ATOM 5198 N N . VAL A 1 664 ? 12.301 36.895 6.965 1.00 30.86 664 VAL A N 1
ATOM 5199 C CA . VAL A 1 664 ? 11.894 36.506 5.612 1.00 30.86 664 VAL A CA 1
ATOM 5200 C C . VAL A 1 664 ? 12.913 35.472 5.146 1.00 30.86 664 VAL A C 1
ATOM 5202 O O . VAL A 1 664 ? 14.089 35.799 5.013 1.00 30.86 664 VAL A O 1
ATOM 5205 N N . LEU A 1 665 ? 12.478 34.233 4.909 1.00 25.38 665 LEU A N 1
ATOM 5206 C CA . LEU A 1 665 ? 13.269 33.238 4.183 1.00 25.38 665 LEU A CA 1
ATOM 5207 C C . LEU A 1 665 ? 12.646 32.964 2.804 1.00 25.38 665 LEU A C 1
ATOM 5209 O O . LEU A 1 665 ? 11.420 33.013 2.658 1.00 25.38 665 LEU A O 1
ATOM 5213 N N . PRO A 1 666 ? 13.481 32.707 1.783 1.00 28.75 666 PRO A N 1
ATOM 5214 C CA . PRO A 1 666 ? 13.081 32.709 0.386 1.00 28.75 666 PRO A CA 1
ATOM 5215 C C . PRO A 1 666 ? 12.336 31.421 0.040 1.00 28.75 666 PRO A C 1
ATOM 5217 O O . PRO A 1 666 ? 12.821 30.313 0.264 1.00 28.75 666 PRO A O 1
ATOM 5220 N N . LEU A 1 667 ? 11.143 31.560 -0.534 1.00 26.86 667 LEU A N 1
ATOM 5221 C CA . LEU A 1 667 ? 10.430 30.430 -1.117 1.00 26.86 667 LEU A CA 1
ATOM 5222 C C . LEU A 1 667 ? 11.071 30.065 -2.460 1.00 26.86 667 LEU A C 1
ATOM 5224 O O . LEU A 1 667 ? 10.665 30.566 -3.509 1.00 26.86 667 LEU A O 1
ATOM 5228 N N . ASP A 1 668 ? 12.026 29.140 -2.426 1.00 29.02 668 ASP A N 1
ATOM 5229 C CA . ASP A 1 668 ? 12.366 28.331 -3.593 1.00 29.02 668 ASP A CA 1
ATOM 5230 C C . ASP A 1 668 ? 11.157 27.465 -3.962 1.00 29.02 668 ASP A C 1
ATOM 5232 O O . ASP A 1 668 ? 10.739 26.575 -3.219 1.00 29.02 668 ASP A O 1
ATOM 5236 N N . ASN A 1 669 ? 10.566 27.744 -5.123 1.00 30.59 669 ASN A N 1
ATOM 5237 C CA . ASN A 1 669 ? 9.468 26.971 -5.699 1.00 30.59 669 ASN A CA 1
ATOM 5238 C C . ASN A 1 669 ? 9.988 25.598 -6.178 1.00 30.59 669 ASN A C 1
ATOM 5240 O O . ASN A 1 669 ? 10.690 25.544 -7.195 1.00 30.59 669 ASN A O 1
ATOM 5244 N N . PRO A 1 670 ? 9.607 24.460 -5.563 1.00 33.06 670 PRO A N 1
ATOM 5245 C CA . PRO A 1 670 ? 9.926 23.164 -6.136 1.00 33.06 670 PRO A CA 1
ATOM 5246 C C . PRO A 1 670 ? 9.091 22.942 -7.403 1.00 33.06 670 PRO A C 1
ATOM 5248 O O . PRO A 1 670 ? 7.866 23.103 -7.428 1.00 33.06 670 PRO A O 1
ATOM 5251 N N . LYS A 1 671 ? 9.791 22.571 -8.479 1.00 34.41 671 LYS A N 1
ATOM 5252 C CA . LYS A 1 671 ? 9.250 22.240 -9.799 1.00 34.41 671 LYS A CA 1
ATOM 5253 C C . LYS A 1 671 ? 8.048 21.298 -9.673 1.00 34.41 671 LYS A C 1
ATOM 5255 O O . LYS A 1 671 ? 8.148 20.171 -9.199 1.00 34.41 671 LYS A O 1
ATOM 5260 N N . ARG A 1 672 ? 6.899 21.788 -10.138 1.00 31.55 672 ARG A N 1
ATOM 5261 C CA . ARG A 1 672 ? 5.630 21.065 -10.224 1.00 31.55 672 ARG A CA 1
ATOM 5262 C C . ARG A 1 672 ? 5.759 19.899 -11.211 1.00 31.55 672 ARG A C 1
ATOM 5264 O O . ARG A 1 672 ? 5.876 20.128 -12.415 1.00 31.55 672 ARG A O 1
ATOM 5271 N N . GLY A 1 673 ? 5.698 18.676 -10.692 1.00 32.72 673 GLY A N 1
ATOM 5272 C CA . GLY A 1 673 ? 5.453 17.469 -11.474 1.00 32.72 673 GLY A CA 1
ATOM 5273 C C . GLY A 1 673 ? 4.073 17.503 -12.140 1.00 32.72 673 GLY A C 1
ATOM 5274 O O . GLY A 1 673 ? 3.101 18.006 -11.576 1.00 32.72 673 GLY A O 1
ATOM 5275 N N . ASP A 1 674 ? 4.044 16.986 -13.365 1.00 32.56 674 ASP A N 1
ATOM 5276 C CA . ASP A 1 674 ? 2.895 16.641 -14.200 1.00 32.56 674 ASP A CA 1
ATOM 5277 C C . ASP A 1 674 ? 1.882 17.743 -14.528 1.00 32.56 674 ASP A C 1
ATOM 5279 O O . ASP A 1 674 ? 0.776 17.862 -13.990 1.00 32.56 674 ASP A O 1
ATOM 5283 N N . LYS A 1 675 ? 2.214 18.479 -15.597 1.00 30.64 675 LYS A N 1
ATOM 5284 C CA . LYS A 1 675 ? 1.203 19.055 -16.487 1.00 30.64 675 LYS A CA 1
ATOM 5285 C C . LYS A 1 675 ? 0.295 17.915 -16.964 1.00 30.64 675 LYS A C 1
ATOM 5287 O O . LYS A 1 675 ? 0.692 17.126 -17.818 1.00 30.64 675 LYS A O 1
ATOM 5292 N N . LYS A 1 676 ? -0.943 17.852 -16.455 1.00 30.41 676 LYS A N 1
ATOM 5293 C CA . LYS A 1 676 ? -2.034 17.098 -17.092 1.00 30.41 676 LYS A CA 1
ATOM 5294 C C . LYS A 1 676 ? -2.013 17.415 -18.588 1.00 30.41 676 LYS A C 1
ATOM 5296 O O . LYS A 1 676 ? -2.260 18.563 -18.965 1.00 30.41 676 LYS A O 1
ATOM 5301 N N . ARG A 1 677 ? -1.704 16.417 -19.425 1.00 31.61 677 ARG A N 1
ATOM 5302 C CA . ARG A 1 677 ? -1.917 16.501 -20.872 1.00 31.61 677 ARG A CA 1
ATOM 5303 C C . ARG A 1 677 ? -3.362 16.940 -21.090 1.00 31.61 677 ARG A C 1
ATOM 5305 O O . ARG A 1 677 ? -4.296 16.308 -20.599 1.00 31.61 677 ARG A O 1
ATOM 5312 N N . LEU A 1 678 ? -3.509 18.080 -21.755 1.00 30.08 678 LEU A N 1
ATOM 5313 C CA . LEU A 1 678 ? -4.789 18.564 -22.249 1.00 30.08 678 LEU A CA 1
ATOM 5314 C C . LEU A 1 678 ? -5.378 17.498 -23.191 1.00 30.08 678 LEU A C 1
ATOM 5316 O O . LEU A 1 678 ? -4.606 16.806 -23.858 1.00 30.08 678 LEU A O 1
ATOM 5320 N N . PRO A 1 679 ? -6.711 17.343 -23.253 1.00 30.22 679 PRO A N 1
ATOM 5321 C CA . PRO A 1 679 ? -7.324 16.531 -24.294 1.00 30.22 679 PRO A CA 1
ATOM 5322 C C . PRO A 1 679 ? -6.891 17.078 -25.660 1.00 30.22 679 PRO A C 1
ATOM 5324 O O . PRO A 1 679 ? -6.950 18.290 -25.878 1.00 30.22 679 PRO A O 1
ATOM 5327 N N . ASN A 1 680 ? -6.432 16.188 -26.544 1.00 31.42 680 ASN A N 1
ATOM 5328 C CA . ASN A 1 680 ? -6.218 16.496 -27.954 1.00 31.42 680 ASN A CA 1
ATOM 5329 C C . ASN A 1 680 ? -7.566 16.930 -28.542 1.00 31.42 680 ASN A C 1
ATOM 5331 O O . ASN A 1 680 ? -8.410 16.086 -28.829 1.00 31.42 680 ASN A O 1
ATOM 5335 N N . TYR A 1 681 ? -7.772 18.238 -28.675 1.00 38.06 681 TYR A N 1
ATOM 5336 C CA . TYR A 1 681 ? -8.773 18.775 -29.586 1.00 38.06 681 TYR A CA 1
ATOM 5337 C C . TYR A 1 681 ? -8.127 18.883 -30.967 1.00 38.06 681 TYR A C 1
ATOM 5339 O O . TYR A 1 681 ? -6.942 19.200 -31.079 1.00 38.06 681 TYR A O 1
ATOM 5347 N N . SER A 1 682 ? -8.901 18.495 -31.972 1.00 33.75 682 SER A N 1
ATOM 5348 C CA . SER A 1 682 ? -8.511 18.174 -33.343 1.00 33.75 682 SER A CA 1
ATOM 5349 C C . SER A 1 682 ? -7.515 19.139 -33.991 1.00 33.75 682 SER A C 1
ATOM 5351 O O . SER A 1 682 ? -7.580 20.358 -33.854 1.00 33.75 682 SER A O 1
ATOM 5353 N N . SER A 1 683 ? -6.618 18.548 -34.774 1.00 34.88 683 SER A N 1
ATOM 5354 C CA . SER A 1 683 ? -5.610 19.159 -35.639 1.00 34.88 683 SER A CA 1
ATOM 5355 C C . SER A 1 683 ? -6.199 19.844 -36.884 1.00 34.88 683 SER A C 1
ATOM 5357 O O . SER A 1 683 ? -5.678 19.661 -37.977 1.00 34.88 683 SER A O 1
ATOM 5359 N N . SER A 1 684 ? -7.287 20.607 -36.751 1.00 39.75 684 SER A N 1
ATOM 5360 C CA . SER A 1 684 ? -7.909 21.319 -37.884 1.00 39.75 684 SER A CA 1
ATOM 5361 C C . SER A 1 684 ? -7.611 22.823 -37.918 1.00 39.75 684 SER A C 1
ATOM 5363 O O . SER A 1 684 ? -8.140 23.521 -38.771 1.00 39.75 684 SER A O 1
ATOM 5365 N N . ALA A 1 685 ? -6.782 23.345 -37.006 1.00 42.56 685 ALA A N 1
ATOM 5366 C CA . ALA A 1 685 ? -6.500 24.785 -36.908 1.00 42.56 685 ALA A CA 1
ATOM 5367 C C . ALA A 1 685 ? -5.163 25.221 -37.537 1.00 42.56 685 ALA A C 1
ATOM 5369 O O . ALA A 1 685 ? -4.829 26.401 -37.480 1.00 42.56 685 ALA A O 1
ATOM 5370 N N . ASP A 1 686 ? -4.383 24.296 -38.106 1.00 43.12 686 ASP A N 1
ATOM 5371 C CA . ASP A 1 686 ? -3.082 24.626 -38.711 1.00 43.12 686 ASP A CA 1
ATOM 5372 C C . ASP A 1 686 ? -3.211 25.058 -40.200 1.00 43.12 686 ASP A C 1
ATOM 5374 O O . ASP A 1 686 ? -2.200 25.380 -40.817 1.00 43.12 686 ASP A O 1
ATOM 5378 N N . THR A 1 687 ? -4.429 25.140 -40.766 1.00 43.53 687 THR A N 1
ATOM 5379 C CA . THR A 1 687 ? -4.679 25.545 -42.174 1.00 43.53 687 THR A CA 1
ATOM 5380 C C . THR A 1 687 ? -5.736 26.644 -42.376 1.00 43.53 687 THR A C 1
ATOM 5382 O O . THR A 1 687 ? -6.102 26.916 -43.515 1.00 43.53 687 THR A O 1
ATOM 5385 N N . ALA A 1 688 ? -6.233 27.300 -41.321 1.00 47.28 688 ALA A N 1
ATOM 5386 C CA . ALA A 1 688 ? -7.151 28.433 -41.480 1.00 47.28 688 ALA A CA 1
ATOM 5387 C C . ALA A 1 688 ? -6.361 29.744 -41.633 1.00 47.28 688 ALA A C 1
ATOM 5389 O O . ALA A 1 688 ? -5.582 30.113 -40.750 1.00 47.28 688 ALA A O 1
ATOM 5390 N N . ASP A 1 689 ? -6.548 30.439 -42.753 1.00 51.19 689 ASP A N 1
ATOM 5391 C CA . ASP A 1 689 ? -5.916 31.729 -43.012 1.00 51.19 689 ASP A CA 1
ATOM 5392 C C . ASP A 1 689 ? -6.573 32.802 -42.124 1.00 51.19 689 ASP A C 1
ATOM 5394 O O . ASP A 1 689 ? -7.678 33.271 -42.376 1.00 51.19 689 ASP A O 1
ATOM 5398 N N . PHE A 1 690 ? -5.938 33.109 -40.990 1.00 58.22 690 PHE A N 1
ATOM 5399 C CA . PHE A 1 690 ? -6.479 34.034 -39.987 1.00 58.22 690 PHE A CA 1
ATOM 5400 C C . PHE A 1 690 ? -6.624 35.453 -40.550 1.00 58.22 690 PHE A C 1
ATOM 5402 O O . PHE A 1 690 ? -5.636 35.985 -41.068 1.00 58.22 690 PHE A O 1
ATOM 5409 N N . GLY A 1 691 ? -7.764 36.109 -40.324 1.00 68.25 691 GLY A N 1
ATOM 5410 C CA . GLY A 1 691 ? -7.935 37.542 -40.594 1.00 68.25 691 GLY A CA 1
ATOM 5411 C C . GLY A 1 691 ? -7.011 38.420 -39.732 1.00 68.25 691 GLY A C 1
ATOM 5412 O O . GLY A 1 691 ? -6.552 38.004 -38.661 1.00 68.25 691 GLY A O 1
ATOM 5413 N N . ALA A 1 692 ? -6.715 39.643 -40.187 1.00 71.31 692 ALA A N 1
ATOM 5414 C CA . ALA A 1 692 ? -5.801 40.566 -39.497 1.00 71.31 692 ALA A CA 1
ATOM 5415 C C . ALA A 1 692 ? -6.231 40.861 -38.042 1.00 71.31 692 ALA A C 1
ATOM 5417 O O . ALA A 1 692 ? -5.389 40.876 -37.138 1.00 71.31 692 ALA A O 1
ATOM 5418 N N . ASP A 1 693 ? -7.539 40.977 -37.796 1.00 76.00 693 ASP A N 1
ATOM 5419 C CA . ASP A 1 693 ? -8.103 41.294 -36.479 1.00 76.00 693 ASP A CA 1
ATOM 5420 C C . ASP A 1 693 ? -7.957 40.159 -35.458 1.00 76.00 693 ASP A C 1
ATOM 5422 O O . ASP A 1 693 ? -7.658 40.396 -34.284 1.00 76.00 693 ASP A O 1
ATOM 5426 N N . GLU A 1 694 ? -8.074 38.904 -35.894 1.00 81.00 694 GLU A N 1
ATOM 5427 C CA . GLU A 1 694 ? -7.906 37.737 -35.022 1.00 81.00 694 GLU A CA 1
ATOM 5428 C C . GLU A 1 694 ? -6.442 37.547 -34.611 1.00 81.00 694 GLU A C 1
ATOM 5430 O O . GLU A 1 694 ? -6.145 37.206 -33.459 1.00 81.00 694 GLU A O 1
ATOM 5435 N N . ARG A 1 695 ? -5.507 37.824 -35.534 1.00 81.38 695 ARG A N 1
ATOM 5436 C CA . ARG A 1 695 ? -4.062 37.817 -35.247 1.00 81.38 695 ARG A CA 1
ATOM 5437 C C . ARG A 1 695 ? -3.716 38.908 -34.234 1.00 81.38 695 ARG A C 1
ATOM 5439 O O . ARG A 1 695 ? -3.002 38.632 -33.267 1.00 81.38 695 ARG A O 1
ATOM 5446 N N . ALA A 1 696 ? -4.260 40.111 -34.417 1.00 84.00 696 ALA A N 1
ATOM 5447 C CA . ALA A 1 696 ? -4.061 41.228 -33.500 1.00 84.00 696 ALA A CA 1
ATOM 5448 C C . ALA A 1 696 ? -4.647 40.938 -32.106 1.00 84.00 696 ALA A C 1
ATOM 5450 O O . ALA A 1 696 ? -3.976 41.166 -31.097 1.00 84.00 696 ALA A O 1
ATOM 5451 N N . CYS A 1 697 ? -5.853 40.367 -32.028 1.00 86.25 697 CYS A N 1
ATOM 5452 C CA . CYS A 1 697 ? -6.475 39.972 -30.762 1.00 86.25 697 CYS A CA 1
ATOM 5453 C C . CYS A 1 697 ? -5.658 38.892 -30.030 1.00 86.25 697 CYS A C 1
ATOM 5455 O O . CYS A 1 697 ? -5.423 38.997 -28.823 1.00 86.25 697 CYS A O 1
ATOM 5457 N N . ALA A 1 698 ? -5.140 37.890 -30.749 1.00 88.12 698 ALA A N 1
ATOM 5458 C CA . ALA A 1 698 ? -4.308 36.842 -30.157 1.00 88.12 698 ALA A CA 1
ATOM 5459 C C . ALA A 1 698 ? -2.997 37.392 -29.563 1.00 88.12 698 ALA A C 1
ATOM 5461 O O . ALA A 1 698 ? -2.583 36.959 -28.482 1.00 88.12 698 ALA A O 1
ATOM 5462 N N . GLU A 1 699 ? -2.357 38.359 -30.231 1.00 87.00 699 GLU A N 1
ATOM 5463 C CA . GLU A 1 699 ? -1.172 39.046 -29.699 1.00 87.00 699 GLU A CA 1
ATOM 5464 C C . GLU A 1 699 ? -1.526 39.915 -28.481 1.00 87.00 699 GLU A C 1
ATOM 5466 O O . GLU A 1 699 ? -0.839 39.826 -27.461 1.00 87.00 699 GLU A O 1
ATOM 5471 N N . ARG A 1 700 ? -2.633 40.676 -28.514 1.00 89.31 700 ARG A N 1
ATOM 5472 C CA . ARG A 1 700 ? -3.106 41.452 -27.348 1.00 89.31 700 ARG A CA 1
ATOM 5473 C C . ARG A 1 700 ? -3.386 40.563 -26.138 1.00 89.31 700 ARG A C 1
ATOM 5475 O O . ARG A 1 700 ? -2.958 40.884 -25.031 1.00 89.31 700 ARG A O 1
ATOM 5482 N N . LEU A 1 701 ? -4.052 39.428 -26.340 1.00 89.44 701 LEU A N 1
ATOM 5483 C CA . LEU A 1 701 ? -4.336 38.446 -25.294 1.00 89.44 701 LEU A CA 1
ATOM 5484 C C . LEU A 1 701 ? -3.047 37.867 -24.697 1.00 89.44 701 LEU A C 1
ATOM 5486 O O . LEU A 1 701 ? -2.906 37.774 -23.474 1.00 89.44 701 LEU A O 1
ATOM 5490 N N . TYR A 1 702 ? -2.097 37.491 -25.554 1.00 92.06 702 TYR A N 1
ATOM 5491 C CA . TYR A 1 702 ? -0.814 36.946 -25.128 1.00 92.06 702 TYR A CA 1
ATOM 5492 C C . TYR A 1 702 ? -0.016 37.954 -24.288 1.00 92.06 702 TYR A C 1
ATOM 5494 O O . TYR A 1 702 ? 0.379 37.640 -23.160 1.00 92.06 702 TYR A O 1
ATOM 5502 N N . TRP A 1 703 ? 0.179 39.174 -24.795 1.00 88.00 703 TRP A N 1
ATOM 5503 C CA . TRP A 1 703 ? 0.938 40.210 -24.092 1.00 88.00 703 TRP A CA 1
ATOM 5504 C C . TRP A 1 703 ? 0.206 40.746 -22.861 1.00 88.00 703 TRP A C 1
ATOM 5506 O O . TRP A 1 703 ? 0.843 40.968 -21.832 1.00 88.00 703 TRP A O 1
ATOM 5516 N N . GLY A 1 704 ? -1.122 40.867 -22.911 1.00 84.38 704 GLY A N 1
ATOM 5517 C CA . GLY A 1 704 ? -1.943 41.295 -21.779 1.00 84.38 704 GLY A CA 1
ATOM 5518 C C . GLY A 1 704 ? -1.825 40.351 -20.583 1.00 84.38 704 GLY A C 1
ATOM 5519 O O . GLY A 1 704 ? -1.585 40.796 -19.462 1.00 84.38 704 GLY A O 1
ATOM 5520 N N . LEU A 1 705 ? -1.894 39.036 -20.812 1.00 87.56 705 LEU A N 1
ATOM 5521 C CA . LEU A 1 705 ? -1.716 38.051 -19.742 1.00 87.56 705 LEU A CA 1
ATOM 5522 C C . LEU A 1 705 ? -0.270 37.989 -19.237 1.00 87.56 705 LEU A C 1
ATOM 5524 O O . LEU A 1 705 ? -0.050 37.842 -18.034 1.00 87.56 705 LEU A O 1
ATOM 5528 N N . ARG A 1 706 ? 0.712 38.122 -20.136 1.00 85.88 706 ARG A N 1
ATOM 5529 C CA . ARG A 1 706 ? 2.137 38.080 -19.781 1.00 85.88 706 ARG A CA 1
ATOM 5530 C C . ARG A 1 706 ? 2.587 39.308 -18.988 1.00 85.88 706 ARG A C 1
ATOM 5532 O O . ARG A 1 706 ? 3.436 39.162 -18.116 1.00 85.88 706 ARG A O 1
ATOM 5539 N N . ARG A 1 707 ? 1.986 40.478 -19.235 1.00 83.50 707 ARG A N 1
ATOM 5540 C CA . ARG A 1 707 ? 2.230 41.713 -18.474 1.00 83.50 707 ARG A CA 1
ATOM 5541 C C . ARG A 1 707 ? 1.686 41.638 -17.043 1.00 83.50 707 ARG A C 1
ATOM 5543 O O . ARG A 1 707 ? 2.290 42.213 -16.150 1.00 83.50 707 ARG A O 1
ATOM 5550 N N . ILE A 1 708 ? 0.580 40.921 -16.823 1.00 80.38 708 ILE A N 1
ATOM 5551 C CA . ILE A 1 708 ? -0.025 40.750 -15.488 1.00 80.38 708 ILE A CA 1
ATOM 5552 C C . ILE A 1 708 ? 0.712 39.678 -14.677 1.00 80.38 708 ILE A C 1
ATOM 5554 O O . ILE A 1 708 ? 0.952 39.853 -13.486 1.00 80.38 708 ILE A O 1
ATOM 5558 N N . ASN A 1 709 ? 1.052 38.541 -15.292 1.00 81.62 709 ASN A N 1
ATOM 5559 C CA . ASN A 1 709 ? 1.830 37.500 -14.626 1.00 81.62 709 ASN A CA 1
ATOM 5560 C C . ASN A 1 709 ? 2.656 36.690 -15.646 1.00 81.62 709 ASN A C 1
ATOM 5562 O O . ASN A 1 709 ? 2.092 35.833 -16.340 1.00 81.62 709 ASN A O 1
ATOM 5566 N N . PRO A 1 710 ? 3.980 36.915 -15.739 1.00 79.44 710 PRO A N 1
ATOM 5567 C CA . PRO A 1 710 ? 4.815 36.244 -16.731 1.00 79.44 710 PRO A CA 1
ATOM 5568 C C . PRO A 1 710 ? 4.918 34.730 -16.487 1.00 79.44 710 PRO A C 1
ATOM 5570 O O . PRO A 1 710 ? 4.841 33.958 -17.449 1.00 79.44 710 PRO A O 1
ATOM 5573 N N . ASP A 1 711 ? 4.976 34.299 -15.222 1.00 73.81 711 ASP A N 1
ATOM 5574 C CA . ASP A 1 711 ? 5.162 32.895 -14.816 1.00 73.81 711 ASP A CA 1
ATOM 5575 C C . ASP A 1 711 ? 3.943 32.004 -15.092 1.00 73.81 711 ASP A C 1
ATOM 5577 O O . ASP A 1 711 ? 4.055 30.780 -15.200 1.00 73.81 711 ASP A O 1
ATOM 5581 N N . LYS A 1 712 ? 2.752 32.604 -15.201 1.00 76.00 712 LYS A N 1
ATOM 5582 C CA . LYS A 1 712 ? 1.480 31.904 -15.458 1.00 76.00 712 LYS A CA 1
ATOM 5583 C C . LYS A 1 712 ? 0.764 32.413 -16.709 1.00 76.00 712 LYS A C 1
ATOM 5585 O O . LYS A 1 712 ? -0.468 32.400 -16.774 1.00 76.00 712 LYS A O 1
ATOM 5590 N N . SER A 1 713 ? 1.536 32.839 -17.702 1.00 78.75 713 SER A N 1
ATOM 5591 C CA . SER A 1 713 ? 1.033 33.240 -19.016 1.00 78.75 713 SER A CA 1
ATOM 5592 C C . SER A 1 713 ? 0.725 32.033 -19.924 1.00 78.75 713 SER A C 1
ATOM 5594 O O . SER A 1 713 ? 1.095 30.890 -19.641 1.00 78.75 713 SER A O 1
ATOM 5596 N N . ILE A 1 714 ? -0.014 32.273 -21.011 1.00 88.31 714 ILE A N 1
ATOM 5597 C CA . ILE A 1 714 ? -0.331 31.265 -22.039 1.00 88.31 714 ILE A CA 1
ATOM 5598 C C . ILE A 1 714 ? 0.645 31.358 -23.215 1.00 88.31 714 ILE A C 1
ATOM 5600 O O . ILE A 1 714 ? 1.293 32.379 -23.398 1.00 88.31 714 ILE A O 1
ATOM 5604 N N . THR A 1 715 ? 0.749 30.316 -24.045 1.00 90.62 715 THR A N 1
ATOM 5605 C CA . THR A 1 715 ? 1.556 30.364 -25.279 1.00 90.62 715 THR A CA 1
ATOM 5606 C C . THR A 1 715 ? 0.807 31.081 -26.407 1.00 90.62 715 THR A C 1
ATOM 5608 O O . THR A 1 715 ? -0.423 31.060 -26.439 1.00 90.62 715 THR A O 1
ATOM 5611 N N . LYS A 1 716 ? 1.527 31.647 -27.390 1.00 86.44 716 LYS A N 1
ATOM 5612 C CA . LYS A 1 716 ? 0.914 32.274 -28.580 1.00 86.44 716 LYS A CA 1
ATOM 5613 C C . LYS A 1 716 ? -0.003 31.313 -29.352 1.00 86.44 716 LYS A C 1
ATOM 5615 O O . LYS A 1 716 ? -1.087 31.704 -29.773 1.00 86.44 716 LYS A O 1
ATOM 5620 N N . LYS A 1 717 ? 0.380 30.031 -29.466 1.00 84.88 717 LYS A N 1
ATOM 5621 C CA . LYS A 1 717 ? -0.463 28.983 -30.080 1.00 84.88 717 LYS A CA 1
ATOM 5622 C C . LYS A 1 717 ? -1.780 28.792 -29.317 1.00 84.88 717 LYS A C 1
ATOM 5624 O O . LYS A 1 717 ? -2.832 28.649 -29.930 1.00 84.88 717 LYS A O 1
ATOM 5629 N N . LEU A 1 718 ? -1.735 28.829 -27.984 1.00 87.12 718 LEU A N 1
ATOM 5630 C CA . LEU A 1 718 ? -2.933 28.700 -27.158 1.00 87.12 718 LEU A CA 1
ATOM 5631 C C . LEU A 1 718 ? -3.812 29.959 -27.215 1.00 87.12 718 LEU A C 1
ATOM 5633 O O . LEU A 1 718 ? -5.029 29.827 -27.234 1.00 87.12 718 LEU A O 1
ATOM 5637 N N . ALA A 1 719 ? -3.211 31.150 -27.296 1.00 88.56 719 ALA A N 1
ATOM 5638 C CA . ALA A 1 719 ? -3.937 32.406 -27.485 1.00 88.56 719 ALA A CA 1
ATOM 5639 C C . ALA A 1 719 ? -4.727 32.405 -28.805 1.00 88.56 719 ALA A C 1
ATOM 5641 O O . ALA A 1 719 ? -5.926 32.660 -28.783 1.00 88.56 719 ALA A O 1
ATOM 5642 N N . LYS A 1 720 ? -4.097 32.003 -29.921 1.00 88.12 720 LYS A N 1
ATOM 5643 C CA . LYS A 1 720 ? -4.781 31.827 -31.218 1.00 88.12 720 LYS A CA 1
ATOM 5644 C C . LYS A 1 720 ? -5.944 30.840 -31.124 1.00 88.12 720 LYS A C 1
ATOM 5646 O O . LYS A 1 720 ? -7.051 31.150 -31.539 1.00 88.12 720 LYS A O 1
ATOM 5651 N N . SER A 1 721 ? -5.717 29.686 -30.493 1.00 89.38 721 SER A N 1
ATOM 5652 C CA . SER A 1 721 ? -6.773 28.691 -30.269 1.00 89.38 721 SER A CA 1
ATOM 5653 C C . SER A 1 721 ? -7.952 29.253 -29.465 1.00 89.38 721 SER A C 1
ATOM 5655 O O . SER A 1 721 ? -9.097 28.917 -29.758 1.00 89.38 721 SER A O 1
ATOM 5657 N N . TRP A 1 722 ? -7.706 30.107 -28.466 1.00 89.44 722 TRP A N 1
ATOM 5658 C CA . TRP A 1 722 ? -8.783 30.730 -27.693 1.00 89.44 722 TRP A CA 1
ATOM 5659 C C . TRP A 1 722 ? -9.557 31.751 -28.521 1.00 89.44 722 TRP A C 1
ATOM 5661 O O . TRP A 1 722 ? -10.780 31.753 -28.429 1.00 89.44 722 TRP A O 1
ATOM 5671 N N . VAL A 1 723 ? -8.881 32.542 -29.359 1.00 90.38 723 VAL A N 1
ATOM 5672 C CA . VAL A 1 723 ? -9.544 33.466 -30.296 1.00 90.38 723 VAL A CA 1
ATOM 5673 C C . VAL A 1 723 ? -10.459 32.711 -31.255 1.00 90.38 723 VAL A C 1
ATOM 5675 O O . VAL A 1 723 ? -11.633 33.053 -31.328 1.00 90.38 723 VAL A O 1
ATOM 5678 N N . CYS A 1 724 ? -10.002 31.604 -31.850 1.00 83.75 724 CYS A N 1
ATOM 5679 C CA . CYS A 1 724 ? -10.866 30.766 -32.692 1.00 83.75 724 CYS A CA 1
ATOM 5680 C C . CYS A 1 724 ? -12.063 30.175 -31.934 1.00 83.75 724 CYS A C 1
ATOM 5682 O O . CYS A 1 724 ? -13.121 29.965 -32.509 1.00 83.75 724 CYS A O 1
ATOM 5684 N N . THR A 1 725 ? -11.884 29.836 -30.654 1.00 85.81 725 THR A N 1
ATOM 5685 C CA . THR A 1 725 ? -12.910 29.113 -29.885 1.00 85.81 725 THR A CA 1
ATOM 5686 C C . THR A 1 725 ? -13.977 30.043 -29.310 1.00 85.81 725 THR A C 1
ATOM 5688 O O . THR A 1 725 ? -15.133 29.646 -29.203 1.00 85.81 725 THR A O 1
ATOM 5691 N N . TYR A 1 726 ? -13.593 31.243 -28.872 1.00 86.12 726 TYR A N 1
ATOM 5692 C CA . TYR A 1 726 ? -14.473 32.146 -28.120 1.00 86.12 726 TYR A CA 1
ATOM 5693 C C . TYR A 1 726 ? -14.781 33.459 -28.859 1.00 86.12 726 TYR A C 1
ATOM 5695 O O . TYR A 1 726 ? -15.685 34.179 -28.440 1.00 86.12 726 TYR A O 1
ATOM 5703 N N . GLY A 1 727 ? -14.070 33.764 -29.949 1.00 86.94 727 GLY A N 1
ATOM 5704 C CA . GLY A 1 727 ? -14.229 34.990 -30.732 1.00 86.94 727 GLY A CA 1
ATOM 5705 C C . GLY A 1 727 ? -13.504 36.207 -30.144 1.00 86.94 727 GLY A C 1
ATOM 5706 O O . GLY A 1 727 ? -13.200 36.268 -28.948 1.00 86.94 727 GLY A O 1
ATOM 5707 N N . VAL A 1 728 ? -13.236 37.195 -31.004 1.00 88.06 728 VAL A N 1
ATOM 5708 C CA . VAL A 1 728 ? -12.487 38.425 -30.676 1.00 88.06 728 VAL A CA 1
ATOM 5709 C C . VAL A 1 728 ? -13.205 39.257 -29.606 1.00 88.06 728 VAL A C 1
ATOM 5711 O O . VAL A 1 728 ? -12.612 39.600 -28.583 1.00 88.06 728 VAL A O 1
ATOM 5714 N N . GLU A 1 729 ? -14.507 39.499 -29.771 1.00 84.88 729 GLU A N 1
ATOM 5715 C CA . GLU A 1 729 ? -15.288 40.349 -28.859 1.00 84.88 729 GLU A CA 1
ATOM 5716 C C . GLU A 1 729 ? -15.367 39.804 -27.428 1.00 84.88 729 GLU A C 1
ATOM 5718 O O . GLU A 1 729 ? -15.303 40.557 -26.453 1.00 84.88 729 GLU A O 1
ATOM 5723 N N . ALA A 1 730 ? -15.512 38.482 -27.282 1.00 86.25 730 ALA A N 1
ATOM 5724 C CA . ALA A 1 730 ? -15.576 37.848 -25.970 1.00 86.25 730 ALA A CA 1
ATOM 5725 C C . ALA A 1 730 ? -14.241 37.995 -25.234 1.00 86.25 730 ALA A C 1
ATOM 5727 O O . ALA A 1 730 ? -14.213 38.224 -24.024 1.00 86.25 730 ALA A O 1
ATOM 5728 N N . ILE A 1 731 ? -13.131 37.876 -25.960 1.00 90.44 731 ILE A N 1
ATOM 5729 C CA . ILE A 1 731 ? -11.790 37.983 -25.393 1.00 90.44 731 ILE A CA 1
ATOM 5730 C C . ILE A 1 731 ? -11.490 39.415 -24.974 1.00 90.44 731 ILE A C 1
ATOM 5732 O O . ILE A 1 731 ? -11.078 39.615 -23.832 1.00 90.44 731 ILE A O 1
ATOM 5736 N N . ASP A 1 732 ? -11.741 40.400 -25.835 1.00 87.38 732 ASP A N 1
ATOM 5737 C CA . ASP A 1 732 ? -11.450 41.801 -25.518 1.00 87.38 732 ASP A CA 1
ATOM 5738 C C . ASP A 1 732 ? -12.293 42.296 -24.327 1.00 87.38 732 ASP A C 1
ATOM 5740 O O . ASP A 1 732 ? -11.757 42.902 -23.395 1.00 87.38 732 ASP A O 1
ATOM 5744 N N . ARG A 1 733 ? -13.578 41.920 -24.256 1.00 88.19 733 ARG A N 1
ATOM 5745 C CA . ARG A 1 733 ? -14.453 42.244 -23.114 1.00 88.19 733 ARG A CA 1
ATOM 5746 C C . ARG A 1 733 ? -13.915 41.701 -21.789 1.00 88.19 733 ARG A C 1
ATOM 5748 O O . ARG A 1 733 ? -13.858 42.416 -20.788 1.00 88.19 733 ARG A O 1
ATOM 5755 N N . HIS A 1 734 ? -13.515 40.432 -21.761 1.00 88.88 734 HIS A N 1
ATOM 5756 C CA . HIS A 1 734 ? -13.046 39.796 -20.530 1.00 88.88 734 HIS A CA 1
ATOM 5757 C C . HIS A 1 734 ? -11.603 40.176 -20.171 1.00 88.88 734 HIS A C 1
ATOM 5759 O O . HIS A 1 734 ? -11.249 40.162 -18.989 1.00 88.88 734 HIS A O 1
ATOM 5765 N N . LEU A 1 735 ? -10.782 40.566 -21.150 1.00 86.69 735 LEU A N 1
ATOM 5766 C CA . LEU A 1 735 ? -9.488 41.198 -20.901 1.00 86.69 735 LEU A CA 1
ATOM 5767 C C . LEU A 1 735 ? -9.653 42.546 -20.199 1.00 86.69 735 LEU A C 1
ATOM 5769 O O . LEU A 1 735 ? -8.895 42.839 -19.277 1.00 86.69 735 LEU A O 1
ATOM 5773 N N . GLU A 1 736 ? -10.662 43.334 -20.563 1.00 84.69 736 GLU A N 1
ATOM 5774 C CA . GLU A 1 736 ? -10.931 44.618 -19.913 1.00 84.69 736 GLU A CA 1
ATOM 5775 C C . GLU A 1 736 ? -11.400 44.447 -18.458 1.00 84.69 736 GLU A C 1
ATOM 5777 O O . GLU A 1 736 ? -10.940 45.149 -17.557 1.00 84.69 736 GLU A O 1
ATOM 5782 N N . ILE A 1 737 ? -12.225 43.429 -18.187 1.00 85.06 737 ILE A N 1
ATOM 5783 C CA . ILE A 1 737 ? -12.604 43.038 -16.817 1.00 85.06 737 ILE A CA 1
ATOM 5784 C C . ILE A 1 737 ? -11.370 42.624 -16.005 1.00 85.06 737 ILE A C 1
ATOM 5786 O O . ILE A 1 737 ? -11.256 42.960 -14.824 1.00 85.06 737 ILE A O 1
ATOM 5790 N N . LEU A 1 738 ? -10.440 41.899 -16.631 1.00 85.19 738 LEU A N 1
ATOM 5791 C CA . LEU A 1 738 ? -9.216 41.450 -15.980 1.00 85.19 738 LEU A CA 1
ATOM 5792 C C . LEU A 1 738 ? -8.294 42.625 -15.622 1.00 85.19 738 LEU A C 1
ATOM 5794 O O . LEU A 1 738 ? -7.727 42.613 -14.534 1.00 85.19 738 LEU A O 1
ATOM 5798 N N . LYS A 1 739 ? -8.186 43.654 -16.476 1.00 82.00 739 LYS A N 1
ATOM 5799 C CA . LYS A 1 739 ? -7.388 44.864 -16.188 1.00 82.00 739 LYS A CA 1
ATOM 5800 C C . LYS A 1 739 ? -7.887 45.632 -14.961 1.00 82.00 739 LYS A C 1
ATOM 5802 O O . LYS A 1 739 ? -7.086 46.242 -14.264 1.00 82.00 739 LYS A O 1
ATOM 5807 N N . ARG A 1 740 ? -9.192 45.584 -14.674 1.00 80.81 740 ARG A N 1
ATOM 5808 C CA . ARG A 1 740 ? -9.813 46.268 -13.523 1.00 80.81 740 ARG A CA 1
ATOM 5809 C C . ARG A 1 740 ? -9.637 45.528 -12.191 1.00 80.81 740 ARG A C 1
ATOM 5811 O O . ARG A 1 740 ? -10.046 46.046 -11.156 1.00 80.81 740 ARG A O 1
ATOM 5818 N N . LYS A 1 741 ? -9.066 44.317 -12.185 1.00 77.25 741 LYS A N 1
ATOM 5819 C CA . LYS A 1 741 ? -8.840 43.527 -10.965 1.00 77.25 741 LYS A CA 1
ATOM 5820 C C . LYS A 1 741 ? -7.357 43.474 -10.607 1.00 77.25 741 LYS A C 1
ATOM 5822 O O . LYS A 1 741 ? -6.542 43.008 -11.394 1.00 77.25 741 LYS A O 1
ATOM 5827 N N . THR A 1 742 ? -7.029 43.874 -9.381 1.00 61.84 742 THR A N 1
ATOM 5828 C CA . THR A 1 742 ? -5.648 43.953 -8.878 1.00 61.84 742 THR A CA 1
ATOM 5829 C C . THR A 1 742 ? -5.163 42.686 -8.155 1.00 61.84 742 THR A C 1
ATOM 5831 O O . THR A 1 742 ? -3.958 42.502 -8.029 1.00 61.84 742 THR A O 1
ATOM 5834 N N . ASP A 1 743 ? -6.057 41.769 -7.751 1.00 70.94 743 ASP A N 1
ATOM 5835 C CA . ASP A 1 743 ? -5.715 40.586 -6.931 1.00 70.94 743 ASP A CA 1
ATOM 5836 C C . ASP A 1 743 ? -6.026 39.235 -7.618 1.00 70.94 743 ASP A C 1
ATOM 5838 O O . ASP A 1 743 ? -6.808 38.411 -7.141 1.00 70.94 743 ASP A O 1
ATOM 5842 N N . VAL A 1 744 ? -5.454 38.990 -8.806 1.00 77.81 744 VAL A N 1
ATOM 5843 C CA . VAL A 1 744 ? -5.655 37.723 -9.541 1.00 77.81 744 VAL A CA 1
ATOM 5844 C C . VAL A 1 744 ? -4.355 36.921 -9.646 1.00 77.81 744 VAL A C 1
ATOM 5846 O O . VAL A 1 744 ? -3.546 37.101 -10.552 1.00 77.81 744 VAL A O 1
ATOM 5849 N N . ARG A 1 745 ? -4.198 35.921 -8.766 1.00 76.00 745 ARG A N 1
ATOM 5850 C CA . ARG A 1 745 ? -3.014 35.029 -8.687 1.00 76.00 745 ARG A CA 1
ATOM 5851 C C . ARG A 1 745 ? -2.784 34.124 -9.917 1.00 76.00 745 ARG A C 1
ATOM 5853 O O . ARG A 1 745 ? -1.723 33.500 -10.044 1.00 76.00 745 ARG A O 1
ATOM 5860 N N . ASN A 1 746 ? -3.789 33.955 -10.782 1.00 87.75 746 ASN A N 1
ATOM 5861 C CA . ASN A 1 746 ? -3.701 33.197 -12.039 1.00 87.75 746 ASN A CA 1
ATOM 5862 C C . ASN A 1 746 ? -4.619 33.813 -13.118 1.00 87.75 746 ASN A C 1
ATOM 5864 O O . ASN A 1 746 ? -5.746 33.336 -13.300 1.00 87.75 746 ASN A O 1
ATOM 5868 N N . PRO A 1 747 ? -4.152 34.851 -13.833 1.00 84.00 747 PRO A N 1
ATOM 5869 C CA . PRO A 1 747 ? -4.976 35.604 -14.779 1.00 84.00 747 PRO A CA 1
ATOM 5870 C C . PRO A 1 747 ? -5.463 34.744 -15.954 1.00 84.00 747 PRO A C 1
ATOM 5872 O O . PRO A 1 747 ? -6.634 34.806 -16.319 1.00 84.00 747 PRO A O 1
ATOM 5875 N N . ALA A 1 748 ? -4.616 33.853 -16.482 1.00 86.62 748 ALA A N 1
ATOM 5876 C CA . ALA A 1 748 ? -4.983 32.949 -17.573 1.00 86.62 748 ALA A CA 1
ATOM 5877 C C . ALA A 1 748 ? -6.078 31.945 -17.171 1.00 86.62 748 ALA A C 1
ATOM 5879 O O . ALA A 1 748 ? -7.013 31.684 -17.929 1.00 86.62 748 ALA A O 1
ATOM 5880 N N . GLY A 1 749 ? -5.979 31.369 -15.967 1.00 86.00 749 GLY A N 1
ATOM 5881 C CA . GLY A 1 749 ? -6.989 30.441 -15.450 1.00 86.00 749 GLY A CA 1
ATOM 5882 C C . GLY A 1 749 ? -8.329 31.120 -15.161 1.00 86.00 749 GLY A C 1
ATOM 5883 O O . GLY A 1 749 ? -9.385 30.546 -15.438 1.00 86.00 749 GLY A O 1
ATOM 5884 N N . TYR A 1 750 ? -8.278 32.349 -14.646 1.00 88.06 750 TYR A N 1
ATOM 5885 C CA . TYR A 1 750 ? -9.460 33.165 -14.388 1.00 88.06 750 TYR A CA 1
ATOM 5886 C C . TYR A 1 750 ? -10.179 33.529 -15.692 1.00 88.06 750 TYR A C 1
ATOM 5888 O O . TYR A 1 750 ? -11.358 33.211 -15.849 1.00 88.06 750 TYR A O 1
ATOM 5896 N N . LEU A 1 751 ? -9.444 34.062 -16.675 1.00 89.62 751 LEU A N 1
ATOM 5897 C CA . LEU A 1 751 ? -9.988 34.434 -17.981 1.00 89.62 751 LEU A CA 1
ATOM 5898 C C . LEU A 1 751 ? -10.628 33.238 -18.701 1.00 89.62 751 LEU A C 1
ATOM 5900 O O . LEU A 1 751 ? -11.746 33.334 -19.198 1.00 89.62 751 LEU A O 1
ATOM 5904 N N . ARG A 1 752 ? -9.980 32.065 -18.672 1.00 89.69 752 ARG A N 1
ATOM 5905 C CA . ARG A 1 752 ? -10.538 30.825 -19.245 1.00 89.69 752 ARG A CA 1
ATOM 5906 C C . ARG A 1 752 ? -11.873 30.426 -18.619 1.00 89.69 752 ARG A C 1
ATOM 5908 O O . ARG A 1 752 ? -12.712 29.823 -19.283 1.00 89.69 752 ARG A O 1
ATOM 5915 N N . THR A 1 753 ? -12.037 30.681 -17.325 1.00 89.94 753 THR A N 1
ATOM 5916 C CA . THR A 1 753 ? -13.267 30.343 -16.605 1.00 89.94 753 THR A CA 1
ATOM 5917 C C . THR A 1 753 ? -14.400 31.260 -17.047 1.00 89.94 753 THR A C 1
ATOM 5919 O O . THR A 1 753 ? -15.477 30.759 -17.355 1.00 89.94 753 THR A O 1
ATOM 5922 N N . LEU A 1 754 ? -14.131 32.562 -17.173 1.00 89.00 754 LEU A N 1
ATOM 5923 C CA . LEU A 1 754 ? -15.106 33.533 -17.667 1.00 89.00 754 LEU A CA 1
ATOM 5924 C C . LEU A 1 754 ? -15.530 33.240 -19.111 1.00 89.00 754 LEU A C 1
ATOM 5926 O O . LEU A 1 754 ? -16.720 33.110 -19.370 1.00 89.00 754 LEU A O 1
ATOM 5930 N N . LEU A 1 755 ? -14.572 32.989 -20.011 1.00 90.81 755 LEU A N 1
ATOM 5931 C CA . LEU A 1 755 ? -14.861 32.641 -21.409 1.00 90.81 755 LEU A CA 1
ATOM 5932 C C . LEU A 1 755 ? -15.734 31.380 -21.539 1.00 90.81 755 LEU A C 1
ATOM 5934 O O . LEU A 1 755 ? -16.607 31.302 -22.396 1.00 90.81 755 LEU A O 1
ATOM 5938 N N . ARG A 1 756 ? -15.548 30.389 -20.656 1.00 88.31 756 ARG A N 1
ATOM 5939 C CA . ARG A 1 756 ? -16.391 29.182 -20.619 1.00 88.31 756 ARG A CA 1
ATOM 5940 C C . ARG A 1 756 ? -17.794 29.432 -20.082 1.00 88.31 756 ARG A C 1
ATOM 5942 O O . ARG A 1 756 ? -18.710 28.716 -20.477 1.00 88.31 756 ARG A O 1
ATOM 5949 N N . ILE A 1 757 ? -17.943 30.355 -19.136 1.00 85.50 757 ILE A N 1
ATOM 5950 C CA . ILE A 1 757 ? -19.252 30.737 -18.603 1.00 85.50 757 ILE A CA 1
ATOM 5951 C C . ILE A 1 757 ? -20.026 31.488 -19.688 1.00 85.50 757 ILE A C 1
ATOM 5953 O O . ILE A 1 757 ? -21.149 31.091 -19.981 1.00 85.50 757 ILE A O 1
ATOM 5957 N N . ASP A 1 758 ? -19.390 32.461 -20.346 1.00 85.25 758 ASP A N 1
ATOM 5958 C CA . ASP A 1 758 ? -19.984 33.233 -21.445 1.00 85.25 758 ASP A CA 1
ATOM 5959 C C . ASP A 1 758 ? -20.392 32.317 -22.612 1.00 85.25 758 ASP A C 1
ATOM 5961 O O . ASP A 1 758 ? -21.539 32.333 -23.048 1.00 85.25 758 ASP A O 1
ATOM 5965 N N . ALA A 1 759 ? -19.516 31.395 -23.033 1.00 83.81 759 ALA A N 1
ATOM 5966 C CA . ALA A 1 759 ? -19.845 30.417 -24.076 1.00 83.81 759 ALA A CA 1
ATOM 5967 C C . ALA A 1 759 ? -21.033 29.507 -23.709 1.00 83.81 759 ALA A C 1
ATOM 5969 O O . ALA A 1 759 ? -21.837 29.156 -24.567 1.00 83.81 759 ALA A O 1
ATOM 5970 N N . LYS A 1 760 ? -21.175 29.125 -22.431 1.00 81.94 760 LYS A N 1
ATOM 5971 C CA . LYS A 1 760 ? -22.326 28.333 -21.962 1.00 81.94 760 LYS A CA 1
ATOM 5972 C C . LYS A 1 760 ? -23.619 29.140 -21.896 1.00 81.94 760 LYS A C 1
ATOM 5974 O O . LYS A 1 760 ? -24.682 28.546 -22.026 1.00 81.94 760 LYS A O 1
ATOM 5979 N N . GLN A 1 761 ? -23.537 30.442 -21.637 1.00 79.75 761 GLN A N 1
ATOM 5980 C CA . GLN A 1 761 ? -24.695 31.334 -21.630 1.00 79.75 761 GLN A CA 1
ATOM 5981 C C . GLN A 1 761 ? -25.170 31.611 -23.060 1.00 79.75 761 GLN A C 1
ATOM 5983 O O . GLN A 1 761 ? -26.356 31.475 -23.325 1.00 79.75 761 GLN A O 1
ATOM 5988 N N . ARG A 1 762 ? -24.245 31.850 -23.999 1.00 76.00 762 ARG A N 1
ATOM 5989 C CA . ARG A 1 762 ? -24.553 31.988 -25.435 1.00 76.00 762 ARG A CA 1
ATOM 5990 C C . ARG A 1 762 ? -25.109 30.728 -26.095 1.00 76.00 762 ARG A C 1
ATOM 5992 O O . ARG A 1 762 ? -25.726 30.842 -27.131 1.00 76.00 762 ARG A O 1
ATOM 5999 N N . ALA A 1 763 ? -24.842 29.545 -25.542 1.00 72.94 763 ALA A N 1
ATOM 6000 C CA . ALA A 1 763 ? -25.401 28.286 -26.040 1.00 72.94 763 ALA A CA 1
ATOM 6001 C C . ALA A 1 763 ? -26.775 27.943 -25.430 1.00 72.94 763 ALA A C 1
ATOM 6003 O O . ALA A 1 763 ? -27.356 26.918 -25.777 1.00 72.94 763 ALA A O 1
ATOM 6004 N N . ARG A 1 764 ? -27.233 28.718 -24.437 1.00 69.38 764 ARG A N 1
ATOM 6005 C CA . ARG A 1 764 ? -28.538 28.552 -23.774 1.00 69.38 764 ARG A CA 1
ATOM 6006 C C . ARG A 1 764 ? -29.567 29.584 -24.226 1.00 69.38 764 ARG A C 1
ATOM 6008 O O . ARG A 1 764 ? -30.753 29.292 -24.121 1.00 69.38 764 ARG A O 1
ATOM 6015 N N . ASN A 1 765 ? -29.096 30.753 -24.647 1.00 57.00 765 ASN A N 1
ATOM 6016 C CA . ASN A 1 765 ? -29.857 31.733 -25.417 1.00 57.00 765 ASN A CA 1
ATOM 6017 C C . ASN A 1 765 ? -29.774 31.368 -26.895 1.00 57.00 765 ASN A C 1
ATOM 6019 O O . ASN A 1 765 ? -30.734 31.703 -27.615 1.00 57.00 765 ASN A O 1
#

Sequence (765 aa):
MMREMPKQPTFGQTLLEKAYQMVLRGWSVIPLRGMSDPAKPKAPALSSWKVYQTYPPRFSELCDWFLEQGYGAIGVVLGRVSGIVVIDIDKPEIETAFKLALPHLANTFTVRSGNRKLPHYYYTLPKGLDAPARTGQGIEFRSDGQYVVAPTIQIGDAEWRIENGFAPYTLTKSDLSAIYAFLGLYTRKATEKPEKTPLKRQIATTPVTTKLPVEEHLTPDGLRRWYIENARIYGRNNALFAGGCYARDLGWSYSQISGVLLSLHVTQPPNGDHPPETTSDRMDEGRRTLDSVFKRPANIRKRREKPQAGLPNAVRERLMQLGLDNAARVLDGLILAGVCVGDLFTASDAYALLAPMGIGRNTVYVALGSQLENGQTVFPVSVMPEATIPLPPHPHHPGANADKDKNTLPTQCLSGRETKAGKNRGRPIRRFIMPSNAALCERLAVRDMGSDAISADALRSPSAYRLALHQSLIARAPNQYGRAWQASRLGVHIKTIRRYDKRAGVSAVPQFNSQPVTWRNCDKVCKDNIEYGLFITDETGKRHPAKKGMARKLLADKHRLTLHRQQANYYHLPQTERVIDEPSVKPPPPTDAVDKVVDAPDYQHRWLQALERAMSRVSIDPATDNTPPIPTSIPHKSALVRGISQPYPKADKVKIGDGLSQYVLPLDNPKRGDKKRLPNYSSSADTADFGADERACAERLYWGLRRINPDKSITKKLAKSWVCTYGVEAIDRHLEILKRKTDVRNPAGYLRTLLRIDAKQRARN

pLDDT: mean 73.75, std 24.38, range [24.19, 97.81]

Radius of gyration: 38.11 Å; chains: 1; bounding box: 109×93×108 Å

Foldseek 3Di:
DDDDDDDDDDLLRVQLVVLVVLVVLQWAKFFAQFPVDPVGRRHGPDPPSLVSLPEHDDSVVSCCVRPVVNGQFMKTAFADSRQKKKKDFQDPVLVVVCCVQPVVQVQFWWWQWQPRRDIIAMAGEDPPDDQDWDDFARITTGHRPDIGTDAQGDRPNGHRHTPHPHHHHYDDPVNSVSVVVSSVVRHDPPDPPDDDDDDDDDDDDDDDDPDPDDDDDCDLVNLLVQLLVCCQPPNLLVSLLVSLLVNVLVVDDLVSSCVRRLVVQLPDDTDDDDDDDDSVNSSVSSVVSNVVSVVDDRPPPPPPPPFDPAQFLQLCLLCLLVVNLLLSLLLRQCVVLVPDAFDKDFLVRSCVSLVVLQNDSVSSVCNQPDADPVRHHPWDWDDDPPPPDDDDDDDDDDDDDDDDDDDDDDDDPPPDPDDPPPPPPDDPTIMTGNHDSVVSCVSSVHDRPHDDDDDSNCSNDSLSVLLVSLLRCQASDFFFDALVRSQSSNNHDSVSVVVSCVVSQKDWAWDWDKDWDDPVCLPVFQDQDQDPQKWKAWPVRDTHGSHSVVSVVVVVVVTTIMIIGIGGTGIHHPPPPPPPPDPDDDDDDDDDDDDDDDDDDDPPVVVVVVVVVVVVPDDDDPDDDDDDDDDDDDDDDDPDDDPDDDDDDDDDPDPDDPDDPDDDDDDPDDDDPDDDPDPDDDPPPPPDPDDPLLLVLLVCQQVLQCVLPVVQGDDSVVSSVLCVVQNSVLSVVLSVVLVPDDDDPHSPVVSVVSSVVVVVVVVVD